Protein 1EU1 (pdb70)

Structure (mmCIF, N/CA/C/O backbone):
data_1EU1
#
_entry.id   1EU1
#
_cell.length_a   102.176
_cell.length_b   141.718
_cell.length_c   59.812
_cell.angle_alpha   90.00
_cell.angle_beta   90.00
_cell.angle_gamma   90.00
#
_symmetry.space_group_name_H-M   'P 21 21 2'
#
loop_
_entity.id
_entity.type
_entity.pdbx_description
1 polymer 'DIMETHYL SULFOXIDE REDUCTASE'
2 non-polymer alpha-D-glucopyranose
3 non-polymer 'SULFATE ION'
4 non-polymer 'CADMIUM ION'
5 non-polymer '2-AMINO-5,6-DIMERCAPTO-7-METHYL-3,7,8A,9-TETRAHYDRO-8-OXA-1,3,9,10-TETRAAZA-ANTHRACEN-4-ONE GUANOSINE DINUCLEOTIDE'
6 non-polymer 'MOLYBDENUM(VI) ION'
7 non-polymer 'OXYGEN ATOM'
8 non-polymer '4-(2-HYDROXYETHYL)-1-PIPERAZINE ETHANESULFONIC ACID'
9 water water
#
loop_
_atom_site.group_PDB
_atom_site.id
_atom_site.type_symbol
_atom_site.label_atom_id
_atom_site.label_alt_id
_atom_site.label_comp_id
_atom_site.label_asym_id
_atom_site.label_entity_id
_atom_site.label_seq_id
_atom_site.pdbx_PDB_ins_code
_atom_site.Cartn_x
_atom_site.Cartn_y
_atom_site.Cartn_z
_atom_site.occupancy
_atom_site.B_iso_or_equiv
_atom_site.auth_seq_id
_atom_site.auth_comp_id
_atom_site.auth_asym_id
_atom_site.auth_atom_id
_atom_site.pdbx_PDB_model_num
ATOM 1 N N . ALA A 1 4 ? 15.660 74.786 38.080 1.00 29.54 4 ALA A N 1
ATOM 2 C CA . ALA A 1 4 ? 15.546 74.666 39.526 1.00 27.64 4 ALA A CA 1
ATOM 3 C C . ALA A 1 4 ? 16.833 74.137 40.145 1.00 25.88 4 ALA A C 1
ATOM 4 O O . ALA A 1 4 ? 17.852 73.890 39.500 1.00 24.05 4 ALA A O 1
ATOM 6 N N . ASN A 1 5 ? 16.825 74.047 41.471 1.00 24.79 5 ASN A N 1
ATOM 7 C CA . ASN A 1 5 ? 17.912 73.595 42.314 1.00 23.34 5 ASN A CA 1
ATOM 8 C C . ASN A 1 5 ? 17.370 72.733 43.460 1.00 22.60 5 ASN A C 1
ATOM 9 O O . ASN A 1 5 ? 16.524 73.220 44.221 1.00 24.12 5 ASN A O 1
ATOM 14 N N . GLY A 1 6 ? 17.846 71.504 43.596 1.00 20.17 6 GLY A N 1
ATOM 15 C CA . GLY A 1 6 ? 17.376 70.625 44.670 1.00 19.03 6 GLY A CA 1
ATOM 16 C C . GLY A 1 6 ? 17.555 69.149 44.333 1.00 17.29 6 GLY A C 1
ATOM 17 O O . GLY A 1 6 ? 18.336 68.783 43.448 1.00 18.02 6 GLY A O 1
ATOM 18 N N . GLU A 1 7 ? 16.850 68.282 45.052 1.00 16.16 7 GLU A N 1
ATOM 19 C CA . GLU A 1 7 ? 16.889 66.834 44.867 1.00 16.06 7 GLU A CA 1
ATOM 20 C C . GLU A 1 7 ? 15.530 66.313 44.415 1.00 14.90 7 GLU A C 1
ATOM 21 O O . GLU A 1 7 ? 14.486 66.810 44.874 1.00 15.77 7 GLU A O 1
ATOM 32 N N . VAL A 1 8 ? 15.512 65.356 43.486 1.00 12.76 8 VAL A N 1
ATOM 33 C CA . VAL A 1 8 ? 14.288 64.752 42.966 1.00 12.57 8 VAL A CA 1
ATOM 34 C C . VAL A 1 8 ? 14.407 63.224 42.936 1.00 11.29 8 VAL A C 1
ATOM 35 O O . VAL A 1 8 ? 15.323 62.724 42.268 1.00 11.64 8 VAL A O 1
ATOM 39 N N . MET A 1 9 ? 13.509 62.474 43.579 1.00 10.45 9 MET A N 1
ATOM 40 C CA . MET A 1 9 ? 13.500 61.008 43.508 1.00 10.08 9 MET A CA 1
ATOM 41 C C . MET A 1 9 ? 12.648 60.508 42.328 1.00 9.49 9 MET A C 1
ATOM 42 O O . MET A 1 9 ? 11.529 60.998 42.078 1.00 9.75 9 MET A O 1
ATOM 47 N N . SER A 1 10 ? 13.179 59.550 41.579 1.00 8.57 10 SER A N 1
ATOM 48 C CA . SER A 1 10 ? 12.473 58.901 40.470 1.00 8.12 10 SER A CA 1
ATOM 49 C C . SER A 1 10 ? 13.021 57.480 40.298 1.00 8.04 10 SER A C 1
ATOM 50 O O . SER A 1 10 ? 13.647 56.928 41.221 1.00 8.83 10 SER A O 1
ATOM 53 N N . GLY A 1 11 ? 12.710 56.812 39.177 1.00 8.51 11 GLY A N 1
ATOM 54 C CA . GLY A 1 11 ? 13.160 55.451 38.939 1.00 8.56 11 GLY A CA 1
ATOM 55 C C . GLY A 1 11 ? 13.319 55.121 37.457 1.00 8.00 11 GLY A C 1
ATOM 56 O O . GLY A 1 11 ? 12.944 55.932 36.584 1.00 9.12 11 GLY A O 1
ATOM 57 N N . CYS A 1 12 ? 13.862 53.927 37.182 1.00 7.68 12 CYS A N 1
ATOM 58 C CA . CYS A 1 12 ? 14.202 53.477 35.831 1.00 7.27 12 CYS A CA 1
ATOM 59 C C . CYS A 1 12 ? 14.412 51.961 35.831 1.00 7.67 12 CYS A C 1
ATOM 60 O O . CYS A 1 12 ? 14.304 51.309 36.897 1.00 7.96 12 CYS A O 1
ATOM 63 N N . HIS A 1 13 ? 14.789 51.364 34.692 1.00 7.77 13 HIS A N 1
ATOM 64 C CA . HIS A 1 13 ? 15.041 49.928 34.623 1.00 7.31 13 HIS A CA 1
ATOM 65 C C . HIS A 1 13 ? 16.214 49.443 35.488 1.00 7.90 13 HIS A C 1
ATOM 66 O O . HIS A 1 13 ? 16.356 48.230 35.702 1.00 8.27 13 HIS A O 1
ATOM 73 N N . TRP A 1 14 ? 17.075 50.346 35.950 1.00 7.87 14 TRP A N 1
ATOM 74 C CA . TRP A 1 14 ? 18.242 50.076 36.773 1.00 7.80 14 TRP A CA 1
ATOM 75 C C . TRP A 1 14 ? 18.008 50.321 38.262 1.00 8.30 14 TRP A C 1
ATOM 76 O O . TRP A 1 14 ? 18.917 50.069 39.096 1.00 9.48 14 TRP A O 1
ATOM 87 N N . GLY A 1 15 ? 16.838 50.826 38.667 1.00 8.09 15 GLY A N 1
ATOM 88 C CA . GLY A 1 15 ? 16.446 51.031 40.058 1.00 8.33 15 GLY A CA 1
ATOM 89 C C . GLY A 1 15 ? 15.914 52.415 40.419 1.00 7.69 15 GLY A C 1
ATOM 90 O O . GLY A 1 15 ? 15.756 53.296 39.554 1.00 8.48 15 GLY A O 1
ATOM 91 N N . VAL A 1 16 ? 15.563 52.585 41.703 1.00 8.03 16 VAL A N 1
ATOM 92 C CA . VAL A 1 16 ? 15.151 53.875 42.259 1.00 8.47 16 VAL A CA 1
ATOM 93 C C . VAL A 1 16 ? 16.408 54.744 42.414 1.00 9.00 16 VAL A C 1
ATOM 94 O O . VAL A 1 16 ? 17.503 54.184 42.691 1.00 10.42 16 VAL A O 1
ATOM 98 N N . PHE A 1 17 ? 16.330 56.058 42.218 1.00 9.01 17 PHE A N 1
ATOM 99 C CA . PHE A 1 17 ? 17.491 56.942 42.391 1.00 9.04 17 PHE A CA 1
ATOM 100 C C . PHE A 1 17 ? 17.063 58.309 42.922 1.00 9.62 17 PHE A C 1
ATOM 101 O O . PHE A 1 17 ? 15.892 58.703 42.847 1.00 9.77 17 PHE A O 1
ATOM 109 N N . LYS A 1 18 ? 18.039 59.067 43.428 1.00 10.53 18 LYS A N 1
ATOM 110 C CA . LYS A 1 18 ? 17.832 60.436 43.908 1.00 11.96 18 LYS A CA 1
ATOM 111 C C . LYS A 1 18 ? 18.705 61.373 43.067 1.00 12.11 18 LYS A C 1
ATOM 112 O O . LYS A 1 18 ? 19.944 61.344 43.152 1.00 13.17 18 LYS A O 1
ATOM 118 N N . ALA A 1 19 ? 18.098 62.174 42.187 1.00 11.11 19 ALA A N 1
ATOM 119 C CA . ALA A 1 19 ? 18.849 63.084 41.331 1.00 11.20 19 ALA A CA 1
ATOM 120 C C . ALA A 1 19 ? 19.165 64.422 42.000 1.00 11.78 19 ALA A C 1
ATOM 121 O O . ALA A 1 19 ? 18.321 64.993 42.693 1.00 13.55 19 ALA A O 1
ATOM 123 N N . ARG A 1 20 ? 20.367 64.938 41.765 1.00 11.86 20 ARG A N 1
ATOM 124 C CA . ARG A 1 20 ? 20.769 66.266 42.215 1.00 12.81 20 ARG A CA 1
ATOM 125 C C . ARG A 1 20 ? 20.668 67.203 40.998 1.00 12.11 20 ARG A C 1
ATOM 126 O O . ARG A 1 20 ? 21.241 66.882 39.938 1.00 12.80 20 ARG A O 1
ATOM 141 N N . VAL A 1 21 ? 19.928 68.298 41.092 1.00 11.61 21 VAL A N 1
ATOM 142 C CA . VAL A 1 21 ? 19.709 69.260 40.013 1.00 12.04 21 VAL A CA 1
ATOM 143 C C . VAL A 1 21 ? 20.282 70.625 40.384 1.00 12.36 21 VAL A C 1
ATOM 144 O O . VAL A 1 21 ? 20.043 71.121 41.492 1.00 13.34 21 VAL A O 1
ATOM 148 N N . GLU A 1 22 ? 21.054 71.237 39.487 1.00 12.30 22 GLU A N 1
ATOM 149 C CA . GLU A 1 22 ? 21.681 72.540 39.678 1.00 13.44 22 GLU A CA 1
ATOM 150 C C . GLU A 1 22 ? 21.424 73.409 38.451 1.00 12.19 22 GLU A C 1
ATOM 151 O O . GLU A 1 22 ? 21.736 73.017 37.312 1.00 12.72 22 GLU A O 1
ATOM 157 N N . ASN A 1 23 ? 20.775 74.562 38.621 1.00 13.25 23 ASN A N 1
ATOM 158 C CA . ASN A 1 23 ? 20.460 75.463 37.519 1.00 13.41 23 ASN A CA 1
ATOM 159 C C . ASN A 1 23 ? 19.760 74.760 36.361 1.00 13.34 23 ASN A C 1
ATOM 160 O O . ASN A 1 23 ? 20.090 74.936 35.183 1.00 13.31 23 ASN A O 1
ATOM 165 N N . GLY A 1 24 ? 18.766 73.923 36.660 1.00 13.24 24 GLY A N 1
ATOM 166 C CA . GLY A 1 24 ? 17.971 73.223 35.673 1.00 12.77 24 GLY A CA 1
ATOM 167 C C . GLY A 1 24 ? 18.602 72.037 34.963 1.00 11.80 24 GLY A C 1
ATOM 168 O O . GLY A 1 24 ? 17.967 71.495 34.043 1.00 13.31 24 GLY A O 1
ATOM 169 N N . ARG A 1 25 ? 19.789 71.597 35.356 1.00 11.53 25 ARG A N 1
ATOM 170 C CA . ARG A 1 25 ? 20.494 70.469 34.762 1.00 11.39 25 ARG A CA 1
ATOM 171 C C . ARG A 1 25 ? 20.778 69.396 35.818 1.00 10.81 25 ARG A C 1
ATOM 172 O O . ARG A 1 25 ? 21.210 69.714 36.945 1.00 11.60 25 ARG A O 1
ATOM 180 N N . ALA A 1 26 ? 20.495 68.127 35.507 1.00 10.59 26 ALA A N 1
ATOM 181 C CA . ALA A 1 26 ? 20.803 67.022 36.427 1.00 10.45 26 ALA A CA 1
ATOM 182 C C . ALA A 1 26 ? 22.322 66.799 36.429 1.00 11.08 26 ALA A C 1
ATOM 183 O O . ALA A 1 26 ? 22.901 66.688 35.340 1.00 11.37 26 ALA A O 1
ATOM 185 N N . VAL A 1 27 ? 22.957 66.739 37.598 1.00 11.56 27 VAL A N 1
ATOM 186 C CA . VAL A 1 27 ? 24.403 66.599 37.726 1.00 12.69 27 VAL A CA 1
ATOM 187 C C . VAL A 1 27 ? 24.825 65.277 38.356 1.00 12.33 27 VAL A C 1
ATOM 188 O O . VAL A 1 27 ? 26.007 64.902 38.263 1.00 14.15 27 VAL A O 1
ATOM 192 N N . ALA A 1 28 ? 23.921 64.520 38.979 1.00 11.65 28 ALA A N 1
ATOM 193 C CA . ALA A 1 28 ? 24.202 63.200 39.532 1.00 11.44 28 ALA A CA 1
ATOM 194 C C . ALA A 1 28 ? 22.908 62.403 39.732 1.00 11.10 28 ALA A C 1
ATOM 195 O O . ALA A 1 28 ? 21.886 63.011 40.085 1.00 11.80 28 ALA A O 1
ATOM 197 N N . PHE A 1 29 ? 22.925 61.095 39.503 1.00 11.31 29 PHE A N 1
ATOM 198 C CA . PHE A 1 29 ? 21.830 60.163 39.794 1.00 11.35 29 PHE A CA 1
ATOM 199 C C . PHE A 1 29 ? 22.376 59.263 40.923 1.00 12.52 29 PHE A C 1
ATOM 200 O O . PHE A 1 29 ? 23.104 58.309 40.631 1.00 13.97 29 PHE A O 1
ATOM 208 N N . GLU A 1 30 ? 22.110 59.585 42.191 1.00 12.92 30 GLU A N 1
ATOM 209 C CA . GLU A 1 30 ? 22.653 58.831 43.321 1.00 13.69 30 GLU A CA 1
ATOM 210 C C . GLU A 1 30 ? 21.793 57.635 43.697 1.00 12.61 30 GLU A C 1
ATOM 211 O O . GLU A 1 30 ? 20.560 57.615 43.546 1.00 12.34 30 GLU A O 1
ATOM 217 N N . PRO A 1 31 ? 22.389 56.572 44.218 1.00 12.26 31 PRO A N 1
ATOM 218 C CA . PRO A 1 31 ? 21.647 55.393 44.627 1.00 12.86 31 PRO A CA 1
ATOM 219 C C . PRO A 1 31 ? 20.586 55.672 45.689 1.00 12.08 31 PRO A C 1
ATOM 220 O O . PRO A 1 31 ? 20.742 56.540 46.563 1.00 12.66 31 PRO A O 1
ATOM 224 N N . TRP A 1 32 ? 19.508 54.894 45.664 1.00 11.56 32 TRP A N 1
ATOM 225 C CA . TRP A 1 32 ? 18.463 54.930 46.696 1.00 11.99 32 TRP A CA 1
ATOM 226 C C . TRP A 1 32 ? 19.056 54.368 47.993 1.00 12.28 32 TRP A C 1
ATOM 227 O O . TRP A 1 32 ? 19.683 53.295 48.007 1.00 11.98 32 TRP A O 1
ATOM 238 N N . ASP A 1 33 ? 18.846 55.033 49.127 1.00 12.70 33 ASP A N 1
ATOM 239 C CA . ASP A 1 33 ? 19.347 54.607 50.433 1.00 13.81 33 ASP A CA 1
ATOM 240 C C . ASP A 1 33 ? 18.884 53.222 50.864 1.00 13.60 33 ASP A C 1
ATOM 241 O O . ASP A 1 33 ? 19.611 52.529 51.597 1.00 14.65 33 ASP A O 1
ATOM 246 N N . LYS A 1 34 ? 17.712 52.760 50.430 1.00 12.55 34 LYS A N 1
ATOM 247 C CA . LYS A 1 34 ? 17.184 51.456 50.792 1.00 13.94 34 LYS A CA 1
ATOM 248 C C . LYS A 1 34 ? 17.522 50.345 49.808 1.00 14.28 34 LYS A C 1
ATOM 249 O O . LYS A 1 34 ? 17.131 49.186 50.020 1.00 16.34 34 LYS A O 1
ATOM 255 N N . ASP A 1 35 ? 18.272 50.630 48.747 1.00 13.26 35 ASP A N 1
ATOM 256 C CA . ASP A 1 35 ? 18.597 49.592 47.750 1.00 13.21 35 ASP A CA 1
ATOM 257 C C . ASP A 1 35 ? 19.691 48.672 48.253 1.00 14.65 35 ASP A C 1
ATOM 258 O O . ASP A 1 35 ? 20.801 49.136 48.566 1.00 15.43 35 ASP A O 1
ATOM 263 N N . PRO A 1 36 ? 19.477 47.363 48.274 1.00 15.97 36 PRO A N 1
ATOM 264 C CA . PRO A 1 36 ? 20.483 46.413 48.717 1.00 16.86 36 PRO A CA 1
ATOM 265 C C . PRO A 1 36 ? 21.679 46.248 47.798 1.00 16.18 36 PRO A C 1
ATOM 266 O O . PRO A 1 36 ? 22.721 45.729 48.215 1.00 17.74 36 PRO A O 1
ATOM 270 N N . ALA A 1 37 ? 21.609 46.673 46.546 1.00 14.24 37 ALA A N 1
ATOM 271 C CA . ALA A 1 37 ? 22.699 46.543 45.581 1.00 13.35 37 ALA A CA 1
ATOM 272 C C . ALA A 1 37 ? 22.478 47.490 44.413 1.00 12.46 37 ALA A C 1
ATOM 273 O O . ALA A 1 37 ? 22.000 47.104 43.323 1.00 13.30 37 ALA A O 1
ATOM 275 N N . PRO A 1 38 ? 22.816 48.762 44.581 1.00 11.73 38 PRO A N 1
ATOM 276 C CA . PRO A 1 38 ? 22.617 49.759 43.529 1.00 12.45 38 PRO A CA 1
ATOM 277 C C . PRO A 1 38 ? 23.423 49.465 42.274 1.00 12.61 38 PRO A C 1
ATOM 278 O O . PRO A 1 38 ? 24.496 48.849 42.292 1.00 13.99 38 PRO A O 1
ATOM 282 N N . SER A 1 39 ? 22.890 49.912 41.139 1.00 12.11 39 SER A N 1
ATOM 283 C CA . SER A 1 39 ? 23.525 49.701 39.843 1.00 11.46 39 SER A CA 1
ATOM 284 C C . SER A 1 39 ? 24.667 50.656 39.536 1.00 11.60 39 SER A C 1
ATOM 285 O O . SER A 1 39 ? 24.497 51.881 39.578 1.00 12.88 39 SER A O 1
ATOM 288 N N . HIS A 1 40 ? 25.793 50.104 39.065 1.00 11.13 40 HIS A N 1
ATOM 289 C CA . HIS A 1 40 ? 26.943 50.870 38.614 1.00 11.60 40 HIS A CA 1
ATOM 290 C C . HIS A 1 40 ? 26.669 51.644 37.326 1.00 10.63 40 HIS A C 1
ATOM 291 O O . HIS A 1 40 ? 27.494 52.465 36.904 1.00 11.78 40 HIS A O 1
ATOM 298 N N . GLN A 1 41 ? 25.550 51.390 36.633 1.00 9.88 41 GLN A N 1
ATOM 299 C CA . GLN A 1 41 ? 25.199 52.048 35.381 1.00 8.85 41 GLN A CA 1
ATOM 300 C C . GLN A 1 41 ? 24.481 53.386 35.525 1.00 8.82 41 GLN A C 1
ATOM 301 O O . GLN A 1 41 ? 24.324 54.093 34.514 1.00 9.14 41 GLN A O 1
ATOM 307 N N . LEU A 1 42 ? 24.103 53.811 36.741 1.00 8.92 42 LEU A N 1
ATOM 308 C CA . LEU A 1 42 ? 23.406 55.084 36.953 1.00 9.05 42 LEU A CA 1
ATOM 309 C C . LEU A 1 42 ? 24.076 56.279 36.314 1.00 9.49 42 LEU A C 1
ATOM 310 O O . LEU A 1 42 ? 23.363 57.118 35.712 1.00 9.77 42 LEU A O 1
ATOM 315 N N . PRO A 1 43 ? 25.388 56.475 36.363 1.00 10.15 43 PRO A N 1
ATOM 316 C CA . PRO A 1 43 ? 26.026 57.613 35.694 1.00 10.69 43 PRO A CA 1
ATOM 317 C C . PRO A 1 43 ? 25.765 57.627 34.192 1.00 10.33 43 PRO A C 1
ATOM 318 O O . PRO A 1 43 ? 25.680 58.710 33.570 1.00 10.78 43 PRO A O 1
ATOM 322 N N . GLY A 1 44 ? 25.665 56.465 33.548 1.00 9.70 44 GLY A N 1
ATOM 323 C CA . GLY A 1 44 ? 25.354 56.372 32.118 1.00 9.51 44 GLY A CA 1
ATOM 324 C C . GLY A 1 44 ? 23.900 56.733 31.818 1.00 8.93 44 GLY A C 1
ATOM 325 O O . GLY A 1 44 ? 23.602 57.361 30.788 1.00 9.23 44 GLY A O 1
ATOM 326 N N . VAL A 1 45 ? 22.971 56.341 32.713 1.00 8.89 45 VAL A N 1
ATOM 327 C CA . VAL A 1 45 ? 21.552 56.718 32.550 1.00 8.63 45 VAL A CA 1
ATOM 328 C C . VAL A 1 45 ? 21.453 58.242 32.502 1.00 8.70 45 VAL A C 1
ATOM 329 O O . VAL A 1 45 ? 20.804 58.841 31.626 1.00 8.70 45 VAL A O 1
ATOM 333 N N . LEU A 1 46 ? 22.091 58.923 33.461 1.00 8.80 46 LEU A N 1
ATOM 334 C CA . LEU A 1 46 ? 22.139 60.388 33.477 1.00 9.29 46 LEU A CA 1
ATOM 335 C C . LEU A 1 46 ? 22.725 60.952 32.182 1.00 9.40 46 LEU A C 1
ATOM 336 O O . LEU A 1 46 ? 22.142 61.837 31.526 1.00 9.07 46 LEU A O 1
ATOM 341 N N . ASP A 1 47 ? 23.874 60.431 31.730 1.00 8.81 47 ASP A N 1
ATOM 342 C CA . ASP A 1 47 ? 24.534 60.939 30.528 1.00 9.14 47 ASP A CA 1
ATOM 343 C C . ASP A 1 47 ? 23.696 60.756 29.275 1.00 8.29 47 ASP A C 1
ATOM 344 O O . ASP A 1 47 ? 23.836 61.548 28.324 1.00 9.41 47 ASP A O 1
ATOM 349 N N . SER A 1 48 ? 22.807 59.757 29.208 1.00 8.19 48 SER A N 1
ATOM 350 C CA . SER A 1 48 ? 21.953 59.530 28.035 1.00 8.20 48 SER A CA 1
ATOM 351 C C . SER A 1 48 ? 20.980 60.675 27.770 1.00 8.64 48 SER A C 1
ATOM 352 O O . SER A 1 48 ? 20.462 60.832 26.649 1.00 9.22 48 SER A O 1
ATOM 355 N N . ILE A 1 49 ? 20.703 61.523 28.768 1.00 8.61 49 ILE A N 1
ATOM 356 C CA . ILE A 1 49 ? 19.862 62.702 28.556 1.00 8.19 49 ILE A CA 1
ATOM 357 C C . ILE A 1 49 ? 20.584 63.739 27.681 1.00 8.90 49 ILE A C 1
ATOM 358 O O . ILE A 1 49 ? 19.925 64.492 26.926 1.00 8.68 49 ILE A O 1
ATOM 363 N N . TYR A 1 50 ? 21.913 63.854 27.822 1.00 9.08 50 TYR A N 1
ATOM 364 C CA . TYR A 1 50 ? 22.740 64.916 27.283 1.00 8.88 50 TYR A CA 1
ATOM 365 C C . TYR A 1 50 ? 23.830 64.578 26.276 1.00 9.33 50 TYR A C 1
ATOM 366 O O . TYR A 1 50 ? 24.433 65.504 25.696 1.00 10.04 50 TYR A O 1
ATOM 375 N N . SER A 1 51 ? 24.123 63.303 26.000 1.00 9.24 51 SER A N 1
ATOM 376 C CA . SER A 1 51 ? 25.267 62.901 25.161 1.00 9.06 51 SER A CA 1
ATOM 377 C C . SER A 1 51 ? 25.193 63.352 23.724 1.00 8.71 51 SER A C 1
ATOM 378 O O . SER A 1 51 ? 24.120 63.769 23.237 1.00 9.04 51 SER A O 1
ATOM 381 N N . PRO A 1 52 ? 26.283 63.237 22.957 1.00 8.62 52 PRO A N 1
ATOM 382 C CA . PRO A 1 52 ? 26.297 63.683 21.562 1.00 9.07 52 PRO A CA 1
ATOM 383 C C . PRO A 1 52 ? 25.241 63.027 20.685 1.00 9.08 52 PRO A C 1
ATOM 384 O O . PRO A 1 52 ? 24.781 63.622 19.674 1.00 9.80 52 PRO A O 1
ATOM 388 N N . THR A 1 53 ? 24.799 61.808 21.030 1.00 8.21 53 THR A N 1
ATOM 389 C CA . THR A 1 53 ? 23.783 61.067 20.293 1.00 8.35 53 THR A CA 1
ATOM 390 C C . THR A 1 53 ? 22.355 61.319 20.770 1.00 8.39 53 THR A C 1
ATOM 391 O O . THR A 1 53 ? 21.414 60.642 20.303 1.00 8.45 53 THR A O 1
ATOM 395 N N . ARG A 1 54 ? 22.104 62.281 21.668 1.00 8.44 54 ARG A N 1
ATOM 396 C CA . ARG A 1 54 ? 20.729 62.680 22.013 1.00 8.04 54 ARG A CA 1
ATOM 397 C C . ARG A 1 54 ? 20.077 63.294 20.763 1.00 8.57 54 ARG A C 1
ATOM 398 O O . ARG A 1 54 ? 20.693 64.143 20.079 1.00 9.39 54 ARG A O 1
ATOM 406 N N . ILE A 1 55 ? 18.851 62.892 20.408 1.00 8.29 55 ILE A N 1
ATOM 407 C CA . ILE A 1 55 ? 18.163 63.403 19.209 1.00 8.13 55 ILE A CA 1
ATOM 408 C C . ILE A 1 55 ? 17.527 64.777 19.463 1.00 8.52 55 ILE A C 1
ATOM 409 O O . ILE A 1 55 ? 16.601 64.895 20.279 1.00 9.29 55 ILE A O 1
ATOM 414 N N . LYS A 1 56 ? 17.997 65.825 18.753 1.00 9.08 56 LYS A N 1
ATOM 415 C CA . LYS A 1 56 ? 17.508 67.174 19.006 1.00 9.18 56 LYS A CA 1
ATOM 416 C C . LYS A 1 56 ? 16.205 67.564 18.310 1.00 9.56 56 LYS A C 1
ATOM 417 O O . LYS A 1 56 ? 15.370 68.279 18.894 1.00 10.39 56 LYS A O 1
ATOM 423 N N . TYR A 1 57 ? 16.079 67.174 17.037 1.00 9.85 57 TYR A N 1
ATOM 424 C CA . TYR A 1 57 ? 15.001 67.634 16.158 1.00 10.63 57 TYR A CA 1
ATOM 425 C C . TYR A 1 57 ? 14.359 66.564 15.294 1.00 10.47 57 TYR A C 1
ATOM 426 O O . TYR A 1 57 ? 14.984 65.545 14.990 1.00 11.05 57 TYR A O 1
ATOM 435 N N . PRO A 1 58 ? 13.142 66.789 14.802 1.00 10.09 58 PRO A N 1
ATOM 436 C CA . PRO A 1 58 ? 12.531 65.909 13.799 1.00 10.67 58 PRO A CA 1
ATOM 437 C C . PRO A 1 58 ? 13.339 65.962 12.503 1.00 11.23 58 PRO A C 1
ATOM 438 O O . PRO A 1 58 ? 13.809 67.043 12.088 1.00 11.73 58 PRO A O 1
ATOM 442 N N . MET A 1 59 ? 13.604 64.818 11.842 1.00 10.88 59 MET A N 1
ATOM 443 C CA . MET A 1 59 ? 14.355 64.764 10.589 1.00 11.04 59 MET A CA 1
ATOM 444 C C . MET A 1 59 ? 13.699 63.816 9.570 1.00 11.29 59 MET A C 1
ATOM 445 O O . MET A 1 59 ? 12.986 62.869 9.954 1.00 10.73 59 MET A O 1
ATOM 454 N N . VAL A 1 60 ? 13.861 64.077 8.269 1.00 10.83 60 VAL A N 1
ATOM 455 C CA . VAL A 1 60 ? 13.384 63.192 7.202 1.00 11.56 60 VAL A CA 1
ATOM 456 C C . VAL A 1 60 ? 14.576 62.895 6.280 1.00 11.89 60 VAL A C 1
ATOM 457 O O . VAL A 1 60 ? 15.301 63.846 5.925 1.00 12.77 60 VAL A O 1
ATOM 461 N N . ARG A 1 61 ? 14.844 61.631 5.936 1.00 11.98 61 ARG A N 1
ATOM 462 C CA . ARG A 1 61 ? 15.994 61.367 5.041 1.00 12.55 61 ARG A CA 1
ATOM 463 C C . ARG A 1 61 ? 15.699 62.037 3.700 1.00 13.37 61 ARG A C 1
ATOM 464 O O . ARG A 1 61 ? 14.566 61.991 3.204 1.00 12.96 61 ARG A O 1
ATOM 472 N N . ARG A 1 62 ? 16.689 62.655 3.054 1.00 14.42 62 ARG A N 1
ATOM 473 C CA . ARG A 1 62 ? 16.505 63.413 1.820 1.00 15.76 62 ARG A CA 1
ATOM 474 C C . ARG A 1 62 ? 15.741 62.710 0.714 1.00 15.38 62 ARG A C 1
ATOM 475 O O . ARG A 1 62 ? 14.793 63.262 0.125 1.00 15.25 62 ARG A O 1
ATOM 483 N N . GLU A 1 63 ? 16.094 61.473 0.399 1.00 15.28 63 GLU A N 1
ATOM 484 C CA . GLU A 1 63 ? 15.430 60.701 -0.659 1.00 15.97 63 GLU A CA 1
ATOM 485 C C . GLU A 1 63 ? 13.947 60.497 -0.382 1.00 15.28 63 GLU A C 1
ATOM 486 O O . GLU A 1 63 ? 13.135 60.555 -1.316 1.00 14.86 63 GLU A O 1
ATOM 492 N N . PHE A 1 64 ? 13.555 60.259 0.875 1.00 13.71 64 PHE A N 1
ATOM 493 C CA . PHE A 1 64 ? 12.136 60.091 1.224 1.00 13.22 64 PHE A CA 1
ATOM 494 C C . PHE A 1 64 ? 11.404 61.431 1.191 1.00 13.44 64 PHE A C 1
ATOM 495 O O . PHE A 1 64 ? 10.259 61.515 0.709 1.00 13.08 64 PHE A O 1
ATOM 503 N N . LEU A 1 65 ? 12.035 62.515 1.638 1.00 13.19 65 LEU A N 1
ATOM 504 C CA . LEU A 1 65 ? 11.422 63.846 1.598 1.00 14.90 65 LEU A CA 1
ATOM 505 C C . LEU A 1 65 ? 11.105 64.237 0.155 1.00 15.62 65 LEU A C 1
ATOM 506 O O . LEU A 1 65 ? 10.054 64.833 -0.127 1.00 17.21 65 LEU A O 1
ATOM 511 N N . GLU A 1 66 ? 11.993 63.905 -0.786 1.00 15.51 66 GLU A N 1
ATOM 512 C CA . GLU A 1 66 ? 11.779 64.238 -2.193 1.00 17.08 66 GLU A CA 1
ATOM 513 C C . GLU A 1 66 ? 10.912 63.278 -2.985 1.00 15.96 66 GLU A C 1
ATOM 514 O O . GLU A 1 66 ? 10.191 63.727 -3.901 1.00 17.65 66 GLU A O 1
ATOM 520 N N . LYS A 1 67 ? 10.993 61.968 -2.726 1.00 14.94 67 LYS A N 1
ATOM 521 C CA . LYS A 1 67 ? 10.298 60.968 -3.541 1.00 14.94 67 LYS A CA 1
ATOM 522 C C . LYS A 1 67 ? 9.302 60.055 -2.838 1.00 14.42 67 LYS A C 1
ATOM 523 O O . LYS A 1 67 ? 8.602 59.273 -3.506 1.00 14.89 67 LYS A O 1
ATOM 534 N N . GLY A 1 68 ? 9.271 60.036 -1.501 1.00 13.56 68 GLY A N 1
ATOM 535 C CA . GLY A 1 68 ? 8.343 59.186 -0.765 1.00 14.09 68 GLY A CA 1
ATOM 536 C C . GLY A 1 68 ? 8.435 57.715 -1.105 1.00 13.86 68 GLY A C 1
ATOM 537 O O . GLY A 1 68 ? 9.516 57.107 -1.074 1.00 13.12 68 GLY A O 1
ATOM 538 N N . VAL A 1 69 ? 7.317 57.091 -1.470 1.00 15.04 69 VAL A N 1
ATOM 539 C CA . VAL A 1 69 ? 7.249 55.679 -1.826 1.00 15.42 69 VAL A CA 1
ATOM 540 C C . VAL A 1 69 ? 8.129 55.325 -3.015 1.00 14.63 69 VAL A C 1
ATOM 541 O O . VAL A 1 69 ? 8.527 54.165 -3.173 1.00 14.49 69 VAL A O 1
ATOM 545 N N . ASN A 1 70 ? 8.467 56.295 -3.865 1.00 14.19 70 ASN A N 1
ATOM 546 C CA . ASN A 1 70 ? 9.293 56.096 -5.048 1.00 13.90 70 ASN A CA 1
ATOM 547 C C . ASN A 1 70 ? 10.786 56.267 -4.820 1.00 13.57 70 ASN A C 1
ATOM 548 O O . ASN A 1 70 ? 11.600 56.181 -5.759 1.00 14.60 70 ASN A O 1
ATOM 553 N N . ALA A 1 71 ? 11.229 56.434 -3.568 1.00 13.38 71 ALA A N 1
ATOM 554 C CA . ALA A 1 71 ? 12.639 56.552 -3.236 1.00 13.74 71 ALA A CA 1
ATOM 555 C C . ALA A 1 71 ? 13.452 55.284 -3.528 1.00 13.73 71 ALA A C 1
ATOM 556 O O . ALA A 1 71 ? 12.929 54.165 -3.501 1.00 13.76 71 ALA A O 1
ATOM 558 N N . ASP A 1 72 ? 14.742 55.455 -3.825 1.00 14.09 72 ASP A N 1
ATOM 559 C CA . ASP A 1 72 ? 15.677 54.321 -3.915 1.00 14.08 72 ASP A CA 1
ATOM 560 C C . ASP A 1 72 ? 15.789 53.808 -2.465 1.00 14.41 72 ASP A C 1
ATOM 561 O O . ASP A 1 72 ? 16.368 54.481 -1.601 1.00 14.90 72 ASP A O 1
ATOM 566 N N . ARG A 1 73 ? 15.247 52.643 -2.154 1.00 14.26 73 ARG A N 1
ATOM 567 C CA . ARG A 1 73 ? 15.211 52.077 -0.807 1.00 15.00 73 ARG A CA 1
ATOM 568 C C . ARG A 1 73 ? 16.565 51.618 -0.282 1.00 14.57 73 ARG A C 1
ATOM 569 O O . ARG A 1 73 ? 16.784 51.501 0.939 1.00 14.64 73 ARG A O 1
ATOM 577 N N . SER A 1 74 ? 17.526 51.372 -1.183 1.00 14.89 74 SER A N 1
ATOM 578 C CA . SER A 1 74 ? 18.848 50.902 -0.789 1.00 14.92 74 SER A CA 1
ATOM 579 C C . SER A 1 74 ? 19.694 51.942 -0.070 1.00 14.99 74 SER A C 1
ATOM 580 O O . SER A 1 74 ? 20.681 51.563 0.579 1.00 16.42 74 SER A O 1
ATOM 583 N N . THR A 1 75 ? 19.361 53.227 -0.122 1.00 14.49 75 THR A N 1
ATOM 584 C CA . THR A 1 75 ? 20.135 54.275 0.528 1.00 14.42 75 THR A CA 1
ATOM 585 C C . THR A 1 75 ? 19.727 54.562 1.971 1.00 13.92 75 THR A C 1
ATOM 586 O O . THR A 1 75 ? 20.340 55.436 2.610 1.00 14.46 75 THR A O 1
ATOM 590 N N . ARG A 1 76 ? 18.777 53.829 2.554 1.00 13.26 76 ARG A N 1
ATOM 591 C CA . ARG A 1 76 ? 18.496 54.007 3.988 1.00 12.93 76 ARG A CA 1
ATOM 592 C C . ARG A 1 76 ? 19.799 53.721 4.756 1.00 13.12 76 ARG A C 1
ATOM 593 O O . ARG A 1 76 ? 20.539 52.779 4.431 1.00 14.29 76 ARG A O 1
ATOM 601 N N . GLY A 1 77 ? 20.113 54.549 5.755 1.00 13.01 77 GLY A N 1
ATOM 602 C CA . GLY A 1 77 ? 21.331 54.400 6.541 1.00 13.03 77 GLY A CA 1
ATOM 603 C C . GLY A 1 77 ? 22.569 55.091 5.999 1.00 15.15 77 GLY A C 1
ATOM 604 O O . GLY A 1 77 ? 23.652 54.944 6.593 1.00 16.77 77 GLY A O 1
ATOM 605 N N . ASN A 1 78 ? 22.474 55.879 4.931 1.00 15.46 78 ASN A N 1
ATOM 606 C CA . ASN A 1 78 ? 23.663 56.542 4.383 1.00 16.82 78 ASN A CA 1
ATOM 607 C C . ASN A 1 78 ? 24.002 57.893 4.983 1.00 17.72 78 ASN A C 1
ATOM 608 O O . ASN A 1 78 ? 24.928 58.564 4.508 1.00 19.53 78 ASN A O 1
ATOM 613 N N . GLY A 1 79 ? 23.270 58.374 5.982 1.00 17.36 79 GLY A N 1
ATOM 614 C CA . GLY A 1 79 ? 23.533 59.617 6.654 1.00 18.05 79 GLY A CA 1
ATOM 615 C C . GLY A 1 79 ? 22.965 60.893 6.082 1.00 18.07 79 GLY A C 1
ATOM 616 O O . GLY A 1 79 ? 23.182 61.969 6.669 1.00 19.80 79 GLY A O 1
ATOM 617 N N . ASP A 1 80 ? 22.215 60.846 4.988 1.00 17.67 80 ASP A N 1
ATOM 618 C CA . ASP A 1 80 ? 21.700 62.085 4.385 1.00 18.46 80 ASP A CA 1
ATOM 619 C C . ASP A 1 80 ? 20.342 62.498 4.932 1.00 17.13 80 ASP A C 1
ATOM 620 O O . ASP A 1 80 ? 19.322 62.244 4.289 1.00 17.91 80 ASP A O 1
ATOM 625 N N . PHE A 1 81 ? 20.309 63.178 6.074 1.00 15.78 81 PHE A N 1
ATOM 626 C CA . PHE A 1 81 ? 19.096 63.631 6.733 1.00 14.71 81 PHE A CA 1
ATOM 627 C C . PHE A 1 81 ? 18.875 65.140 6.593 1.00 15.89 81 PHE A C 1
ATOM 628 O O . PHE A 1 81 ? 19.822 65.926 6.547 1.00 17.21 81 PHE A O 1
ATOM 636 N N . VAL A 1 82 ? 17.618 65.552 6.549 1.00 15.11 82 VAL A N 1
ATOM 637 C CA . VAL A 1 82 ? 17.188 66.943 6.456 1.00 15.34 82 VAL A CA 1
ATOM 638 C C . VAL A 1 82 ? 16.352 67.308 7.687 1.00 14.67 82 VAL A C 1
ATOM 639 O O . VAL A 1 82 ? 15.387 66.606 8.021 1.00 14.94 82 VAL A O 1
ATOM 643 N N . ARG A 1 83 ? 16.732 68.368 8.398 1.00 13.87 83 ARG A N 1
ATOM 644 C CA . ARG A 1 83 ? 15.952 68.837 9.550 1.00 13.44 83 ARG A CA 1
ATOM 645 C C . ARG A 1 83 ? 14.637 69.445 9.061 1.00 13.60 83 ARG A C 1
ATOM 646 O O . ARG A 1 83 ? 14.617 70.214 8.074 1.00 15.18 83 ARG A O 1
ATOM 654 N N . VAL A 1 84 ? 13.512 69.120 9.699 1.00 13.79 84 VAL A N 1
ATOM 655 C CA . VAL A 1 84 ? 12.204 69.674 9.350 1.00 13.75 84 VAL A CA 1
ATOM 656 C C . VAL A 1 84 ? 11.512 70.181 10.625 1.00 13.97 84 VAL A C 1
ATOM 657 O O . VAL A 1 84 ? 11.943 69.900 11.759 1.00 14.34 84 VAL A O 1
ATOM 661 N N . THR A 1 85 ? 10.431 70.947 10.487 1.00 13.97 85 THR A N 1
ATOM 662 C CA . THR A 1 85 ? 9.665 71.396 11.649 1.00 14.16 85 THR A CA 1
ATOM 663 C C . THR A 1 85 ? 8.795 70.236 12.163 1.00 12.31 85 THR A C 1
ATOM 664 O O . THR A 1 85 ? 8.476 69.289 11.420 1.00 11.71 85 THR A O 1
ATOM 668 N N . TRP A 1 86 ? 8.304 70.329 13.411 1.00 11.96 86 TRP A N 1
ATOM 669 C CA . TRP A 1 86 ? 7.376 69.331 13.920 1.00 11.76 86 TRP A CA 1
ATOM 670 C C . TRP A 1 86 ? 6.120 69.244 13.052 1.00 10.89 86 TRP A C 1
ATOM 671 O O . TRP A 1 86 ? 5.560 68.163 12.801 1.00 11.27 86 TRP A O 1
ATOM 682 N N . ASP A 1 87 ? 5.593 70.410 12.631 1.00 11.18 87 ASP A N 1
ATOM 683 C CA . ASP A 1 87 ? 4.397 70.383 11.792 1.00 11.38 87 ASP A CA 1
ATOM 684 C C . ASP A 1 87 ? 4.610 69.598 10.498 1.00 11.05 87 ASP A C 1
ATOM 685 O O . ASP A 1 87 ? 3.763 68.769 10.119 1.00 11.46 87 ASP A O 1
ATOM 690 N N . GLU A 1 88 ? 5.724 69.819 9.801 1.00 11.53 88 GLU A N 1
ATOM 691 C CA . GLU A 1 88 ? 6.009 69.075 8.571 1.00 11.97 88 GLU A CA 1
ATOM 692 C C . GLU A 1 88 ? 6.116 67.572 8.849 1.00 11.39 88 GLU A C 1
ATOM 693 O O . GLU A 1 88 ? 5.539 66.745 8.118 1.00 11.59 88 GLU A O 1
ATOM 704 N N . ALA A 1 89 ? 6.813 67.185 9.931 1.00 10.58 89 ALA A N 1
ATOM 705 C CA . ALA A 1 89 ? 6.982 65.762 10.254 1.00 10.56 89 ALA A CA 1
ATOM 706 C C . ALA A 1 89 ? 5.678 65.069 10.643 1.00 10.57 89 ALA A C 1
ATOM 707 O O . ALA A 1 89 ? 5.378 63.973 10.149 1.00 11.31 89 ALA A O 1
ATOM 709 N N . LEU A 1 90 ? 4.888 65.697 11.525 1.00 10.38 90 LEU A N 1
ATOM 710 C CA . LEU A 1 90 ? 3.601 65.123 11.932 1.00 10.79 90 LEU A CA 1
ATOM 711 C C . LEU A 1 90 ? 2.618 65.022 10.771 1.00 10.35 90 LEU A C 1
ATOM 712 O O . LEU A 1 90 ? 1.880 64.028 10.654 1.00 10.88 90 LEU A O 1
ATOM 717 N N . ASP A 1 91 ? 2.565 66.019 9.884 1.00 10.56 91 ASP A N 1
ATOM 718 C CA . ASP A 1 91 ? 1.687 65.937 8.720 1.00 11.22 91 ASP A CA 1
ATOM 719 C C . ASP A 1 91 ? 2.079 64.786 7.801 1.00 11.31 91 ASP A C 1
ATOM 720 O O . ASP A 1 91 ? 1.200 64.093 7.261 1.00 11.89 91 ASP A O 1
ATOM 725 N N . LEU A 1 92 ? 3.376 64.571 7.588 1.00 10.90 92 LEU A N 1
ATOM 726 C CA . LEU A 1 92 ? 3.845 63.494 6.720 1.00 11.47 92 LEU A CA 1
ATOM 727 C C . LEU A 1 92 ? 3.491 62.134 7.316 1.00 10.94 92 LEU A C 1
ATOM 728 O O . LEU A 1 92 ? 3.025 61.236 6.605 1.00 11.90 92 LEU A O 1
ATOM 733 N N . VAL A 1 93 ? 3.731 61.968 8.625 1.00 10.78 93 VAL A N 1
ATOM 734 C CA . VAL A 1 93 ? 3.388 60.701 9.290 1.00 10.82 93 VAL A CA 1
ATOM 735 C C . VAL A 1 93 ? 1.885 60.427 9.209 1.00 11.23 93 VAL A C 1
ATOM 736 O O . VAL A 1 93 ? 1.483 59.306 8.853 1.00 11.94 93 VAL A O 1
ATOM 740 N N . ALA A 1 94 ? 1.036 61.430 9.499 1.00 11.36 94 ALA A N 1
ATOM 741 C CA . ALA A 1 94 ? -0.412 61.232 9.421 1.00 11.91 94 ALA A CA 1
ATOM 742 C C . ALA A 1 94 ? -0.863 60.894 7.998 1.00 12.62 94 ALA A C 1
ATOM 743 O O . ALA A 1 94 ? -1.711 60.002 7.806 1.00 12.96 94 ALA A O 1
ATOM 745 N N . ARG A 1 95 ? -0.301 61.580 6.999 1.00 13.08 95 ARG A N 1
ATOM 746 C CA . ARG A 1 95 ? -0.646 61.302 5.596 1.00 14.53 95 ARG A CA 1
ATOM 747 C C . ARG A 1 95 ? -0.295 59.864 5.226 1.00 13.80 95 ARG A C 1
ATOM 748 O O . ARG A 1 95 ? -1.084 59.168 4.546 1.00 13.96 95 ARG A O 1
ATOM 763 N N . GLU A 1 96 ? 0.858 59.355 5.659 1.00 13.09 96 GLU A N 1
ATOM 764 C CA . GLU A 1 96 ? 1.302 57.992 5.366 1.00 12.64 96 GLU A CA 1
ATOM 765 C C . GLU A 1 96 ? 0.474 56.935 6.084 1.00 12.62 96 GLU A C 1
ATOM 766 O O . GLU A 1 96 ? 0.086 55.921 5.477 1.00 13.61 96 GLU A O 1
ATOM 772 N N . LEU A 1 97 ? 0.119 57.178 7.355 1.00 12.56 97 LEU A N 1
ATOM 773 C CA . LEU A 1 97 ? -0.731 56.241 8.088 1.00 12.93 97 LEU A CA 1
ATOM 774 C C . LEU A 1 97 ? -2.090 56.096 7.397 1.00 13.86 97 LEU A C 1
ATOM 775 O O . LEU A 1 97 ? -2.620 54.986 7.242 1.00 14.53 97 LEU A O 1
ATOM 780 N N . LYS A 1 98 ? -2.684 57.219 6.986 1.00 14.14 98 LYS A N 1
ATOM 781 C CA . LYS A 1 98 ? -3.968 57.232 6.291 1.00 15.01 98 LYS A CA 1
ATOM 782 C C . LYS A 1 98 ? -3.898 56.582 4.911 1.00 14.14 98 LYS A C 1
ATOM 783 O O . LYS A 1 98 ? -4.812 55.810 4.550 1.00 14.57 98 LYS A O 1
ATOM 789 N N . ARG A 1 99 ? -2.837 56.840 4.150 1.00 13.70 99 ARG A N 1
ATOM 790 C CA . ARG A 1 99 ? -2.669 56.257 2.818 1.00 14.34 99 ARG A CA 1
ATOM 791 C C . ARG A 1 99 ? -2.631 54.733 2.873 1.00 14.20 99 ARG A C 1
ATOM 792 O O . ARG A 1 99 ? -3.321 54.042 2.110 1.00 14.99 99 ARG A O 1
ATOM 800 N N . VAL A 1 100 ? -1.802 54.190 3.771 1.00 13.85 100 VAL A N 1
ATOM 801 C CA . VAL A 1 100 ? -1.668 52.738 3.902 1.00 14.18 100 VAL A CA 1
ATOM 802 C C . VAL A 1 100 ? -2.961 52.091 4.365 1.00 14.12 100 VAL A C 1
ATOM 803 O O . VAL A 1 100 ? -3.337 51.022 3.844 1.00 14.55 100 VAL A O 1
ATOM 807 N N . GLN A 1 101 ? -3.718 52.712 5.281 1.00 14.74 101 GLN A N 1
ATOM 808 C CA . GLN A 1 101 ? -4.997 52.156 5.716 1.00 15.44 101 GLN A CA 1
ATOM 809 C C . GLN A 1 101 ? -6.001 52.116 4.557 1.00 15.94 101 GLN A C 1
ATOM 810 O O . GLN A 1 101 ? -6.679 51.102 4.342 1.00 15.89 101 GLN A O 1
ATOM 816 N N . GLU A 1 102 ? -6.115 53.204 3.797 1.00 15.63 102 GLU A N 1
ATOM 817 C CA . GLU A 1 102 ? -7.040 53.262 2.668 1.00 17.89 102 GLU A CA 1
ATOM 818 C C . GLU A 1 102 ? -6.677 52.298 1.547 1.00 17.99 102 GLU A C 1
ATOM 819 O O . GLU A 1 102 ? -7.557 51.650 0.961 1.00 18.87 102 GLU A O 1
ATOM 825 N N . SER A 1 103 ? -5.393 52.179 1.213 1.00 17.08 103 SER A N 1
ATOM 826 C CA . SER A 1 103 ? -4.975 51.289 0.137 1.00 17.59 103 SER A CA 1
ATOM 827 C C . SER A 1 103 ? -4.920 49.809 0.478 1.00 17.54 103 SER A C 1
ATOM 828 O O . SER A 1 103 ? -5.167 48.966 -0.401 1.00 19.22 103 SER A O 1
ATOM 831 N N . TYR A 1 104 ? -4.498 49.460 1.688 1.00 17.00 104 TYR A N 1
ATOM 832 C CA . TYR A 1 104 ? -4.283 48.072 2.072 1.00 17.41 104 TYR A CA 1
ATOM 833 C C . TYR A 1 104 ? -5.062 47.530 3.253 1.00 16.98 104 TYR A C 1
ATOM 834 O O . TYR A 1 104 ? -5.059 46.298 3.464 1.00 17.80 104 TYR A O 1
ATOM 843 N N . GLY A 1 105 ? -5.720 48.351 4.073 1.00 16.65 105 GLY A N 1
ATOM 844 C CA . GLY A 1 105 ? -6.412 47.819 5.265 1.00 17.05 105 GLY A CA 1
ATOM 845 C C . GLY A 1 105 ? -5.389 47.637 6.388 1.00 16.82 105 GLY A C 1
ATOM 846 O O . GLY A 1 105 ? -4.207 47.964 6.239 1.00 16.73 105 GLY A O 1
ATOM 847 N N . PRO A 1 106 ? -5.803 47.049 7.502 1.00 17.41 106 PRO A N 1
ATOM 848 C CA . PRO A 1 106 ? -4.968 46.828 8.669 1.00 17.55 106 PRO A CA 1
ATOM 849 C C . PRO A 1 106 ? -3.735 45.984 8.433 1.00 16.82 106 PRO A C 1
ATOM 850 O O . PRO A 1 106 ? -2.700 46.191 9.108 1.00 17.97 106 PRO A O 1
ATOM 854 N N . THR A 1 107 ? -3.737 45.053 7.470 1.00 15.82 107 THR A N 1
ATOM 855 C CA . THR A 1 107 ? -2.563 44.226 7.216 1.00 15.73 107 THR A CA 1
ATOM 856 C C . THR A 1 107 ? -1.401 45.008 6.613 1.00 14.84 107 THR A C 1
ATOM 857 O O . THR A 1 107 ? -0.279 44.474 6.547 1.00 15.44 107 THR A O 1
ATOM 861 N N . GLY A 1 108 ? -1.602 46.246 6.168 1.00 13.45 108 GLY A N 1
ATOM 862 C CA . GLY A 1 108 ? -0.545 47.043 5.601 1.00 13.45 108 GLY A CA 1
ATOM 863 C C . GLY A 1 108 ? 0.412 47.667 6.611 1.00 12.55 108 GLY A C 1
ATOM 864 O O . GLY A 1 108 ? 1.503 48.115 6.200 1.00 12.64 108 GLY A O 1
ATOM 865 N N . THR A 1 109 ? 0.079 47.759 7.887 1.00 12.20 109 THR A N 1
ATOM 866 C CA . THR A 1 109 ? 0.889 48.373 8.935 1.00 11.84 109 THR A CA 1
ATOM 867 C C . THR A 1 109 ? 1.374 47.371 9.977 1.00 11.73 109 THR A C 1
ATOM 868 O O . THR A 1 109 ? 0.553 46.634 10.532 1.00 12.10 109 THR A O 1
ATOM 872 N N . PHE A 1 110 ? 2.681 47.340 10.263 1.00 11.27 110 PHE A N 1
ATOM 873 C CA . PHE A 1 110 ? 3.268 46.487 11.297 1.00 10.96 110 PHE A CA 1
ATOM 874 C C . PHE A 1 110 ? 3.511 47.345 12.546 1.00 10.96 110 PHE A C 1
ATOM 875 O O . PHE A 1 110 ? 4.271 48.328 12.502 1.00 11.13 110 PHE A O 1
ATOM 883 N N . GLY A 1 111 ? 2.856 47.001 13.644 1.00 10.68 111 GLY A N 1
ATOM 884 C CA . GLY A 1 111 ? 2.916 47.677 14.929 1.00 11.26 111 GLY A CA 1
ATOM 885 C C . GLY A 1 111 ? 3.421 46.854 16.098 1.00 10.17 111 GLY A C 1
ATOM 886 O O . GLY A 1 111 ? 3.188 47.201 17.273 1.00 10.93 111 GLY A O 1
ATOM 887 N N . GLY A 1 112 ? 4.150 45.766 15.844 1.00 10.09 112 GLY A N 1
ATOM 888 C CA . GLY A 1 112 ? 4.720 44.942 16.919 1.00 9.98 112 GLY A CA 1
ATOM 889 C C . GLY A 1 112 ? 5.691 45.737 17.782 1.00 9.72 112 GLY A C 1
ATOM 890 O O . GLY A 1 112 ? 5.729 45.595 19.012 1.00 10.44 112 GLY A O 1
ATOM 891 N N . SER A 1 113 ? 6.565 46.518 17.148 1.00 9.58 113 SER A N 1
ATOM 892 C CA . SER A 1 113 ? 7.500 47.420 17.818 1.00 9.31 113 SER A CA 1
ATOM 893 C C . SER A 1 113 ? 8.176 46.847 19.054 1.00 9.26 113 SER A C 1
ATOM 894 O O . SER A 1 113 ? 8.299 47.550 20.086 1.00 9.76 113 SER A O 1
ATOM 897 N N . TYR A 1 114 ? 8.766 45.631 18.970 1.00 9.62 114 TYR A N 1
ATOM 898 C CA . TYR A 1 114 ? 9.394 45.037 20.147 1.00 9.29 114 TYR A CA 1
ATOM 899 C C . TYR A 1 114 ? 10.516 45.903 20.733 1.00 8.88 114 TYR A C 1
ATOM 900 O O . TYR A 1 114 ? 11.355 46.424 19.979 1.00 8.75 114 TYR A O 1
ATOM 917 N N . GLY A 1 115 ? 10.576 45.987 22.069 1.00 8.40 115 GLY A N 1
ATOM 918 C CA . GLY A 1 115 ? 11.705 46.641 22.723 1.00 8.47 115 GLY A CA 1
ATOM 919 C C . GLY A 1 115 ? 11.482 46.993 24.181 1.00 7.97 115 GLY A C 1
ATOM 920 O O . GLY A 1 115 ? 10.356 47.130 24.668 1.00 9.29 115 GLY A O 1
ATOM 921 N N . TRP A 1 116 ? 12.597 47.199 24.917 1.00 7.87 116 TRP A N 1
ATOM 922 C CA . TRP A 1 116 ? 12.573 47.473 26.353 1.00 8.02 116 TRP A CA 1
ATOM 923 C C . TRP A 1 116 ? 12.097 48.838 26.791 1.00 8.33 116 TRP A C 1
ATOM 924 O O . TRP A 1 116 ? 11.713 48.983 27.989 1.00 8.24 116 TRP A O 1
ATOM 935 N N . LYS A 1 117 ? 12.045 49.857 25.926 1.00 8.18 117 LYS A N 1
ATOM 936 C CA . LYS A 1 117 ? 11.500 51.181 26.306 1.00 7.88 117 LYS A CA 1
ATOM 937 C C . LYS A 1 117 ? 11.976 51.592 27.695 1.00 7.95 117 LYS A C 1
ATOM 938 O O . LYS A 1 117 ? 13.191 51.497 28.022 1.00 8.24 117 LYS A O 1
ATOM 944 N N . SER A 1 118 ? 11.108 52.180 28.523 1.00 7.69 118 SER A N 1
ATOM 945 C CA . SER A 1 118 ? 11.311 52.597 29.910 1.00 7.20 118 SER A CA 1
ATOM 946 C C . SER A 1 118 ? 10.081 52.174 30.730 1.00 7.49 118 SER A C 1
ATOM 947 O O . SER A 1 118 ? 9.002 52.012 30.123 1.00 8.53 118 SER A O 1
ATOM 950 N N . PRO A 1 119 ? 10.179 51.971 32.038 1.00 7.88 119 PRO A N 1
ATOM 951 C CA . PRO A 1 119 ? 9.018 51.676 32.884 1.00 8.43 119 PRO A CA 1
ATOM 952 C C . PRO A 1 119 ? 8.088 52.887 32.966 1.00 8.59 119 PRO A C 1
ATOM 953 O O . PRO A 1 119 ? 8.450 53.996 32.536 1.00 9.36 119 PRO A O 1
ATOM 957 N N . GLY A 1 120 ? 6.902 52.710 33.551 1.00 8.14 120 GLY A N 1
ATOM 958 C CA . GLY A 1 120 ? 5.894 53.756 33.695 1.00 8.71 120 GLY A CA 1
ATOM 959 C C . GLY A 1 120 ? 4.509 53.279 33.225 1.00 8.51 120 GLY A C 1
ATOM 960 O O . GLY A 1 120 ? 4.396 52.719 32.117 1.00 9.32 120 GLY A O 1
ATOM 961 N N . ARG A 1 121 ? 3.466 53.552 34.019 1.00 8.46 121 ARG A N 1
ATOM 962 C CA . ARG A 1 121 ? 2.094 53.169 33.674 1.00 8.75 121 ARG A CA 1
ATOM 963 C C . ARG A 1 121 ? 1.420 54.097 32.658 1.00 8.88 121 ARG A C 1
ATOM 964 O O . ARG A 1 121 ? 0.552 53.632 31.892 1.00 9.39 121 ARG A O 1
ATOM 972 N N . LEU A 1 122 ? 1.774 55.384 32.626 1.00 8.51 122 LEU A N 1
ATOM 973 C CA . LEU A 1 122 ? 1.227 56.329 31.656 1.00 8.61 122 LEU A CA 1
ATOM 974 C C . LEU A 1 122 ? 2.065 56.409 30.370 1.00 8.91 122 LEU A C 1
ATOM 975 O O . LEU A 1 122 ? 1.555 56.217 29.249 1.00 8.89 122 LEU A O 1
ATOM 980 N N . HIS A 1 123 ? 3.364 56.686 30.526 1.00 8.36 123 HIS A N 1
ATOM 981 C CA . HIS A 1 123 ? 4.263 56.925 29.401 1.00 7.55 123 HIS A CA 1
ATOM 982 C C . HIS A 1 123 ? 4.887 55.640 28.873 1.00 7.61 123 HIS A C 1
ATOM 983 O O . HIS A 1 123 ? 6.102 55.444 28.852 1.00 8.59 123 HIS A O 1
ATOM 990 N N . ASN A 1 124 ? 4.002 54.752 28.396 1.00 8.05 124 ASN A N 1
ATOM 991 C CA . ASN A 1 124 ? 4.335 53.460 27.801 1.00 8.36 124 ASN A CA 1
ATOM 992 C C . ASN A 1 124 ? 4.274 53.683 26.288 1.00 8.38 124 ASN A C 1
ATOM 993 O O . ASN A 1 124 ? 3.190 53.708 25.671 1.00 8.60 124 ASN A O 1
ATOM 998 N N . CYS A 1 125 ? 5.433 53.884 25.633 1.00 8.12 125 CYS A N 1
ATOM 999 C CA . CYS A 1 125 ? 5.432 54.295 24.231 1.00 8.54 125 CYS A CA 1
ATOM 1000 C C . CYS A 1 125 ? 4.793 53.308 23.268 1.00 8.39 125 CYS A C 1
ATOM 1001 O O . CYS A 1 125 ? 4.239 53.759 22.239 1.00 9.24 125 CYS A O 1
ATOM 1004 N N . GLN A 1 126 ? 4.889 52.012 23.551 1.00 8.59 126 GLN A N 1
ATOM 1005 C CA . GLN A 1 126 ? 4.305 50.972 22.677 1.00 8.91 126 GLN A CA 1
ATOM 1006 C C . GLN A 1 126 ? 2.791 50.887 22.810 1.00 8.99 126 GLN A C 1
ATOM 1007 O O . GLN A 1 126 ? 2.078 50.801 21.789 1.00 9.38 126 GLN A O 1
ATOM 1013 N N . VAL A 1 127 ? 2.267 50.933 24.038 1.00 9.07 127 VAL A N 1
ATOM 1014 C CA . VAL A 1 127 ? 0.814 50.950 24.241 1.00 9.65 127 VAL A CA 1
ATOM 1015 C C . VAL A 1 127 ? 0.231 52.230 23.639 1.00 8.71 127 VAL A C 1
ATOM 1016 O O . VAL A 1 127 ? -0.826 52.184 22.976 1.00 9.42 127 VAL A O 1
ATOM 1020 N N . LEU A 1 128 ? 0.896 53.376 23.818 1.00 8.41 128 LEU A N 1
ATOM 1021 C CA . LEU A 1 128 ? 0.432 54.652 23.242 1.00 8.63 128 LEU A CA 1
ATOM 1022 C C . LEU A 1 128 ? 0.437 54.613 21.711 1.00 8.63 128 LEU A C 1
ATOM 1023 O O . LEU A 1 128 ? -0.498 55.122 21.063 1.00 9.83 128 LEU A O 1
ATOM 1028 N N . MET A 1 129 ? 1.456 54.006 21.086 1.00 9.08 129 MET A N 1
ATOM 1029 C CA . MET A 1 129 ? 1.517 53.847 19.633 1.00 9.44 129 MET A CA 1
ATOM 1030 C C . MET A 1 129 ? 0.328 53.004 19.165 1.00 9.91 129 MET A C 1
ATOM 1031 O O . MET A 1 129 ? -0.382 53.383 18.208 1.00 10.59 129 MET A O 1
ATOM 1036 N N . ARG A 1 130 ? 0.112 51.848 19.812 1.00 9.96 130 ARG A N 1
ATOM 1037 C CA . ARG A 1 130 ? -1.015 50.978 19.409 1.00 10.53 130 ARG A CA 1
ATOM 1038 C C . ARG A 1 130 ? -2.363 51.655 19.625 1.00 10.48 130 ARG A C 1
ATOM 1039 O O . ARG A 1 130 ? -3.303 51.420 18.824 1.00 11.39 130 ARG A O 1
ATOM 1054 N N . ARG A 1 131 ? -2.495 52.514 20.638 1.00 10.48 131 ARG A N 1
ATOM 1055 C CA . ARG A 1 131 ? -3.737 53.267 20.879 1.00 10.37 131 ARG A CA 1
ATOM 1056 C C . ARG A 1 131 ? -4.038 54.148 19.669 1.00 11.00 131 ARG A C 1
ATOM 1057 O O . ARG A 1 131 ? -5.177 54.182 19.145 1.00 12.45 131 ARG A O 1
ATOM 1065 N N . ALA A 1 132 ? -3.033 54.839 19.131 1.00 10.93 132 ALA A N 1
ATOM 1066 C CA . ALA A 1 132 ? -3.186 55.672 17.944 1.00 11.74 132 ALA A CA 1
ATOM 1067 C C . ALA A 1 132 ? -3.417 54.855 16.672 1.00 11.94 132 ALA A C 1
ATOM 1068 O O . ALA A 1 132 ? -4.279 55.217 15.839 1.00 12.91 132 ALA A O 1
ATOM 1070 N N . LEU A 1 133 ? -2.674 53.756 16.478 1.00 12.07 133 LEU A N 1
ATOM 1071 C CA . LEU A 1 133 ? -2.844 52.917 15.285 1.00 11.98 133 LEU A CA 1
ATOM 1072 C C . LEU A 1 133 ? -4.223 52.271 15.238 1.00 12.03 133 LEU A C 1
ATOM 1073 O O . LEU A 1 133 ? -4.796 52.123 14.136 1.00 13.39 133 LEU A O 1
ATOM 1078 N N . ASN A 1 134 ? -4.799 51.903 16.386 1.00 12.94 134 ASN A N 1
ATOM 1079 C CA . ASN A 1 134 ? -6.158 51.346 16.416 1.00 13.65 134 ASN A CA 1
ATOM 1080 C C . ASN A 1 134 ? -7.153 52.413 15.974 1.00 13.98 134 ASN A C 1
ATOM 1081 O O . ASN A 1 134 ? -8.111 52.108 15.235 1.00 15.06 134 ASN A O 1
ATOM 1086 N N . LEU A 1 135 ? -6.956 53.678 16.349 1.00 14.71 135 LEU A N 1
ATOM 1087 C CA . LEU A 1 135 ? -7.836 54.769 15.919 1.00 15.27 135 LEU A CA 1
ATOM 1088 C C . LEU A 1 135 ? -7.693 55.017 14.418 1.00 15.82 135 LEU A C 1
ATOM 1089 O O . LEU A 1 135 ? -8.651 55.469 13.772 1.00 17.31 135 LEU A O 1
ATOM 1094 N N . ALA A 1 136 ? -6.560 54.711 13.791 1.00 15.67 136 ALA A N 1
ATOM 1095 C CA . ALA A 1 136 ? -6.335 54.858 12.365 1.00 16.18 136 ALA A CA 1
ATOM 1096 C C . ALA A 1 136 ? -6.951 53.704 11.572 1.00 16.47 136 ALA A C 1
ATOM 1097 O O . ALA A 1 136 ? -7.120 53.851 10.348 1.00 18.04 136 ALA A O 1
ATOM 1099 N N . GLY A 1 137 ? -7.281 52.581 12.202 1.00 14.77 137 GLY A N 1
ATOM 1100 C CA . GLY A 1 137 ? -7.880 51.446 11.522 1.00 15.19 137 GLY A CA 1
ATOM 1101 C C . GLY A 1 137 ? -7.319 50.078 11.868 1.00 15.19 137 GLY A C 1
ATOM 1102 O O . GLY A 1 137 ? -7.871 49.061 11.388 1.00 17.19 137 GLY A O 1
ATOM 1103 N N . GLY A 1 138 ? -6.241 49.970 12.647 1.00 14.52 138 GLY A N 1
ATOM 1104 C CA . GLY A 1 138 ? -5.679 48.675 13.009 1.00 14.23 138 GLY A CA 1
ATOM 1105 C C . GLY A 1 138 ? -4.311 48.374 12.422 1.00 13.96 138 GLY A C 1
ATOM 1106 O O . GLY A 1 138 ? -3.761 49.134 11.627 1.00 14.68 138 GLY A O 1
ATOM 1107 N N . PHE A 1 139 ? -3.734 47.244 12.838 1.00 13.05 139 PHE A N 1
ATOM 1108 C CA . PHE A 1 139 ? -2.376 46.850 12.464 1.00 12.64 139 PHE A CA 1
ATOM 1109 C C . PHE A 1 139 ? -2.077 45.382 12.753 1.00 12.37 139 PHE A C 1
ATOM 1110 O O . PHE A 1 139 ? -2.831 44.693 13.449 1.00 12.69 139 PHE A O 1
ATOM 1118 N N . VAL A 1 140 ? -0.946 44.896 12.237 1.00 11.61 140 VAL A N 1
ATOM 1119 C CA . VAL A 1 140 ? -0.400 43.566 12.482 1.00 11.57 140 VAL A CA 1
ATOM 1120 C C . VAL A 1 140 ? 0.466 43.628 13.753 1.00 11.39 140 VAL A C 1
ATOM 1121 O O . VAL A 1 140 ? 1.365 44.488 13.841 1.00 11.75 140 VAL A O 1
ATOM 1125 N N . ASN A 1 141 ? 0.203 42.792 14.752 1.00 11.44 141 ASN A N 1
ATOM 1126 C CA . ASN A 1 141 ? 0.990 42.763 15.991 1.00 11.44 141 ASN A CA 1
ATOM 1127 C C . ASN A 1 141 ? 2.004 41.609 15.969 1.00 11.32 141 ASN A C 1
ATOM 1128 O O . ASN A 1 141 ? 2.120 40.860 14.988 1.00 11.48 141 ASN A O 1
ATOM 1133 N N . SER A 1 142 ? 2.771 41.471 17.057 1.00 10.82 142 SER A N 1
ATOM 1134 C CA . SER A 1 142 ? 3.703 40.362 17.238 1.00 10.94 142 SER A CA 1
ATOM 1135 C C . SER A 1 142 ? 3.362 39.609 18.533 1.00 11.29 142 SER A C 1
ATOM 1136 O O . SER A 1 142 ? 2.785 40.190 19.470 1.00 12.98 142 SER A O 1
ATOM 1139 N N . SER A 1 143 ? 3.728 38.333 18.593 1.00 10.66 143 SER A N 1
ATOM 1140 C CA . SER A 1 143 ? 3.539 37.479 19.765 1.00 10.39 143 SER A CA 1
ATOM 1141 C C . SER A 1 143 ? 4.882 37.048 20.374 1.00 10.28 143 SER A C 1
ATOM 1142 O O . SER A 1 143 ? 5.913 36.956 19.689 1.00 10.42 143 SER A O 1
ATOM 1145 N N . GLY A 1 144 ? 4.884 36.731 21.665 1.00 10.34 144 GLY A N 1
ATOM 1146 C CA . GLY A 1 144 ? 6.103 36.316 22.352 1.00 9.88 144 GLY A CA 1
ATOM 1147 C C . GLY A 1 144 ? 7.110 37.451 22.512 1.00 9.82 144 GLY A C 1
ATOM 1148 O O . GLY A 1 144 ? 6.762 38.635 22.597 1.00 10.50 144 GLY A O 1
ATOM 1149 N N . ASP A 1 145 ? 8.383 37.065 22.616 1.00 9.58 145 ASP A N 1
ATOM 1150 C CA . ASP A 1 145 ? 9.479 38.021 22.839 1.00 8.70 145 ASP A CA 1
ATOM 1151 C C . ASP A 1 145 ? 10.802 37.382 22.396 1.00 9.27 145 ASP A C 1
ATOM 1152 O O . ASP A 1 145 ? 10.778 36.279 21.814 1.00 9.99 145 ASP A O 1
ATOM 1157 N N . TYR A 1 146 ? 11.930 38.068 22.591 1.00 8.77 146 TYR A N 1
ATOM 1158 C CA . TYR A 1 146 ? 13.249 37.532 22.241 1.00 8.75 146 TYR A CA 1
ATOM 1159 C C . TYR A 1 146 ? 13.907 36.779 23.403 1.00 9.17 146 TYR A C 1
ATOM 1160 O O . TYR A 1 146 ? 14.963 36.113 23.236 1.00 9.33 146 TYR A O 1
ATOM 1169 N N . SER A 1 147 ? 13.317 36.822 24.601 1.00 9.37 147 SER A N 1
ATOM 1170 C CA . SER A 1 147 ? 13.870 36.266 25.833 1.00 9.45 147 SER A CA 1
ATOM 1171 C C . SER A 1 147 ? 13.599 34.794 26.111 1.00 8.98 147 SER A C 1
ATOM 1172 O O . SER A 1 147 ? 14.539 34.061 26.503 1.00 9.21 147 SER A O 1
ATOM 1177 N N . THR A 1 148 ? 12.346 34.365 25.949 1.00 8.84 148 THR A N 1
ATOM 1178 C CA . THR A 1 148 ? 11.910 33.007 26.250 1.00 9.20 148 THR A CA 1
ATOM 1179 C C . THR A 1 148 ? 10.929 32.506 25.186 1.00 9.08 148 THR A C 1
ATOM 1180 O O . THR A 1 148 ? 10.004 31.719 25.473 1.00 9.73 148 THR A O 1
ATOM 1184 N N . ALA A 1 149 ? 11.141 32.873 23.918 1.00 9.34 149 ALA A N 1
ATOM 1185 C CA . ALA A 1 149 ? 10.195 32.468 22.865 1.00 9.51 149 ALA A CA 1
ATOM 1186 C C . ALA A 1 149 ? 9.921 30.975 22.819 1.00 9.73 149 ALA A C 1
ATOM 1187 O O . ALA A 1 149 ? 8.768 30.585 22.553 1.00 10.55 149 ALA A O 1
ATOM 1189 N N . ALA A 1 150 ? 10.953 30.144 22.983 1.00 9.24 150 ALA A N 1
ATOM 1190 C CA . ALA A 1 150 ? 10.805 28.692 22.978 1.00 9.75 150 ALA A CA 1
ATOM 1191 C C . ALA A 1 150 ? 10.280 28.161 24.308 1.00 10.07 150 ALA A C 1
ATOM 1192 O O . ALA A 1 150 ? 9.273 27.434 24.330 1.00 10.70 150 ALA A O 1
ATOM 1194 N N . ALA A 1 151 ? 10.921 28.506 25.434 1.00 9.96 151 ALA A N 1
ATOM 1195 C CA . ALA A 1 151 ? 10.458 28.019 26.743 1.00 9.87 151 ALA A CA 1
ATOM 1196 C C . ALA A 1 151 ? 9.009 28.385 27.060 1.00 10.12 151 ALA A C 1
ATOM 1197 O O . ALA A 1 151 ? 8.276 27.551 27.643 1.00 10.19 151 ALA A O 1
ATOM 1199 N N . GLN A 1 152 ? 8.527 29.582 26.694 1.00 9.44 152 GLN A N 1
ATOM 1200 C CA . GLN A 1 152 ? 7.158 30.008 27.007 1.00 9.75 152 GLN A CA 1
ATOM 1201 C C . GLN A 1 152 ? 6.094 29.278 26.182 1.00 10.07 152 GLN A C 1
ATOM 1202 O O . GLN A 1 152 ? 4.911 29.351 26.567 1.00 10.94 152 GLN A O 1
ATOM 1208 N N . ILE A 1 153 ? 6.473 28.593 25.112 1.00 9.79 153 ILE A N 1
ATOM 1209 C CA . ILE A 1 153 ? 5.560 27.806 24.269 1.00 10.40 153 ILE A CA 1
ATOM 1210 C C . ILE A 1 153 ? 5.616 26.330 24.676 1.00 10.73 153 ILE A C 1
ATOM 1211 O O . ILE A 1 153 ? 4.559 25.656 24.730 1.00 11.19 153 ILE A O 1
ATOM 1216 N N . ILE A 1 154 ? 6.785 25.741 24.983 1.00 10.47 154 ILE A N 1
ATOM 1217 C CA . ILE A 1 154 ? 6.858 24.342 25.412 1.00 11.01 154 ILE A CA 1
ATOM 1218 C C . ILE A 1 154 ? 6.358 24.159 26.849 1.00 10.38 154 ILE A C 1
ATOM 1219 O O . ILE A 1 154 ? 5.683 23.151 27.135 1.00 11.34 154 ILE A O 1
ATOM 1224 N N . MET A 1 155 ? 6.600 25.106 27.768 1.00 10.38 155 MET A N 1
ATOM 1225 C CA . MET A 1 155 ? 6.143 24.955 29.161 1.00 10.09 155 MET A CA 1
ATOM 1226 C C . MET A 1 155 ? 4.651 24.744 29.311 1.00 10.52 155 MET A C 1
ATOM 1227 O O . MET A 1 155 ? 4.236 23.849 30.081 1.00 11.34 155 MET A O 1
ATOM 1232 N N . PRO A 1 156 ? 3.768 25.457 28.629 1.00 11.09 156 PRO A N 1
ATOM 1233 C CA . PRO A 1 156 ? 2.327 25.191 28.727 1.00 11.56 156 PRO A CA 1
ATOM 1234 C C . PRO A 1 156 ? 1.950 23.763 28.349 1.00 11.83 156 PRO A C 1
ATOM 1235 O O . PRO A 1 156 ? 1.019 23.174 28.935 1.00 12.71 156 PRO A O 1
ATOM 1239 N N . HIS A 1 157 ? 2.639 23.113 27.403 1.00 11.81 157 HIS A N 1
ATOM 1240 C CA . HIS A 1 157 ? 2.381 21.730 27.028 1.00 12.04 157 HIS A CA 1
ATOM 1241 C C . HIS A 1 157 ? 2.917 20.723 28.058 1.00 11.96 157 HIS A C 1
ATOM 1242 O O . HIS A 1 157 ? 2.442 19.577 28.096 1.00 13.94 157 HIS A O 1
ATOM 1249 N N . VAL A 1 158 ? 3.902 21.110 28.864 1.00 11.62 158 VAL A N 1
ATOM 1250 C CA . VAL A 1 158 ? 4.590 20.237 29.802 1.00 11.56 158 VAL A CA 1
ATOM 1251 C C . VAL A 1 158 ? 4.164 20.392 31.255 1.00 11.45 158 VAL A C 1
ATOM 1252 O O . VAL A 1 158 ? 3.814 19.410 31.932 1.00 11.66 158 VAL A O 1
ATOM 1256 N N . MET A 1 159 ? 4.253 21.622 31.769 1.00 12.03 159 MET A N 1
ATOM 1257 C CA . MET A 1 159 ? 3.871 21.981 33.130 1.00 12.32 159 MET A CA 1
ATOM 1258 C C . MET A 1 159 ? 2.459 22.561 33.230 1.00 12.47 159 MET A C 1
ATOM 1259 O O . MET A 1 159 ? 1.910 22.731 34.337 1.00 13.54 159 MET A O 1
ATOM 1264 N N . GLY A 1 160 ? 1.865 22.947 32.101 1.00 13.16 160 GLY A N 1
ATOM 1265 C CA . GLY A 1 160 ? 0.529 23.516 32.084 1.00 13.48 160 GLY A CA 1
ATOM 1266 C C . GLY A 1 160 ? 0.429 25.008 32.305 1.00 14.46 160 GLY A C 1
ATOM 1267 O O . GLY A 1 160 ? -0.666 25.569 32.377 1.00 17.27 160 GLY A O 1
ATOM 1268 N N . THR A 1 161 ? 1.564 25.694 32.341 1.00 14.38 161 THR A N 1
ATOM 1269 C CA . THR A 1 161 ? 1.682 27.133 32.565 1.00 15.00 161 THR A CA 1
ATOM 1270 C C . THR A 1 161 ? 2.888 27.721 31.858 1.00 13.50 161 THR A C 1
ATOM 1271 O O . THR A 1 161 ? 3.781 26.919 31.536 1.00 12.15 161 THR A O 1
ATOM 1275 N N . LEU A 1 162 ? 3.044 29.029 31.646 1.00 13.81 162 LEU A N 1
ATOM 1276 C CA . LEU A 1 162 ? 4.208 29.590 30.960 1.00 14.24 162 LEU A CA 1
ATOM 1277 C C . LEU A 1 162 ? 5.500 29.390 31.757 1.00 12.02 162 LEU A C 1
ATOM 1278 O O . LEU A 1 162 ? 6.570 29.340 31.120 1.00 11.74 162 LEU A O 1
ATOM 1283 N N . GLU A 1 163 ? 5.476 29.331 33.080 1.00 11.05 163 GLU A N 1
ATOM 1284 C CA . GLU A 1 163 ? 6.545 29.025 34.005 1.00 10.17 163 GLU A CA 1
ATOM 1285 C C . GLU A 1 163 ? 7.682 30.026 34.167 1.00 10.00 163 GLU A C 1
ATOM 1286 O O . GLU A 1 163 ? 8.154 30.317 35.299 1.00 10.57 163 GLU A O 1
ATOM 1292 N N . VAL A 1 164 ? 8.146 30.633 33.073 1.00 9.58 164 VAL A N 1
ATOM 1293 C CA . VAL A 1 164 ? 9.271 31.551 33.061 1.00 9.74 164 VAL A CA 1
ATOM 1294 C C . VAL A 1 164 ? 9.067 32.879 33.758 1.00 9.72 164 VAL A C 1
ATOM 1295 O O . VAL A 1 164 ? 10.050 33.454 34.284 1.00 10.40 164 VAL A O 1
ATOM 1299 N N . TYR A 1 165 ? 7.852 33.427 33.776 1.00 9.85 165 TYR A N 1
ATOM 1300 C CA . TYR A 1 165 ? 7.546 34.724 34.373 1.00 10.07 165 TYR A CA 1
ATOM 1301 C C . TYR A 1 165 ? 6.677 34.600 35.624 1.00 10.66 165 TYR A C 1
ATOM 1302 O O . TYR A 1 165 ? 5.843 35.463 35.922 1.00 13.33 165 TYR A O 1
ATOM 1311 N N . GLU A 1 166 ? 6.860 33.525 36.394 1.00 11.14 166 GLU A N 1
ATOM 1312 C CA . GLU A 1 166 ? 6.090 33.240 37.605 1.00 11.50 166 GLU A CA 1
ATOM 1313 C C . GLU A 1 166 ? 6.962 33.247 38.853 1.00 11.53 166 GLU A C 1
ATOM 1314 O O . GLU A 1 166 ? 8.172 32.974 38.779 1.00 12.28 166 GLU A O 1
ATOM 1320 N N . GLN A 1 167 ? 6.386 33.562 40.017 1.00 11.31 167 GLN A N 1
ATOM 1321 C CA . GLN A 1 167 ? 7.156 33.645 41.261 1.00 11.17 167 GLN A CA 1
ATOM 1322 C C . GLN A 1 167 ? 7.832 32.320 41.606 1.00 11.20 167 GLN A C 1
ATOM 1323 O O . GLN A 1 167 ? 7.274 31.231 41.433 1.00 11.82 167 GLN A O 1
ATOM 1329 N N . GLN A 1 168 ? 9.057 32.422 42.117 1.00 10.19 168 GLN A N 1
ATOM 1330 C CA . GLN A 1 168 ? 9.894 31.289 42.493 1.00 10.04 168 GLN A CA 1
ATOM 1331 C C . GLN A 1 168 ? 9.785 30.943 43.978 1.00 10.66 168 GLN A C 1
ATOM 1332 O O . GLN A 1 168 ? 9.322 31.783 44.772 1.00 11.54 168 GLN A O 1
ATOM 1338 N N . THR A 1 169 ? 10.198 29.736 44.387 1.00 10.71 169 THR A N 1
ATOM 1339 C CA . THR A 1 169 ? 10.289 29.419 45.826 1.00 10.26 169 THR A CA 1
ATOM 1340 C C . THR A 1 169 ? 11.088 30.547 46.490 1.00 10.72 169 THR A C 1
ATOM 1341 O O . THR A 1 169 ? 12.141 30.973 45.990 1.00 10.86 169 THR A O 1
ATOM 1345 N N . ALA A 1 170 ? 10.586 31.088 47.601 1.00 10.10 170 ALA A N 1
ATOM 1346 C CA . ALA A 1 170 ? 11.201 32.254 48.234 1.00 10.29 170 ALA A CA 1
ATOM 1347 C C . ALA A 1 170 ? 12.658 32.087 48.623 1.00 10.04 170 ALA A C 1
ATOM 1348 O O . ALA A 1 170 ? 13.063 31.041 49.151 1.00 10.94 170 ALA A O 1
ATOM 1350 N N . TRP A 1 171 ? 13.450 33.159 48.435 1.00 10.04 171 TRP A N 1
ATOM 1351 C CA . TRP A 1 171 ? 14.868 33.146 48.828 1.00 10.66 171 TRP A CA 1
ATOM 1352 C C . TRP A 1 171 ? 15.115 32.668 50.245 1.00 11.60 171 TRP A C 1
ATOM 1353 O O . TRP A 1 171 ? 15.991 31.789 50.446 1.00 12.09 171 TRP A O 1
ATOM 1364 N N . PRO A 1 172 ? 14.388 33.071 51.279 1.00 12.01 172 PRO A N 1
ATOM 1365 C CA . PRO A 1 172 ? 14.628 32.564 52.636 1.00 12.53 172 PRO A CA 1
ATOM 1366 C C . PRO A 1 172 ? 14.424 31.058 52.746 1.00 12.31 172 PRO A C 1
ATOM 1367 O O . PRO A 1 172 ? 15.132 30.378 53.510 1.00 13.22 172 PRO A O 1
ATOM 1371 N N . VAL A 1 173 ? 13.485 30.476 52.000 1.00 11.98 173 VAL A N 1
ATOM 1372 C CA . VAL A 1 173 ? 13.238 29.022 52.009 1.00 11.67 173 VAL A CA 1
ATOM 1373 C C . VAL A 1 173 ? 14.399 28.281 51.350 1.00 11.78 173 VAL A C 1
ATOM 1374 O O . VAL A 1 173 ? 14.858 27.226 51.828 1.00 11.93 173 VAL A O 1
ATOM 1378 N N . VAL A 1 174 ? 14.949 28.818 50.249 1.00 11.41 174 VAL A N 1
ATOM 1379 C CA . VAL A 1 174 ? 16.128 28.227 49.593 1.00 11.38 174 VAL A CA 1
ATOM 1380 C C . VAL A 1 174 ? 17.315 28.231 50.556 1.00 11.69 174 VAL A C 1
ATOM 1381 O O . VAL A 1 174 ? 17.993 27.211 50.779 1.00 11.81 174 VAL A O 1
ATOM 1385 N N . VAL A 1 175 ? 17.599 29.387 51.186 1.00 11.73 175 VAL A N 1
ATOM 1386 C CA . VAL A 1 175 ? 18.739 29.472 52.113 1.00 12.68 175 VAL A CA 1
ATOM 1387 C C . VAL A 1 175 ? 18.629 28.479 53.260 1.00 12.94 175 VAL A C 1
ATOM 1388 O O . VAL A 1 175 ? 19.613 27.806 53.619 1.00 13.59 175 VAL A O 1
ATOM 1392 N N . GLU A 1 176 ? 17.446 28.322 53.848 1.00 13.23 176 GLU A N 1
ATOM 1393 C CA . GLU A 1 176 ? 17.260 27.400 54.960 1.00 14.76 176 GLU A CA 1
ATOM 1394 C C . GLU A 1 176 ? 17.314 25.927 54.598 1.00 14.58 176 GLU A C 1
ATOM 1395 O O . GLU A 1 176 ? 17.769 25.112 55.426 1.00 16.36 176 GLU A O 1
ATOM 1401 N N . ASN A 1 177 ? 16.870 25.544 53.402 1.00 13.41 177 ASN A N 1
ATOM 1402 C CA . ASN A 1 177 ? 16.748 24.138 53.045 1.00 13.54 177 ASN A CA 1
ATOM 1403 C C . ASN A 1 177 ? 17.588 23.547 51.939 1.00 13.09 177 ASN A C 1
ATOM 1404 O O . ASN A 1 177 ? 17.793 22.314 51.912 1.00 14.23 177 ASN A O 1
ATOM 1409 N N . THR A 1 178 ? 18.055 24.320 50.966 1.00 12.52 178 THR A N 1
ATOM 1410 C CA . THR A 1 178 ? 18.856 23.783 49.860 1.00 12.08 178 THR A CA 1
ATOM 1411 C C . THR A 1 178 ? 20.258 23.361 50.286 1.00 12.39 178 THR A C 1
ATOM 1412 O O . THR A 1 178 ? 20.945 24.096 51.015 1.00 13.01 178 THR A O 1
ATOM 1416 N N . ASP A 1 179 ? 20.702 22.171 49.865 1.00 12.30 179 ASP A N 1
ATOM 1417 C CA . ASP A 1 179 ? 22.043 21.656 50.120 1.00 12.77 179 ASP A CA 1
ATOM 1418 C C . ASP A 1 179 ? 22.982 21.878 48.926 1.00 13.06 179 ASP A C 1
ATOM 1419 O O . ASP A 1 179 ? 24.210 21.927 49.107 1.00 13.86 179 ASP A O 1
ATOM 1424 N N . LEU A 1 180 ? 22.438 21.988 47.713 1.00 12.15 180 LEU A N 1
ATOM 1425 C CA . LEU A 1 180 ? 23.239 22.170 46.499 1.00 12.17 180 LEU A CA 1
ATOM 1426 C C . LEU A 1 180 ? 22.493 23.085 45.529 1.00 11.74 180 LEU A C 1
ATOM 1427 O O . LEU A 1 180 ? 21.382 22.729 45.101 1.00 12.08 180 LEU A O 1
ATOM 1432 N N . MET A 1 181 ? 23.066 24.248 45.223 1.00 11.41 181 MET A N 1
ATOM 1433 C CA . MET A 1 181 ? 22.463 25.199 44.280 1.00 11.38 181 MET A CA 1
ATOM 1434 C C . MET A 1 181 ? 23.182 25.099 42.935 1.00 11.55 181 MET A C 1
ATOM 1435 O O . MET A 1 181 ? 24.405 25.308 42.872 1.00 13.11 181 MET A O 1
ATOM 1444 N N . VAL A 1 182 ? 22.462 24.747 41.868 1.00 10.55 182 VAL A N 1
ATOM 1445 C CA . VAL A 1 182 ? 23.055 24.619 40.539 1.00 10.53 182 VAL A CA 1
ATOM 1446 C C . VAL A 1 182 ? 22.547 25.740 39.629 1.00 10.26 182 VAL A C 1
ATOM 1447 O O . VAL A 1 182 ? 21.350 25.804 39.328 1.00 11.39 182 VAL A O 1
ATOM 1451 N N . PHE A 1 183 ? 23.434 26.657 39.218 1.00 9.72 183 PHE A N 1
ATOM 1452 C CA . PHE A 1 183 ? 23.081 27.714 38.250 1.00 9.87 183 PHE A CA 1
ATOM 1453 C C . PHE A 1 183 ? 23.444 27.149 36.865 1.00 10.06 183 PHE A C 1
ATOM 1454 O O . PHE A 1 183 ? 24.627 26.927 36.554 1.00 10.58 183 PHE A O 1
ATOM 1462 N N . TRP A 1 184 ? 22.420 26.838 36.064 1.00 10.04 184 TRP A N 1
ATOM 1463 C CA . TRP A 1 184 ? 22.579 26.195 34.757 1.00 9.48 184 TRP A CA 1
ATOM 1464 C C . TRP A 1 184 ? 22.364 27.230 33.663 1.00 9.51 184 TRP A C 1
ATOM 1465 O O . TRP A 1 184 ? 21.217 27.671 33.470 1.00 9.57 184 TRP A O 1
ATOM 1476 N N . ALA A 1 185 ? 23.422 27.656 32.958 1.00 9.11 185 ALA A N 1
ATOM 1477 C CA . ALA A 1 185 ? 23.288 28.685 31.914 1.00 9.60 185 ALA A CA 1
ATOM 1478 C C . ALA A 1 185 ? 22.650 29.954 32.485 1.00 10.23 185 ALA A C 1
ATOM 1479 O O . ALA A 1 185 ? 21.761 30.563 31.869 1.00 10.08 185 ALA A O 1
ATOM 1481 N N . ALA A 1 186 ? 23.164 30.439 33.623 1.00 10.04 186 ALA A N 1
ATOM 1482 C CA . ALA A 1 186 ? 22.639 31.613 34.304 1.00 10.71 186 ALA A CA 1
ATOM 1483 C C . ALA A 1 186 ? 23.732 32.401 35.017 1.00 11.52 186 ALA A C 1
ATOM 1484 O O . ALA A 1 186 ? 24.617 31.784 35.641 1.00 15.53 186 ALA A O 1
ATOM 1486 N N . ASP A 1 187 ? 23.665 33.716 35.034 1.00 10.04 187 ASP A N 1
ATOM 1487 C CA . ASP A 1 187 ? 24.635 34.584 35.730 1.00 9.42 187 ASP A CA 1
ATOM 1488 C C . ASP A 1 187 ? 23.840 35.587 36.555 1.00 9.41 187 ASP A C 1
ATOM 1489 O O . ASP A 1 187 ? 23.755 36.784 36.228 1.00 9.59 187 ASP A O 1
ATOM 1494 N N . PRO A 1 188 ? 23.256 35.151 37.675 1.00 9.17 188 PRO A N 1
ATOM 1495 C CA . PRO A 1 188 ? 22.393 35.990 38.509 1.00 9.34 188 PRO A CA 1
ATOM 1496 C C . PRO A 1 188 ? 23.043 37.234 39.079 1.00 9.09 188 PRO A C 1
ATOM 1497 O O . PRO A 1 188 ? 22.366 38.266 39.284 1.00 9.64 188 PRO A O 1
ATOM 1501 N N . MET A 1 189 ? 24.354 37.205 39.383 1.00 9.75 189 MET A N 1
ATOM 1502 C CA . MET A 1 189 ? 25.041 38.410 39.868 1.00 10.14 189 MET A CA 1
ATOM 1503 C C . MET A 1 189 ? 25.054 39.502 38.798 1.00 10.28 189 MET A C 1
ATOM 1504 O O . MET A 1 189 ? 24.987 40.703 39.109 1.00 11.45 189 MET A O 1
ATOM 1509 N N . LYS A 1 190 ? 25.108 39.140 37.513 1.00 9.96 190 LYS A N 1
ATOM 1510 C CA . LYS A 1 190 ? 25.048 40.084 36.406 1.00 10.11 190 LYS A CA 1
ATOM 1511 C C . LYS A 1 190 ? 23.619 40.522 36.041 1.00 10.54 190 LYS A C 1
ATOM 1512 O O . LYS A 1 190 ? 23.308 41.719 36.001 1.00 12.51 190 LYS A O 1
ATOM 1518 N N . THR A 1 191 ? 22.705 39.562 35.839 1.00 9.60 191 THR A N 1
ATOM 1519 C CA . THR A 1 191 ? 21.397 39.879 35.255 1.00 9.43 191 THR A CA 1
ATOM 1520 C C . THR A 1 191 ? 20.326 40.370 36.191 1.00 8.99 191 THR A C 1
ATOM 1521 O O . THR A 1 191 ? 19.351 40.972 35.689 1.00 9.31 191 THR A O 1
ATOM 1525 N N . ASN A 1 192 ? 20.448 40.249 37.516 1.00 9.09 192 ASN A N 1
ATOM 1526 C CA . ASN A 1 192 ? 19.432 40.788 38.436 1.00 8.74 192 ASN A CA 1
ATOM 1527 C C . ASN A 1 192 ? 19.523 42.292 38.657 1.00 8.90 192 ASN A C 1
ATOM 1528 O O . ASN A 1 192 ? 18.700 42.890 39.376 1.00 9.24 192 ASN A O 1
ATOM 1533 N N . GLU A 1 193 ? 20.468 42.991 37.997 1.00 9.09 193 GLU A N 1
ATOM 1534 C CA . GLU A 1 193 ? 20.603 44.449 38.082 1.00 9.33 193 GLU A CA 1
ATOM 1535 C C . GLU A 1 193 ? 19.417 45.194 37.464 1.00 8.47 193 GLU A C 1
ATOM 1536 O O . GLU A 1 193 ? 19.111 46.342 37.837 1.00 9.19 193 GLU A O 1
ATOM 1542 N N . ILE A 1 194 ? 18.764 44.552 36.494 1.00 7.96 194 ILE A N 1
ATOM 1543 C CA . ILE A 1 194 ? 17.652 45.098 35.718 1.00 8.23 194 ILE A CA 1
ATOM 1544 C C . ILE A 1 194 ? 16.277 44.569 36.112 1.00 7.88 194 ILE A C 1
ATOM 1545 O O . ILE A 1 194 ? 16.132 43.401 36.521 1.00 9.05 194 ILE A O 1
ATOM 1550 N N . GLY A 1 195 ? 15.243 45.423 35.995 1.00 8.07 195 GLY A N 1
ATOM 1551 C CA . GLY A 1 195 ? 13.849 45.008 36.140 1.00 8.82 195 GLY A CA 1
ATOM 1552 C C . GLY A 1 195 ? 13.019 45.587 34.976 1.00 8.20 195 GLY A C 1
ATOM 1553 O O . GLY A 1 195 ? 13.398 46.636 34.418 1.00 8.44 195 GLY A O 1
ATOM 1554 N N . TRP A 1 196 ? 11.914 44.935 34.616 1.00 8.48 196 TRP A N 1
ATOM 1555 C CA . TRP A 1 196 ? 10.941 45.417 33.615 1.00 8.23 196 TRP A CA 1
ATOM 1556 C C . TRP A 1 196 ? 10.170 46.614 34.188 1.00 7.95 196 TRP A C 1
ATOM 1557 O O . TRP A 1 196 ? 9.987 47.638 33.499 1.00 9.10 196 TRP A O 1
ATOM 1568 N N . VAL A 1 197 ? 9.677 46.494 35.425 1.00 8.59 197 VAL A N 1
ATOM 1569 C CA . VAL A 1 197 ? 9.186 47.646 36.200 1.00 8.73 197 VAL A CA 1
ATOM 1570 C C . VAL A 1 197 ? 10.444 48.178 36.926 1.00 9.70 197 VAL A C 1
ATOM 1571 O O . VAL A 1 197 ? 11.562 47.911 36.440 1.00 11.62 197 VAL A O 1
ATOM 1575 N N . ILE A 1 198 ? 10.378 48.948 38.005 1.00 8.74 198 ILE A N 1
ATOM 1576 C CA . ILE A 1 198 ? 11.619 49.414 38.682 1.00 8.23 198 ILE A CA 1
ATOM 1577 C C . ILE A 1 198 ? 12.136 48.262 39.529 1.00 8.53 198 ILE A C 1
ATOM 1578 O O . ILE A 1 198 ? 11.377 47.747 40.387 1.00 9.21 198 ILE A O 1
ATOM 1583 N N . PRO A 1 199 ? 13.358 47.755 39.359 1.00 8.30 199 PRO A N 1
ATOM 1584 C CA . PRO A 1 199 ? 13.827 46.606 40.128 1.00 8.61 199 PRO A CA 1
ATOM 1585 C C . PRO A 1 199 ? 14.034 46.870 41.608 1.00 9.32 199 PRO A C 1
ATOM 1586 O O . PRO A 1 199 ? 14.465 47.966 41.981 1.00 9.72 199 PRO A O 1
ATOM 1590 N N . ASP A 1 200 ? 13.789 45.858 42.460 1.00 10.07 200 ASP A N 1
ATOM 1591 C CA . ASP A 1 200 ? 14.044 45.978 43.895 1.00 10.10 200 ASP A CA 1
ATOM 1592 C C . ASP A 1 200 ? 15.417 45.431 44.297 1.00 9.72 200 ASP A C 1
ATOM 1593 O O . ASP A 1 200 ? 15.875 45.635 45.431 1.00 10.91 200 ASP A O 1
ATOM 1598 N N . HIS A 1 201 ? 16.101 44.721 43.400 1.00 9.87 201 HIS A N 1
ATOM 1599 C CA . HIS A 1 201 ? 17.395 44.101 43.683 1.00 9.10 201 HIS A CA 1
ATOM 1600 C C . HIS A 1 201 ? 17.343 43.096 44.830 1.00 9.15 201 HIS A C 1
ATOM 1601 O O . HIS A 1 201 ? 18.360 42.772 45.479 1.00 9.85 201 HIS A O 1
ATOM 1608 N N . GLY A 1 202 ? 16.185 42.461 45.072 1.00 10.01 202 GLY A N 1
ATOM 1609 C CA . GLY A 1 202 ? 15.999 41.491 46.148 1.00 10.14 202 GLY A CA 1
ATOM 1610 C C . GLY A 1 202 ? 16.813 40.215 46.012 1.00 11.31 202 GLY A C 1
ATOM 1611 O O . GLY A 1 202 ? 17.131 39.563 47.030 1.00 11.48 202 GLY A O 1
ATOM 1612 N N . ALA A 1 203 ? 17.195 39.839 44.783 1.00 10.89 203 ALA A N 1
ATOM 1613 C CA . ALA A 1 203 ? 18.032 38.654 44.597 1.00 10.69 203 ALA A CA 1
ATOM 1614 C C . ALA A 1 203 ? 19.369 38.794 45.333 1.00 10.75 203 ALA A C 1
ATOM 1615 O O . ALA A 1 203 ? 19.933 37.781 45.786 1.00 11.48 203 ALA A O 1
ATOM 1617 N N . TYR A 1 204 ? 19.902 40.018 45.406 1.00 11.10 204 TYR A N 1
ATOM 1618 C CA . TYR A 1 204 ? 21.188 40.256 46.053 1.00 11.53 204 TYR A CA 1
ATOM 1619 C C . TYR A 1 204 ? 21.135 39.992 47.551 1.00 12.11 204 TYR A C 1
ATOM 1620 O O . TYR A 1 204 ? 22.132 39.544 48.135 1.00 12.93 204 TYR A O 1
ATOM 1629 N N . ALA A 1 205 ? 19.997 40.236 48.202 1.00 12.50 205 ALA A N 1
ATOM 1630 C CA . ALA A 1 205 ? 19.829 39.917 49.624 1.00 12.82 205 ALA A CA 1
ATOM 1631 C C . ALA A 1 205 ? 19.834 38.396 49.806 1.00 12.59 205 ALA A C 1
ATOM 1632 O O . ALA A 1 205 ? 20.489 37.839 50.708 1.00 13.23 205 ALA A O 1
ATOM 1634 N N . GLY A 1 206 ? 19.143 37.666 48.929 1.00 12.60 206 GLY A N 1
ATOM 1635 C CA . GLY A 1 206 ? 19.129 36.207 48.983 1.00 12.18 206 GLY A CA 1
ATOM 1636 C C . GLY A 1 206 ? 20.491 35.579 48.693 1.00 11.66 206 GLY A C 1
ATOM 1637 O O . GLY A 1 206 ? 20.921 34.672 49.426 1.00 12.15 206 GLY A O 1
ATOM 1638 N N . MET A 1 207 ? 21.217 36.061 47.680 1.00 11.32 207 MET A N 1
ATOM 1639 C CA . MET A 1 207 ? 22.547 35.547 47.346 1.00 11.22 207 MET A CA 1
ATOM 1640 C C . MET A 1 207 ? 23.546 35.850 48.463 1.00 11.67 207 MET A C 1
ATOM 1641 O O . MET A 1 207 ? 24.414 34.993 48.750 1.00 11.91 207 MET A O 1
ATOM 1646 N N . LYS A 1 208 ? 23.431 36.996 49.146 1.00 11.95 208 LYS A N 1
ATOM 1647 C CA . LYS A 1 208 ? 24.327 37.300 50.279 1.00 12.99 208 LYS A CA 1
ATOM 1648 C C . LYS A 1 208 ? 24.088 36.302 51.411 1.00 12.67 208 LYS A C 1
ATOM 1649 O O . LYS A 1 208 ? 25.035 35.789 52.026 1.00 13.46 208 LYS A O 1
ATOM 1655 N N . ALA A 1 209 ? 22.832 35.971 51.724 1.00 13.04 209 ALA A N 1
ATOM 1656 C CA . ALA A 1 209 ? 22.508 35.003 52.774 1.00 13.13 209 ALA A CA 1
ATOM 1657 C C . ALA A 1 209 ? 23.003 33.610 52.395 1.00 12.81 209 ALA A C 1
ATOM 1658 O O . ALA A 1 209 ? 23.526 32.865 53.240 1.00 13.93 209 ALA A O 1
ATOM 1660 N N . LEU A 1 210 ? 22.883 33.219 51.120 1.00 12.47 210 LEU A N 1
ATOM 1661 C CA . LEU A 1 210 ? 23.367 31.922 50.633 1.00 12.62 210 LEU A CA 1
ATOM 1662 C C . LEU A 1 210 ? 24.881 31.820 50.765 1.00 12.93 210 LEU A C 1
ATOM 1663 O O . LEU A 1 210 ? 25.430 30.778 51.189 1.00 13.57 210 LEU A O 1
ATOM 1668 N N . LYS A 1 211 ? 25.599 32.894 50.410 1.00 13.18 211 LYS A N 1
ATOM 1669 C CA . LYS A 1 211 ? 27.054 32.941 50.546 1.00 14.50 211 LYS A CA 1
ATOM 1670 C C . LYS A 1 211 ? 27.474 32.798 52.007 1.00 15.38 211 LYS A C 1
ATOM 1671 O O . LYS A 1 211 ? 28.373 32.014 52.357 1.00 15.81 211 LYS A O 1
ATOM 1677 N N . GLU A 1 212 ? 26.826 33.531 52.914 1.00 15.47 212 GLU A N 1
ATOM 1678 C CA . GLU A 1 212 ? 27.168 33.474 54.348 1.00 17.24 212 GLU A CA 1
ATOM 1679 C C . GLU A 1 212 ? 26.956 32.101 54.949 1.00 17.13 212 GLU A C 1
ATOM 1680 O O . GLU A 1 212 ? 27.739 31.647 55.807 1.00 18.80 212 GLU A O 1
ATOM 1686 N N . LYS A 1 213 ? 25.940 31.360 54.495 1.00 16.35 213 LYS A N 1
ATOM 1687 C CA . LYS A 1 213 ? 25.687 30.014 54.991 1.00 17.38 213 LYS A CA 1
ATOM 1688 C C . LYS A 1 213 ? 26.734 29.016 54.516 1.00 17.37 213 LYS A C 1
ATOM 1689 O O . LYS A 1 213 ? 27.007 28.002 55.179 1.00 19.04 213 LYS A O 1
ATOM 1695 N N . GLY A 1 214 ? 27.375 29.273 53.375 1.00 16.61 214 GLY A N 1
ATOM 1696 C CA . GLY A 1 214 ? 28.398 28.388 52.855 1.00 16.52 214 GLY A CA 1
ATOM 1697 C C . GLY A 1 214 ? 27.938 27.255 51.967 1.00 16.08 214 GLY A C 1
ATOM 1698 O O . GLY A 1 214 ? 28.743 26.397 51.586 1.00 16.79 214 GLY A O 1
ATOM 1699 N N . THR A 1 215 ? 26.666 27.239 51.580 1.00 14.47 215 THR A N 1
ATOM 1700 C CA . THR A 1 215 ? 26.116 26.185 50.724 1.00 14.48 215 THR A CA 1
ATOM 1701 C C . THR A 1 215 ? 26.871 26.010 49.417 1.00 14.27 215 THR A C 1
ATOM 1702 O O . THR A 1 215 ? 27.255 26.990 48.757 1.00 14.78 215 THR A O 1
ATOM 1706 N N . ARG A 1 216 ? 27.113 24.768 49.007 1.00 14.14 216 ARG A N 1
ATOM 1707 C CA . ARG A 1 216 ? 27.805 24.482 47.755 1.00 14.48 216 ARG A CA 1
ATOM 1708 C C . ARG A 1 216 ? 27.020 24.988 46.542 1.00 13.38 216 ARG A C 1
ATOM 1709 O O . ARG A 1 216 ? 25.811 24.774 46.411 1.00 12.59 216 ARG A O 1
ATOM 1717 N N . VAL A 1 217 ? 27.729 25.646 45.624 1.00 12.81 217 VAL A N 1
ATOM 1718 C CA . VAL A 1 217 ? 27.206 26.165 44.367 1.00 12.52 217 VAL A CA 1
ATOM 1719 C C . VAL A 1 217 ? 28.009 25.600 43.189 1.00 13.04 217 VAL A C 1
ATOM 1720 O O . VAL A 1 217 ? 29.248 25.543 43.232 1.00 13.79 217 VAL A O 1
ATOM 1724 N N . ILE A 1 218 ? 27.332 25.195 42.121 1.00 11.94 218 ILE A N 1
ATOM 1725 C CA . ILE A 1 218 ? 27.941 24.732 40.873 1.00 12.44 218 ILE A CA 1
ATOM 1726 C C . ILE A 1 218 ? 27.434 25.587 39.699 1.00 12.36 218 ILE A C 1
ATOM 1727 O O . ILE A 1 218 ? 26.189 25.819 39.676 1.00 12.66 218 ILE A O 1
ATOM 1740 N N . ILE A 1 220 ? 27.180 25.641 35.596 1.00 10.66 220 ILE A N 1
ATOM 1741 C CA . ILE A 1 220 ? 27.315 24.915 34.316 1.00 10.27 220 ILE A CA 1
ATOM 1742 C C . ILE A 1 220 ? 27.232 25.987 33.232 1.00 9.93 220 ILE A C 1
ATOM 1743 O O . ILE A 1 220 ? 26.155 26.533 32.929 1.00 9.87 220 ILE A O 1
ATOM 1748 N N . ASN A 1 221 ? 28.394 26.380 32.696 1.00 10.17 221 ASN A N 1
ATOM 1749 C CA . ASN A 1 221 ? 28.532 27.551 31.821 1.00 9.86 221 ASN A CA 1
ATOM 1750 C C . ASN A 1 221 ? 29.868 27.543 31.101 1.00 10.06 221 ASN A C 1
ATOM 1751 O O . ASN A 1 221 ? 30.874 27.161 31.737 1.00 10.67 221 ASN A O 1
ATOM 1756 N N . PRO A 1 222 ? 29.975 28.032 29.874 1.00 10.46 222 PRO A N 1
ATOM 1757 C CA . PRO A 1 222 ? 31.250 28.133 29.165 1.00 10.26 222 PRO A CA 1
ATOM 1758 C C . PRO A 1 222 ? 32.175 29.223 29.708 1.00 10.13 222 PRO A C 1
ATOM 1759 O O . PRO A 1 222 ? 33.358 29.274 29.345 1.00 11.60 222 PRO A O 1
ATOM 1763 N N . VAL A 1 223 ? 31.656 30.147 30.529 1.00 9.63 223 VAL A N 1
ATOM 1764 C CA . VAL A 1 223 ? 32.405 31.243 31.121 1.00 10.13 223 VAL A CA 1
ATOM 1765 C C . VAL A 1 223 ? 32.395 31.212 32.652 1.00 10.65 223 VAL A C 1
ATOM 1766 O O . VAL A 1 223 ? 31.350 30.922 33.259 1.00 10.70 223 VAL A O 1
ATOM 1770 N N . ARG A 1 224 ? 33.549 31.484 33.281 1.00 11.44 224 ARG A N 1
ATOM 1771 C CA . ARG A 1 224 ? 33.679 31.673 34.728 1.00 11.79 224 ARG A CA 1
ATOM 1772 C C . ARG A 1 224 ? 33.253 33.128 34.994 1.00 11.14 224 ARG A C 1
ATOM 1773 O O . ARG A 1 224 ? 33.984 34.074 34.660 1.00 12.08 224 ARG A O 1
ATOM 1781 N N . THR A 1 225 ? 32.056 33.322 35.529 1.00 10.71 225 THR A N 1
ATOM 1782 C CA . THR A 1 225 ? 31.450 34.639 35.701 1.00 11.22 225 THR A CA 1
ATOM 1783 C C . THR A 1 225 ? 31.625 35.290 37.068 1.00 11.13 225 THR A C 1
ATOM 1784 O O . THR A 1 225 ? 32.232 34.705 37.974 1.00 11.52 225 THR A O 1
ATOM 1788 N N . GLU A 1 226 ? 31.006 36.472 37.251 1.00 11.82 226 GLU A N 1
ATOM 1789 C CA . GLU A 1 226 ? 30.995 37.135 38.563 1.00 13.62 226 GLU A CA 1
ATOM 1790 C C . GLU A 1 226 ? 30.224 36.289 39.569 1.00 12.87 226 GLU A C 1
ATOM 1791 O O . GLU A 1 226 ? 30.517 36.332 40.778 1.00 14.02 226 GLU A O 1
ATOM 1802 N N . THR A 1 227 ? 29.231 35.504 39.133 1.00 11.32 227 THR A N 1
ATOM 1803 C CA . THR A 1 227 ? 28.507 34.598 40.037 1.00 11.18 227 THR A CA 1
ATOM 1804 C C . THR A 1 227 ? 29.470 33.545 40.585 1.00 11.13 227 THR A C 1
ATOM 1805 O O . THR A 1 227 ? 29.539 33.297 41.809 1.00 12.30 227 THR A O 1
ATOM 1809 N N . ALA A 1 228 ? 30.288 32.900 39.733 1.00 11.28 228 ALA A N 1
ATOM 1810 C CA . ALA A 1 228 ? 31.255 31.904 40.202 1.00 11.97 228 ALA A CA 1
ATOM 1811 C C . ALA A 1 228 ? 32.270 32.520 41.161 1.00 12.92 228 ALA A C 1
ATOM 1812 O O . ALA A 1 228 ? 32.605 31.920 42.192 1.00 13.64 228 ALA A O 1
ATOM 1814 N N . ASP A 1 229 ? 32.772 33.717 40.834 1.00 13.09 229 ASP A N 1
ATOM 1815 C CA . ASP A 1 229 ? 33.752 34.366 41.708 1.00 15.28 229 ASP A CA 1
ATOM 1816 C C . ASP A 1 229 ? 33.164 34.711 43.073 1.00 15.26 229 ASP A C 1
ATOM 1817 O O . ASP A 1 229 ? 33.842 34.578 44.102 1.00 17.32 229 ASP A O 1
ATOM 1822 N N . TYR A 1 230 ? 31.926 35.186 43.134 1.00 14.27 230 TYR A N 1
ATOM 1823 C CA . TYR A 1 230 ? 31.282 35.563 44.393 1.00 13.48 230 TYR A CA 1
ATOM 1824 C C . TYR A 1 230 ? 31.113 34.379 45.331 1.00 13.87 230 TYR A C 1
ATOM 1825 O O . TYR A 1 230 ? 31.346 34.494 46.547 1.00 15.26 230 TYR A O 1
ATOM 1834 N N . PHE A 1 231 ? 30.672 33.238 44.795 1.00 13.40 231 PHE A N 1
ATOM 1835 C CA . PHE A 1 231 ? 30.399 32.054 45.583 1.00 14.00 231 PHE A CA 1
ATOM 1836 C C . PHE A 1 231 ? 31.541 31.050 45.723 1.00 14.79 231 PHE A C 1
ATOM 1837 O O . PHE A 1 231 ? 31.424 30.069 46.476 1.00 16.37 231 PHE A O 1
ATOM 1845 N N . GLY A 1 232 ? 32.632 31.223 44.978 1.00 14.97 232 GLY A N 1
ATOM 1846 C CA . GLY A 1 232 ? 33.706 30.224 44.959 1.00 15.62 232 GLY A CA 1
ATOM 1847 C C . GLY A 1 232 ? 33.139 28.935 44.349 1.00 15.82 232 GLY A C 1
ATOM 1848 O O . GLY A 1 232 ? 33.431 27.815 44.780 1.00 17.49 232 GLY A O 1
ATOM 1849 N N . ALA A 1 233 ? 32.322 29.069 43.294 1.00 14.80 233 ALA A N 1
ATOM 1850 C CA . ALA A 1 233 ? 31.681 27.908 42.696 1.00 14.79 233 ALA A CA 1
ATOM 1851 C C . ALA A 1 233 ? 32.565 27.003 41.851 1.00 15.32 233 ALA A C 1
ATOM 1852 O O . ALA A 1 233 ? 33.541 27.456 41.258 1.00 16.56 233 ALA A O 1
ATOM 1854 N N . ASP A 1 234 ? 32.170 25.733 41.737 1.00 16.19 234 ASP A N 1
ATOM 1855 C CA . ASP A 1 234 ? 32.814 24.815 40.799 1.00 17.51 234 ASP A CA 1
ATOM 1856 C C . ASP A 1 234 ? 32.262 25.201 39.415 1.00 16.41 234 ASP A C 1
ATOM 1857 O O . ASP A 1 234 ? 31.043 25.393 39.302 1.00 18.21 234 ASP A O 1
ATOM 1862 N N . VAL A 1 235 ? 33.077 25.371 38.398 1.00 14.85 235 VAL A N 1
ATOM 1863 C CA . VAL A 1 235 ? 32.644 25.719 37.045 1.00 14.06 235 VAL A CA 1
ATOM 1864 C C . VAL A 1 235 ? 32.818 24.509 36.130 1.00 13.62 235 VAL A C 1
ATOM 1865 O O . VAL A 1 235 ? 33.927 23.970 36.003 1.00 14.88 235 VAL A O 1
ATOM 1869 N N . VAL A 1 236 ? 31.726 24.054 35.530 1.00 12.41 236 VAL A N 1
ATOM 1870 C CA . VAL A 1 236 ? 31.682 22.912 34.609 1.00 12.05 236 VAL A CA 1
ATOM 1871 C C . VAL A 1 236 ? 31.333 23.472 33.233 1.00 11.40 236 VAL A C 1
ATOM 1872 O O . VAL A 1 236 ? 30.263 24.089 33.079 1.00 11.25 236 VAL A O 1
ATOM 1876 N N . SER A 1 237 ? 32.194 23.293 32.232 1.00 11.72 237 SER A N 1
ATOM 1877 C CA . SER A 1 237 ? 31.997 23.902 30.921 1.00 11.78 237 SER A CA 1
ATOM 1878 C C . SER A 1 237 ? 31.813 22.967 29.742 1.00 12.55 237 SER A C 1
ATOM 1879 O O . SER A 1 237 ? 32.769 22.573 29.045 1.00 12.81 237 SER A O 1
ATOM 1882 N N . PRO A 1 238 ? 30.579 22.562 29.451 1.00 12.71 238 PRO A N 1
ATOM 1883 C CA . PRO A 1 238 ? 30.273 21.765 28.271 1.00 12.73 238 PRO A CA 1
ATOM 1884 C C . PRO A 1 238 ? 30.428 22.638 27.021 1.00 12.24 238 PRO A C 1
ATOM 1885 O O . PRO A 1 238 ? 30.343 23.875 27.107 1.00 12.20 238 PRO A O 1
ATOM 1889 N N . ARG A 1 239 ? 30.645 22.060 25.836 1.00 11.24 239 ARG A N 1
ATOM 1890 C CA . ARG A 1 239 ? 30.651 22.871 24.604 1.00 11.47 239 ARG A CA 1
ATOM 1891 C C . ARG A 1 239 ? 29.289 23.558 24.482 1.00 11.18 239 ARG A C 1
ATOM 1892 O O . ARG A 1 239 ? 28.237 22.923 24.729 1.00 10.88 239 ARG A O 1
ATOM 1900 N N . PRO A 1 240 ? 29.218 24.829 24.144 1.00 11.06 240 PRO A N 1
ATOM 1901 C CA . PRO A 1 240 ? 27.907 25.489 23.990 1.00 10.43 240 PRO A CA 1
ATOM 1902 C C . PRO A 1 240 ? 27.020 24.707 23.033 1.00 10.61 240 PRO A C 1
ATOM 1903 O O . PRO A 1 240 ? 27.471 24.171 22.001 1.00 10.90 240 PRO A O 1
ATOM 1907 N N . GLN A 1 241 ? 25.711 24.626 23.315 1.00 10.02 241 GLN A N 1
ATOM 1908 C CA . GLN A 1 241 ? 24.700 23.927 22.532 1.00 10.79 241 GLN A CA 1
ATOM 1909 C C . GLN A 1 241 ? 24.701 22.417 22.742 1.00 11.33 241 GLN A C 1
ATOM 1910 O O . GLN A 1 241 ? 24.059 21.678 21.964 1.00 13.36 241 GLN A O 1
ATOM 1916 N N . THR A 1 242 ? 25.349 21.887 23.785 1.00 10.69 242 THR A N 1
ATOM 1917 C CA . THR A 1 242 ? 25.377 20.446 24.054 1.00 10.90 242 THR A CA 1
ATOM 1918 C C . THR A 1 242 ? 24.756 20.080 25.405 1.00 10.54 242 THR A C 1
ATOM 1919 O O . THR A 1 242 ? 24.784 18.904 25.819 1.00 11.08 242 THR A O 1
ATOM 1923 N N . ASP A 1 243 ? 24.101 21.034 26.085 1.00 10.50 243 ASP A N 1
ATOM 1924 C CA . ASP A 1 243 ? 23.469 20.793 27.378 1.00 10.29 243 ASP A CA 1
ATOM 1925 C C . ASP A 1 243 ? 22.435 19.675 27.383 1.00 10.53 243 ASP A C 1
ATOM 1926 O O . ASP A 1 243 ? 22.354 18.948 28.395 1.00 11.05 243 ASP A O 1
ATOM 1931 N N . VAL A 1 244 ? 21.618 19.513 26.343 1.00 10.31 244 VAL A N 1
ATOM 1932 C CA . VAL A 1 244 ? 20.613 18.440 26.283 1.00 10.37 244 VAL A CA 1
ATOM 1933 C C . VAL A 1 244 ? 21.291 17.072 26.289 1.00 11.10 244 VAL A C 1
ATOM 1934 O O . VAL A 1 244 ? 20.825 16.136 26.963 1.00 12.01 244 VAL A O 1
ATOM 1938 N N . ALA A 1 245 ? 22.421 16.925 25.578 1.00 11.27 245 ALA A N 1
ATOM 1939 C CA . ALA A 1 245 ? 23.173 15.655 25.582 1.00 11.44 245 ALA A CA 1
ATOM 1940 C C . ALA A 1 245 ? 23.744 15.390 26.979 1.00 11.41 245 ALA A C 1
ATOM 1941 O O . ALA A 1 245 ? 23.684 14.254 27.480 1.00 12.35 245 ALA A O 1
ATOM 1943 N N . LEU A 1 246 ? 24.287 16.415 27.644 1.00 11.56 246 LEU A N 1
ATOM 1944 C CA . LEU A 1 246 ? 24.787 16.295 29.019 1.00 11.14 246 LEU A CA 1
ATOM 1945 C C . LEU A 1 246 ? 23.675 15.818 29.961 1.00 11.63 246 LEU A C 1
ATOM 1946 O O . LEU A 1 246 ? 23.854 14.886 30.766 1.00 12.07 246 LEU A O 1
ATOM 1951 N N . MET A 1 247 ? 22.491 16.456 29.895 1.00 11.51 247 MET A N 1
ATOM 1952 C CA . MET A 1 247 ? 21.341 16.061 30.722 1.00 11.36 247 MET A CA 1
ATOM 1953 C C . MET A 1 247 ? 20.922 14.606 30.492 1.00 11.64 247 MET A C 1
ATOM 1954 O O . MET A 1 247 ? 20.548 13.882 31.439 1.00 11.77 247 MET A O 1
ATOM 1959 N N . LEU A 1 248 ? 20.929 14.147 29.234 1.00 11.42 248 LEU A N 1
ATOM 1960 C CA . LEU A 1 248 ? 20.591 12.768 28.873 1.00 12.05 248 LEU A CA 1
ATOM 1961 C C . LEU A 1 248 ? 21.584 11.786 29.492 1.00 12.33 248 LEU A C 1
ATOM 1962 O O . LEU A 1 248 ? 21.181 10.736 30.022 1.00 12.66 248 LEU A O 1
ATOM 1967 N N . GLY A 1 249 ? 22.888 12.095 29.449 1.00 12.19 249 GLY A N 1
ATOM 1968 C CA . GLY A 1 249 ? 23.909 11.233 30.061 1.00 12.25 249 GLY A CA 1
ATOM 1969 C C . GLY A 1 249 ? 23.699 11.141 31.576 1.00 12.66 249 GLY A C 1
ATOM 1970 O O . GLY A 1 249 ? 23.848 10.070 32.183 1.00 13.65 249 GLY A O 1
ATOM 1971 N N . MET A 1 250 ? 23.321 12.266 32.203 1.00 12.46 250 MET A N 1
ATOM 1972 C CA . MET A 1 250 ? 23.033 12.292 33.636 1.00 11.99 250 MET A CA 1
ATOM 1973 C C . MET A 1 250 ? 21.793 11.435 33.947 1.00 12.43 250 MET A C 1
ATOM 1974 O O . MET A 1 250 ? 21.796 10.624 34.905 1.00 13.27 250 MET A O 1
ATOM 1983 N N . ALA A 1 251 ? 20.734 11.570 33.149 1.00 12.48 251 ALA A N 1
ATOM 1984 C CA . ALA A 1 251 ? 19.503 10.796 33.318 1.00 12.32 251 ALA A CA 1
ATOM 1985 C C . ALA A 1 251 ? 19.744 9.300 33.151 1.00 12.79 251 ALA A C 1
ATOM 1986 O O . ALA A 1 251 ? 19.203 8.458 33.897 1.00 13.00 251 ALA A O 1
ATOM 1988 N N . HIS A 1 252 ? 20.564 8.916 32.168 1.00 13.37 252 HIS A N 1
ATOM 1989 C CA . HIS A 1 252 ? 20.911 7.515 31.937 1.00 13.84 252 HIS A CA 1
ATOM 1990 C C . HIS A 1 252 ? 21.631 6.938 33.156 1.00 13.58 252 HIS A C 1
ATOM 1991 O O . HIS A 1 252 ? 21.386 5.774 33.549 1.00 14.31 252 HIS A O 1
ATOM 1998 N N . THR A 1 253 ? 22.543 7.704 33.754 1.00 13.69 253 THR A N 1
ATOM 1999 C CA . THR A 1 253 ? 23.258 7.279 34.958 1.00 14.54 253 THR A CA 1
ATOM 2000 C C . THR A 1 253 ? 22.294 7.022 36.113 1.00 14.37 253 THR A C 1
ATOM 2001 O O . THR A 1 253 ? 22.346 5.983 36.788 1.00 15.30 253 THR A O 1
ATOM 2005 N N . LEU A 1 254 ? 21.363 7.956 36.356 1.00 13.86 254 LEU A N 1
ATOM 2006 C CA . LEU A 1 254 ? 20.379 7.778 37.426 1.00 13.93 254 LEU A CA 1
ATOM 2007 C C . LEU A 1 254 ? 19.528 6.524 37.194 1.00 14.00 254 LEU A C 1
ATOM 2008 O O . LEU A 1 254 ? 19.326 5.716 38.119 1.00 14.80 254 LEU A O 1
ATOM 2013 N N . TYR A 1 255 ? 19.031 6.327 35.972 1.00 14.58 255 TYR A N 1
ATOM 2014 C CA . TYR A 1 255 ? 18.199 5.166 35.644 1.00 15.71 255 TYR A CA 1
ATOM 2015 C C . TYR A 1 255 ? 18.939 3.837 35.755 1.00 15.98 255 TYR A C 1
ATOM 2016 O O . TYR A 1 255 ? 18.464 2.883 36.407 1.00 16.11 255 TYR A O 1
ATOM 2025 N N . SER A 1 256 ? 20.132 3.759 35.169 1.00 16.19 256 SER A N 1
ATOM 2026 C CA . SER A 1 256 ? 20.921 2.519 35.195 1.00 16.70 256 SER A CA 1
ATOM 2027 C C . SER A 1 256 ? 21.404 2.141 36.586 1.00 16.82 256 SER A C 1
ATOM 2028 O O . SER A 1 256 ? 21.600 0.934 36.852 1.00 18.51 256 SER A O 1
ATOM 2033 N N . GLU A 1 257 ? 21.574 3.091 37.495 1.00 16.87 257 GLU A N 1
ATOM 2034 C CA . GLU A 1 257 ? 22.019 2.847 38.856 1.00 17.09 257 GLU A CA 1
ATOM 2035 C C . GLU A 1 257 ? 20.870 2.784 39.854 1.00 17.86 257 GLU A C 1
ATOM 2036 O O . GLU A 1 257 ? 21.079 2.735 41.069 1.00 17.82 257 GLU A O 1
ATOM 2042 N N . ASP A 1 258 ? 19.625 2.829 39.383 1.00 17.30 258 ASP A N 1
ATOM 2043 C CA . ASP A 1 258 ? 18.417 2.770 40.200 1.00 17.91 258 ASP A CA 1
ATOM 2044 C C . ASP A 1 258 ? 18.345 3.868 41.253 1.00 17.60 258 ASP A C 1
ATOM 2045 O O . ASP A 1 258 ? 17.945 3.650 42.400 1.00 18.64 258 ASP A O 1
ATOM 2050 N N . LEU A 1 259 ? 18.713 5.087 40.846 1.00 15.79 259 LEU A N 1
ATOM 2051 C CA . LEU A 1 259 ? 18.708 6.260 41.705 1.00 15.79 259 LEU A CA 1
ATOM 2052 C C . LEU A 1 259 ? 17.549 7.227 41.443 1.00 15.32 259 LEU A C 1
ATOM 2053 O O . LEU A 1 259 ? 17.374 8.212 42.178 1.00 16.04 259 LEU A O 1
ATOM 2058 N N . HIS A 1 260 ? 16.752 6.975 40.419 1.00 14.87 260 HIS A N 1
ATOM 2059 C CA . HIS A 1 260 ? 15.609 7.816 40.055 1.00 15.02 260 HIS A CA 1
ATOM 2060 C C . HIS A 1 260 ? 14.439 7.593 41.010 1.00 15.08 260 HIS A C 1
ATOM 2061 O O . HIS A 1 260 ? 14.316 6.526 41.628 1.00 16.58 260 HIS A O 1
ATOM 2068 N N . ASP A 1 261 ? 13.550 8.584 41.124 1.00 14.84 261 ASP A N 1
ATOM 2069 C CA . ASP A 1 261 ? 12.411 8.525 42.050 1.00 15.08 261 ASP A CA 1
ATOM 2070 C C . ASP A 1 261 ? 11.185 7.925 41.380 1.00 15.44 261 ASP A C 1
ATOM 2071 O O . ASP A 1 261 ? 10.382 8.618 40.742 1.00 14.80 261 ASP A O 1
ATOM 2076 N N . LYS A 1 262 ? 11.008 6.603 41.535 1.00 16.83 262 LYS A N 1
ATOM 2077 C CA . LYS A 1 262 ? 9.897 5.896 40.922 1.00 18.20 262 LYS A CA 1
ATOM 2078 C C . LYS A 1 262 ? 8.537 6.371 41.419 1.00 17.29 262 LYS A C 1
ATOM 2079 O O . LYS A 1 262 ? 7.587 6.426 40.625 1.00 17.34 262 LYS A O 1
ATOM 2085 N N . ASP A 1 263 ? 8.430 6.721 42.693 1.00 17.28 263 ASP A N 1
ATOM 2086 C CA . ASP A 1 263 ? 7.173 7.193 43.267 1.00 18.87 263 ASP A CA 1
ATOM 2087 C C . ASP A 1 263 ? 6.762 8.541 42.680 1.00 16.67 263 ASP A C 1
ATOM 2088 O O . ASP A 1 263 ? 5.610 8.688 42.255 1.00 16.45 263 ASP A O 1
ATOM 2093 N N . PHE A 1 264 ? 7.679 9.505 42.577 1.00 15.23 264 PHE A N 1
ATOM 2094 C CA . PHE A 1 264 ? 7.358 10.800 41.982 1.00 14.36 264 PHE A CA 1
ATOM 2095 C C . PHE A 1 264 ? 6.959 10.610 40.521 1.00 14.08 264 PHE A C 1
ATOM 2096 O O . PHE A 1 264 ? 5.976 11.203 40.057 1.00 14.16 264 PHE A O 1
ATOM 2104 N N . LEU A 1 265 ? 7.707 9.800 39.759 1.00 13.86 265 LEU A N 1
ATOM 2105 C CA . LEU A 1 265 ? 7.398 9.573 38.350 1.00 14.24 265 LEU A CA 1
ATOM 2106 C C . LEU A 1 265 ? 6.006 8.977 38.167 1.00 14.79 265 LEU A C 1
ATOM 2107 O O . LEU A 1 265 ? 5.248 9.392 37.280 1.00 14.21 265 LEU A O 1
ATOM 2112 N N . GLU A 1 266 ? 5.642 7.981 38.979 1.00 15.75 266 GLU A N 1
ATOM 2113 C CA . GLU A 1 266 ? 4.328 7.352 38.886 1.00 17.16 266 GLU A CA 1
ATOM 2114 C C . GLU A 1 266 ? 3.169 8.265 39.269 1.00 17.32 266 GLU A C 1
ATOM 2115 O O . GLU A 1 266 ? 2.131 8.285 38.582 1.00 17.96 266 GLU A O 1
ATOM 2121 N N . ASN A 1 267 ? 3.320 9.055 40.329 1.00 16.51 267 ASN A N 1
ATOM 2122 C CA . ASN A 1 267 ? 2.257 9.909 40.830 1.00 16.79 267 ASN A CA 1
ATOM 2123 C C . ASN A 1 267 ? 2.091 11.284 40.194 1.00 14.91 267 ASN A C 1
ATOM 2124 O O . ASN A 1 267 ? 0.989 11.863 40.224 1.00 15.52 267 ASN A O 1
ATOM 2129 N N . CYS A 1 268 ? 3.160 11.835 39.619 1.00 13.78 268 CYS A N 1
ATOM 2130 C CA . CYS A 1 268 ? 3.148 13.207 39.115 1.00 13.03 268 CYS A CA 1
ATOM 2131 C C . CYS A 1 268 ? 3.490 13.437 37.662 1.00 12.69 268 CYS A C 1
ATOM 2132 O O . CYS A 1 268 ? 3.547 14.610 37.231 1.00 12.74 268 CYS A O 1
ATOM 2135 N N . THR A 1 269 ? 3.768 12.401 36.863 1.00 12.85 269 THR A N 1
ATOM 2136 C CA . THR A 1 269 ? 4.149 12.520 35.465 1.00 12.62 269 THR A CA 1
ATOM 2137 C C . THR A 1 269 ? 3.433 11.528 34.538 1.00 13.39 269 THR A C 1
ATOM 2138 O O . THR A 1 269 ? 2.866 10.532 35.009 1.00 14.28 269 THR A O 1
ATOM 2142 N N . THR A 1 270 ? 3.454 11.794 33.228 1.00 13.54 270 THR A N 1
ATOM 2143 C CA . THR A 1 270 ? 2.939 10.897 32.199 1.00 14.43 270 THR A CA 1
ATOM 2144 C C . THR A 1 270 ? 3.988 10.749 31.083 1.00 14.47 270 THR A C 1
ATOM 2145 O O . THR A 1 270 ? 4.693 11.711 30.745 1.00 14.39 270 THR A O 1
ATOM 2149 N N . GLY A 1 271 ? 4.175 9.540 30.553 1.00 14.83 271 GLY A N 1
ATOM 2150 C CA . GLY A 1 271 ? 5.115 9.252 29.492 1.00 14.81 271 GLY A CA 1
ATOM 2151 C C . GLY A 1 271 ? 6.510 8.789 29.843 1.00 14.94 271 GLY A C 1
ATOM 2152 O O . GLY A 1 271 ? 7.347 8.623 28.922 1.00 15.49 271 GLY A O 1
ATOM 2153 N N . PHE A 1 272 ? 6.820 8.495 31.108 1.00 15.33 272 PHE A N 1
ATOM 2154 C CA . PHE A 1 272 ? 8.168 8.065 31.473 1.00 16.47 272 PHE A CA 1
ATOM 2155 C C . PHE A 1 272 ? 8.584 6.760 30.808 1.00 17.16 272 PHE A C 1
ATOM 2156 O O . PHE A 1 272 ? 9.747 6.626 30.390 1.00 17.25 272 PHE A O 1
ATOM 2164 N N . ASP A 1 273 ? 7.684 5.793 30.652 1.00 17.93 273 ASP A N 1
ATOM 2165 C CA . ASP A 1 273 ? 8.062 4.531 30.003 1.00 19.28 273 ASP A CA 1
ATOM 2166 C C . ASP A 1 273 ? 8.531 4.733 28.571 1.00 18.36 273 ASP A C 1
ATOM 2167 O O . ASP A 1 273 ? 9.512 4.107 28.129 1.00 18.75 273 ASP A O 1
ATOM 2172 N N . LEU A 1 274 ? 7.851 5.560 27.792 1.00 17.80 274 LEU A N 1
ATOM 2173 C CA . LEU A 1 274 ? 8.232 5.870 26.420 1.00 17.97 274 LEU A CA 1
ATOM 2174 C C . LEU A 1 274 ? 9.580 6.580 26.398 1.00 17.24 274 LEU A C 1
ATOM 2175 O O . LEU A 1 274 ? 10.452 6.291 25.570 1.00 17.83 274 LEU A O 1
ATOM 2180 N N . PHE A 1 275 ? 9.801 7.535 27.309 1.00 16.81 275 PHE A N 1
ATOM 2181 C CA . PHE A 1 275 ? 11.071 8.255 27.405 1.00 16.13 275 PHE A CA 1
ATOM 2182 C C . PHE A 1 275 ? 12.207 7.310 27.786 1.00 16.19 275 PHE A C 1
ATOM 2183 O O . PHE A 1 275 ? 13.306 7.399 27.206 1.00 16.84 275 PHE A O 1
ATOM 2191 N N . ALA A 1 276 ? 11.988 6.371 28.697 1.00 16.49 276 ALA A N 1
ATOM 2192 C CA . ALA A 1 276 ? 12.997 5.409 29.122 1.00 16.69 276 ALA A CA 1
ATOM 2193 C C . ALA A 1 276 ? 13.439 4.497 27.979 1.00 17.23 276 ALA A C 1
ATOM 2194 O O . ALA A 1 276 ? 14.624 4.128 27.899 1.00 17.26 276 ALA A O 1
ATOM 2196 N N . ALA A 1 277 ? 12.522 4.142 27.075 1.00 16.90 277 ALA A N 1
ATOM 2197 C CA . ALA A 1 277 ? 12.855 3.322 25.908 1.00 16.97 277 ALA A CA 1
ATOM 2198 C C . ALA A 1 277 ? 13.817 4.069 24.980 1.00 16.49 277 ALA A C 1
ATOM 2199 O O . ALA A 1 277 ? 14.670 3.447 24.329 1.00 17.01 277 ALA A O 1
ATOM 2201 N N . TYR A 1 278 ? 13.714 5.400 24.924 1.00 15.88 278 TYR A N 1
ATOM 2202 C CA . TYR A 1 278 ? 14.626 6.243 24.146 1.00 15.70 278 TYR A CA 1
ATOM 2203 C C . TYR A 1 278 ? 15.969 6.350 24.863 1.00 15.59 278 TYR A C 1
ATOM 2204 O O . TYR A 1 278 ? 17.053 6.242 24.272 1.00 15.71 278 TYR A O 1
ATOM 2213 N N . LEU A 1 279 ? 15.937 6.559 26.177 1.00 15.46 279 LEU A N 1
ATOM 2214 C CA . LEU A 1 279 ? 17.117 6.694 27.019 1.00 16.69 279 LEU A CA 1
ATOM 2215 C C . LEU A 1 279 ? 18.028 5.475 26.956 1.00 17.30 279 LEU A C 1
ATOM 2216 O O . LEU A 1 279 ? 19.257 5.615 26.903 1.00 18.15 279 LEU A O 1
ATOM 2221 N N . THR A 1 280 ? 17.463 4.272 26.954 1.00 18.04 280 THR A N 1
ATOM 2222 C CA . THR A 1 280 ? 18.216 3.024 26.899 1.00 18.81 280 THR A CA 1
ATOM 2223 C C . THR A 1 280 ? 18.595 2.594 25.488 1.00 18.79 280 THR A C 1
ATOM 2224 O O . THR A 1 280 ? 19.347 1.618 25.287 1.00 19.67 280 THR A O 1
ATOM 2228 N N . GLY A 1 281 ? 18.041 3.238 24.463 1.00 18.76 281 GLY A N 1
ATOM 2229 C CA . GLY A 1 281 ? 18.320 2.874 23.084 1.00 19.44 281 GLY A CA 1
ATOM 2230 C C . GLY A 1 281 ? 17.432 1.762 22.548 1.00 20.28 281 GLY A C 1
ATOM 2231 O O . GLY A 1 281 ? 17.660 1.306 21.420 1.00 20.66 281 GLY A O 1
ATOM 2232 N N . GLU A 1 282 ? 16.437 1.320 23.303 1.00 20.78 282 GLU A N 1
ATOM 2233 C CA . GLU A 1 282 ? 15.518 0.278 22.845 1.00 21.89 282 GLU A CA 1
ATOM 2234 C C . GLU A 1 282 ? 14.727 0.758 21.633 1.00 22.26 282 GLU A C 1
ATOM 2235 O O . GLU A 1 282 ? 14.456 -0.018 20.710 1.00 24.19 282 GLU A O 1
ATOM 2246 N N . SER A 1 283 ? 14.321 2.030 21.610 1.00 21.49 283 SER A N 1
ATOM 2247 C CA . SER A 1 283 ? 13.532 2.561 20.510 1.00 21.94 283 SER A CA 1
ATOM 2248 C C . SER A 1 283 ? 14.287 2.988 19.264 1.00 22.35 283 SER A C 1
ATOM 2249 O O . SER A 1 283 ? 13.660 3.010 18.190 1.00 24.35 283 SER A O 1
ATOM 2252 N N . ASP A 1 284 ? 15.559 3.361 19.348 1.00 21.43 284 ASP A N 1
ATOM 2253 C CA . ASP A 1 284 ? 16.301 3.856 18.199 1.00 20.92 284 ASP A CA 1
ATOM 2254 C C . ASP A 1 284 ? 17.667 3.232 17.947 1.00 20.68 284 ASP A C 1
ATOM 2255 O O . ASP A 1 284 ? 18.354 3.639 16.999 1.00 21.65 284 ASP A O 1
ATOM 2260 N N . GLY A 1 285 ? 18.093 2.311 18.794 1.00 19.69 285 GLY A N 1
ATOM 2261 C CA . GLY A 1 285 ? 19.361 1.622 18.647 1.00 19.75 285 GLY A CA 1
ATOM 2262 C C . GLY A 1 285 ? 20.574 2.313 19.237 1.00 19.84 285 GLY A C 1
ATOM 2263 O O . GLY A 1 285 ? 21.691 1.810 19.079 1.00 20.50 285 GLY A O 1
ATOM 2264 N N . THR A 1 286 ? 20.390 3.433 19.934 1.00 19.48 286 THR A N 1
ATOM 2265 C CA . THR A 1 286 ? 21.492 4.183 20.515 1.00 18.87 286 THR A CA 1
ATOM 2266 C C . THR A 1 286 ? 21.345 4.497 21.989 1.00 17.55 286 THR A C 1
ATOM 2267 O O . THR A 1 286 ? 20.667 5.460 22.392 1.00 17.34 286 THR A O 1
ATOM 2271 N N . PRO A 1 287 ? 21.960 3.711 22.855 1.00 16.36 287 PRO A N 1
ATOM 2272 C CA . PRO A 1 287 ? 21.915 3.959 24.304 1.00 16.31 287 PRO A CA 1
ATOM 2273 C C . PRO A 1 287 ? 22.508 5.324 24.636 1.00 15.39 287 PRO A C 1
ATOM 2274 O O . PRO A 1 287 ? 23.613 5.653 24.174 1.00 14.85 287 PRO A O 1
ATOM 2278 N N . LYS A 1 288 ? 21.846 6.174 25.421 1.00 14.42 288 LYS A N 1
ATOM 2279 C CA . LYS A 1 288 ? 22.313 7.527 25.755 1.00 13.69 288 LYS A CA 1
ATOM 2280 C C . LYS A 1 288 ? 23.175 7.563 27.012 1.00 13.77 288 LYS A C 1
ATOM 2281 O O . LYS A 1 288 ? 22.931 8.298 27.987 1.00 14.58 288 LYS A O 1
ATOM 2287 N N . THR A 1 289 ? 24.253 6.775 26.985 1.00 13.84 289 THR A N 1
ATOM 2288 C CA . THR A 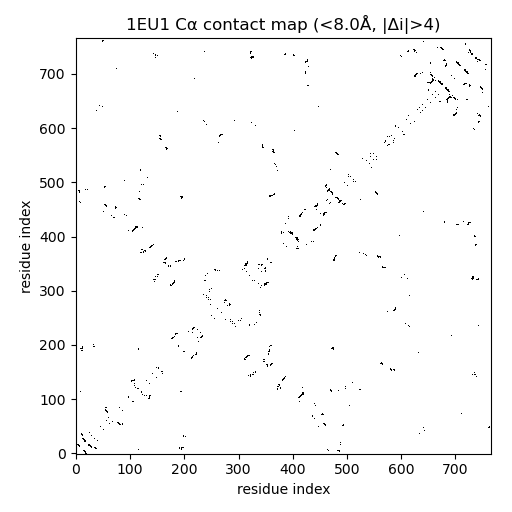1 289 ? 25.157 6.626 28.114 1.00 13.95 289 THR A CA 1
ATOM 2289 C C . THR A 1 289 ? 26.000 7.860 28.399 1.00 14.28 289 THR A C 1
ATOM 2290 O O . THR A 1 289 ? 26.154 8.771 27.573 1.00 13.67 289 THR A O 1
ATOM 2294 N N . ALA A 1 290 ? 26.666 7.865 29.565 1.00 13.93 290 ALA A N 1
ATOM 2295 C CA . ALA A 1 290 ? 27.580 8.956 29.903 1.00 14.13 290 ALA A CA 1
ATOM 2296 C C . ALA A 1 290 ? 28.696 9.052 28.860 1.00 14.24 290 ALA A C 1
ATOM 2297 O O . ALA A 1 290 ? 29.170 10.164 28.577 1.00 14.74 290 ALA A O 1
ATOM 2299 N N . GLU A 1 291 ? 29.176 7.927 28.316 1.00 14.45 291 GLU A N 1
ATOM 2300 C CA . GLU A 1 291 ? 30.194 7.942 27.267 1.00 14.80 291 GLU A CA 1
ATOM 2301 C C . GLU A 1 291 ? 29.672 8.540 25.968 1.00 14.59 291 GLU A C 1
ATOM 2302 O O . GLU A 1 291 ? 30.373 9.309 25.292 1.00 15.14 291 GLU A O 1
ATOM 2308 N N . TRP A 1 292 ? 28.444 8.194 25.574 1.00 13.84 292 TRP A N 1
ATOM 2309 C CA . TRP A 1 292 ? 27.805 8.790 24.393 1.00 14.05 292 TRP A CA 1
ATOM 2310 C C . TRP A 1 292 ? 27.749 10.311 24.562 1.00 13.89 292 TRP A C 1
ATOM 2311 O O . TRP A 1 292 ? 28.062 11.101 23.657 1.00 14.28 292 TRP A O 1
ATOM 2322 N N . ALA A 1 293 ? 27.332 10.768 25.746 1.00 13.50 293 ALA A N 1
ATOM 2323 C CA . ALA A 1 293 ? 27.224 12.186 26.072 1.00 13.18 293 ALA A CA 1
ATOM 2324 C C . ALA A 1 293 ? 28.588 12.881 26.110 1.00 14.05 293 ALA A C 1
ATOM 2325 O O . ALA A 1 293 ? 28.703 14.037 25.663 1.00 13.98 293 ALA A O 1
ATOM 2327 N N . ALA A 1 294 ? 29.620 12.236 26.646 1.00 14.13 294 ALA A N 1
ATOM 2328 C CA . ALA A 1 294 ? 30.970 12.774 26.737 1.00 14.64 294 ALA A CA 1
ATOM 2329 C C . ALA A 1 294 ? 31.541 13.127 25.369 1.00 15.38 294 ALA A C 1
ATOM 2330 O O . ALA A 1 294 ? 32.191 14.171 25.188 1.00 16.04 294 ALA A O 1
ATOM 2332 N N . GLU A 1 295 ? 31.297 12.269 24.368 1.00 16.13 295 GLU A N 1
ATOM 2333 C CA . GLU A 1 295 ? 31.775 12.499 23.006 1.00 17.36 295 GLU A CA 1
ATOM 2334 C C . GLU A 1 295 ? 31.171 13.764 22.408 1.00 16.36 295 GLU A C 1
ATOM 2335 O O . GLU A 1 295 ? 31.840 14.500 21.681 1.00 17.78 295 GLU A O 1
ATOM 2341 N N . ILE A 1 296 ? 29.906 14.066 22.718 1.00 14.83 296 ILE A N 1
ATOM 2342 C CA . ILE A 1 296 ? 29.235 15.262 22.223 1.00 14.23 296 ILE A CA 1
ATOM 2343 C C . ILE A 1 296 ? 29.604 16.522 22.996 1.00 13.81 296 ILE A C 1
ATOM 2344 O O . ILE A 1 296 ? 29.994 17.530 22.380 1.00 14.17 296 ILE A O 1
ATOM 2349 N N . CYS A 1 297 ? 29.538 16.483 24.334 1.00 13.57 297 CYS A N 1
ATOM 2350 C CA . CYS A 1 297 ? 29.741 17.694 25.139 1.00 13.55 297 CYS A CA 1
ATOM 2351 C C . CYS A 1 297 ? 31.167 18.036 25.530 1.00 13.41 297 CYS A C 1
ATOM 2352 O O . CYS A 1 297 ? 31.426 19.170 25.979 1.00 13.36 297 CYS A O 1
ATOM 2355 N N . GLY A 1 298 ? 32.100 17.091 25.428 1.00 13.95 298 GLY A N 1
ATOM 2356 C CA . GLY A 1 298 ? 33.496 17.348 25.743 1.00 15.38 298 GLY A CA 1
ATOM 2357 C C . GLY A 1 298 ? 33.943 17.170 27.168 1.00 15.78 298 GLY A C 1
ATOM 2358 O O . GLY A 1 298 ? 35.110 17.454 27.494 1.00 18.06 298 GLY A O 1
ATOM 2359 N N . LEU A 1 299 ? 33.071 16.750 28.078 1.00 15.35 299 LEU A N 1
ATOM 2360 C CA . LEU A 1 299 ? 33.452 16.523 29.477 1.00 15.27 299 LEU A CA 1
ATOM 2361 C C . LEU A 1 299 ? 33.744 15.039 29.694 1.00 15.55 299 LEU A C 1
ATOM 2362 O O . LEU A 1 299 ? 33.146 14.184 29.027 1.00 16.82 299 LEU A O 1
ATOM 2367 N N . PRO A 1 300 ? 34.625 14.682 30.609 1.00 15.39 300 PRO A N 1
ATOM 2368 C CA . PRO A 1 300 ? 34.926 13.282 30.905 1.00 15.20 300 PRO A CA 1
ATOM 2369 C C . PRO A 1 300 ? 33.675 12.541 31.368 1.00 14.70 300 PRO A C 1
ATOM 2370 O O . PRO A 1 300 ? 32.886 13.061 32.176 1.00 14.98 300 PRO A O 1
ATOM 2374 N N . ALA A 1 301 ? 33.493 11.287 30.948 1.00 14.82 301 ALA A N 1
ATOM 2375 C CA . ALA A 1 301 ? 32.330 10.487 31.325 1.00 15.00 301 ALA A CA 1
ATOM 2376 C C . ALA A 1 301 ? 32.145 10.338 32.827 1.00 14.72 301 ALA A C 1
ATOM 2377 O O . ALA A 1 301 ? 31.011 10.434 33.339 1.00 15.23 301 ALA A O 1
ATOM 2379 N N . GLU A 1 302 ? 33.215 10.126 33.599 1.00 15.15 302 GLU A N 1
ATOM 2380 C CA . GLU A 1 302 ? 33.097 9.992 35.050 1.00 15.76 302 GLU A CA 1
ATOM 2381 C C . GLU A 1 302 ? 32.631 11.282 35.716 1.00 14.84 302 GLU A C 1
ATOM 2382 O O . GLU A 1 302 ? 31.944 11.220 36.746 1.00 15.12 302 GLU A O 1
ATOM 2388 N N . GLN A 1 303 ? 32.973 12.445 35.162 1.00 14.49 303 GLN A N 1
ATOM 2389 C CA . GLN A 1 303 ? 32.507 13.720 35.716 1.00 14.43 303 GLN A CA 1
ATOM 2390 C C . GLN A 1 303 ? 30.990 13.816 35.558 1.00 13.88 303 GLN A C 1
ATOM 2391 O O . GLN A 1 303 ? 30.274 14.281 36.462 1.00 14.19 303 GLN A O 1
ATOM 2397 N N . ILE A 1 304 ? 30.471 13.396 34.408 1.00 13.68 304 ILE A N 1
ATOM 2398 C CA . ILE A 1 304 ? 29.038 13.375 34.116 1.00 13.30 304 ILE A CA 1
ATOM 2399 C C . ILE A 1 304 ? 28.313 12.475 35.120 1.00 13.35 304 ILE A C 1
ATOM 2400 O O . ILE A 1 304 ? 27.306 12.894 35.732 1.00 13.52 304 ILE A O 1
ATOM 2405 N N . ARG A 1 305 ? 28.846 11.274 35.379 1.00 13.45 305 ARG A N 1
ATOM 2406 C CA . ARG A 1 305 ? 28.245 10.356 36.349 1.00 13.65 305 ARG A CA 1
ATOM 2407 C C . ARG A 1 305 ? 28.276 10.919 37.769 1.00 14.00 305 ARG A C 1
ATOM 2408 O O . ARG A 1 305 ? 27.277 10.841 38.518 1.00 14.27 305 ARG A O 1
ATOM 2423 N N . GLU A 1 306 ? 29.396 11.511 38.190 1.00 14.12 306 GLU A N 1
ATOM 2424 C CA . GLU A 1 306 ? 29.528 12.082 39.527 1.00 15.77 306 GLU A CA 1
ATOM 2425 C C . GLU A 1 306 ? 28.568 13.242 39.756 1.00 14.59 306 GLU A C 1
ATOM 2426 O O . GLU A 1 306 ? 28.001 13.387 40.860 1.00 14.36 306 GLU A O 1
ATOM 2437 N N . LEU A 1 307 ? 28.363 14.110 38.756 1.00 13.55 307 LEU A N 1
ATOM 2438 C CA . LEU A 1 307 ? 27.407 15.212 38.879 1.00 13.50 307 LEU A CA 1
ATOM 2439 C C . LEU A 1 307 ? 26.003 14.665 39.116 1.00 13.37 307 LEU A C 1
ATOM 2440 O O . LEU A 1 307 ? 25.279 15.107 40.023 1.00 13.44 307 LEU A O 1
ATOM 2445 N N . ALA A 1 308 ? 25.571 13.686 38.316 1.00 13.09 308 ALA A N 1
ATOM 2446 C CA . ALA A 1 308 ? 24.254 13.072 38.465 1.00 13.04 308 ALA A CA 1
ATOM 2447 C C . ALA A 1 308 ? 24.049 12.498 39.860 1.00 13.44 308 ALA A C 1
ATOM 2448 O O . ALA A 1 308 ? 23.022 12.760 40.513 1.00 13.69 308 ALA A O 1
ATOM 2450 N N . ARG A 1 309 ? 25.032 11.744 40.368 1.00 13.44 309 ARG A N 1
ATOM 2451 C CA . ARG A 1 309 ? 24.946 11.175 41.712 1.00 14.17 309 ARG A CA 1
ATOM 2452 C C . ARG A 1 309 ? 24.852 12.256 42.778 1.00 13.86 309 ARG A C 1
ATOM 2453 O O . ARG A 1 309 ? 24.097 12.140 43.758 1.00 14.85 309 ARG A O 1
ATOM 2461 N N . SER A 1 310 ? 25.571 13.372 42.624 1.00 13.97 310 SER A N 1
ATOM 2462 C CA . SER A 1 310 ? 25.523 14.459 43.602 1.00 14.15 310 SER A CA 1
ATOM 2463 C C . SER A 1 310 ? 24.160 15.143 43.657 1.00 14.11 310 SER A C 1
ATOM 2464 O O . SER A 1 310 ? 23.771 15.588 44.749 1.00 14.90 310 SER A O 1
ATOM 2467 N N . PHE A 1 311 ? 23.405 15.191 42.564 1.00 13.55 311 PHE A N 1
ATOM 2468 C CA . PHE A 1 311 ? 22.087 15.820 42.541 1.00 13.08 311 PHE A CA 1
ATOM 2469 C C . PHE A 1 311 ? 21.044 15.081 43.381 1.00 13.33 311 PHE A C 1
ATOM 2470 O O . PHE A 1 311 ? 20.095 15.724 43.860 1.00 14.01 311 PHE A O 1
ATOM 2478 N N . VAL A 1 312 ? 21.197 13.774 43.608 1.00 13.78 312 VAL A N 1
ATOM 2479 C CA . VAL A 1 312 ? 20.248 13.010 44.416 1.00 14.40 312 VAL A CA 1
ATOM 2480 C C . VAL A 1 312 ? 20.759 12.756 45.828 1.00 15.24 312 VAL A C 1
ATOM 2481 O O . VAL A 1 312 ? 20.052 12.142 46.659 1.00 17.49 312 VAL A O 1
ATOM 2485 N N . ALA A 1 313 ? 21.947 13.245 46.177 1.00 15.50 313 ALA A N 1
ATOM 2486 C CA . ALA A 1 313 ? 22.518 13.025 47.504 1.00 16.01 313 ALA A CA 1
ATOM 2487 C C . ALA A 1 313 ? 21.943 13.899 48.603 1.00 15.85 313 ALA A C 1
ATOM 2488 O O . ALA A 1 313 ? 22.041 13.560 49.791 1.00 18.15 313 ALA A O 1
ATOM 2490 N N . GLY A 1 314 ? 21.371 15.042 48.258 1.00 14.60 314 GLY A N 1
ATOM 2491 C CA . GLY A 1 314 ? 20.763 15.982 49.199 1.00 13.83 314 GLY A CA 1
ATOM 2492 C C . GLY A 1 314 ? 19.704 16.818 48.463 1.00 12.88 314 GLY A C 1
ATOM 2493 O O . GLY A 1 314 ? 19.296 16.458 47.357 1.00 13.79 314 GLY A O 1
ATOM 2494 N N . ARG A 1 315 ? 19.257 17.905 49.075 1.00 12.49 315 ARG A N 1
ATOM 2495 C CA . ARG A 1 315 ? 18.227 18.788 48.515 1.00 11.95 315 ARG A CA 1
ATOM 2496 C C . ARG A 1 315 ? 18.862 19.701 47.474 1.00 11.64 315 ARG A C 1
ATOM 2497 O O . ARG A 1 315 ? 19.697 20.560 47.797 1.00 12.38 315 ARG A O 1
ATOM 2505 N N . THR A 1 316 ? 18.433 19.535 46.226 1.00 11.63 316 THR A N 1
ATOM 2506 C CA . THR A 1 316 ? 19.025 20.242 45.098 1.00 11.67 316 THR A CA 1
ATOM 2507 C C . THR A 1 316 ? 18.064 21.154 44.348 1.00 10.95 316 THR A C 1
ATOM 2508 O O . THR A 1 316 ? 16.928 20.739 44.062 1.00 11.49 316 THR A O 1
ATOM 2512 N N . MET A 1 317 ? 18.500 22.374 44.027 1.00 10.38 317 MET A N 1
ATOM 2513 C CA . MET A 1 317 ? 17.733 23.323 43.220 1.00 10.28 317 MET A CA 1
ATOM 2514 C C . MET A 1 317 ? 18.426 23.516 41.860 1.00 10.73 317 MET A C 1
ATOM 2515 O O . MET A 1 317 ? 19.617 23.869 41.833 1.00 10.83 317 MET A O 1
ATOM 2520 N N . LEU A 1 318 ? 17.708 23.279 40.754 1.00 10.54 318 LEU A N 1
ATOM 2521 C CA . LEU A 1 318 ? 18.227 23.514 39.407 1.00 10.34 318 LEU A CA 1
ATOM 2522 C C . LEU A 1 318 ? 17.682 24.873 38.931 1.00 10.08 318 LEU A C 1
ATOM 2523 O O . LEU A 1 318 ? 16.535 24.985 38.474 1.00 10.68 318 LEU A O 1
ATOM 2528 N N . ALA A 1 319 ? 18.493 25.925 39.059 1.00 9.60 319 ALA A N 1
ATOM 2529 C CA . ALA A 1 319 ? 18.140 27.306 38.686 1.00 9.56 319 ALA A CA 1
ATOM 2530 C C . ALA A 1 319 ? 18.694 27.602 37.293 1.00 9.41 319 ALA A C 1
ATOM 2531 O O . ALA A 1 319 ? 19.889 27.912 37.139 1.00 10.11 319 ALA A O 1
ATOM 2533 N N . ALA A 1 320 ? 17.848 27.498 36.260 1.00 9.13 320 ALA A N 1
ATOM 2534 C CA . ALA A 1 320 ? 18.283 27.648 34.875 1.00 8.91 320 ALA A CA 1
ATOM 2535 C C . ALA A 1 320 ? 17.919 28.981 34.236 1.00 8.86 320 ALA A C 1
ATOM 2536 O O . ALA A 1 320 ? 16.809 29.497 34.414 1.00 9.66 320 ALA A O 1
ATOM 2538 N N . GLY A 1 321 ? 18.868 29.500 33.457 1.00 8.83 321 GLY A N 1
ATOM 2539 C CA . GLY A 1 321 ? 18.750 30.703 32.650 1.00 9.23 321 GLY A CA 1
ATOM 2540 C C . GLY A 1 321 ? 18.208 30.396 31.247 1.00 8.84 321 GLY A C 1
ATOM 2541 O O . GLY A 1 321 ? 17.799 29.270 30.918 1.00 9.73 321 GLY A O 1
ATOM 2542 N N . TRP A 1 322 ? 18.247 31.410 30.363 1.00 8.63 322 TRP A N 1
ATOM 2543 C CA . TRP A 1 322 ? 17.544 31.372 29.083 1.00 8.32 322 TRP A CA 1
ATOM 2544 C C . TRP A 1 322 ? 18.355 31.367 27.809 1.00 8.33 322 TRP A C 1
ATOM 2545 O O . TRP A 1 322 ? 17.819 31.175 26.699 1.00 8.71 322 TRP A O 1
ATOM 2556 N N . SER A 1 323 ? 19.683 31.530 27.894 1.00 8.80 323 SER A N 1
ATOM 2557 C CA . SER A 1 323 ? 20.534 31.490 26.703 1.00 8.39 323 SER A CA 1
ATOM 2558 C C . SER A 1 323 ? 20.382 30.182 25.931 1.00 8.82 323 SER A C 1
ATOM 2559 O O . SER A 1 323 ? 20.344 30.169 24.689 1.00 9.47 323 SER A O 1
ATOM 2562 N N . ILE A 1 324 ? 20.269 29.053 26.639 1.00 8.97 324 ILE A N 1
ATOM 2563 C CA . ILE A 1 324 ? 20.191 27.724 26.031 1.00 9.11 324 ILE A CA 1
ATOM 2564 C C . ILE A 1 324 ? 18.908 27.450 25.261 1.00 9.32 324 ILE A C 1
ATOM 2565 O O . ILE A 1 324 ? 18.850 26.457 24.517 1.00 10.25 324 ILE A O 1
ATOM 2570 N N . GLN A 1 325 ? 17.860 28.268 25.439 1.00 9.17 325 GLN A N 1
ATOM 2571 C CA . GLN A 1 325 ? 16.648 28.140 24.625 1.00 9.23 325 GLN A CA 1
ATOM 2572 C C . GLN A 1 325 ? 16.601 29.204 23.520 1.00 9.11 325 GLN A C 1
ATOM 2573 O O . GLN A 1 325 ? 15.666 29.181 22.683 1.00 9.87 325 GLN A O 1
ATOM 2579 N N . ARG A 1 326 ? 17.580 30.117 23.461 1.00 9.31 326 ARG A N 1
ATOM 2580 C CA . ARG A 1 326 ? 17.679 31.189 22.439 1.00 9.41 326 ARG A CA 1
ATOM 2581 C C . ARG A 1 326 ? 18.622 30.687 21.336 1.00 8.87 326 ARG A C 1
ATOM 2582 O O . ARG A 1 326 ? 19.623 31.305 20.917 1.00 9.83 326 ARG A O 1
ATOM 2590 N N . MET A 1 327 ? 18.366 29.461 20.863 1.00 9.15 327 MET A N 1
ATOM 2591 C CA . MET A 1 327 ? 19.197 28.624 20.014 1.00 9.27 327 MET A CA 1
ATOM 2592 C C . MET A 1 327 ? 18.380 27.608 19.210 1.00 9.62 327 MET A C 1
ATOM 2593 O O . MET A 1 327 ? 17.233 27.310 19.588 1.00 10.13 327 MET A O 1
ATOM 2598 N N . HIS A 1 328 ? 18.949 27.034 18.147 1.00 9.90 328 HIS A N 1
ATOM 2599 C CA . HIS A 1 328 ? 18.262 26.018 17.332 1.00 9.96 328 HIS A CA 1
ATOM 2600 C C . HIS A 1 328 ? 17.788 24.879 18.229 1.00 10.78 328 HIS A C 1
ATOM 2601 O O . HIS A 1 328 ? 18.507 24.370 19.103 1.00 10.57 328 HIS A O 1
ATOM 2608 N N . HIS A 1 329 ? 16.537 24.434 18.063 1.00 10.65 329 HIS A N 1
ATOM 2609 C CA . HIS A 1 329 ? 15.887 23.405 18.870 1.00 11.13 329 HIS A CA 1
ATOM 2610 C C . HIS A 1 329 ? 15.825 23.805 20.345 1.00 10.89 329 HIS A C 1
ATOM 2611 O O . HIS A 1 329 ? 15.812 22.960 21.265 1.00 11.27 329 HIS A O 1
ATOM 2618 N N . GLY A 1 330 ? 15.621 25.103 20.617 1.00 10.40 330 GLY A N 1
ATOM 2619 C CA . GLY A 1 330 ? 15.591 25.637 21.969 1.00 10.43 330 GLY A CA 1
ATOM 2620 C C . GLY A 1 330 ? 14.543 25.063 22.895 1.00 10.18 330 GLY A C 1
ATOM 2621 O O . GLY A 1 330 ? 14.738 25.053 24.114 1.00 10.82 330 GLY A O 1
ATOM 2622 N N . GLU A 1 331 ? 13.417 24.583 22.362 1.00 10.12 331 GLU A N 1
ATOM 2623 C CA . GLU A 1 331 ? 12.358 23.967 23.152 1.00 10.47 331 GLU A CA 1
ATOM 2624 C C . GLU A 1 331 ? 12.847 22.757 23.954 1.00 10.04 331 GLU A C 1
ATOM 2625 O O . GLU A 1 331 ? 12.287 22.408 25.021 1.00 10.87 331 GLU A O 1
ATOM 2631 N N . GLN A 1 332 ? 13.851 22.030 23.429 1.00 10.16 332 GLN A N 1
ATOM 2632 C CA . GLN A 1 332 ? 14.339 20.832 24.095 1.00 10.59 332 GLN A CA 1
ATOM 2633 C C . GLN A 1 332 ? 15.078 21.111 25.398 1.00 10.59 332 GLN A C 1
ATOM 2634 O O . GLN A 1 332 ? 15.069 20.237 26.277 1.00 11.26 332 GLN A O 1
ATOM 2640 N N . ALA A 1 333 ? 15.687 22.289 25.562 1.00 9.82 333 ALA A N 1
ATOM 2641 C CA . ALA A 1 333 ? 16.492 22.578 26.754 1.00 10.09 333 ALA A CA 1
ATOM 2642 C C . ALA A 1 333 ? 15.742 22.515 28.075 1.00 9.83 333 ALA A C 1
ATOM 2643 O O . ALA A 1 333 ? 16.163 21.781 28.992 1.00 10.54 333 ALA A O 1
ATOM 2645 N N . HIS A 1 334 ? 14.661 23.285 28.210 1.00 9.58 334 HIS A N 1
ATOM 2646 C CA . HIS A 1 334 ? 13.916 23.298 29.477 1.00 9.58 334 HIS A CA 1
ATOM 2647 C C . HIS A 1 334 ? 12.982 22.106 29.584 1.00 9.90 334 HIS A C 1
ATOM 2648 O O . HIS A 1 334 ? 12.653 21.706 30.722 1.00 10.11 334 HIS A O 1
ATOM 2655 N N . TRP A 1 335 ? 12.549 21.504 28.468 1.00 10.07 335 TRP A N 1
ATOM 2656 C CA . TRP A 1 335 ? 11.749 20.263 28.526 1.00 10.08 335 TRP A CA 1
ATOM 2657 C C . TRP A 1 335 ? 12.622 19.156 29.143 1.00 10.64 335 TRP A C 1
ATOM 2658 O O . TRP A 1 335 ? 12.182 18.411 30.037 1.00 11.13 335 TRP A O 1
ATOM 2669 N N . MET A 1 336 ? 13.885 19.033 28.699 1.00 10.56 336 MET A N 1
ATOM 2670 C CA . MET A 1 336 ? 14.792 18.033 29.267 1.00 10.39 336 MET A CA 1
ATOM 2671 C C . MET A 1 336 ? 15.159 18.388 30.705 1.00 9.95 336 MET A C 1
ATOM 2672 O O . MET A 1 336 ? 15.283 17.475 31.545 1.00 11.02 336 MET A O 1
ATOM 2677 N N . LEU A 1 337 ? 15.296 19.681 31.045 1.00 9.89 337 LEU A N 1
ATOM 2678 C CA . LEU A 1 337 ? 15.597 20.048 32.425 1.00 10.15 337 LEU A CA 1
ATOM 2679 C C . LEU A 1 337 ? 14.479 19.589 33.361 1.00 10.80 337 LEU A C 1
ATOM 2680 O O . LEU A 1 337 ? 14.749 19.054 34.450 1.00 10.82 337 LEU A O 1
ATOM 2685 N N . VAL A 1 338 ? 13.207 19.802 32.992 1.00 10.67 338 VAL A N 1
ATOM 2686 C CA . VAL A 1 338 ? 12.071 19.371 33.819 1.00 11.32 338 VAL A CA 1
ATOM 2687 C C . VAL A 1 338 ? 12.031 17.850 33.937 1.00 10.74 338 VAL A C 1
ATOM 2688 O O . VAL A 1 338 ? 11.668 17.315 34.994 1.00 11.02 338 VAL A O 1
ATOM 2692 N N . THR A 1 339 ? 12.381 17.129 32.865 1.00 10.77 339 THR A N 1
ATOM 2693 C CA . THR A 1 339 ? 12.422 15.657 32.889 1.00 11.10 339 THR A CA 1
ATOM 2694 C C . THR A 1 339 ? 13.496 15.173 33.864 1.00 11.07 339 THR A C 1
ATOM 2695 O O . THR A 1 339 ? 13.248 14.271 34.688 1.00 11.84 339 THR A O 1
ATOM 2699 N N . LEU A 1 340 ? 14.687 15.788 33.843 1.00 11.12 340 LEU A N 1
ATOM 2700 C CA . LEU A 1 340 ? 15.758 15.466 34.792 1.00 11.17 340 LEU A CA 1
ATOM 2701 C C . LEU A 1 340 ? 15.316 15.779 36.225 1.00 10.90 340 LEU A C 1
ATOM 2702 O O . LEU A 1 340 ? 15.516 14.965 37.148 1.00 11.48 340 LEU A O 1
ATOM 2707 N N . ALA A 1 341 ? 14.682 16.945 36.443 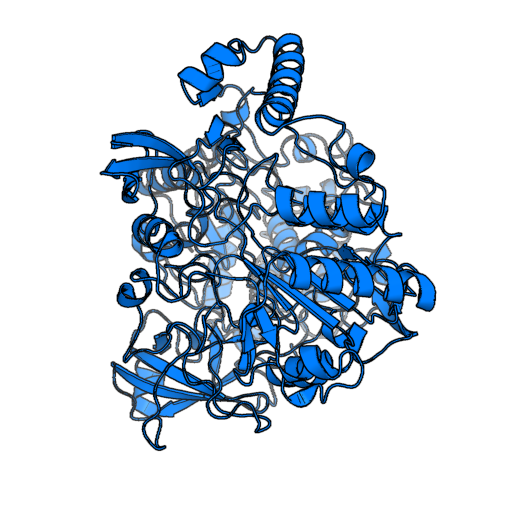1.00 10.95 341 ALA A N 1
ATOM 2708 C CA . ALA A 1 341 ? 14.169 17.307 37.770 1.00 10.99 341 ALA A CA 1
ATOM 2709 C C . ALA A 1 341 ? 13.114 16.305 38.253 1.00 11.32 341 ALA A C 1
ATOM 2710 O O . ALA A 1 341 ? 13.039 16.002 39.458 1.00 11.82 341 ALA A O 1
ATOM 2712 N N . SER A 1 342 ? 12.279 15.780 37.359 1.00 10.79 342 SER A N 1
ATOM 2713 C CA . SER A 1 342 ? 11.273 14.771 37.718 1.00 11.15 342 SER A CA 1
ATOM 2714 C C . SER A 1 342 ? 11.926 13.464 38.173 1.00 11.66 342 SER A C 1
ATOM 2715 O O . SER A 1 342 ? 11.465 12.833 39.140 1.00 12.40 342 SER A O 1
ATOM 2718 N N . MET A 1 343 ? 13.007 13.030 37.509 1.00 12.02 343 MET A N 1
ATOM 2719 C CA . MET A 1 343 ? 13.745 11.824 37.890 1.00 12.15 343 MET A CA 1
ATOM 2720 C C . MET A 1 343 ? 14.439 12.022 39.238 1.00 12.21 343 MET A C 1
ATOM 2721 O O . MET A 1 343 ? 14.544 11.077 40.037 1.00 13.29 343 MET A O 1
ATOM 2726 N N . ILE A 1 344 ? 14.948 13.231 39.518 1.00 12.35 344 ILE A N 1
ATOM 2727 C CA . ILE A 1 344 ? 15.539 13.555 40.822 1.00 12.37 344 ILE A CA 1
ATOM 2728 C C . ILE A 1 344 ? 14.436 13.438 41.886 1.00 12.34 344 ILE A C 1
ATOM 2729 O O . ILE A 1 344 ? 14.665 12.911 42.991 1.00 13.31 344 ILE A O 1
ATOM 2734 N N . GLY A 1 345 ? 13.218 13.908 41.604 1.00 12.19 345 GLY A N 1
ATOM 2735 C CA . GLY A 1 345 ? 12.045 13.744 42.431 1.00 12.82 345 GLY A CA 1
ATOM 2736 C C . GLY A 1 345 ? 11.723 14.741 43.519 1.00 12.16 345 GLY A C 1
ATOM 2737 O O . GLY A 1 345 ? 10.866 14.427 44.374 1.00 12.99 345 GLY A O 1
ATOM 2738 N N . GLN A 1 346 ? 12.348 15.918 43.498 1.00 11.84 346 GLN A N 1
ATOM 2739 C CA . GLN A 1 346 ? 12.178 16.915 44.554 1.00 11.86 346 GLN A CA 1
ATOM 2740 C C . GLN A 1 346 ? 11.309 18.122 44.230 1.00 11.83 346 GLN A C 1
ATOM 2741 O O . GLN A 1 346 ? 11.234 19.076 45.029 1.00 11.78 346 GLN A O 1
ATOM 2747 N N . ILE A 1 347 ? 10.610 18.121 43.092 1.00 11.15 347 ILE A N 1
ATOM 2748 C CA . ILE A 1 347 ? 9.680 19.185 42.704 1.00 10.68 347 ILE A CA 1
ATOM 2749 C C . ILE A 1 347 ? 8.603 19.314 43.784 1.00 11.04 347 ILE A C 1
ATOM 2750 O O . ILE A 1 347 ? 7.937 18.331 44.171 1.00 11.59 347 ILE A O 1
ATOM 2755 N N . GLY A 1 348 ? 8.426 20.539 44.311 1.00 10.82 348 GLY A N 1
ATOM 2756 C CA . GLY A 1 348 ? 7.451 20.807 45.353 1.00 11.49 348 GLY A CA 1
ATOM 2757 C C . GLY A 1 348 ? 7.978 20.740 46.781 1.00 11.78 348 GLY A C 1
ATOM 2758 O O . GLY A 1 348 ? 7.217 21.026 47.717 1.00 12.61 348 GLY A O 1
ATOM 2759 N N . LEU A 1 349 ? 9.212 20.282 47.005 1.00 12.22 349 LEU A N 1
ATOM 2760 C CA . LEU A 1 349 ? 9.807 20.272 48.349 1.00 12.18 349 LEU A CA 1
ATOM 2761 C C . LEU A 1 349 ? 10.480 21.617 48.617 1.00 12.61 349 LEU A C 1
ATOM 2762 O O . LEU A 1 349 ? 10.973 22.264 47.680 1.00 12.65 349 LEU A O 1
ATOM 2767 N N . PRO A 1 350 ? 10.542 22.069 49.858 1.00 12.58 350 PRO A N 1
ATOM 2768 C CA . PRO A 1 350 ? 11.212 23.319 50.220 1.00 12.77 350 PRO A CA 1
ATOM 2769 C C . PRO A 1 350 ? 12.660 23.324 49.736 1.00 12.60 350 PRO A C 1
ATOM 2770 O O . PRO A 1 350 ? 13.468 22.475 50.156 1.00 13.09 350 PRO A O 1
ATOM 2774 N N . GLY A 1 351 ? 13.054 24.252 48.863 1.00 12.06 351 GLY A N 1
ATOM 2775 C CA . GLY A 1 351 ? 14.401 24.335 48.337 1.00 12.06 351 GLY A CA 1
ATOM 2776 C C . GLY A 1 351 ? 14.790 23.317 47.281 1.00 11.62 351 GLY A C 1
ATOM 2777 O O . GLY A 1 351 ? 15.974 23.275 46.877 1.00 11.87 351 GLY A O 1
ATOM 2778 N N . GLY A 1 352 ? 13.857 22.488 46.815 1.00 11.62 352 GLY A N 1
ATOM 2779 C CA . GLY A 1 352 ? 14.136 21.489 45.792 1.00 11.34 352 GLY A CA 1
ATOM 2780 C C . GLY A 1 352 ? 13.419 21.775 44.472 1.00 10.82 352 GLY A C 1
ATOM 2781 O O . GLY A 1 352 ? 12.573 22.674 44.354 1.00 11.90 352 GLY A O 1
ATOM 2782 N N . GLY A 1 353 ? 13.772 20.990 43.459 1.00 10.62 353 GLY A N 1
ATOM 2783 C CA . GLY A 1 353 ? 13.133 21.092 42.146 1.00 10.44 353 GLY A CA 1
ATOM 2784 C C . GLY A 1 353 ? 13.904 21.937 41.143 1.00 10.40 353 GLY A C 1
ATOM 2785 O O . GLY A 1 353 ? 15.118 21.752 40.936 1.00 11.16 353 GLY A O 1
ATOM 2786 N N . PHE A 1 354 ? 13.195 22.848 40.482 1.00 10.10 354 PHE A N 1
ATOM 2787 C CA . PHE A 1 354 ? 13.784 23.741 39.484 1.00 10.51 354 PHE A CA 1
ATOM 2788 C C . PHE A 1 354 ? 13.160 25.133 39.579 1.00 9.80 354 PHE A C 1
ATOM 2789 O O . PHE A 1 354 ? 12.085 25.339 40.180 1.00 11.22 354 PHE A O 1
ATOM 2797 N N . GLY A 1 355 ? 13.845 26.118 38.987 1.00 9.98 355 GLY A N 1
ATOM 2798 C CA . GLY A 1 355 ? 13.355 27.499 38.948 1.00 9.80 355 GLY A CA 1
ATOM 2799 C C . GLY A 1 355 ? 13.861 28.184 37.672 1.00 9.07 355 GLY A C 1
ATOM 2800 O O . GLY A 1 355 ? 15.072 28.138 37.416 1.00 10.03 355 GLY A O 1
ATOM 2801 N N . LEU A 1 356 ? 12.954 28.811 36.910 1.00 8.88 356 LEU A N 1
ATOM 2802 C CA . LEU A 1 356 ? 13.330 29.469 35.661 1.00 8.12 356 LEU A CA 1
ATOM 2803 C C . LEU A 1 356 ? 13.379 30.996 35.726 1.00 8.49 356 LEU A C 1
ATOM 2804 O O . LEU A 1 356 ? 13.479 31.649 34.661 1.00 8.95 356 LEU A O 1
ATOM 2809 N N . SER A 1 357 ? 13.379 31.598 36.931 1.00 8.55 357 SER A N 1
ATOM 2810 C CA . SER A 1 357 ? 13.461 33.057 37.035 1.00 8.66 357 SER A CA 1
ATOM 2811 C C . SER A 1 357 ? 14.299 33.564 38.218 1.00 8.91 357 SER A C 1
ATOM 2812 O O . SER A 1 357 ? 14.125 34.733 38.639 1.00 9.86 357 SER A O 1
ATOM 2815 N N . TYR A 1 358 ? 15.279 32.788 38.740 1.00 8.44 358 TYR A N 1
ATOM 2816 C CA . TYR A 1 358 ? 16.163 33.289 39.797 1.00 8.72 358 TYR A CA 1
ATOM 2817 C C . TYR A 1 358 ? 17.188 34.302 39.258 1.00 8.88 358 TYR A C 1
ATOM 2818 O O . TYR A 1 358 ? 17.801 35.036 40.047 1.00 9.66 358 TYR A O 1
ATOM 2827 N N . HIS A 1 359 ? 17.398 34.353 37.940 1.00 9.04 359 HIS A N 1
ATOM 2828 C CA . HIS A 1 359 ? 18.332 35.243 37.272 1.00 8.56 359 HIS A CA 1
ATOM 2829 C C . HIS A 1 359 ? 17.670 36.459 36.612 1.00 8.88 359 HIS A C 1
ATOM 2830 O O . HIS A 1 359 ? 18.393 37.338 36.110 1.00 9.40 359 HIS A O 1
ATOM 2837 N N . TYR A 1 360 ? 16.332 36.519 36.582 1.00 8.46 360 TYR A N 1
ATOM 2838 C CA . TYR A 1 360 ? 15.594 37.574 35.902 1.00 8.34 360 TYR A CA 1
ATOM 2839 C C . TYR A 1 360 ? 14.658 38.323 36.847 1.00 8.29 360 TYR A C 1
ATOM 2840 O O . TYR A 1 360 ? 13.836 37.722 37.553 1.00 8.78 360 TYR A O 1
ATOM 2849 N N . SER A 1 361 ? 14.851 39.646 36.894 1.00 8.63 361 SER A N 1
ATOM 2850 C CA . SER A 1 361 ? 14.031 40.581 37.647 1.00 8.75 361 SER A CA 1
ATOM 2851 C C . SER A 1 361 ? 13.768 40.193 39.092 1.00 8.57 361 SER A C 1
ATOM 2852 O O . SER A 1 361 ? 12.708 40.446 39.687 1.00 9.86 361 SER A O 1
ATOM 2855 N N . ASN A 1 362 ? 14.785 39.633 39.755 1.00 8.71 362 ASN A N 1
ATOM 2856 C CA . ASN A 1 362 ? 14.735 39.323 41.179 1.00 9.14 362 ASN A CA 1
ATOM 2857 C C . ASN A 1 362 ? 13.623 38.370 41.577 1.00 9.63 362 ASN A C 1
ATOM 2858 O O . ASN A 1 362 ? 12.942 38.532 42.606 1.00 10.64 362 ASN A O 1
ATOM 2863 N N . GLY A 1 363 ? 13.450 37.299 40.790 1.00 9.82 363 GLY A N 1
ATOM 2864 C CA . GLY A 1 363 ? 12.512 36.227 41.144 1.00 10.02 363 GLY A CA 1
ATOM 2865 C C . GLY A 1 363 ? 12.943 35.599 42.473 1.00 10.86 363 GLY A C 1
ATOM 2866 O O . GLY A 1 363 ? 14.136 35.390 42.739 1.00 12.19 363 GLY A O 1
ATOM 2867 N N . GLY A 1 364 ? 11.987 35.272 43.346 1.00 10.71 364 GLY A N 1
ATOM 2868 C CA . GLY A 1 364 ? 12.303 34.726 44.661 1.00 11.01 364 GLY A CA 1
ATOM 2869 C C . GLY A 1 364 ? 12.287 35.801 45.749 1.00 10.75 364 GLY A C 1
ATOM 2870 O O . GLY A 1 364 ? 12.384 35.451 46.941 1.00 11.62 364 GLY A O 1
ATOM 2871 N N . SER A 1 365 ? 12.298 37.085 45.397 1.00 10.80 365 SER A N 1
ATOM 2872 C CA . SER A 1 365 ? 12.167 38.160 46.413 1.00 10.49 365 SER A CA 1
ATOM 2873 C C . SER A 1 365 ? 10.713 38.079 46.886 1.00 10.62 365 SER A C 1
ATOM 2874 O O . SER A 1 365 ? 9.796 38.233 46.052 1.00 10.75 365 SER A O 1
ATOM 2877 N N . PRO A 1 366 ? 10.435 37.816 48.157 1.00 10.74 366 PRO A N 1
ATOM 2878 C CA . PRO A 1 366 ? 9.084 37.578 48.655 1.00 11.37 366 PRO A CA 1
ATOM 2879 C C . PRO A 1 366 ? 8.004 38.568 48.262 1.00 10.83 366 PRO A C 1
ATOM 2880 O O . PRO A 1 366 ? 8.193 39.784 48.361 1.00 10.88 366 PRO A O 1
ATOM 2884 N N . THR A 1 367 ? 6.839 38.070 47.812 1.00 10.78 367 THR A N 1
ATOM 2885 C CA . THR A 1 367 ? 5.715 38.918 47.401 1.00 10.92 367 THR A CA 1
ATOM 2886 C C . THR A 1 367 ? 4.999 39.580 48.573 1.00 11.07 367 THR A C 1
ATOM 2887 O O . THR A 1 367 ? 4.634 38.923 49.565 1.00 11.34 367 THR A O 1
ATOM 2891 N N . SER A 1 368 ? 4.806 40.893 48.476 1.00 10.76 368 SER A N 1
ATOM 2892 C CA . SER A 1 368 ? 4.108 41.674 49.490 1.00 10.96 368 SER A CA 1
ATOM 2893 C C . SER A 1 368 ? 2.592 41.451 49.442 1.00 11.07 368 SER A C 1
ATOM 2894 O O . SER A 1 368 ? 2.047 40.800 48.548 1.00 12.22 368 SER A O 1
ATOM 2897 N N . ASP A 1 369 ? 1.886 42.085 50.387 1.00 11.90 369 ASP A N 1
ATOM 2898 C CA . ASP A 1 369 ? 0.431 42.061 50.466 1.00 12.90 369 ASP A CA 1
ATOM 2899 C C . ASP A 1 369 ? -0.189 43.269 49.763 1.00 13.62 369 ASP A C 1
ATOM 2900 O O . ASP A 1 369 ? -1.396 43.519 49.889 1.00 15.89 369 ASP A O 1
ATOM 2905 N N . GLY A 1 370 ? 0.549 44.065 48.984 1.00 12.22 370 GLY A N 1
ATOM 2906 C CA . GLY A 1 370 ? 0.018 45.252 48.318 1.00 12.42 370 GLY A CA 1
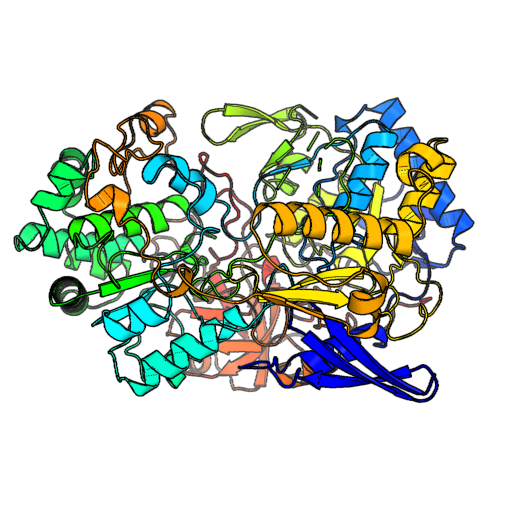ATOM 2907 C C . GLY A 1 370 ? -0.856 44.996 47.108 1.00 12.09 370 GLY A C 1
ATOM 2908 O O . GLY A 1 370 ? -0.939 43.886 46.596 1.00 12.93 370 GLY A O 1
ATOM 2909 N N . PRO A 1 371 ? -1.521 46.039 46.620 1.00 11.49 371 PRO A N 1
ATOM 2910 C CA . PRO A 1 371 ? -2.398 45.982 45.464 1.00 11.31 371 PRO A CA 1
ATOM 2911 C C . PRO A 1 371 ? -1.632 46.070 44.151 1.00 11.80 371 PRO A C 1
ATOM 2912 O O . PRO A 1 371 ? -0.478 46.528 44.114 1.00 12.40 371 PRO A O 1
ATOM 2916 N N . ALA A 1 372 ? -2.294 45.707 43.057 1.00 13.46 372 ALA A N 1
ATOM 2917 C CA . ALA A 1 372 ? -1.746 45.820 41.712 1.00 14.19 372 ALA A CA 1
ATOM 2918 C C . ALA A 1 372 ? -2.054 47.227 41.199 1.00 14.98 372 ALA A C 1
ATOM 2919 O O . ALA A 1 372 ? -3.021 47.910 41.572 1.00 16.69 372 ALA A O 1
ATOM 2921 N N . LEU A 1 373 ? -1.147 47.701 40.353 1.00 15.80 373 LEU A N 1
ATOM 2922 C CA . LEU A 1 373 ? -1.246 49.003 39.730 1.00 16.17 373 LEU A CA 1
ATOM 2923 C C . LEU A 1 373 ? -1.434 48.820 38.220 1.00 17.74 373 LEU A C 1
ATOM 2924 O O . LEU A 1 373 ? -0.606 48.173 37.564 1.00 21.29 373 LEU A O 1
ATOM 2929 N N . GLY A 1 374 ? -2.489 49.380 37.682 1.00 16.90 374 GLY A N 1
ATOM 2930 C CA . GLY A 1 374 ? -2.799 49.378 36.255 1.00 15.73 374 GLY A CA 1
ATOM 2931 C C . GLY A 1 374 ? -2.321 50.664 35.561 1.00 14.59 374 GLY A C 1
ATOM 2932 O O . GLY A 1 374 ? -1.788 51.582 36.185 1.00 13.08 374 GLY A O 1
ATOM 2933 N N . GLY A 1 375 ? -2.511 50.727 34.243 1.00 14.99 375 GLY A N 1
ATOM 2934 C CA . GLY A 1 375 ? -2.090 51.811 33.398 1.00 12.97 375 GLY A CA 1
ATOM 2935 C C . GLY A 1 375 ? -2.959 52.035 32.171 1.00 12.69 375 GLY A C 1
ATOM 2936 O O . GLY A 1 375 ? -4.081 51.527 32.030 1.00 12.71 375 GLY A O 1
ATOM 2937 N N . ILE A 1 376 ? -2.446 52.868 31.249 1.00 12.75 376 ILE A N 1
ATOM 2938 C CA . ILE A 1 376 ? -3.248 53.198 30.046 1.00 13.80 376 ILE A CA 1
ATOM 2939 C C . ILE A 1 376 ? -3.332 51.976 29.141 1.00 14.38 376 ILE A C 1
ATOM 2940 O O . ILE A 1 376 ? -2.477 51.095 29.117 1.00 14.58 376 ILE A O 1
ATOM 2945 N N . SER A 1 377 ? -4.428 51.872 28.387 1.00 14.56 377 SER A N 1
ATOM 2946 C CA . SER A 1 377 ? -4.656 50.726 27.494 1.00 15.37 377 SER A CA 1
ATOM 2947 C C . SER A 1 377 ? -4.545 51.132 26.029 1.00 13.82 377 SER A C 1
ATOM 2948 O O . SER A 1 377 ? -4.522 52.315 25.673 1.00 12.33 377 SER A O 1
ATOM 2951 N N . ASP A 1 378 ? -4.451 50.132 25.149 1.00 15.26 378 ASP A N 1
ATOM 2952 C CA . ASP A 1 378 ? -4.294 50.405 23.721 1.00 18.31 378 ASP A CA 1
ATOM 2953 C C . ASP A 1 378 ? -5.595 50.539 22.956 1.00 21.17 378 ASP A C 1
ATOM 2954 O O . ASP A 1 378 ? -5.561 50.699 21.717 1.00 23.37 378 ASP A O 1
ATOM 2959 N N . GLY A 1 379 ? -6.742 50.417 23.603 1.00 22.98 379 GLY A N 1
ATOM 2960 C CA . GLY A 1 379 ? -8.033 50.497 22.916 1.00 27.26 379 GLY A CA 1
ATOM 2961 C C . GLY A 1 379 ? -8.204 49.367 21.904 1.00 29.65 379 GLY A C 1
ATOM 2962 O O . GLY A 1 379 ? -8.891 49.529 20.882 1.00 30.86 379 GLY A O 1
ATOM 2963 N N . GLY A 1 380 ? -7.597 48.210 22.140 1.00 30.86 380 GLY A N 1
ATOM 2964 C CA . GLY A 1 380 ? -7.704 47.081 21.216 1.00 32.93 380 GLY A CA 1
ATOM 2965 C C . GLY A 1 380 ? -9.137 46.549 21.260 1.00 34.34 380 GLY A C 1
ATOM 2966 O O . GLY A 1 380 ? -9.722 46.653 22.359 1.00 35.32 380 GLY A O 1
ATOM 2967 N N . GLU A 1 384 ? 5.268 46.527 27.463 1.00 29.86 384 GLU A N 1
ATOM 2968 C CA . GLU A 1 384 ? 4.221 47.231 28.257 1.00 27.29 384 GLU A CA 1
ATOM 2969 C C . GLU A 1 384 ? 4.330 46.947 29.756 1.00 25.98 384 GLU A C 1
ATOM 2970 O O . GLU A 1 384 ? 4.879 47.706 30.576 1.00 22.60 384 GLU A O 1
ATOM 2972 N N . GLY A 1 385 ? 3.982 45.725 30.095 1.00 26.88 385 GLY A N 1
ATOM 2973 C CA . GLY A 1 385 ? 3.965 45.057 31.325 1.00 27.34 385 GLY A CA 1
ATOM 2974 C C . GLY A 1 385 ? 3.279 45.544 32.551 1.00 27.10 385 GLY A C 1
ATOM 2975 O O . GLY A 1 385 ? 2.060 45.855 32.479 1.00 28.48 385 GLY A O 1
ATOM 2976 N N . GLY A 1 393 ? -4.222 37.265 5.367 1.00 27.95 393 GLY A N 1
ATOM 2977 C CA . GLY A 1 393 ? -2.946 37.101 6.123 1.00 27.15 393 GLY A CA 1
ATOM 2978 C C . GLY A 1 393 ? -3.190 37.205 7.625 1.00 26.37 393 GLY A C 1
ATOM 2979 O O . GLY A 1 393 ? -4.154 37.835 8.076 1.00 27.01 393 GLY A O 1
ATOM 2980 N N . ALA A 1 394 ? -2.315 36.583 8.400 1.00 25.27 394 ALA A N 1
ATOM 2981 C CA . ALA A 1 394 ? -2.391 36.585 9.853 1.00 24.27 394 ALA A CA 1
ATOM 2982 C C . ALA A 1 394 ? -2.347 37.999 10.423 1.00 23.49 394 ALA A C 1
ATOM 2983 O O . ALA A 1 394 ? -1.699 38.900 9.892 1.00 23.68 394 ALA A O 1
ATOM 2985 N N . THR A 1 395 ? -3.031 38.187 11.551 1.00 22.62 395 THR A N 1
ATOM 2986 C CA . THR A 1 395 ? -3.070 39.483 12.223 1.00 22.11 395 THR A CA 1
ATOM 2987 C C . THR A 1 395 ? -1.975 39.626 13.276 1.00 18.96 395 THR A C 1
ATOM 2988 O O . THR A 1 395 ? -1.824 40.672 13.921 1.00 16.79 395 THR A O 1
ATOM 2992 N N . SER A 1 396 ? -1.149 38.597 13.451 1.00 17.06 396 SER A N 1
ATOM 2993 C CA . SER A 1 396 ? -0.008 38.562 14.355 1.00 15.34 396 SER A CA 1
ATOM 2994 C C . SER A 1 396 ? 1.024 37.537 13.884 1.00 13.46 396 SER A C 1
ATOM 2995 O O . SER A 1 396 ? 0.658 36.528 13.267 1.00 14.48 396 SER A O 1
ATOM 2998 N N . ILE A 1 397 ? 2.311 37.791 14.120 1.00 11.23 397 ILE A N 1
ATOM 2999 C CA . ILE A 1 397 ? 3.393 36.852 13.824 1.00 10.41 397 ILE A CA 1
ATOM 3000 C C . ILE A 1 397 ? 4.295 36.690 15.055 1.00 10.45 397 ILE A C 1
ATOM 3001 O O . ILE A 1 397 ? 4.449 37.635 15.850 1.00 10.20 397 ILE A O 1
ATOM 3006 N N . PRO A 1 398 ? 4.928 35.535 15.239 1.00 10.57 398 PRO A N 1
ATOM 3007 C CA . PRO A 1 398 ? 5.958 35.377 16.287 1.00 10.40 398 PRO A CA 1
ATOM 3008 C C . PRO A 1 398 ? 6.980 36.487 16.008 1.00 9.87 398 PRO A C 1
ATOM 3009 O O . PRO A 1 398 ? 7.421 36.650 14.842 1.00 10.35 398 PRO A O 1
ATOM 3013 N N . CYS A 1 399 ? 7.423 37.266 17.008 1.00 9.90 399 CYS A N 1
ATOM 3014 C CA . CYS A 1 399 ? 8.263 38.434 16.772 1.00 9.27 399 CYS A CA 1
ATOM 3015 C C . CYS A 1 399 ? 9.493 38.284 15.899 1.00 8.94 399 CYS A C 1
ATOM 3016 O O . CYS A 1 399 ? 9.772 39.143 15.034 1.00 9.16 399 CYS A O 1
ATOM 3019 N N . ALA A 1 400 ? 10.266 37.205 16.073 1.00 9.34 400 ALA A N 1
ATOM 3020 C CA . ALA A 1 400 ? 11.496 37.004 15.301 1.00 9.11 400 ALA A CA 1
ATOM 3021 C C . ALA A 1 400 ? 11.285 36.550 13.867 1.00 9.50 400 ALA A C 1
ATOM 3022 O O . ALA A 1 400 ? 12.280 36.372 13.131 1.00 9.97 400 ALA A O 1
ATOM 3024 N N . ARG A 1 401 ? 10.048 36.386 13.401 1.00 9.82 401 ARG A N 1
ATOM 3025 C CA . ARG A 1 401 ? 9.728 36.075 12.009 1.00 9.44 401 ARG A CA 1
ATOM 3026 C C . ARG A 1 401 ? 9.549 37.359 11.181 1.00 9.46 401 ARG A C 1
ATOM 3027 O O . ARG A 1 401 ? 9.161 37.269 9.998 1.00 10.05 401 ARG A O 1
ATOM 3035 N N . VAL A 1 402 ? 9.902 38.542 11.701 1.00 9.23 402 VAL A N 1
ATOM 3036 C CA . VAL A 1 402 ? 9.712 39.812 10.982 1.00 9.51 402 VAL A CA 1
ATOM 3037 C C . VAL A 1 402 ? 10.379 39.858 9.610 1.00 9.67 402 VAL A C 1
ATOM 3038 O O . VAL A 1 402 ? 9.746 40.324 8.620 1.00 10.27 402 VAL A O 1
ATOM 3042 N N . VAL A 1 403 ? 11.626 39.393 9.451 1.00 9.48 403 VAL A N 1
ATOM 3043 C CA . VAL A 1 403 ? 12.297 39.394 8.138 1.00 10.24 403 VAL A CA 1
ATOM 3044 C C . VAL A 1 403 ? 11.715 38.333 7.217 1.00 10.42 403 VAL A C 1
ATOM 3045 O O . VAL A 1 403 ? 11.486 38.596 6.013 1.00 11.43 403 VAL A O 1
ATOM 3049 N N . ASP A 1 404 ? 11.453 37.114 7.716 1.00 10.59 404 ASP A N 1
ATOM 3050 C CA . ASP A 1 404 ? 10.792 36.075 6.911 1.00 10.82 404 ASP A CA 1
ATOM 3051 C C . ASP A 1 404 ? 9.468 36.610 6.348 1.00 11.23 404 ASP A C 1
ATOM 3052 O O . ASP A 1 404 ? 9.137 36.361 5.168 1.00 12.28 404 ASP A O 1
ATOM 3057 N N . MET A 1 405 ? 8.687 37.346 7.136 1.00 11.27 405 MET A N 1
ATOM 3058 C CA . MET A 1 405 ? 7.430 37.946 6.698 1.00 10.91 405 MET A CA 1
ATOM 3059 C C . MET A 1 405 ? 7.633 38.905 5.526 1.00 11.34 405 MET A C 1
ATOM 3060 O O . MET A 1 405 ? 6.934 38.825 4.489 1.00 12.59 405 MET A O 1
ATOM 3065 N N . LEU A 1 406 ? 8.608 39.810 5.631 1.00 11.16 406 LEU A N 1
ATOM 3066 C CA . LEU A 1 406 ? 8.882 40.778 4.568 1.00 11.90 406 LEU A CA 1
ATOM 3067 C C . LEU A 1 406 ? 9.309 40.099 3.274 1.00 12.39 406 LEU A C 1
ATOM 3068 O O . LEU A 1 406 ? 8.961 40.591 2.192 1.00 13.50 406 LEU A O 1
ATOM 3073 N N . LEU A 1 407 ? 10.068 39.005 3.347 1.00 11.95 407 LEU A N 1
ATOM 3074 C CA . LEU A 1 407 ? 10.556 38.297 2.175 1.00 12.91 407 LEU A CA 1
ATOM 3075 C C . LEU A 1 407 ? 9.539 37.340 1.581 1.00 13.76 407 LEU A C 1
ATOM 3076 O O . LEU A 1 407 ? 9.717 36.875 0.435 1.00 15.87 407 LEU A O 1
ATOM 3081 N N . ASN A 1 408 ? 8.459 36.995 2.285 1.00 13.21 408 ASN A N 1
ATOM 3082 C CA . ASN A 1 408 ? 7.462 36.032 1.822 1.00 14.04 408 ASN A CA 1
ATOM 3083 C C . ASN A 1 408 ? 6.014 36.422 2.050 1.00 13.43 408 ASN A C 1
ATOM 3084 O O . ASN A 1 408 ? 5.231 35.707 2.697 1.00 14.07 408 ASN A O 1
ATOM 3089 N N . PRO A 1 409 ? 5.570 37.546 1.507 1.00 13.76 409 PRO A N 1
ATOM 3090 C CA . PRO A 1 409 ? 4.190 38.009 1.621 1.00 14.56 409 PRO A CA 1
ATOM 3091 C C . PRO A 1 409 ? 3.233 36.956 1.073 1.00 15.17 409 PRO A C 1
ATOM 3092 O O . PRO A 1 409 ? 3.408 36.467 -0.056 1.00 16.43 409 PRO A O 1
ATOM 3096 N N . GLY A 1 410 ? 2.233 36.529 1.843 1.00 15.69 410 GLY A N 1
ATOM 3097 C CA . GLY A 1 410 ? 1.288 35.510 1.398 1.00 16.93 410 GLY A CA 1
ATOM 3098 C C . GLY A 1 410 ? 1.765 34.079 1.552 1.00 17.25 410 GLY A C 1
ATOM 3099 O O . GLY A 1 410 ? 1.007 33.128 1.276 1.00 19.30 410 GLY A O 1
ATOM 3100 N N . GLY A 1 411 ? 3.005 33.853 1.982 1.00 16.64 411 GLY A N 1
ATOM 3101 C CA . GLY A 1 411 ? 3.562 32.530 2.170 1.00 16.33 411 GLY A CA 1
ATOM 3102 C C . GLY A 1 411 ? 3.080 31.883 3.462 1.00 16.56 411 GLY A C 1
ATOM 3103 O O . GLY A 1 411 ? 2.760 32.562 4.445 1.00 16.34 411 GLY A O 1
ATOM 3104 N N . GLU A 1 412 ? 3.023 30.547 3.489 1.00 16.88 412 GLU A N 1
ATOM 3105 C CA . GLU A 1 412 ? 2.578 29.822 4.666 1.00 17.71 412 GLU A CA 1
ATOM 3106 C C . GLU A 1 412 ? 3.697 29.605 5.689 1.00 16.81 412 GLU A C 1
ATOM 3107 O O . GLU A 1 412 ? 4.875 29.521 5.344 1.00 16.62 412 GLU A O 1
ATOM 3113 N N . PHE A 1 413 ? 3.312 29.523 6.955 1.00 14.91 413 PHE A N 1
ATOM 3114 C CA . PHE A 1 413 ? 4.215 29.227 8.057 1.00 14.53 413 PHE A CA 1
ATOM 3115 C C . PHE A 1 413 ? 3.460 28.416 9.121 1.00 14.76 413 PHE A C 1
ATOM 3116 O O . PHE A 1 413 ? 2.239 28.570 9.265 1.00 15.05 413 PHE A O 1
ATOM 3124 N N . GLN A 1 414 ? 4.175 27.533 9.815 1.00 14.91 414 GLN A N 1
ATOM 3125 C CA . GLN A 1 414 ? 3.589 26.749 10.901 1.00 15.47 414 GLN A CA 1
ATOM 3126 C C . GLN A 1 414 ? 3.964 27.343 12.254 1.00 14.36 414 GLN A C 1
ATOM 3127 O O . GLN A 1 414 ? 5.080 27.866 12.419 1.00 15.57 414 GLN A O 1
ATOM 3138 N N . PHE A 1 415 ? 3.055 27.279 13.232 1.00 13.34 415 PHE A N 1
ATOM 3139 C CA . PHE A 1 415 ? 3.311 27.803 14.571 1.00 13.16 415 PHE A CA 1
ATOM 3140 C C . PHE A 1 415 ? 2.437 27.119 15.618 1.00 13.31 415 PHE A C 1
ATOM 3141 O O . PHE A 1 415 ? 1.214 27.288 15.626 1.00 14.09 415 PHE A O 1
ATOM 3149 N N . ASN A 1 416 ? 3.051 26.305 16.472 1.00 13.33 416 ASN A N 1
ATOM 3150 C CA . ASN A 1 416 ? 2.398 25.640 17.594 1.00 13.33 416 ASN A CA 1
ATOM 3151 C C . ASN A 1 416 ? 1.121 24.907 17.221 1.00 14.52 416 ASN A C 1
ATOM 3152 O O . ASN A 1 416 ? 0.129 24.926 17.967 1.00 15.11 416 ASN A O 1
ATOM 3157 N N . GLY A 1 417 ? 1.127 24.191 16.095 1.00 14.45 417 GLY A N 1
ATOM 3158 C CA . GLY A 1 417 ? 0.012 23.407 15.609 1.00 16.04 417 GLY A CA 1
ATOM 3159 C C . GLY A 1 417 ? -0.869 24.048 14.558 1.00 17.04 417 GLY A C 1
ATOM 3160 O O . GLY A 1 417 ? -1.691 23.346 13.941 1.00 19.12 417 GLY A O 1
ATOM 3161 N N . ALA A 1 418 ? -0.739 25.344 14.321 1.00 16.59 418 ALA A N 1
ATOM 3162 C CA . ALA A 1 418 ? -1.558 26.062 13.354 1.00 17.45 418 ALA A CA 1
ATOM 3163 C C . ALA A 1 418 ? -0.817 26.445 12.082 1.00 16.92 418 ALA A C 1
ATOM 3164 O O . ALA A 1 418 ? 0.395 26.694 12.098 1.00 16.68 418 ALA A O 1
ATOM 3166 N N . THR A 1 419 ? -1.552 26.566 10.987 1.00 17.66 419 THR A N 1
ATOM 3167 C CA . THR A 1 419 ? -1.017 26.983 9.697 1.00 18.35 419 THR A CA 1
ATOM 3168 C C . THR A 1 419 ? -1.619 28.357 9.378 1.00 18.67 419 THR A C 1
ATOM 3169 O O . THR A 1 419 ? -2.825 28.554 9.594 1.00 19.97 419 THR A O 1
ATOM 3173 N N . ALA A 1 420 ? -0.815 29.306 8.928 1.00 18.00 420 ALA A N 1
ATOM 3174 C CA . ALA A 1 420 ? -1.305 30.634 8.579 1.00 18.24 420 ALA A CA 1
ATOM 3175 C C . ALA A 1 420 ? -0.451 31.230 7.465 1.00 17.77 420 ALA A C 1
ATOM 3176 O O . ALA A 1 420 ? 0.532 30.589 7.072 1.00 17.18 420 ALA A O 1
ATOM 3178 N N . THR A 1 421 ? -0.846 32.386 6.930 1.00 18.03 421 THR A N 1
ATOM 3179 C CA . THR A 1 421 ? -0.064 33.031 5.878 1.00 17.55 421 THR A CA 1
ATOM 3180 C C . THR A 1 421 ? 0.439 34.398 6.353 1.00 16.16 421 THR A C 1
ATOM 3181 O O . THR A 1 421 ? -0.208 35.119 7.123 1.00 17.08 421 THR A O 1
ATOM 3185 N N . TYR A 1 422 ? 1.622 34.791 5.880 1.00 14.63 422 TYR A N 1
ATOM 3186 C CA . TYR A 1 422 ? 2.213 36.085 6.252 1.00 13.86 422 TYR A CA 1
ATOM 3187 C C . TYR A 1 422 ? 1.456 37.245 5.624 1.00 14.60 422 TYR A C 1
ATOM 3188 O O . TYR A 1 422 ? 1.142 37.236 4.420 1.00 15.33 422 TYR A O 1
ATOM 3197 N N . PRO A 1 423 ? 1.137 38.279 6.397 1.00 14.69 423 PRO A N 1
ATOM 3198 C CA . PRO A 1 423 ? 0.465 39.469 5.892 1.00 15.22 423 PRO A CA 1
ATOM 3199 C C . PRO A 1 423 ? 1.425 40.265 5.016 1.00 14.89 423 PRO A C 1
ATOM 3200 O O . PRO A 1 423 ? 2.656 40.182 5.179 1.00 16.48 423 PRO A O 1
ATOM 3204 N N . ASP A 1 424 ? 0.908 41.046 4.084 1.00 15.60 424 ASP A N 1
ATOM 3205 C CA . ASP A 1 424 ? 1.669 41.873 3.153 1.00 14.84 424 ASP A CA 1
ATOM 3206 C C . ASP A 1 424 ? 1.871 43.281 3.706 1.00 14.74 424 ASP A C 1
ATOM 3207 O O . ASP A 1 424 ? 1.183 44.246 3.354 1.00 15.06 424 ASP A O 1
ATOM 3212 N N . VAL A 1 425 ? 2.839 43.459 4.597 1.00 14.81 425 VAL A N 1
ATOM 3213 C CA . VAL A 1 425 ? 3.149 44.719 5.274 1.00 14.59 425 VAL A CA 1
ATOM 3214 C C . VAL A 1 425 ? 3.902 45.736 4.437 1.00 13.78 425 VAL A C 1
ATOM 3215 O O . VAL A 1 425 ? 4.868 45.426 3.731 1.00 14.67 425 VAL A O 1
ATOM 3219 N N . LYS A 1 426 ? 3.475 47.005 4.512 1.00 12.77 426 LYS A N 1
ATOM 3220 C CA . LYS A 1 426 ? 4.035 48.115 3.759 1.00 12.94 426 LYS A CA 1
ATOM 3221 C C . LYS A 1 426 ? 4.667 49.229 4.584 1.00 12.10 426 LYS A C 1
ATOM 3222 O O . LYS A 1 426 ? 5.553 49.946 4.098 1.00 11.97 426 LYS A O 1
ATOM 3228 N N . LEU A 1 427 ? 4.227 49.438 5.815 1.00 11.39 427 LEU A N 1
ATOM 3229 C CA . LEU A 1 427 ? 4.730 50.481 6.709 1.00 10.48 427 LEU A CA 1
ATOM 3230 C C . LEU A 1 427 ? 5.023 49.884 8.086 1.00 10.60 427 LEU A C 1
ATOM 3231 O O . LEU A 1 427 ? 4.236 49.079 8.585 1.00 11.32 427 LEU A O 1
ATOM 3236 N N . ALA A 1 428 ? 6.159 50.236 8.688 1.00 9.71 428 ALA A N 1
ATOM 3237 C CA . ALA A 1 428 ? 6.517 49.817 10.044 1.00 10.02 428 ALA A CA 1
ATOM 3238 C C . ALA A 1 428 ? 6.821 51.056 10.904 1.00 9.80 428 ALA A C 1
ATOM 3239 O O . ALA A 1 428 ? 7.515 51.979 10.445 1.00 10.09 428 ALA A O 1
ATOM 3241 N N . TYR A 1 429 ? 6.252 51.084 12.113 1.00 9.22 429 TYR A N 1
ATOM 3242 C CA . TYR A 1 429 ? 6.441 52.171 13.089 1.00 9.26 429 TYR A CA 1
ATOM 3243 C C . TYR A 1 429 ? 7.114 51.558 14.323 1.00 9.12 429 TYR A C 1
ATOM 3244 O O . TYR A 1 429 ? 6.556 50.609 14.894 1.00 10.17 429 TYR A O 1
ATOM 3253 N N . TRP A 1 430 ? 8.299 52.057 14.712 1.00 8.42 430 TRP A N 1
ATOM 3254 C CA . TRP A 1 430 ? 9.020 51.512 15.869 1.00 8.46 430 TRP A CA 1
ATOM 3255 C C . TRP A 1 430 ? 9.210 52.610 16.929 1.00 8.97 430 TRP A C 1
ATOM 3256 O O . TRP A 1 430 ? 9.709 53.708 16.620 1.00 10.76 430 TRP A O 1
ATOM 3267 N N . ALA A 1 431 ? 8.785 52.328 18.164 1.00 8.18 431 ALA A N 1
ATOM 3268 C CA . ALA A 1 431 ? 8.960 53.213 19.310 1.00 8.49 431 ALA A CA 1
ATOM 3269 C C . ALA A 1 431 ? 9.523 52.396 20.483 1.00 8.48 431 ALA A C 1
ATOM 3270 O O . ALA A 1 431 ? 8.985 51.335 20.824 1.00 9.04 431 ALA A O 1
ATOM 3272 N N . GLY A 1 432 ? 10.611 52.865 21.117 1.00 8.20 432 GLY A N 1
ATOM 3273 C CA . GLY A 1 432 ? 11.157 52.164 22.269 1.00 8.66 432 GLY A CA 1
ATOM 3274 C C . GLY A 1 432 ? 11.780 50.809 21.997 1.00 8.41 432 GLY A C 1
ATOM 3275 O O . GLY A 1 432 ? 11.840 49.942 22.891 1.00 8.40 432 GLY A O 1
ATOM 3276 N N . GLY A 1 433 ? 12.384 50.621 20.819 1.00 7.72 433 GLY A N 1
ATOM 3277 C CA . GLY A 1 433 ? 13.073 49.379 20.454 1.00 7.57 433 GLY A CA 1
ATOM 3278 C C . GLY A 1 433 ? 14.193 49.647 19.442 1.00 7.50 433 GLY A C 1
ATOM 3279 O O . GLY A 1 433 ? 14.200 50.659 18.725 1.00 8.23 433 GLY A O 1
ATOM 3280 N N . ASN A 1 434 ? 15.128 48.689 19.350 1.00 7.46 434 ASN A N 1
ATOM 3281 C CA . ASN A 1 434 ? 16.276 48.796 18.450 1.00 7.25 434 ASN A CA 1
ATOM 3282 C C . ASN A 1 434 ? 16.510 47.517 17.652 1.00 7.14 434 ASN A C 1
ATOM 3283 O O . ASN A 1 434 ? 17.497 46.787 17.874 1.00 7.92 434 ASN A O 1
ATOM 3288 N N . PRO A 1 435 ? 15.688 47.225 16.631 1.00 7.98 435 PRO A N 1
ATOM 3289 C CA . PRO A 1 435 ? 15.823 46.023 15.806 1.00 8.37 435 PRO A CA 1
ATOM 3290 C C . PRO A 1 435 ? 17.125 45.929 15.021 1.00 8.13 435 PRO A C 1
ATOM 3291 O O . PRO A 1 435 ? 17.625 44.812 14.734 1.00 8.39 435 PRO A O 1
ATOM 3295 N N . PHE A 1 436 ? 17.739 47.081 14.690 1.00 7.80 436 PHE A N 1
ATOM 3296 C CA . PHE A 1 436 ? 19.049 47.160 14.035 1.00 7.86 436 PHE A CA 1
ATOM 3297 C C . PHE A 1 436 ? 20.215 46.907 15.024 1.00 8.12 436 PHE A C 1
ATOM 3298 O O . PHE A 1 436 ? 21.384 47.049 14.630 1.00 8.53 436 PHE A O 1
ATOM 3306 N N . ALA A 1 437 ? 19.906 46.478 16.253 1.00 7.69 437 ALA A N 1
ATOM 3307 C CA . ALA A 1 437 ? 20.801 45.853 17.197 1.00 7.45 437 ALA A CA 1
ATOM 3308 C C . ALA A 1 437 ? 20.260 44.446 17.587 1.00 8.17 437 ALA A C 1
ATOM 3309 O O . ALA A 1 437 ? 21.036 43.459 17.622 1.00 8.88 437 ALA A O 1
ATOM 3311 N N . HIS A 1 438 ? 18.952 44.297 17.852 1.00 8.07 438 HIS A N 1
ATOM 3312 C CA . HIS A 1 438 ? 18.413 43.066 18.420 1.00 7.75 438 HIS A CA 1
ATOM 3313 C C . HIS A 1 438 ? 18.103 41.900 17.485 1.00 8.17 438 HIS A C 1
ATOM 3314 O O . HIS A 1 438 ? 18.109 40.743 17.962 1.00 8.40 438 HIS A O 1
ATOM 3321 N N . HIS A 1 439 ? 17.819 42.171 16.203 1.00 8.04 439 HIS A N 1
ATOM 3322 C CA . HIS A 1 439 ? 17.437 41.116 15.258 1.00 7.95 439 HIS A CA 1
ATOM 3323 C C . HIS A 1 439 ? 18.658 40.471 14.597 1.00 8.34 439 HIS A C 1
ATOM 3324 O O . HIS A 1 439 ? 19.713 41.117 14.429 1.00 9.27 439 HIS A O 1
ATOM 3331 N N . GLN A 1 440 ? 18.541 39.195 14.218 1.00 8.78 440 GLN A N 1
ATOM 3332 C CA . GLN A 1 440 ? 19.630 38.392 13.682 1.00 8.69 440 GLN A CA 1
ATOM 3333 C C . GLN A 1 440 ? 19.918 38.571 12.198 1.00 8.70 440 GLN A C 1
ATOM 3334 O O . GLN A 1 440 ? 19.033 38.898 11.393 1.00 9.76 440 GLN A O 1
ATOM 3340 N N . ASP A 1 441 ? 21.171 38.309 11.813 1.00 8.72 441 ASP A N 1
ATOM 3341 C CA . ASP A 1 441 ? 21.666 38.396 10.429 1.00 8.68 441 ASP A CA 1
ATOM 3342 C C . ASP A 1 441 ? 21.454 39.787 9.829 1.00 8.70 441 ASP A C 1
ATOM 3343 O O . ASP A 1 441 ? 20.633 40.014 8.915 1.00 9.05 441 ASP A O 1
ATOM 3348 N N . ARG A 1 442 ? 22.230 40.775 10.311 1.00 8.84 442 ARG A N 1
ATOM 3349 C CA . ARG A 1 442 ? 22.129 42.170 9.879 1.00 8.83 442 ARG A CA 1
ATOM 3350 C C . ARG A 1 442 ? 22.149 42.346 8.365 1.00 8.78 442 ARG A C 1
ATOM 3351 O O . ARG A 1 442 ? 21.346 43.150 7.829 1.00 9.74 442 ARG A O 1
ATOM 3359 N N . ASN A 1 443 ? 23.063 41.698 7.641 1.00 8.74 443 ASN A N 1
ATOM 3360 C CA . ASN A 1 443 ? 23.136 41.860 6.176 1.00 9.28 443 ASN A CA 1
ATOM 3361 C C . ASN A 1 443 ? 21.885 41.361 5.468 1.00 9.48 443 ASN A C 1
ATOM 3362 O O . ASN A 1 443 ? 21.387 42.009 4.521 1.00 10.19 443 ASN A O 1
ATOM 3367 N N . ARG A 1 444 ? 21.307 40.226 5.890 1.00 9.48 444 ARG A N 1
ATOM 3368 C CA . ARG A 1 444 ? 20.055 39.724 5.307 1.00 9.87 444 ARG A CA 1
ATOM 3369 C C . ARG A 1 444 ? 18.935 40.732 5.585 1.00 9.73 444 ARG A C 1
ATOM 3370 O O . ARG A 1 444 ? 18.128 41.069 4.703 1.00 10.37 444 ARG A O 1
ATOM 3378 N N . MET A 1 445 ? 18.865 41.240 6.823 1.00 9.34 445 MET A N 1
ATOM 3379 C CA . MET A 1 445 ? 17.846 42.206 7.250 1.00 9.31 445 MET A CA 1
ATOM 3380 C C . MET A 1 445 ? 17.895 43.503 6.454 1.00 10.29 445 MET A C 1
ATOM 3381 O O . MET A 1 445 ? 16.839 44.055 6.057 1.00 10.35 445 MET A O 1
ATOM 3390 N N . LEU A 1 446 ? 19.097 44.007 6.150 1.00 10.68 446 LEU A N 1
ATOM 3391 C CA . LEU A 1 446 ? 19.234 45.253 5.386 1.00 12.00 446 LEU A CA 1
ATOM 3392 C C . LEU A 1 446 ? 18.587 45.143 4.008 1.00 12.02 446 LEU A C 1
ATOM 3393 O O . LEU A 1 446 ? 17.912 46.078 3.524 1.00 12.68 446 LEU A O 1
ATOM 3398 N N . LYS A 1 447 ? 18.781 44.001 3.343 1.00 12.54 447 LYS A N 1
ATOM 3399 C CA . LYS A 1 447 ? 18.171 43.776 2.025 1.00 13.78 447 LYS A CA 1
ATOM 3400 C C . LYS A 1 447 ? 16.664 43.608 2.129 1.00 12.79 447 LYS A C 1
ATOM 3401 O O . LYS A 1 447 ? 15.879 44.189 1.350 1.00 13.20 447 LYS A O 1
ATOM 3412 N N . ALA A 1 448 ? 16.170 42.866 3.120 1.00 11.66 448 ALA A N 1
ATOM 3413 C CA . ALA A 1 448 ? 14.739 42.656 3.309 1.00 11.50 448 ALA A CA 1
ATOM 3414 C C . ALA A 1 448 ? 13.971 43.930 3.622 1.00 11.22 448 ALA A C 1
ATOM 3415 O O . ALA A 1 448 ? 12.800 44.074 3.218 1.00 11.68 448 ALA A O 1
ATOM 3417 N N . TRP A 1 449 ? 14.585 44.887 4.326 1.00 10.43 449 TRP A N 1
ATOM 3418 C CA . TRP A 1 449 ? 13.945 46.146 4.719 1.00 10.57 449 TRP A CA 1
ATOM 3419 C C . TRP A 1 449 ? 13.534 46.956 3.504 1.00 11.03 449 TRP A C 1
ATOM 3420 O O . TRP A 1 449 ? 12.601 47.779 3.585 1.00 11.87 449 TRP A O 1
ATOM 3431 N N . GLU A 1 450 ? 14.134 46.733 2.332 1.00 11.53 450 GLU A N 1
ATOM 3432 C CA . GLU A 1 450 ? 13.750 47.415 1.095 1.00 12.31 450 GLU A CA 1
ATOM 3433 C C . GLU A 1 450 ? 12.308 47.117 0.699 1.00 12.30 450 GLU A C 1
ATOM 3434 O O . GLU A 1 450 ? 11.725 47.880 -0.094 1.00 13.70 450 GLU A O 1
ATOM 3440 N N . LYS A 1 451 ? 11.676 46.062 1.204 1.00 12.56 451 LYS A N 1
ATOM 3441 C CA . LYS A 1 451 ? 10.278 45.742 0.919 1.00 13.50 451 LYS A CA 1
ATOM 3442 C C . LYS A 1 451 ? 9.334 46.742 1.586 1.00 13.15 451 LYS A C 1
ATOM 3443 O O . LYS A 1 451 ? 8.187 46.900 1.113 1.00 14.73 451 LYS A O 1
ATOM 3454 N N . LEU A 1 452 ? 9.739 47.446 2.649 1.00 12.38 452 LEU A N 1
ATOM 3455 C CA . LEU A 1 452 ? 8.892 48.446 3.287 1.00 11.73 452 LEU A CA 1
ATOM 3456 C C . LEU A 1 452 ? 8.881 49.753 2.493 1.00 11.79 452 LEU A C 1
ATOM 3457 O O . LEU A 1 452 ? 9.933 50.275 2.098 1.00 11.56 452 LEU A O 1
ATOM 3462 N N . GLU A 1 453 ? 7.678 50.295 2.277 1.00 11.04 453 GLU A N 1
ATOM 3463 C CA . GLU A 1 453 ? 7.506 51.590 1.643 1.00 11.52 453 GLU A CA 1
ATOM 3464 C C . GLU A 1 453 ? 7.941 52.722 2.582 1.00 11.25 453 GLU A C 1
ATOM 3465 O O . GLU A 1 453 ? 8.594 53.697 2.166 1.00 11.35 453 GLU A O 1
ATOM 3471 N N . THR A 1 454 ? 7.602 52.622 3.875 1.00 10.69 454 THR A N 1
ATOM 3472 C CA . THR A 1 454 ? 7.797 53.684 4.860 1.00 10.06 454 THR A CA 1
ATOM 3473 C C . THR A 1 454 ? 8.228 53.118 6.210 1.00 9.81 454 THR A C 1
ATOM 3474 O O . THR A 1 454 ? 7.601 52.171 6.712 1.00 10.99 454 THR A O 1
ATOM 3478 N N . PHE A 1 455 ? 9.274 53.709 6.804 1.00 9.35 455 PHE A N 1
ATOM 3479 C CA . PHE A 1 455 ? 9.817 53.252 8.093 1.00 9.11 455 PHE A CA 1
ATOM 3480 C C . PHE A 1 455 ? 10.006 54.452 9.022 1.00 8.98 455 PHE A C 1
ATOM 3481 O O . PHE A 1 455 ? 10.832 55.343 8.744 1.00 9.80 455 PHE A O 1
ATOM 3489 N N . ILE A 1 456 ? 9.242 54.508 10.113 1.00 8.78 456 ILE A N 1
ATOM 3490 C CA . ILE A 1 456 ? 9.216 55.605 11.079 1.00 8.99 456 ILE A CA 1
ATOM 3491 C C . ILE A 1 456 ? 9.801 55.150 12.417 1.00 8.91 456 ILE A C 1
ATOM 3492 O O . ILE A 1 456 ? 9.417 54.073 12.916 1.00 9.17 456 ILE A O 1
ATOM 3497 N N . VAL A 1 457 ? 10.763 55.912 12.968 1.00 8.94 457 VAL A N 1
ATOM 3498 C CA . VAL A 1 457 ? 11.437 55.571 14.236 1.00 8.51 457 VAL A CA 1
ATOM 3499 C C . VAL A 1 457 ? 11.324 56.719 15.241 1.00 8.34 457 VAL A C 1
ATOM 3500 O O . VAL A 1 457 ? 11.580 57.890 14.911 1.00 9.24 457 VAL A O 1
ATOM 3504 N N . GLN A 1 458 ? 10.981 56.372 16.484 1.00 7.52 458 GLN A N 1
ATOM 3505 C CA . GLN A 1 458 ? 10.777 57.327 17.596 1.00 7.90 458 GLN A CA 1
ATOM 3506 C C . GLN A 1 458 ? 11.636 56.889 18.783 1.00 7.70 458 GLN A C 1
ATOM 3507 O O . GLN A 1 458 ? 11.428 55.780 19.327 1.00 8.19 458 GLN A O 1
ATOM 3513 N N . ASP A 1 459 ? 12.626 57.693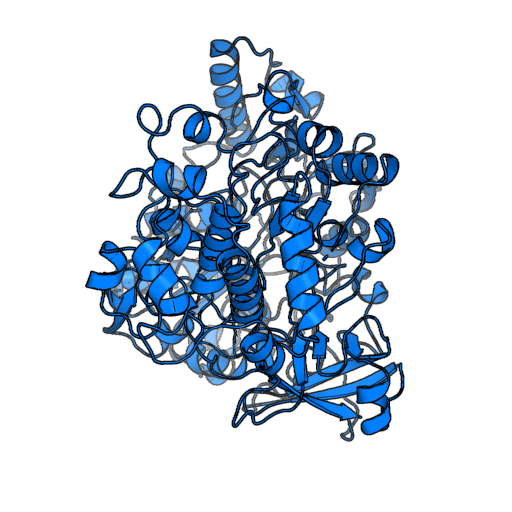 19.168 1.00 7.65 459 ASP A N 1
ATOM 3514 C CA . ASP A 1 459 ? 13.588 57.388 20.240 1.00 7.32 459 ASP A CA 1
ATOM 3515 C C . ASP A 1 459 ? 14.206 58.709 20.723 1.00 7.83 459 ASP A C 1
ATOM 3516 O O . ASP A 1 459 ? 13.900 59.775 20.141 1.00 8.48 459 ASP A O 1
ATOM 3521 N N . PHE A 1 460 ? 15.029 58.657 21.768 1.00 7.63 460 PHE A N 1
ATOM 3522 C CA . PHE A 1 460 ? 15.797 59.814 22.219 1.00 7.81 460 PHE A CA 1
ATOM 3523 C C . PHE A 1 460 ? 17.304 59.645 21.936 1.00 7.85 460 PHE A C 1
ATOM 3524 O O . PHE A 1 460 ? 18.089 60.594 22.163 1.00 8.25 460 PHE A O 1
ATOM 3532 N N . GLN A 1 461 ? 17.761 58.487 21.442 1.00 8.11 461 GLN A N 1
ATOM 3533 C CA . GLN A 1 461 ? 19.174 58.257 21.097 1.00 8.03 461 GLN A CA 1
ATOM 3534 C C . GLN A 1 461 ? 19.325 57.814 19.637 1.00 7.93 461 GLN A C 1
ATOM 3535 O O . GLN A 1 461 ? 18.483 57.046 19.128 1.00 8.04 461 GLN A O 1
ATOM 3541 N N . TRP A 1 462 ? 20.370 58.283 18.947 1.00 8.05 462 TRP A N 1
ATOM 3542 C CA . TRP A 1 462 ? 20.706 57.981 17.554 1.00 7.92 462 TRP A CA 1
ATOM 3543 C C . TRP A 1 462 ? 21.294 56.585 17.339 1.00 7.78 462 TRP A C 1
ATOM 3544 O O . TRP A 1 462 ? 22.439 56.354 16.899 1.00 8.43 462 TRP A O 1
ATOM 3555 N N . THR A 1 463 ? 20.481 55.568 17.638 1.00 7.96 463 THR A N 1
ATOM 3556 C CA . THR A 1 463 ? 20.812 54.164 17.453 1.00 7.87 463 THR A CA 1
ATOM 3557 C C . THR A 1 463 ? 20.945 53.824 15.961 1.00 7.90 463 THR A C 1
ATOM 3558 O O . THR A 1 463 ? 20.557 54.609 15.072 1.00 8.38 463 THR A O 1
ATOM 3562 N N . ALA A 1 464 ? 21.428 52.611 15.640 1.00 8.07 464 ALA A N 1
ATOM 3563 C CA . ALA A 1 464 ? 21.447 52.130 14.251 1.00 8.36 464 ALA A CA 1
ATOM 3564 C C . ALA A 1 464 ? 20.032 52.091 13.672 1.00 8.50 464 ALA A C 1
ATOM 3565 O O . ALA A 1 464 ? 19.851 52.272 12.446 1.00 9.12 464 ALA A O 1
ATOM 3567 N N . THR A 1 465 ? 18.989 51.827 14.481 1.00 8.10 465 THR A N 1
ATOM 3568 C CA . THR A 1 465 ? 17.605 51.842 13.978 1.00 8.07 465 THR A CA 1
ATOM 3569 C C . THR A 1 465 ? 17.193 53.249 13.545 1.00 8.13 465 THR A C 1
ATOM 3570 O O . THR A 1 465 ? 16.693 53.460 12.424 1.00 8.56 465 THR A O 1
ATOM 3574 N N . ALA A 1 466 ? 17.411 54.270 14.399 1.00 8.50 466 ALA A N 1
ATOM 3575 C CA . ALA A 1 466 ? 17.106 55.662 14.013 1.00 8.54 466 ALA A CA 1
ATOM 3576 C C . ALA A 1 466 ? 17.888 56.068 12.765 1.00 8.62 466 ALA A C 1
ATOM 3577 O O . ALA A 1 466 ? 17.371 56.731 11.850 1.00 9.20 466 ALA A O 1
ATOM 3579 N N . ARG A 1 467 ? 19.171 55.663 12.662 1.00 8.98 467 ARG A N 1
ATOM 3580 C CA . ARG A 1 467 ? 20.009 55.991 11.511 1.00 9.13 467 ARG A CA 1
ATOM 3581 C C . ARG A 1 467 ? 19.503 55.375 10.213 1.00 9.54 467 ARG A C 1
ATOM 3582 O O . ARG A 1 467 ? 19.868 55.860 9.119 1.00 10.65 467 ARG A O 1
ATOM 3590 N N . HIS A 1 468 ? 18.720 54.299 10.258 1.00 9.12 468 HIS A N 1
ATOM 3591 C CA . HIS A 1 468 ? 18.151 53.626 9.088 1.00 9.67 468 HIS A CA 1
ATOM 3592 C C . HIS A 1 468 ? 16.706 54.021 8.773 1.00 9.93 468 HIS A C 1
ATOM 3593 O O . HIS A 1 468 ? 16.055 53.416 7.892 1.00 10.81 468 HIS A O 1
ATOM 3600 N N . ALA A 1 469 ? 16.136 55.012 9.467 1.00 9.40 469 ALA A N 1
ATOM 3601 C CA . ALA A 1 469 ? 14.761 55.426 9.248 1.00 9.69 469 ALA A CA 1
ATOM 3602 C C . ALA A 1 469 ? 14.539 56.368 8.067 1.00 9.59 469 ALA A C 1
ATOM 3603 O O . ALA A 1 469 ? 15.441 57.060 7.602 1.00 10.18 469 ALA A O 1
ATOM 3605 N N . ASP A 1 470 ? 13.284 56.417 7.582 1.00 9.89 470 ASP A N 1
ATOM 3606 C CA . ASP A 1 470 ? 12.849 57.429 6.621 1.00 10.04 470 ASP A CA 1
ATOM 3607 C C . ASP A 1 470 ? 12.511 58.723 7.385 1.00 9.75 470 ASP A C 1
ATOM 3608 O O . ASP A 1 470 ? 12.784 59.835 6.917 1.00 10.71 470 ASP A O 1
ATOM 3613 N N . ILE A 1 471 ? 11.869 58.588 8.548 1.00 9.57 471 ILE A N 1
ATOM 3614 C CA . ILE A 1 471 ? 11.396 59.697 9.390 1.00 9.53 471 ILE A CA 1
ATOM 3615 C C . ILE A 1 471 ? 11.806 59.433 10.847 1.00 9.20 471 ILE A C 1
ATOM 3616 O O . ILE A 1 471 ? 11.563 58.324 11.343 1.00 9.50 471 ILE A O 1
ATOM 3621 N N . VAL A 1 472 ? 12.463 60.386 11.503 1.00 9.26 472 VAL A N 1
ATOM 3622 C CA . VAL A 1 472 ? 12.945 60.293 12.887 1.00 9.33 472 VAL A CA 1
ATOM 3623 C C . VAL A 1 472 ? 12.234 61.345 13.752 1.00 9.27 472 VAL A C 1
ATOM 3624 O O . VAL A 1 472 ? 12.280 62.549 13.425 1.00 9.90 472 VAL A O 1
ATOM 3628 N N . LEU A 1 473 ? 11.588 60.912 14.843 1.00 9.06 473 LEU A N 1
ATOM 3629 C CA . LEU A 1 473 ? 10.867 61.827 15.746 1.00 8.65 473 LEU A CA 1
ATOM 3630 C C . LEU A 1 473 ? 11.499 61.774 17.133 1.00 8.87 473 LEU A C 1
ATOM 3631 O O . LEU A 1 473 ? 11.551 60.691 17.759 1.00 9.22 473 LEU A O 1
ATOM 3636 N N . PRO A 1 474 ? 11.965 62.894 17.687 1.00 8.47 474 PRO A N 1
ATOM 3637 C CA . PRO A 1 474 ? 12.641 62.905 18.986 1.00 8.30 474 PRO A CA 1
ATOM 3638 C C . PRO A 1 474 ? 11.708 62.855 20.184 1.00 8.10 474 PRO A C 1
ATOM 3639 O O . PRO A 1 474 ? 10.950 63.803 20.479 1.00 8.79 474 PRO A O 1
ATOM 3643 N N . ALA A 1 475 ? 11.773 61.729 20.917 1.00 8.69 475 ALA A N 1
ATOM 3644 C CA . ALA A 1 475 ? 11.011 61.547 22.156 1.00 8.40 475 ALA A CA 1
ATOM 3645 C C . ALA A 1 475 ? 11.779 62.110 23.359 1.00 8.45 475 ALA A C 1
ATOM 3646 O O . ALA A 1 475 ? 12.980 62.388 23.278 1.00 8.70 475 ALA A O 1
ATOM 3648 N N . THR A 1 476 ? 11.088 62.320 24.478 1.00 8.28 476 THR A N 1
ATOM 3649 C CA . THR A 1 476 ? 11.744 62.663 25.741 1.00 7.95 476 THR A CA 1
ATOM 3650 C C . THR A 1 476 ? 12.083 61.364 26.515 1.00 7.97 476 THR A C 1
ATOM 3651 O O . THR A 1 476 ? 11.554 60.269 26.227 1.00 8.28 476 THR A O 1
ATOM 3655 N N . THR A 1 477 ? 12.966 61.481 27.503 1.00 7.74 477 THR A N 1
ATOM 3656 C CA . THR A 1 477 ? 13.243 60.428 28.475 1.00 8.07 477 THR A CA 1
ATOM 3657 C C . THR A 1 477 ? 12.186 60.483 29.596 1.00 7.68 477 THR A C 1
ATOM 3658 O O . THR A 1 477 ? 11.423 61.459 29.730 1.00 8.43 477 THR A O 1
ATOM 3662 N N . SER A 1 478 ? 12.186 59.473 30.484 1.00 7.75 478 SER A N 1
ATOM 3663 C CA . SER A 1 478 ? 11.315 59.459 31.657 1.00 8.03 478 SER A CA 1
ATOM 3664 C C . SER A 1 478 ? 11.630 60.628 32.595 1.00 8.53 478 SER A C 1
ATOM 3665 O O . SER A 1 478 ? 10.781 61.044 33.418 1.00 8.52 478 SER A O 1
ATOM 3668 N N . TYR A 1 479 ? 12.847 61.191 32.531 1.00 8.19 479 TYR A N 1
ATOM 3669 C CA . TYR A 1 479 ? 13.337 62.233 33.431 1.00 8.19 479 TYR A CA 1
ATOM 3670 C C . TYR A 1 479 ? 12.809 63.612 33.077 1.00 8.51 479 TYR A C 1
ATOM 3671 O O . TYR A 1 479 ? 13.013 64.559 33.868 1.00 9.03 479 TYR A O 1
ATOM 3680 N N . GLU A 1 480 ? 12.073 63.738 31.965 1.00 8.08 480 GLU A N 1
ATOM 3681 C CA . GLU A 1 480 ? 11.479 64.973 31.458 1.00 8.42 480 GLU A CA 1
ATOM 3682 C C . GLU A 1 480 ? 9.948 64.991 31.541 1.00 8.24 480 GLU A C 1
ATOM 3683 O O . GLU A 1 480 ? 9.290 65.829 30.883 1.00 8.68 480 GLU A O 1
ATOM 3689 N N . ARG A 1 481 ? 9.351 64.172 32.398 1.00 8.03 481 ARG A N 1
ATOM 3690 C CA . ARG A 1 481 ? 7.909 64.038 32.589 1.00 7.98 481 ARG A CA 1
ATOM 3691 C C . ARG A 1 481 ? 7.582 63.375 33.930 1.00 7.92 481 ARG A C 1
ATOM 3692 O O . ARG A 1 481 ? 8.508 62.961 34.652 1.00 8.33 481 ARG A O 1
ATOM 3700 N N . ASN A 1 482 ? 6.299 63.270 34.300 1.00 7.84 482 ASN A N 1
ATOM 3701 C CA . ASN A 1 482 ? 5.838 62.624 35.530 1.00 7.97 482 ASN A CA 1
ATOM 3702 C C . ASN A 1 482 ? 5.175 61.277 35.221 1.00 7.90 482 ASN A C 1
ATOM 3703 O O . ASN A 1 482 ? 4.510 61.128 34.174 1.00 8.61 482 ASN A O 1
ATOM 3708 N N . ASP A 1 483 ? 5.250 60.308 36.146 1.00 8.07 483 ASP A N 1
ATOM 3709 C CA . ASP A 1 483 ? 4.656 58.975 35.953 1.00 8.44 483 ASP A CA 1
ATOM 3710 C C . ASP A 1 483 ? 4.512 58.265 37.311 1.00 8.18 483 ASP A C 1
ATOM 3711 O O . ASP A 1 483 ? 4.833 58.833 38.377 1.00 8.50 483 ASP A O 1
ATOM 3716 N N . ILE A 1 484 ? 4.028 57.021 37.275 1.00 8.57 484 ILE A N 1
ATOM 3717 C CA . ILE A 1 484 ? 3.793 56.174 38.444 1.00 8.59 484 ILE A CA 1
ATOM 3718 C C . ILE A 1 484 ? 4.141 54.720 38.085 1.00 8.28 484 ILE A C 1
ATOM 3719 O O . ILE A 1 484 ? 3.836 54.288 36.952 1.00 8.87 484 ILE A O 1
ATOM 3724 N N . GLU A 1 485 ? 4.787 53.956 38.982 1.00 8.07 485 GLU A N 1
ATOM 3725 C CA . GLU A 1 485 ? 5.191 52.581 38.669 1.00 8.02 485 GLU A CA 1
ATOM 3726 C C . GLU A 1 485 ? 5.458 51.764 39.938 1.00 8.64 485 GLU A C 1
ATOM 3727 O O . GLU A 1 485 ? 5.755 52.334 41.004 1.00 9.04 485 GLU A O 1
ATOM 3733 N N . SER A 1 486 ? 5.353 50.438 39.830 1.00 8.94 486 SER A N 1
ATOM 3734 C CA . SER A 1 486 ? 5.673 49.546 40.953 1.00 9.09 486 SER A CA 1
ATOM 3735 C C . SER A 1 486 ? 7.173 49.269 41.043 1.00 9.06 486 SER A C 1
ATOM 3736 O O . SER A 1 486 ? 7.915 49.349 40.042 1.00 9.29 486 SER A O 1
ATOM 3741 N N . VAL A 1 487 ? 7.634 49.022 42.269 1.00 9.09 487 VAL A N 1
ATOM 3742 C CA . VAL A 1 487 ? 9.008 48.664 42.611 1.00 9.16 487 VAL A CA 1
ATOM 3743 C C . VAL A 1 487 ? 9.042 47.179 43.016 1.00 9.34 487 VAL A C 1
ATOM 3744 O O . VAL A 1 487 ? 8.374 46.769 43.981 1.00 10.08 487 VAL A O 1
ATOM 3748 N N . GLY A 1 488 ? 9.799 46.365 42.280 1.00 9.42 488 GLY A N 1
ATOM 3749 C CA . GLY A 1 488 ? 9.925 44.922 42.500 1.00 9.63 488 GLY A CA 1
ATOM 3750 C C . GLY A 1 488 ? 9.010 44.127 41.572 1.00 9.70 488 GLY A C 1
ATOM 3751 O O . GLY A 1 488 ? 7.807 43.971 41.846 1.00 10.48 488 GLY A O 1
ATOM 3752 N N . ASP A 1 489 ? 9.560 43.563 40.496 1.00 9.73 489 ASP A N 1
ATOM 3753 C CA . ASP A 1 489 ? 8.794 42.788 39.528 1.00 9.38 489 ASP A CA 1
ATOM 3754 C C . ASP A 1 489 ? 7.987 41.657 40.168 1.00 10.57 489 ASP A C 1
ATOM 3755 O O . ASP A 1 489 ? 6.852 41.401 39.744 1.00 11.71 489 ASP A O 1
ATOM 3760 N N . TYR A 1 490 ? 8.584 40.959 41.134 1.00 9.87 490 TYR A N 1
ATOM 3761 C CA . TYR A 1 490 ? 7.904 39.878 41.844 1.00 10.02 490 TYR A CA 1
ATOM 3762 C C . TYR A 1 490 ? 7.506 40.272 43.265 1.00 10.40 490 TYR A C 1
ATOM 3763 O O . TYR A 1 490 ? 6.450 39.837 43.758 1.00 12.30 490 TYR A O 1
ATOM 3772 N N . SER A 1 491 ? 8.273 41.121 43.952 1.00 10.21 491 SER A N 1
ATOM 3773 C CA . SER A 1 491 ? 7.921 41.498 45.317 1.00 10.50 491 SER A CA 1
ATOM 3774 C C . SER A 1 491 ? 6.781 42.495 45.427 1.00 9.91 491 SER A C 1
ATOM 3775 O O . SER A 1 491 ? 6.062 42.497 46.440 1.00 10.90 491 SER A O 1
ATOM 3778 N N . ASN A 1 492 ? 6.638 43.417 44.465 1.00 9.80 492 ASN A N 1
ATOM 3779 C CA . ASN A 1 492 ? 5.654 44.496 44.583 1.00 11.21 492 ASN A CA 1
ATOM 3780 C C . ASN A 1 492 ? 5.817 45.174 45.950 1.00 10.65 492 ASN A C 1
ATOM 3781 O O . ASN A 1 492 ? 4.836 45.418 46.685 1.00 10.70 492 ASN A O 1
ATOM 3786 N N . ARG A 1 493 ? 7.049 45.554 46.325 1.00 10.67 493 ARG A N 1
ATOM 3787 C CA . ARG A 1 493 ? 7.318 46.155 47.625 1.00 11.67 493 ARG A CA 1
ATOM 3788 C C . ARG A 1 493 ? 6.817 47.584 47.764 1.00 11.10 493 ARG A C 1
ATOM 3789 O O . ARG A 1 493 ? 6.618 48.035 48.901 1.00 12.12 493 ARG A O 1
ATOM 3797 N N . ALA A 1 494 ? 6.600 48.309 46.665 1.00 9.88 494 ALA A N 1
ATOM 3798 C CA . ALA A 1 494 ? 6.150 49.691 46.756 1.00 9.91 494 ALA A CA 1
ATOM 3799 C C . ALA A 1 494 ? 5.561 50.210 45.448 1.00 8.98 494 ALA A C 1
ATOM 3800 O O . ALA A 1 494 ? 5.726 49.574 44.402 1.00 9.53 494 ALA A O 1
ATOM 3802 N N . ILE A 1 495 ? 4.905 51.362 45.526 1.00 9.41 495 ILE A N 1
ATOM 3803 C CA . ILE A 1 495 ? 4.472 52.159 44.375 1.00 9.48 495 ILE A CA 1
ATOM 3804 C C . ILE A 1 495 ? 5.290 53.469 44.496 1.00 9.01 495 ILE A C 1
ATOM 3805 O O . ILE A 1 495 ? 5.310 54.096 45.580 1.00 9.35 495 ILE A O 1
ATOM 3810 N N . LEU A 1 496 ? 5.947 53.888 43.410 1.00 8.36 496 LEU A N 1
ATOM 3811 C CA . LEU A 1 496 ? 6.773 55.076 43.360 1.00 8.47 496 LEU A CA 1
ATOM 3812 C C . LEU A 1 496 ? 6.221 56.164 42.430 1.00 8.32 496 LEU A C 1
ATOM 3813 O O . LEU A 1 496 ? 5.685 55.875 41.356 1.00 8.84 496 LEU A O 1
ATOM 3818 N N . ALA A 1 497 ? 6.353 57.427 42.858 1.00 8.44 497 ALA A N 1
ATOM 3819 C CA . ALA A 1 497 ? 6.110 58.590 42.016 1.00 8.69 497 ALA A CA 1
ATOM 3820 C C . ALA A 1 497 ? 7.389 58.838 41.183 1.00 8.96 497 ALA A C 1
ATOM 3821 O O . ALA A 1 497 ? 8.445 59.167 41.763 1.00 9.02 497 ALA A O 1
ATOM 3823 N N . MET A 1 498 ? 7.321 58.652 39.864 1.00 8.59 498 MET A N 1
ATOM 3824 C CA . MET A 1 498 ? 8.465 58.917 38.963 1.00 8.49 498 MET A CA 1
ATOM 3825 C C . MET A 1 498 ? 8.406 60.408 38.600 1.00 8.42 498 MET A C 1
ATOM 3826 O O . MET A 1 498 ? 7.882 60.801 37.539 1.00 8.91 498 MET A O 1
ATOM 3831 N N . LYS A 1 499 ? 8.914 61.281 39.494 1.00 8.36 499 LYS A N 1
ATOM 3832 C CA . LYS A 1 499 ? 8.782 62.724 39.317 1.00 9.05 499 LYS A CA 1
ATOM 3833 C C . LYS A 1 499 ? 9.671 63.356 38.250 1.00 8.84 499 LYS A C 1
ATOM 3834 O O . LYS A 1 499 ? 10.819 62.904 38.076 1.00 9.11 499 LYS A O 1
ATOM 3840 N N . LYS A 1 500 ? 9.158 64.399 37.583 1.00 8.89 500 LYS A N 1
ATOM 3841 C CA . LYS A 1 500 ? 9.976 65.104 36.584 1.00 9.01 500 LYS A CA 1
ATOM 3842 C C . LYS A 1 500 ? 11.261 65.652 37.206 1.00 8.99 500 LYS A C 1
ATOM 3843 O O . LYS A 1 500 ? 11.220 66.324 38.247 1.00 10.16 500 LYS A O 1
ATOM 3854 N N . VAL A 1 501 ? 12.410 65.400 36.567 1.00 8.65 501 VAL A N 1
ATOM 3855 C CA . VAL A 1 501 ? 13.709 65.879 37.032 1.00 8.77 501 VAL A CA 1
ATOM 3856 C C . VAL A 1 501 ? 14.110 67.196 36.363 1.00 8.74 501 VAL A C 1
ATOM 3857 O O . VAL A 1 501 ? 14.588 68.126 37.041 1.00 10.44 501 VAL A O 1
ATOM 3861 N N . VAL A 1 502 ? 14.000 67.279 35.034 1.00 8.56 502 VAL A N 1
ATOM 3862 C CA . VAL A 1 502 ? 14.340 68.438 34.219 1.00 9.46 502 VAL A CA 1
ATOM 3863 C C . VAL A 1 502 ? 13.283 68.695 33.146 1.00 9.62 502 VAL A C 1
ATOM 3864 O O . VAL A 1 502 ? 12.490 67.790 32.808 1.00 9.95 502 VAL A O 1
ATOM 3868 N N . ASP A 1 503 ? 13.231 69.903 32.566 1.00 9.97 503 ASP A N 1
ATOM 3869 C CA . ASP A 1 503 ? 12.272 70.179 31.480 1.00 11.03 503 ASP A CA 1
ATOM 3870 C C . ASP A 1 503 ? 12.719 69.507 30.183 1.00 10.50 503 ASP A C 1
ATOM 3871 O O . ASP A 1 503 ? 13.909 69.200 29.987 1.00 10.70 503 ASP A O 1
ATOM 3876 N N . PRO A 1 504 ? 11.794 69.213 29.272 1.00 10.09 504 PRO A N 1
ATOM 3877 C CA . PRO A 1 504 ? 12.132 68.617 27.971 1.00 10.11 504 PRO A CA 1
ATOM 3878 C C . PRO A 1 504 ? 13.291 69.327 27.281 1.00 10.18 504 PRO A C 1
ATOM 3879 O O . PRO A 1 504 ? 13.313 70.567 27.158 1.00 11.84 504 PRO A O 1
ATOM 3883 N N . LEU A 1 505 ? 14.280 68.562 26.805 1.00 10.02 505 LEU A N 1
ATOM 3884 C CA . LEU A 1 505 ? 15.452 69.098 26.112 1.00 10.09 505 LEU A CA 1
ATOM 3885 C C . LEU A 1 505 ? 15.220 69.337 24.616 1.00 9.77 505 LEU A C 1
ATOM 3886 O O . LEU A 1 505 ? 14.487 68.575 23.967 1.00 10.00 505 LEU A O 1
ATOM 3895 N N . TYR A 1 506 ? 15.917 70.325 24.042 1.00 9.84 506 TYR A N 1
ATOM 3896 C CA . TYR A 1 506 ? 15.872 70.584 22.596 1.00 10.15 506 TYR A CA 1
ATOM 3897 C C . TYR A 1 506 ? 14.439 70.675 22.094 1.00 10.03 506 TYR A C 1
ATOM 3898 O O . TYR A 1 506 ? 13.631 71.374 22.736 1.00 11.17 506 TYR A O 1
ATOM 3907 N N . GLU A 1 507 ? 14.066 70.026 20.992 1.00 10.06 507 GLU A N 1
ATOM 3908 C CA . GLU A 1 507 ? 12.697 69.998 20.483 1.00 9.94 507 GLU A CA 1
ATOM 3909 C C . GLU A 1 507 ? 12.004 68.675 20.837 1.00 10.04 507 GLU A C 1
ATOM 3910 O O . GLU A 1 507 ? 10.963 68.309 20.263 1.00 10.94 507 GLU A O 1
ATOM 3916 N N . ALA A 1 508 ? 12.527 67.888 21.788 1.00 8.94 508 ALA A N 1
ATOM 3917 C CA . ALA A 1 508 ? 11.926 66.605 22.147 1.00 8.79 508 ALA A CA 1
ATOM 3918 C C . ALA A 1 508 ? 10.532 66.754 22.753 1.00 8.74 508 ALA A C 1
ATOM 3919 O O . ALA A 1 508 ? 10.232 67.712 23.489 1.00 9.51 508 ALA A O 1
ATOM 3921 N N . ARG A 1 509 ? 9.664 65.771 22.476 1.00 8.79 509 ARG A N 1
ATOM 3922 C CA . ARG A 1 509 ? 8.292 65.720 22.986 1.00 8.68 509 ARG A CA 1
ATOM 3923 C C . ARG A 1 509 ? 7.999 64.320 23.558 1.00 8.75 509 ARG A C 1
ATOM 3924 O O . ARG A 1 509 ? 8.530 63.309 23.056 1.00 9.01 509 ARG A O 1
ATOM 3932 N N . SER A 1 510 ? 7.150 64.211 24.582 1.00 8.38 510 SER A N 1
ATOM 3933 C CA . SER A 1 510 ? 6.784 62.878 25.085 1.00 8.57 510 SER A CA 1
ATOM 3934 C C . SER A 1 510 ? 6.106 62.042 23.984 1.00 7.89 510 SER A C 1
ATOM 3935 O O . SER A 1 510 ? 5.446 62.581 23.074 1.00 8.45 510 SER A O 1
ATOM 3938 N N . ASP A 1 511 ? 6.242 60.704 24.069 1.00 7.87 511 ASP A N 1
ATOM 3939 C CA . ASP A 1 511 ? 5.520 59.832 23.129 1.00 8.31 511 ASP A CA 1
ATOM 3940 C C . ASP A 1 511 ? 4.009 60.103 23.221 1.00 8.14 511 ASP A C 1
ATOM 3941 O O . ASP A 1 511 ? 3.312 60.111 22.186 1.00 8.37 511 ASP A O 1
ATOM 3946 N N . TYR A 1 512 ? 3.463 60.314 24.424 1.00 8.44 512 TYR A N 1
ATOM 3947 C CA . TYR A 1 512 ? 2.053 60.669 24.605 1.00 8.28 512 TYR A CA 1
ATOM 3948 C C . TYR A 1 512 ? 1.678 61.889 23.756 1.00 8.41 512 TYR A C 1
ATOM 3949 O O . TYR A 1 512 ? 0.672 61.876 23.015 1.00 9.00 512 TYR A O 1
ATOM 3958 N N . ASP A 1 513 ? 2.463 62.971 23.856 1.00 8.37 513 ASP A N 1
ATOM 3959 C CA . ASP A 1 513 ? 2.165 64.200 23.111 1.00 8.99 513 ASP A CA 1
ATOM 3960 C C . ASP A 1 513 ? 2.237 63.985 21.598 1.00 8.32 513 ASP A C 1
ATOM 3961 O O . ASP A 1 513 ? 1.435 64.566 20.837 1.00 9.72 513 ASP A O 1
ATOM 3966 N N . ILE A 1 514 ? 3.189 63.181 21.114 1.00 8.46 514 ILE A N 1
ATOM 3967 C CA . ILE A 1 514 ? 3.327 62.884 19.690 1.00 8.29 514 ILE A CA 1
ATOM 3968 C C . ILE A 1 514 ? 2.090 62.128 19.190 1.00 8.63 514 ILE A C 1
ATOM 3969 O O . ILE A 1 514 ? 1.446 62.526 18.196 1.00 9.34 514 ILE A O 1
ATOM 3974 N N . PHE A 1 515 ? 1.726 61.032 19.871 1.00 8.79 515 PHE A N 1
ATOM 3975 C CA . PHE A 1 515 ? 0.571 60.218 19.467 1.00 8.85 515 PHE A CA 1
ATOM 3976 C C . PHE A 1 515 ? -0.750 60.962 19.616 1.00 9.32 515 PHE A C 1
ATOM 3977 O O . PHE A 1 515 ? -1.657 60.768 18.771 1.00 10.42 515 PHE A O 1
ATOM 3985 N N . ALA A 1 516 ? -0.901 61.833 20.617 1.00 9.76 516 ALA A N 1
ATOM 3986 C CA . ALA A 1 516 ? -2.129 62.631 20.752 1.00 9.84 516 ALA A CA 1
ATOM 3987 C C . ALA A 1 516 ? -2.272 63.586 19.574 1.00 10.07 516 ALA A C 1
ATOM 3988 O O . ALA A 1 516 ? -3.388 63.829 19.061 1.00 10.55 516 ALA A O 1
ATOM 3990 N N . ALA A 1 517 ? -1.168 64.183 19.099 1.00 10.05 517 ALA A N 1
ATOM 3991 C CA . ALA A 1 517 ? -1.194 65.104 17.954 1.00 10.34 517 ALA A CA 1
ATOM 3992 C C . ALA A 1 517 ? -1.518 64.370 16.651 1.00 10.31 517 ALA A C 1
ATOM 3993 O O . ALA A 1 517 ? -2.154 64.949 15.743 1.00 11.04 517 ALA A O 1
ATOM 3995 N N . LEU A 1 518 ? -1.066 63.118 16.496 1.00 10.67 518 LEU A N 1
ATOM 3996 C CA . LEU A 1 518 ? -1.413 62.297 15.328 1.00 10.82 518 LEU A CA 1
ATOM 3997 C C . LEU A 1 518 ? -2.891 61.919 15.399 1.00 10.93 518 LEU A C 1
ATOM 3998 O O . LEU A 1 518 ? -3.613 62.044 14.382 1.00 12.15 518 LEU A O 1
ATOM 4003 N N . ALA A 1 519 ? -3.404 61.554 16.580 1.00 11.40 519 ALA A N 1
ATOM 4004 C CA . ALA A 1 519 ? -4.829 61.246 16.737 1.00 12.43 519 ALA A CA 1
ATOM 4005 C C . ALA A 1 519 ? -5.692 62.468 16.423 1.00 12.15 519 ALA A C 1
ATOM 4006 O O . ALA A 1 519 ? -6.727 62.338 15.741 1.00 13.25 519 ALA A O 1
ATOM 4008 N N . GLU A 1 520 ? -5.269 63.668 16.829 1.00 12.82 520 GLU A N 1
ATOM 4009 C CA . GLU A 1 520 ? -6.008 64.890 16.511 1.00 13.89 520 GLU A CA 1
ATOM 4010 C C . GLU A 1 520 ? -6.092 65.099 14.999 1.00 14.06 520 GLU A C 1
ATOM 4011 O O . GLU A 1 520 ? -7.160 65.465 14.469 1.00 15.85 520 GLU A O 1
ATOM 4022 N N . ARG A 1 521 ? -4.996 64.865 14.274 1.00 13.77 521 ARG A N 1
ATOM 4023 C CA . ARG A 1 521 ? -4.959 65.019 12.820 1.00 14.92 521 ARG A CA 1
ATOM 4024 C C . ARG A 1 521 ? -5.890 64.028 12.134 1.00 16.69 521 ARG A C 1
ATOM 4025 O O . ARG A 1 521 ? -6.404 64.359 11.044 1.00 19.33 521 ARG A O 1
ATOM 4033 N N . LEU A 1 522 ? -6.169 62.881 12.742 1.00 16.93 522 LEU A N 1
ATOM 4034 C CA . LEU A 1 522 ? -7.096 61.897 12.199 1.00 19.63 522 LEU A CA 1
ATOM 4035 C C . LEU A 1 522 ? -8.540 62.127 12.640 1.00 19.41 522 LEU A C 1
ATOM 4036 O O . LEU A 1 522 ? -9.436 61.363 12.251 1.00 21.00 522 LEU A O 1
ATOM 4041 N N . GLY A 1 523 ? -8.819 63.140 13.439 1.00 18.47 523 GLY A N 1
ATOM 4042 C CA . GLY A 1 523 ? -10.146 63.467 13.927 1.00 18.37 523 GLY A CA 1
ATOM 4043 C C . GLY A 1 523 ? -10.609 62.611 15.088 1.00 18.39 523 GLY A C 1
ATOM 4044 O O . GLY A 1 523 ? -11.812 62.490 15.342 1.00 19.92 523 GLY A O 1
ATOM 4045 N N . LYS A 1 524 ? -9.679 62.041 15.858 1.00 16.85 524 LYS A N 1
ATOM 4046 C CA . LYS A 1 524 ? -9.962 61.157 16.978 1.00 16.71 524 LYS A CA 1
ATOM 4047 C C . LYS A 1 524 ? -9.227 61.566 18.253 1.00 15.30 524 LYS A C 1
ATOM 4048 O O . LYS A 1 524 ? -8.882 60.767 19.140 1.00 14.35 524 LYS A O 1
ATOM 4054 N N . GLY A 1 525 ? -9.003 62.866 18.437 1.00 14.49 525 GLY A N 1
ATOM 4055 C CA . GLY A 1 525 ? -8.315 63.410 19.598 1.00 14.52 525 GLY A CA 1
ATOM 4056 C C . GLY A 1 525 ? -8.941 63.060 20.936 1.00 14.75 525 GLY A C 1
ATOM 4057 O O . GLY A 1 525 ? -8.262 62.575 21.865 1.00 15.00 525 GLY A O 1
ATOM 4058 N N . ALA A 1 526 ? -10.235 63.331 21.107 1.00 14.93 526 ALA A N 1
ATOM 4059 C CA . ALA A 1 526 ? -10.938 63.059 22.363 1.00 15.62 526 ALA A CA 1
ATOM 4060 C C . ALA A 1 526 ? -10.954 61.579 22.717 1.00 15.02 526 ALA A C 1
ATOM 4061 O O . ALA A 1 526 ? -10.933 61.207 23.899 1.00 14.87 526 ALA A O 1
ATOM 4063 N N . GLU A 1 527 ? -11.025 60.692 21.717 1.00 14.54 527 GLU A N 1
ATOM 4064 C CA . GLU A 1 527 ? -10.991 59.253 21.943 1.00 14.99 527 GLU A CA 1
ATOM 4065 C C . GLU A 1 527 ? -9.616 58.855 22.491 1.00 13.82 527 GLU A C 1
ATOM 4066 O O . GLU A 1 527 ? -9.527 57.980 23.360 1.00 15.34 527 GLU A O 1
ATOM 4072 N N . PHE A 1 528 ? -8.551 59.498 22.014 1.00 12.06 528 PHE A N 1
ATOM 4073 C CA . PHE A 1 528 ? -7.204 59.199 22.497 1.00 11.45 528 PHE A CA 1
ATOM 4074 C C . PHE A 1 528 ? -6.977 59.684 23.927 1.00 11.04 528 PHE A C 1
ATOM 4075 O O . PHE A 1 528 ? -6.512 58.931 24.803 1.00 11.17 528 PHE A O 1
ATOM 4083 N N . THR A 1 529 ? -7.284 60.951 24.222 1.00 11.39 529 THR A N 1
ATOM 4084 C CA . THR A 1 529 ? -7.013 61.527 25.528 1.00 11.40 529 THR A CA 1
ATOM 4085 C C . THR A 1 529 ? -8.055 61.289 26.608 1.00 11.82 529 THR A C 1
ATOM 4086 O O . THR A 1 529 ? -7.748 61.452 27.803 1.00 12.02 529 THR A O 1
ATOM 4090 N N . GLU A 1 530 ? -9.302 61.020 26.223 1.00 13.25 530 GLU A N 1
ATOM 4091 C CA . GLU A 1 530 ? -10.428 60.903 27.146 1.00 14.57 530 GLU A CA 1
ATOM 4092 C C . GLU A 1 530 ? -10.644 62.201 27.915 1.00 14.63 530 GLU A C 1
ATOM 4093 O O . GLU A 1 530 ? -11.282 62.217 28.979 1.00 15.90 530 GLU A O 1
ATOM 4099 N N . GLY A 1 531 ? -10.131 63.337 27.437 1.00 13.98 531 GLY A N 1
ATOM 4100 C CA . GLY A 1 531 ? -10.216 64.621 28.086 1.00 14.69 531 GLY A CA 1
ATOM 4101 C C . GLY A 1 531 ? -9.370 64.773 29.338 1.00 14.91 531 GLY A C 1
ATOM 4102 O O . GLY A 1 531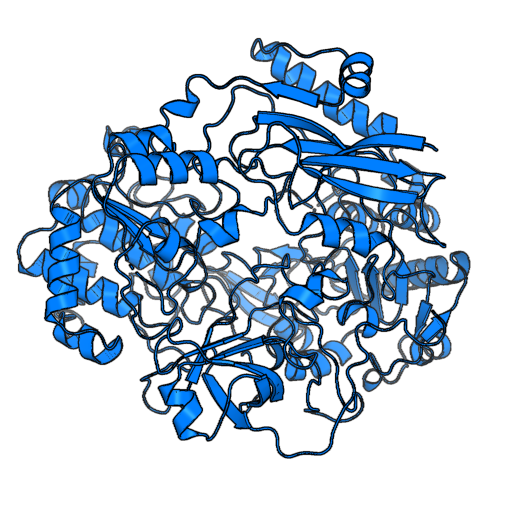 ? -9.524 65.775 30.056 1.00 16.61 531 GLY A O 1
ATOM 4103 N N . ARG A 1 532 ? -8.470 63.829 29.613 1.00 13.93 532 ARG A N 1
ATOM 4104 C CA . ARG A 1 532 ? -7.626 63.854 30.806 1.00 13.83 532 ARG A CA 1
ATOM 4105 C C . ARG A 1 532 ? -6.296 64.553 30.528 1.00 13.91 532 ARG A C 1
ATOM 4106 O O . ARG A 1 532 ? -5.922 64.707 29.363 1.00 17.45 532 ARG A O 1
ATOM 4121 N N . ASP A 1 533 ? -5.611 65.004 31.565 1.00 12.25 533 ASP A N 1
ATOM 4122 C CA . ASP A 1 533 ? -4.264 65.560 31.467 1.00 12.30 533 ASP A CA 1
ATOM 4123 C C . ASP A 1 533 ? -3.294 64.573 32.149 1.00 11.07 533 ASP A C 1
ATOM 4124 O O . ASP A 1 533 ? -3.714 63.510 32.648 1.00 10.75 533 ASP A O 1
ATOM 4129 N N . GLU A 1 534 ? -1.988 64.873 32.182 1.00 10.91 534 GLU A N 1
ATOM 4130 C CA . GLU A 1 534 ? -0.985 63.975 32.747 1.00 10.38 534 GLU A CA 1
ATOM 4131 C C . GLU A 1 534 ? -1.298 63.552 34.181 1.00 10.16 534 GLU A C 1
ATOM 4132 O O . GLU A 1 534 ? -1.330 62.354 34.508 1.00 10.16 534 GLU A O 1
ATOM 4138 N N . MET A 1 535 ? -1.522 64.532 35.078 1.00 10.51 535 MET A N 1
ATOM 4139 C CA . MET A 1 535 ? -1.796 64.183 36.484 1.00 10.96 535 MET A CA 1
ATOM 4140 C C . MET A 1 535 ? -3.157 63.526 36.662 1.00 11.09 535 MET A C 1
ATOM 4141 O O . MET A 1 535 ? -3.359 62.747 37.610 1.00 11.72 535 MET A O 1
ATOM 4146 N N . GLY A 1 536 ? -4.115 63.810 35.771 1.00 11.03 536 GLY A N 1
ATOM 4147 C CA . GLY A 1 536 ? -5.424 63.158 35.809 1.00 11.22 536 GLY A CA 1
ATOM 4148 C C . GLY A 1 536 ? -5.295 61.662 35.521 1.00 11.06 536 GLY A C 1
ATOM 4149 O O . GLY A 1 536 ? -5.920 60.814 36.182 1.00 11.49 536 GLY A O 1
ATOM 4150 N N . TRP A 1 537 ? -4.525 61.284 34.497 1.00 10.41 537 TRP A N 1
ATOM 4151 C CA . TRP A 1 537 ? -4.278 59.870 34.208 1.00 9.93 537 TRP A CA 1
ATOM 4152 C C . TRP A 1 537 ? -3.565 59.197 35.390 1.00 9.79 537 TRP A C 1
ATOM 4153 O O . TRP A 1 537 ? -4.005 58.139 35.882 1.00 10.46 537 TRP A O 1
ATOM 4164 N N . ILE A 1 538 ? -2.494 59.801 35.911 1.00 9.10 538 ILE A N 1
ATOM 4165 C CA . ILE A 1 538 ? -1.713 59.228 37.016 1.00 9.66 538 ILE A CA 1
ATOM 4166 C C . ILE A 1 538 ? -2.571 59.017 38.260 1.00 10.22 538 ILE A C 1
ATOM 4167 O O . ILE A 1 538 ? -2.548 57.917 38.866 1.00 10.66 538 ILE A O 1
ATOM 4172 N N . SER A 1 539 ? -3.361 60.025 38.645 1.00 10.74 539 SER A N 1
ATOM 4173 C CA . SER A 1 539 ? -4.238 59.886 39.819 1.00 11.16 539 SER A CA 1
ATOM 4174 C C . SER A 1 539 ? -5.317 58.826 39.610 1.00 10.70 539 SER A C 1
ATOM 4175 O O . SER A 1 539 ? -5.665 58.116 40.571 1.00 11.80 539 SER A O 1
ATOM 4180 N N . SER A 1 540 ? -5.818 58.641 38.385 1.00 11.59 540 SER A N 1
ATOM 4181 C CA . SER A 1 540 ? -6.804 57.580 38.135 1.00 12.26 540 SER A CA 1
ATOM 4182 C C . SER A 1 540 ? -6.202 56.204 38.415 1.00 11.55 540 SER A C 1
ATOM 4183 O O . SER A 1 540 ? -6.851 55.324 39.014 1.00 12.65 540 SER A O 1
ATOM 4186 N N . PHE A 1 541 ? -4.946 55.975 38.008 1.00 10.80 541 PHE A N 1
ATOM 4187 C CA . PHE A 1 541 ? -4.285 54.686 38.247 1.00 10.71 541 PHE A CA 1
ATOM 4188 C C . PHE A 1 541 ? -4.061 54.469 39.746 1.00 11.33 541 PHE A C 1
ATOM 4189 O O . PHE A 1 541 ? -4.283 53.377 40.291 1.00 12.71 541 PHE A O 1
ATOM 4197 N N . TYR A 1 542 ? -3.626 55.500 40.475 1.00 10.71 542 TYR A N 1
ATOM 4198 C CA . TYR A 1 542 ? -3.416 55.421 41.923 1.00 10.75 542 TYR A CA 1
ATOM 4199 C C . TYR A 1 542 ? -4.717 55.106 42.669 1.00 11.88 542 TYR A C 1
ATOM 4200 O O . TYR A 1 542 ? -4.775 54.208 43.538 1.00 12.09 542 TYR A O 1
ATOM 4209 N N . GLU A 1 543 ? -5.799 55.827 42.336 1.00 12.89 543 GLU A N 1
ATOM 4210 C CA . GLU A 1 543 ? -7.088 55.634 43.016 1.00 14.27 543 GLU A CA 1
ATOM 4211 C C . GLU A 1 543 ? -7.653 54.236 42.816 1.00 14.17 543 GLU A C 1
ATOM 4212 O O . GLU A 1 543 ? -8.303 53.695 43.732 1.00 13.98 543 GLU A O 1
ATOM 4218 N N . ALA A 1 544 ? -7.434 53.612 41.658 1.00 14.13 544 ALA A N 1
ATOM 4219 C CA . ALA A 1 544 ? -7.904 52.236 41.449 1.00 14.25 544 ALA A CA 1
ATOM 4220 C C . ALA A 1 544 ? -7.126 51.285 42.355 1.00 13.97 544 ALA A C 1
ATOM 4221 O O . ALA A 1 544 ? -7.693 50.328 42.909 1.00 14.50 544 ALA A O 1
ATOM 4223 N N . ALA A 1 545 ? -5.826 51.533 42.573 1.00 13.21 545 ALA A N 1
ATOM 4224 C CA . ALA A 1 545 ? -5.032 50.711 43.488 1.00 12.50 545 ALA A CA 1
ATOM 4225 C C . ALA A 1 545 ? -5.511 50.881 44.940 1.00 11.50 545 ALA A C 1
ATOM 4226 O O . ALA A 1 545 ? -5.612 49.908 45.712 1.00 11.43 545 ALA A O 1
ATOM 4228 N N . VAL A 1 546 ? -5.858 52.103 45.343 1.00 11.41 546 VAL A N 1
ATOM 4229 C CA . VAL A 1 546 ? -6.390 52.385 46.679 1.00 11.82 546 VAL A CA 1
ATOM 4230 C C . VAL A 1 546 ? -7.682 51.593 46.907 1.00 11.88 546 VAL A C 1
ATOM 4231 O O . VAL A 1 546 ? -7.872 51.004 47.986 1.00 12.05 546 VAL A O 1
ATOM 4235 N N . LYS A 1 547 ? -8.598 51.576 45.922 1.00 13.04 547 LYS A N 1
ATOM 4236 C CA . LYS A 1 547 ? -9.848 50.826 46.097 1.00 14.53 547 LYS A CA 1
ATOM 4237 C C . LYS A 1 547 ? -9.583 49.337 46.289 1.00 13.38 547 LYS A C 1
ATOM 4238 O O . LYS A 1 547 ? -10.193 48.698 47.167 1.00 13.62 547 LYS A O 1
ATOM 4249 N N . GLN A 1 548 ? -8.686 48.748 45.503 1.00 12.78 548 GLN A N 1
ATOM 4250 C CA . GLN A 1 548 ? -8.351 47.329 45.633 1.00 13.84 548 GLN A CA 1
ATOM 4251 C C . GLN A 1 548 ? -7.764 47.043 47.010 1.00 13.73 548 GLN A C 1
ATOM 4252 O O . GLN A 1 548 ? -8.094 46.046 47.656 1.00 14.39 548 GLN A O 1
ATOM 4258 N N . ALA A 1 549 ? -6.874 47.929 47.476 1.00 12.69 549 ALA A N 1
ATOM 4259 C CA . ALA A 1 549 ? -6.251 47.781 48.791 1.00 13.88 549 ALA A CA 1
ATOM 4260 C C . ALA A 1 549 ? -7.266 47.882 49.922 1.00 13.56 549 ALA A C 1
ATOM 4261 O O . ALA A 1 549 ? -7.180 47.110 50.891 1.00 14.89 549 ALA A O 1
ATOM 4263 N N . GLU A 1 550 ? -8.247 48.781 49.825 1.00 13.72 550 GLU A N 1
ATOM 4264 C CA . GLU A 1 550 ? -9.291 48.930 50.835 1.00 15.67 550 GLU A CA 1
ATOM 4265 C C . GLU A 1 550 ? -10.050 47.617 51.023 1.00 16.79 550 GLU A C 1
ATOM 4266 O O . GLU A 1 550 ? -10.325 47.208 52.158 1.00 18.27 550 GLU A O 1
ATOM 4272 N N . PHE A 1 551 ? -10.367 46.885 49.946 1.00 17.37 551 PHE A N 1
ATOM 4273 C CA . PHE A 1 551 ? -11.052 45.604 50.042 1.00 19.57 551 PHE A CA 1
ATOM 4274 C C . PHE A 1 551 ? -10.179 44.540 50.699 1.00 22.38 551 PHE A C 1
ATOM 4275 O O . PHE A 1 551 ? -10.727 43.521 51.183 1.00 24.82 551 PHE A O 1
ATOM 4283 N N . LYS A 1 552 ? -8.851 44.680 50.720 1.00 23.34 552 LYS A N 1
ATOM 4284 C CA . LYS A 1 552 ? -8.001 43.677 51.362 1.00 25.03 552 LYS A CA 1
ATOM 4285 C C . LYS A 1 552 ? -7.353 44.185 52.648 1.00 25.11 552 LYS A C 1
ATOM 4286 O O . LYS A 1 552 ? -6.397 43.618 53.172 1.00 24.85 552 LYS A O 1
ATOM 4292 N N . ASN A 1 553 ? -7.903 45.255 53.203 1.00 25.72 553 ASN A N 1
ATOM 4293 C CA . ASN A 1 553 ? -7.465 45.854 54.455 1.00 26.74 553 ASN A CA 1
ATOM 4294 C C . ASN A 1 553 ? -6.025 46.319 54.495 1.00 25.40 553 ASN A C 1
ATOM 4295 O O . ASN A 1 553 ? -5.331 46.210 55.516 1.00 25.90 553 ASN A O 1
ATOM 4300 N N . VAL A 1 554 ? -5.553 46.910 53.404 1.00 23.52 554 VAL A N 1
ATOM 4301 C CA . VAL A 1 554 ? -4.212 47.461 53.262 1.00 22.68 554 VAL A CA 1
ATOM 4302 C C . VAL A 1 554 ? -4.356 48.982 53.175 1.00 22.66 554 VAL A C 1
ATOM 4303 O O . VAL A 1 554 ? -5.073 49.519 52.326 1.00 22.16 554 VAL A O 1
ATOM 4307 N N . ALA A 1 555 ? -3.677 49.663 54.091 1.00 23.33 555 ALA A N 1
ATOM 4308 C CA . ALA A 1 555 ? -3.712 51.106 54.227 1.00 23.49 555 ALA A CA 1
ATOM 4309 C C . ALA A 1 555 ? -2.946 51.895 53.203 1.00 22.11 555 ALA A C 1
ATOM 4310 O O . ALA A 1 555 ? -1.831 51.512 52.831 1.00 23.91 555 ALA A O 1
ATOM 4312 N N . MET A 1 556 ? -3.551 52.955 52.640 1.00 19.88 556 MET A N 1
ATOM 4313 C CA . MET A 1 556 ? -2.874 53.816 51.676 1.00 17.67 556 MET A CA 1
ATOM 4314 C C . MET A 1 556 ? -3.275 55.273 51.873 1.00 16.02 556 MET A C 1
ATOM 4315 O O . MET A 1 556 ? -4.416 55.624 52.210 1.00 16.24 556 MET A O 1
ATOM 4320 N N . PRO A 1 557 ? -2.338 56.198 51.686 1.00 15.13 557 PRO A N 1
ATOM 4321 C CA . PRO A 1 557 ? -2.579 57.620 51.813 1.00 15.06 557 PRO A CA 1
ATOM 4322 C C . PRO A 1 557 ? -3.417 58.209 50.681 1.00 13.49 557 PRO A C 1
ATOM 4323 O O . PRO A 1 557 ? -3.656 57.558 49.647 1.00 13.00 557 PRO A O 1
ATOM 4327 N N . SER A 1 558 ? -3.895 59.440 50.864 1.00 13.56 558 SER A N 1
ATOM 4328 C CA . SER A 1 558 ? -4.592 60.154 49.785 1.00 13.34 558 SER A CA 1
ATOM 4329 C C . SER A 1 558 ? -3.624 60.356 48.607 1.00 13.33 558 SER A C 1
ATOM 4330 O O . SER A 1 558 ? -2.400 60.272 48.792 1.00 12.58 558 SER A O 1
ATOM 4333 N N . PHE A 1 559 ? -4.119 60.660 47.408 1.00 12.64 559 PHE A N 1
ATOM 4334 C CA . PHE A 1 559 ? -3.210 60.905 46.280 1.00 11.90 559 PHE A CA 1
ATOM 4335 C C . PHE A 1 559 ? -2.263 62.066 46.568 1.00 12.63 559 PHE A C 1
ATOM 4336 O O . PHE A 1 559 ? -1.053 61.996 46.289 1.00 12.21 559 PHE A O 1
ATOM 4344 N N . GLU A 1 560 ? -2.763 63.170 47.116 1.00 13.89 560 GLU A N 1
ATOM 4345 C CA . GLU A 1 560 ? -1.937 64.341 47.434 1.00 15.06 560 GLU A CA 1
ATOM 4346 C C . GLU A 1 560 ? -0.810 63.984 48.392 1.00 14.01 560 GLU A C 1
ATOM 4347 O O . GLU A 1 560 ? 0.344 64.428 48.205 1.00 13.80 560 GLU A O 1
ATOM 4358 N N . ASP A 1 561 ? -1.088 63.218 49.448 1.00 13.63 561 ASP A N 1
ATOM 4359 C CA . ASP A 1 561 ? -0.060 62.820 50.416 1.00 13.76 561 ASP A CA 1
ATOM 4360 C C . ASP A 1 561 ? 0.933 61.828 49.815 1.00 12.56 561 ASP A C 1
ATOM 4361 O O . ASP A 1 561 ? 2.148 61.936 50.079 1.00 12.92 561 ASP A O 1
ATOM 4366 N N . PHE A 1 562 ? 0.477 60.874 48.998 1.00 11.55 562 PHE A N 1
ATOM 4367 C CA . PHE A 1 562 ? 1.353 59.950 48.280 1.00 10.68 562 PHE A CA 1
ATOM 4368 C C . PHE A 1 562 ? 2.329 60.727 47.392 1.00 10.45 562 PHE A C 1
ATOM 4369 O O . PHE A 1 562 ? 3.554 60.517 47.427 1.00 10.90 562 PHE A O 1
ATOM 4377 N N . TRP A 1 563 ? 1.798 61.660 46.583 1.00 10.30 563 TRP A N 1
ATOM 4378 C CA . TRP A 1 563 ? 2.660 62.410 45.658 1.00 10.34 563 TRP A CA 1
ATOM 4379 C C . TRP A 1 563 ? 3.707 63.221 46.415 1.00 11.43 563 TRP A C 1
ATOM 4380 O O . TRP A 1 563 ? 4.891 63.242 46.038 1.00 12.01 563 TRP A O 1
ATOM 4391 N N . SER A 1 564 ? 3.316 63.909 47.490 1.00 11.37 564 SER A N 1
ATOM 4392 C CA . SER A 1 564 ? 4.266 64.688 48.287 1.00 12.38 564 SER A CA 1
ATOM 4393 C C . SER A 1 564 ? 5.385 63.812 48.865 1.00 12.51 564 SER A C 1
ATOM 4394 O O . SER A 1 564 ? 6.564 64.182 48.808 1.00 13.97 564 SER A O 1
ATOM 4399 N N . GLU A 1 565 ? 5.031 62.655 49.423 1.00 11.50 565 GLU A N 1
ATOM 4400 C CA . GLU A 1 565 ? 6.023 61.757 50.031 1.00 12.21 565 GLU A CA 1
ATOM 4401 C C . GLU A 1 565 ? 6.862 61.017 49.001 1.00 11.50 565 GLU A C 1
ATOM 4402 O O . GLU A 1 565 ? 7.994 60.585 49.299 1.00 13.47 565 GLU A O 1
ATOM 4413 N N . GLY A 1 566 ? 6.310 60.768 47.804 1.00 10.74 566 GLY A N 1
ATOM 4414 C CA . GLY A 1 566 ? 6.970 60.126 46.694 1.00 10.43 566 GLY A CA 1
ATOM 4415 C C . GLY A 1 566 ? 6.931 58.620 46.571 1.00 9.27 566 GLY A C 1
ATOM 4416 O O . GLY A 1 566 ? 7.418 58.056 45.561 1.00 9.72 566 GLY A O 1
ATOM 4417 N N . ILE A 1 567 ? 6.389 57.922 47.574 1.00 9.54 567 ILE A N 1
ATOM 4418 C CA . ILE A 1 567 ? 6.367 56.468 47.634 1.00 9.64 567 ILE A CA 1
ATOM 4419 C C . ILE A 1 567 ? 5.338 55.983 48.657 1.00 9.55 567 ILE A C 1
ATOM 4420 O O . ILE A 1 567 ? 5.000 56.739 49.588 1.00 11.23 567 ILE A O 1
ATOM 4425 N N . VAL A 1 568 ? 4.878 54.745 48.496 1.00 9.50 568 VAL A N 1
ATOM 4426 C CA . VAL A 1 568 ? 4.075 54.033 49.496 1.00 9.70 568 VAL A CA 1
ATOM 4427 C C . VAL A 1 568 ? 4.632 52.593 49.527 1.00 10.27 568 VAL A C 1
ATOM 4428 O O . VAL A 1 568 ? 4.716 51.961 48.467 1.00 10.48 568 VAL A O 1
ATOM 4432 N N . GLU A 1 569 ? 5.060 52.117 50.696 1.00 10.05 569 GLU A N 1
ATOM 4433 C CA . GLU A 1 569 ? 5.613 50.783 50.886 1.00 12.01 569 GLU A CA 1
ATOM 4434 C C . GLU A 1 569 ? 4.578 49.796 51.435 1.00 12.13 569 GLU A C 1
ATOM 4435 O O . GLU A 1 569 ? 3.719 50.160 52.248 1.00 13.42 569 GLU A O 1
ATOM 4441 N N . PHE A 1 570 ? 4.663 48.542 50.990 1.00 12.48 570 PHE A N 1
ATOM 4442 C CA . PHE A 1 570 ? 3.771 47.458 51.386 1.00 14.06 570 PHE A CA 1
ATOM 4443 C C . PHE A 1 570 ? 4.575 46.377 52.122 1.00 17.28 570 PHE A C 1
ATOM 4444 O O . PHE A 1 570 ? 5.688 46.013 51.737 1.00 19.32 570 PHE A O 1
ATOM 4452 N N . PRO A 1 571 ? 3.992 45.817 53.146 1.00 19.58 571 PRO A N 1
ATOM 4453 C CA . PRO A 1 571 ? 4.625 44.808 53.978 1.00 19.73 571 PRO A CA 1
ATOM 4454 C C . PRO A 1 571 ? 4.523 43.398 53.420 1.00 17.77 571 PRO A C 1
ATOM 4455 O O . PRO A 1 571 ? 3.655 43.112 52.600 1.00 15.90 571 PRO A O 1
ATOM 4459 N N . ILE A 1 572 ? 5.442 42.566 53.890 1.00 17.07 572 ILE A N 1
ATOM 4460 C CA . ILE A 1 572 ? 5.537 41.163 53.511 1.00 16.56 572 ILE A CA 1
ATOM 4461 C C . ILE A 1 572 ? 5.178 40.291 54.720 1.00 15.21 572 ILE A C 1
ATOM 4462 O O . ILE A 1 572 ? 5.644 40.502 55.852 1.00 16.62 572 ILE A O 1
ATOM 4467 N N . THR A 1 573 ? 4.302 39.321 54.491 1.00 14.15 573 THR A N 1
ATOM 4468 C CA . THR A 1 573 ? 3.900 38.361 55.525 1.00 14.37 573 THR A CA 1
ATOM 4469 C C . THR A 1 573 ? 4.036 36.944 54.961 1.00 14.45 573 THR A C 1
ATOM 4470 O O . THR A 1 573 ? 5.158 36.405 54.909 1.00 14.45 573 THR A O 1
ATOM 4474 N N . GLU A 1 574 ? 2.969 36.350 54.449 1.00 15.17 574 GLU A N 1
ATOM 4475 C CA . GLU A 1 574 ? 2.958 34.998 53.922 1.00 17.19 574 GLU A CA 1
ATOM 4476 C C . GLU A 1 574 ? 3.860 34.753 52.728 1.00 15.65 574 GLU A C 1
ATOM 4477 O O . GLU A 1 574 ? 4.349 33.636 52.515 1.00 15.34 574 GLU A O 1
ATOM 4483 N N . GLY A 1 575 ? 4.180 35.776 51.933 1.00 13.84 575 GLY A N 1
ATOM 4484 C CA . GLY A 1 575 ? 5.053 35.636 50.776 1.00 12.98 575 GLY A CA 1
ATOM 4485 C C . GLY A 1 575 ? 6.434 35.092 51.106 1.00 13.18 575 GLY A C 1
ATOM 4486 O O . GLY A 1 575 ? 7.071 34.454 50.253 1.00 13.18 575 GLY A O 1
ATOM 4487 N N . ALA A 1 576 ? 6.935 35.282 52.327 1.00 12.99 576 ALA A N 1
ATOM 4488 C CA . ALA A 1 576 ? 8.226 34.780 52.760 1.00 13.80 576 ALA A CA 1
ATOM 4489 C C . ALA A 1 576 ? 8.305 33.258 52.850 1.00 13.66 576 ALA A C 1
ATOM 4490 O O . ALA A 1 576 ? 9.421 32.713 52.889 1.00 14.89 576 ALA A O 1
ATOM 4492 N N . ASN A 1 577 ? 7.181 32.553 52.843 1.00 14.13 577 ASN A N 1
ATOM 4493 C CA . ASN A 1 577 ? 7.099 31.110 52.987 1.00 15.20 577 ASN A CA 1
ATOM 4494 C C . ASN A 1 577 ? 6.702 30.341 51.733 1.00 14.24 577 ASN A C 1
ATOM 4495 O O . ASN A 1 577 ? 6.553 29.111 51.784 1.00 14.80 577 ASN A O 1
ATOM 4500 N N . PHE A 1 578 ? 6.598 30.998 50.580 1.00 12.20 578 PHE A N 1
ATOM 4501 C CA . PHE A 1 578 ? 6.159 30.366 49.340 1.00 12.06 578 PHE A CA 1
ATOM 4502 C C . PHE A 1 578 ? 7.076 29.271 48.800 1.00 11.72 578 PHE A C 1
ATOM 4503 O O . PHE A 1 578 ? 8.278 29.504 48.604 1.00 11.92 578 PHE A O 1
ATOM 4511 N N . VAL A 1 579 ? 6.503 28.110 48.492 1.00 12.43 579 VAL A N 1
ATOM 4512 C CA . VAL A 1 579 ? 7.187 26.950 47.920 1.00 12.54 579 VAL A CA 1
ATOM 4513 C C . VAL A 1 579 ? 6.470 26.561 46.617 1.00 12.49 579 VAL A C 1
ATOM 4514 O O . VAL A 1 579 ? 5.310 26.122 46.638 1.00 13.62 579 VAL A O 1
ATOM 4518 N N . ARG A 1 580 ? 7.124 26.737 45.467 1.00 12.05 580 ARG A N 1
ATOM 4519 C CA . ARG A 1 580 ? 6.525 26.418 44.169 1.00 12.09 580 ARG A CA 1
ATOM 4520 C C . ARG A 1 580 ? 6.221 24.936 44.024 1.00 11.13 580 ARG A C 1
ATOM 4521 O O . ARG A 1 580 ? 7.048 24.085 44.384 1.00 11.54 580 ARG A O 1
ATOM 4529 N N . TYR A 1 581 ? 5.028 24.569 43.566 1.00 10.88 581 TYR A N 1
ATOM 4530 C CA . TYR A 1 581 ? 4.548 23.215 43.353 1.00 11.12 581 TYR A CA 1
ATOM 4531 C C . TYR A 1 581 ? 4.278 22.409 44.624 1.00 11.37 581 TYR A C 1
ATOM 4532 O O . TYR A 1 581 ? 3.984 21.198 44.566 1.00 11.51 581 TYR A O 1
ATOM 4541 N N . ALA A 1 582 ? 4.242 23.040 45.803 1.00 11.57 582 ALA A N 1
ATOM 4542 C CA . ALA A 1 582 ? 3.938 22.331 47.043 1.00 11.82 582 ALA A CA 1
ATOM 4543 C C . ALA A 1 582 ? 2.530 21.730 47.030 1.00 12.11 582 ALA A C 1
ATOM 4544 O O . ALA A 1 582 ? 2.350 20.589 47.478 1.00 13.01 582 ALA A O 1
ATOM 4546 N N . ASP A 1 583 ? 1.513 22.451 46.538 1.00 12.41 583 ASP A N 1
ATOM 4547 C CA . ASP A 1 583 ? 0.140 21.930 46.506 1.00 13.34 583 ASP A CA 1
ATOM 4548 C C . ASP A 1 583 ? 0.002 20.743 45.557 1.00 12.45 583 ASP A C 1
ATOM 4549 O O . ASP A 1 583 ? -0.646 19.737 45.889 1.00 12.39 583 ASP A O 1
ATOM 4554 N N . PHE A 1 584 ? 0.599 20.831 44.361 1.00 12.05 584 PHE A N 1
ATOM 4555 C CA . PHE A 1 584 ? 0.597 19.746 43.381 1.00 11.93 584 PHE A CA 1
ATOM 4556 C C . PHE A 1 584 ? 1.249 18.494 43.956 1.00 12.03 584 PHE A C 1
ATOM 4557 O O . PHE A 1 584 ? 0.709 17.381 43.884 1.00 12.69 584 PHE A O 1
ATOM 4565 N N . ARG A 1 585 ? 2.404 18.623 44.617 1.00 11.93 585 ARG A N 1
ATOM 4566 C CA . ARG A 1 585 ? 3.087 17.482 45.231 1.00 13.14 585 ARG A CA 1
ATOM 4567 C C . ARG A 1 585 ? 2.243 16.869 46.347 1.00 13.88 585 ARG A C 1
ATOM 4568 O O . ARG A 1 585 ? 2.154 15.634 46.474 1.00 14.64 585 ARG A O 1
ATOM 4576 N N . GLU A 1 586 ? 1.621 17.696 47.195 1.00 13.94 586 GLU A N 1
ATOM 4577 C CA . GLU A 1 586 ? 0.794 17.205 48.304 1.00 15.46 586 GLU A CA 1
ATOM 4578 C C . GLU A 1 586 ? -0.348 16.318 47.814 1.00 14.75 586 GLU A C 1
ATOM 4579 O O . GLU A 1 586 ? -0.648 15.268 48.407 1.00 16.01 586 GLU A O 1
ATOM 4585 N N . ASP A 1 587 ? -1.052 16.763 46.775 1.00 13.76 587 ASP A N 1
ATOM 4586 C CA . ASP A 1 587 ? -2.186 16.011 46.228 1.00 13.54 587 ASP A CA 1
ATOM 4587 C C . ASP A 1 587 ? -2.378 16.374 44.764 1.00 13.31 587 ASP A C 1
ATOM 4588 O O . ASP A 1 587 ? -3.082 17.333 44.418 1.00 13.47 587 ASP A O 1
ATOM 4593 N N . PRO A 1 588 ? -1.788 15.613 43.847 1.00 13.46 588 PRO A N 1
ATOM 4594 C CA . PRO A 1 588 ? -1.876 15.867 42.415 1.00 13.94 588 PRO A CA 1
ATOM 4595 C C . PRO A 1 588 ? -3.267 15.657 41.839 1.00 14.60 588 PRO A C 1
ATOM 4596 O O . PRO A 1 588 ? -3.615 16.189 40.774 1.00 15.81 588 PRO A O 1
ATOM 4600 N N . LEU A 1 589 ? -4.127 14.898 42.520 1.00 14.52 589 LEU A N 1
ATOM 4601 C CA . LEU A 1 589 ? -5.501 14.674 42.062 1.00 15.54 589 LEU A CA 1
ATOM 4602 C C . LEU A 1 589 ? -6.410 15.850 42.420 1.00 14.70 589 LEU A C 1
ATOM 4603 O O . LEU A 1 589 ? -7.271 16.239 41.615 1.00 15.19 589 LEU A O 1
ATOM 4608 N N . PHE A 1 590 ? -6.208 16.474 43.580 1.00 13.38 590 PHE A N 1
ATOM 4609 C CA . PHE A 1 590 ? -6.986 17.635 44.014 1.00 13.05 590 PHE A CA 1
ATOM 4610 C C . PHE A 1 590 ? -6.503 18.919 43.367 1.00 12.40 590 PHE A C 1
ATOM 4611 O O . PHE A 1 590 ? -7.307 19.821 43.064 1.00 12.63 590 PHE A O 1
ATOM 4619 N N . ASN A 1 591 ? -5.202 19.019 43.061 1.00 12.14 591 ASN A N 1
ATOM 4620 C CA . ASN A 1 591 ? -4.573 20.170 42.429 1.00 12.30 591 ASN A CA 1
ATOM 4621 C C . ASN A 1 591 ? -3.875 19.820 41.118 1.00 11.96 591 ASN A C 1
ATOM 4622 O O . ASN A 1 591 ? -2.642 19.961 40.961 1.00 12.40 591 ASN A O 1
ATOM 4627 N N . PRO A 1 592 ? -4.602 19.371 40.097 1.00 12.08 592 PRO A N 1
ATOM 4628 C CA . PRO A 1 592 ? -4.023 18.982 38.820 1.00 12.48 592 PRO A CA 1
ATOM 4629 C C . PRO A 1 592 ? -3.404 20.142 38.051 1.00 13.07 592 PRO A C 1
ATOM 4630 O O . PRO A 1 592 ? -3.823 21.294 38.196 1.00 14.33 592 PRO A O 1
ATOM 4634 N N . LEU A 1 593 ? -2.427 19.822 37.204 1.00 12.56 593 LEU A N 1
ATOM 4635 C CA . LEU A 1 593 ? -1.815 20.803 36.301 1.00 13.45 593 LEU A CA 1
ATOM 4636 C C . LEU A 1 593 ? -2.755 21.050 35.118 1.00 14.23 593 LEU A C 1
ATOM 4637 O O . LEU A 1 593 ? -3.656 20.253 34.829 1.00 15.17 593 LEU A O 1
ATOM 4642 N N . GLY A 1 594 ? -2.544 22.104 34.335 1.00 15.04 594 GLY A N 1
ATOM 4643 C CA . GLY A 1 594 ? -3.312 22.484 33.170 1.00 16.62 594 GLY A CA 1
ATOM 4644 C C . GLY A 1 594 ? -2.893 21.809 31.873 1.00 17.72 594 GLY A C 1
ATOM 4645 O O . GLY A 1 594 ? -2.816 22.410 30.790 1.00 21.23 594 GLY A O 1
ATOM 4646 N N . THR A 1 595 ? -2.490 20.559 31.951 1.00 15.57 595 THR A N 1
ATOM 4647 C CA . THR A 1 595 ? -2.099 19.726 30.813 1.00 14.45 595 THR A CA 1
ATOM 4648 C C . THR A 1 595 ? -3.250 18.759 30.565 1.00 15.19 595 THR A C 1
ATOM 4649 O O . THR A 1 595 ? -4.111 18.539 31.434 1.00 15.37 595 THR A O 1
ATOM 4653 N N . PRO A 1 596 ? -3.270 18.082 29.437 1.00 15.76 596 PRO A N 1
ATOM 4654 C CA . PRO A 1 596 ? -4.327 17.124 29.117 1.00 16.27 596 PRO A CA 1
ATOM 4655 C C . PRO A 1 596 ? -4.499 16.043 30.168 1.00 16.24 596 PRO A C 1
ATOM 4656 O O . PRO A 1 596 ? -5.627 15.640 30.503 1.00 17.74 596 PRO A O 1
ATOM 4660 N N . SER A 1 597 ? -3.412 15.536 30.745 1.00 14.91 597 SER A N 1
ATOM 4661 C CA . SER A 1 597 ? -3.440 14.495 31.758 1.00 14.82 597 SER A CA 1
ATOM 4662 C C . SER A 1 597 ? -3.593 14.987 33.192 1.00 14.55 597 SER A C 1
ATOM 4663 O O . SER A 1 597 ? -3.873 14.202 34.112 1.00 15.29 597 SER A O 1
ATOM 4666 N N . GLY A 1 598 ? -3.303 16.267 33.413 1.00 13.60 598 GLY A N 1
ATOM 4667 C CA . GLY A 1 598 ? -3.260 16.862 34.742 1.00 13.18 598 GLY A CA 1
ATOM 4668 C C . GLY A 1 598 ? -1.906 16.614 35.422 1.00 12.53 598 GLY A C 1
ATOM 4669 O O . GLY A 1 598 ? -1.731 16.952 36.604 1.00 12.97 598 GLY A O 1
ATOM 4670 N N . LEU A 1 599 ? -0.949 16.014 34.717 1.00 12.23 599 LEU A N 1
ATOM 4671 C CA . LEU A 1 599 ? 0.379 15.672 35.217 1.00 12.30 599 LEU A CA 1
ATOM 4672 C C . LEU A 1 599 ? 1.488 16.277 34.352 1.00 11.87 599 LEU A C 1
ATOM 4673 O O . LEU A 1 599 ? 1.219 16.885 33.296 1.00 12.25 599 LEU A O 1
ATOM 4678 N N . ILE A 1 600 ? 2.755 16.157 34.771 1.00 11.73 600 ILE A N 1
ATOM 4679 C CA . ILE A 1 600 ? 3.889 16.667 33.984 1.00 11.51 600 ILE A CA 1
ATOM 4680 C C . ILE A 1 600 ? 4.042 15.800 32.730 1.00 11.73 600 ILE A C 1
ATOM 4681 O O . ILE A 1 600 ? 4.203 14.571 32.844 1.00 13.10 600 ILE A O 1
ATOM 4686 N N . GLU A 1 601 ? 3.983 16.407 31.535 1.00 11.57 601 GLU A N 1
ATOM 4687 C CA . GLU A 1 601 ? 4.036 15.645 30.287 1.00 12.53 601 GLU A CA 1
ATOM 4688 C C . GLU A 1 601 ? 5.440 15.444 29.721 1.00 12.33 601 GLU A C 1
ATOM 4689 O O . GLU A 1 601 ? 5.984 16.269 28.964 1.00 12.51 601 GLU A O 1
ATOM 4695 N N . ILE A 1 602 ? 6.102 14.362 30.136 1.00 12.71 602 ILE A N 1
ATOM 4696 C CA . ILE A 1 602 ? 7.419 13.937 29.637 1.00 12.85 602 ILE A CA 1
ATOM 4697 C C . ILE A 1 602 ? 7.227 13.502 28.177 1.00 13.42 602 ILE A C 1
ATOM 4698 O O . ILE A 1 602 ? 8.080 13.765 27.325 1.00 14.25 602 ILE A O 1
ATOM 4703 N N . TYR A 1 603 ? 6.115 12.824 27.872 1.00 13.60 603 TYR A N 1
ATOM 4704 C CA . TYR A 1 603 ? 5.672 12.489 26.529 1.00 14.08 603 TYR A CA 1
ATOM 4705 C C . TYR A 1 603 ? 4.381 13.306 26.286 1.00 13.74 603 TYR A C 1
ATOM 4706 O O . TYR A 1 603 ? 3.482 13.311 27.147 1.00 14.45 603 TYR A O 1
ATOM 4715 N N . SER A 1 604 ? 4.285 14.017 25.172 1.00 13.83 604 SER A N 1
ATOM 4716 C CA . SER A 1 604 ? 3.131 14.810 24.787 1.00 13.80 604 SER A CA 1
ATOM 4717 C C . SER A 1 604 ? 2.412 14.297 23.535 1.00 14.64 604 SER A C 1
ATOM 4718 O O . SER A 1 604 ? 2.841 14.491 22.387 1.00 15.04 604 SER A O 1
ATOM 4721 N N . LYS A 1 605 ? 1.235 13.685 23.718 1.00 15.81 605 LYS A N 1
ATOM 4722 C CA . LYS A 1 605 ? 0.433 13.222 22.584 1.00 16.75 605 LYS A CA 1
ATOM 4723 C C . LYS A 1 605 ? -0.012 14.383 21.706 1.00 16.48 605 LYS A C 1
ATOM 4724 O O . LYS A 1 605 ? -0.100 14.241 20.481 1.00 16.35 605 LYS A O 1
ATOM 4730 N N . ASN A 1 606 ? -0.291 15.553 22.289 1.00 16.02 606 ASN A N 1
ATOM 4731 C CA . ASN A 1 606 ? -0.682 16.726 21.503 1.00 16.90 606 ASN A CA 1
ATOM 4732 C C . ASN A 1 606 ? 0.435 17.116 20.537 1.00 15.99 606 ASN A C 1
ATOM 4733 O O . ASN A 1 606 ? 0.187 17.425 19.361 1.00 16.12 606 ASN A O 1
ATOM 4738 N N . ILE A 1 607 ? 1.693 17.137 20.997 1.00 15.08 607 ILE A N 1
ATOM 4739 C CA . ILE A 1 607 ? 2.822 17.461 20.112 1.00 14.52 607 ILE A CA 1
ATOM 4740 C C . ILE A 1 607 ? 3.043 16.351 19.085 1.00 15.46 607 ILE A C 1
ATOM 4741 O O . ILE A 1 607 ? 3.312 16.647 17.903 1.00 14.98 607 ILE A O 1
ATOM 4746 N N . GLU A 1 608 ? 2.832 15.081 19.436 1.00 16.39 608 GLU A N 1
ATOM 4747 C CA . GLU A 1 608 ? 2.958 13.979 18.476 1.00 17.59 608 GLU A CA 1
ATOM 4748 C C . GLU A 1 608 ? 2.060 14.192 17.262 1.00 17.86 608 GLU A C 1
ATOM 4749 O O . GLU A 1 608 ? 2.488 14.025 16.108 1.00 17.95 608 GLU A O 1
ATOM 4755 N N . LYS A 1 609 ? 0.821 14.624 17.491 1.00 17.30 609 LYS A N 1
ATOM 4756 C CA . LYS A 1 609 ? -0.156 14.852 16.429 1.00 18.69 609 LYS A CA 1
ATOM 4757 C C . LYS A 1 609 ? 0.222 15.967 15.469 1.00 17.76 609 LYS A C 1
ATOM 4758 O O . LYS A 1 609 ? -0.263 15.964 14.323 1.00 18.72 609 LYS A O 1
ATOM 4764 N N . MET A 1 610 ? 1.082 16.907 15.869 1.00 17.05 610 MET A N 1
ATOM 4765 C CA . MET A 1 610 ? 1.515 17.983 14.990 1.00 16.28 610 MET A CA 1
ATOM 4766 C C . MET A 1 610 ? 2.434 17.498 13.876 1.00 16.96 610 MET A C 1
ATOM 4767 O O . MET A 1 610 ? 2.527 18.133 12.818 1.00 17.52 610 MET A O 1
ATOM 4772 N N . GLY A 1 611 ? 3.202 16.438 14.117 1.00 16.92 611 GLY A N 1
ATOM 4773 C CA . GLY A 1 611 ? 4.104 15.879 13.124 1.00 17.73 611 GLY A CA 1
ATOM 4774 C C . GLY A 1 611 ? 5.262 16.763 12.709 1.00 17.95 611 GLY A C 1
ATOM 4775 O O . GLY A 1 611 ? 5.650 16.788 11.529 1.00 19.42 611 GLY A O 1
ATOM 4776 N N . TYR A 1 612 ? 5.865 17.465 13.660 1.00 16.96 612 TYR A N 1
ATOM 4777 C CA . TYR A 1 612 ? 6.995 18.349 13.395 1.00 16.45 612 TYR A CA 1
ATOM 4778 C C . TYR A 1 612 ? 8.312 17.605 13.562 1.00 17.36 612 TYR A C 1
ATOM 4779 O O . TYR A 1 612 ? 8.685 17.233 14.676 1.00 17.29 612 TYR A O 1
ATOM 4788 N N . ASP A 1 613 ? 9.081 17.448 12.487 1.00 18.83 613 ASP A N 1
ATOM 4789 C CA . ASP A 1 613 ? 10.376 16.801 12.493 1.00 20.84 613 ASP A CA 1
ATOM 4790 C C . ASP A 1 613 ? 11.383 17.455 13.441 1.00 19.19 613 ASP A C 1
ATOM 4791 O O . ASP A 1 613 ? 12.219 16.791 14.052 1.00 19.68 613 ASP A O 1
ATOM 4796 N N . ASP A 1 614 ? 11.295 18.775 13.592 1.00 16.25 614 ASP A N 1
ATOM 4797 C CA . ASP A 1 614 ? 12.188 19.569 14.416 1.00 15.58 614 ASP A CA 1
ATOM 4798 C C . ASP A 1 614 ? 11.708 19.784 15.845 1.00 14.22 614 ASP A C 1
ATOM 4799 O O . ASP A 1 614 ? 12.388 20.479 16.614 1.00 13.68 614 ASP A O 1
ATOM 4804 N N . CYS A 1 615 ? 10.596 19.181 16.259 1.00 14.16 615 CYS A N 1
ATOM 4805 C CA . CYS A 1 615 ? 10.115 19.202 17.635 1.00 13.66 615 CYS A CA 1
ATOM 4806 C C . CYS A 1 615 ? 9.303 17.932 17.930 1.00 13.98 615 CYS A C 1
ATOM 4807 O O . CYS A 1 615 ? 8.067 17.910 17.861 1.00 14.77 615 CYS A O 1
ATOM 4810 N N . PRO A 1 616 ? 9.980 16.838 18.253 1.00 13.69 616 PRO A N 1
ATOM 4811 C CA . PRO A 1 616 ? 9.377 15.550 18.581 1.00 13.86 616 PRO A CA 1
ATOM 4812 C C . PRO A 1 616 ? 8.511 15.572 19.836 1.00 13.53 616 PRO A C 1
ATOM 4813 O O . PRO A 1 616 ? 8.479 16.577 20.568 1.00 14.21 616 PRO A O 1
ATOM 4817 N N . ALA A 1 617 ? 7.846 14.466 20.153 1.00 14.02 617 ALA A N 1
ATOM 4818 C CA . ALA A 1 617 ? 6.924 14.299 21.257 1.00 13.89 617 ALA A CA 1
ATOM 4819 C C . ALA A 1 617 ? 7.495 14.040 22.640 1.00 13.19 617 ALA A C 1
ATOM 4820 O O . ALA A 1 617 ? 6.721 13.976 23.616 1.00 13.65 617 ALA A O 1
ATOM 4822 N N . HIS A 1 618 ? 8.808 13.955 22.792 1.00 13.45 618 HIS A N 1
ATOM 4823 C CA . HIS A 1 618 ? 9.504 13.838 24.076 1.00 12.99 618 HIS A CA 1
ATOM 4824 C C . HIS A 1 618 ? 10.860 14.527 23.910 1.00 13.02 618 HIS A C 1
ATOM 4825 O O . HIS A 1 618 ? 11.289 14.677 22.759 1.00 12.55 618 HIS A O 1
ATOM 4832 N N . PRO A 1 619 ? 11.540 14.920 24.970 1.00 12.22 619 PRO A N 1
ATOM 4833 C CA . PRO A 1 619 ? 12.852 15.566 24.851 1.00 12.51 619 PRO A CA 1
ATOM 4834 C C . PRO A 1 619 ? 13.793 14.684 24.031 1.00 12.84 619 PRO A C 1
ATOM 4835 O O . PRO A 1 619 ? 13.890 13.469 24.280 1.00 13.85 619 PRO A O 1
ATOM 4839 N N . THR A 1 620 ? 14.469 15.289 23.044 1.00 12.60 620 THR A N 1
ATOM 4840 C CA . THR A 1 620 ? 15.340 14.563 22.121 1.00 12.98 620 THR A CA 1
ATOM 4841 C C . THR A 1 620 ? 16.583 15.357 21.719 1.00 13.09 620 THR A C 1
ATOM 4842 O O . THR A 1 620 ? 16.486 16.568 21.495 1.00 13.66 620 THR A O 1
ATOM 4846 N N . TRP A 1 621 ? 17.733 14.684 21.612 1.00 12.85 621 TRP A N 1
ATOM 4847 C CA . TRP A 1 621 ? 18.961 15.286 21.108 1.00 12.90 621 TRP A CA 1
ATOM 4848 C C . TRP A 1 621 ? 18.907 15.282 19.567 1.00 13.52 621 TRP A C 1
ATOM 4849 O O . TRP A 1 621 ? 18.749 14.233 18.920 1.00 14.49 621 TRP A O 1
ATOM 4860 N N . MET A 1 622 ? 19.089 16.441 18.948 1.00 13.60 622 MET A N 1
ATOM 4861 C CA . MET A 1 622 ? 19.138 16.662 17.510 1.00 13.23 622 MET A CA 1
ATOM 4862 C C . MET A 1 622 ? 20.340 17.571 17.205 1.00 13.50 622 MET A C 1
ATOM 4863 O O . MET A 1 622 ? 20.607 18.512 17.976 1.00 14.31 622 MET A O 1
ATOM 4868 N N . GLU A 1 623 ? 21.101 17.351 16.134 1.00 13.57 623 GLU A N 1
ATOM 4869 C CA . GLU A 1 623 ? 22.229 18.242 15.842 1.00 13.04 623 GLU A CA 1
ATOM 4870 C C . GLU A 1 623 ? 21.719 19.612 15.408 1.00 12.86 623 GLU A C 1
ATOM 4871 O O . GLU A 1 623 ? 20.846 19.720 14.532 1.00 14.17 623 GLU A O 1
ATOM 4877 N N . PRO A 1 624 ? 22.287 20.692 15.923 1.00 13.15 624 PRO A N 1
ATOM 4878 C CA . PRO A 1 624 ? 21.913 22.045 15.516 1.00 13.58 624 PRO A CA 1
ATOM 4879 C C . PRO A 1 624 ? 22.505 22.363 14.148 1.00 13.04 624 PRO A C 1
ATOM 4880 O O . PRO A 1 624 ? 23.409 21.671 13.645 1.00 13.45 624 PRO A O 1
ATOM 4884 N N . ALA A 1 625 ? 22.055 23.443 13.506 1.00 12.89 625 ALA A N 1
ATOM 4885 C CA . ALA A 1 625 ? 22.553 23.864 12.198 1.00 12.79 625 ALA A CA 1
ATOM 4886 C C . ALA A 1 625 ? 24.072 24.002 12.165 1.00 12.50 625 ALA A C 1
ATOM 4887 O O . ALA A 1 625 ? 24.713 23.652 11.159 1.00 13.77 625 ALA A O 1
ATOM 4889 N N . GLU A 1 626 ? 24.664 24.542 13.224 1.00 12.08 626 GLU A N 1
ATOM 4890 C CA . GLU A 1 626 ? 26.105 24.699 13.374 1.00 11.62 626 GLU A CA 1
ATOM 4891 C C . GLU A 1 626 ? 26.466 24.658 14.869 1.00 11.49 626 GLU A C 1
ATOM 4892 O O . GLU A 1 626 ? 25.763 25.308 15.667 1.00 12.09 626 GLU A O 1
ATOM 4898 N N . ARG A 1 627 ? 27.501 23.902 15.264 1.00 11.72 627 ARG A N 1
ATOM 4899 C CA . ARG A 1 627 ? 27.939 23.869 16.657 1.00 11.70 627 ARG A CA 1
ATOM 4900 C C . ARG A 1 627 ? 29.417 23.462 16.788 1.00 11.85 627 ARG A C 1
ATOM 4901 O O . ARG A 1 627 ? 29.971 22.758 15.924 1.00 11.97 627 ARG A O 1
ATOM 4909 N N . LEU A 1 628 ? 30.044 23.866 17.897 1.00 11.51 628 LEU A N 1
ATOM 4910 C CA . LEU A 1 628 ? 31.408 23.458 18.258 1.00 11.95 628 LEU A CA 1
ATOM 4911 C C . LEU A 1 628 ? 31.398 21.939 18.451 1.00 13.08 628 LEU A C 1
ATOM 4912 O O . LEU A 1 628 ? 30.581 21.406 19.217 1.00 12.81 628 LEU A O 1
ATOM 4917 N N . GLY A 1 629 ? 32.247 21.210 17.732 1.00 13.82 629 GLY A N 1
ATOM 4918 C CA . GLY A 1 629 ? 32.329 19.757 17.758 1.00 14.83 629 GLY A CA 1
ATOM 4919 C C . GLY A 1 629 ? 31.389 19.062 16.785 1.00 15.53 629 GLY A C 1
ATOM 4920 O O . GLY A 1 629 ? 31.387 17.817 16.690 1.00 16.79 629 GLY A O 1
ATOM 4921 N N . GLY A 1 630 ? 30.590 19.825 16.027 1.00 15.11 630 GLY A N 1
ATOM 4922 C CA . GLY A 1 630 ? 29.650 19.227 15.090 1.00 15.45 630 GLY A CA 1
ATOM 4923 C C . GLY A 1 630 ? 30.282 18.783 13.778 1.00 16.23 630 GLY A C 1
ATOM 4924 O O . GLY A 1 630 ? 31.196 19.419 13.249 1.00 16.70 630 GLY A O 1
ATOM 4925 N N . ALA A 1 631 ? 29.763 17.679 13.233 1.00 17.00 631 ALA A N 1
ATOM 4926 C CA . ALA A 1 631 ? 30.275 17.168 11.958 1.00 18.75 631 ALA A CA 1
ATOM 4927 C C . ALA A 1 631 ? 29.993 18.182 10.856 1.00 20.19 631 ALA A C 1
ATOM 4928 O O . ALA A 1 631 ? 28.869 18.678 10.719 1.00 21.19 631 ALA A O 1
ATOM 4930 N N . GLY A 1 632 ? 31.005 18.527 10.058 1.00 20.73 632 GLY A N 1
ATOM 4931 C CA . GLY A 1 632 ? 30.820 19.496 8.988 1.00 21.25 632 GLY A CA 1
ATOM 4932 C C . GLY A 1 632 ? 30.843 20.963 9.396 1.00 20.76 632 GLY A C 1
ATOM 4933 O O . GLY A 1 632 ? 30.621 21.831 8.531 1.00 21.70 632 GLY A O 1
ATOM 4934 N N . ALA A 1 633 ? 31.061 21.302 10.664 1.00 18.54 633 ALA A N 1
ATOM 4935 C CA . ALA A 1 633 ? 31.134 22.700 11.094 1.00 17.20 633 ALA A CA 1
ATOM 4936 C C . ALA A 1 633 ? 32.152 23.434 10.225 1.00 16.26 633 ALA A C 1
ATOM 4937 O O . ALA A 1 633 ? 33.262 22.900 10.055 1.00 17.16 633 ALA A O 1
ATOM 4939 N N . LYS A 1 634 ? 31.807 24.599 9.694 1.00 15.58 634 LYS A N 1
ATOM 4940 C CA . LYS A 1 634 ? 32.733 25.315 8.806 1.00 15.37 634 LYS A CA 1
ATOM 4941 C C . LYS A 1 634 ? 33.675 26.270 9.517 1.00 14.84 634 LYS A C 1
ATOM 4942 O O . LYS A 1 634 ? 34.757 26.562 8.988 1.00 16.30 634 LYS A O 1
ATOM 4953 N N . TYR A 1 635 ? 33.309 26.814 10.668 1.00 12.80 635 TYR A N 1
ATOM 4954 C CA . TYR A 1 635 ? 34.142 27.791 11.398 1.00 12.38 635 TYR A CA 1
ATOM 4955 C C . TYR A 1 635 ? 34.508 27.229 12.757 1.00 11.91 635 TYR A C 1
ATOM 4956 O O . TYR A 1 635 ? 33.761 26.424 13.336 1.00 12.31 635 TYR A O 1
ATOM 4965 N N . PRO A 1 636 ? 35.628 27.642 13.342 1.00 11.59 636 PRO A N 1
ATOM 4966 C CA . PRO A 1 636 ? 36.170 27.031 14.537 1.00 12.06 636 PRO A CA 1
ATOM 4967 C C . PRO A 1 636 ? 35.684 27.406 15.919 1.00 11.61 636 PRO A C 1
ATOM 4968 O O . PRO A 1 636 ? 35.773 26.566 16.835 1.00 12.74 636 PRO A O 1
ATOM 4972 N N . LEU A 1 637 ? 35.186 28.614 16.151 1.00 11.25 637 LEU A N 1
ATOM 4973 C CA . LEU A 1 637 ? 34.846 29.061 17.493 1.00 11.44 637 LEU A CA 1
ATOM 4974 C C . LEU A 1 637 ? 33.388 29.399 17.720 1.00 10.61 637 LEU A C 1
ATOM 4975 O O . LEU A 1 637 ? 32.755 30.043 16.864 1.00 11.30 637 LEU A O 1
ATOM 4980 N N . HIS A 1 638 ? 32.839 28.986 18.872 1.00 10.15 638 HIS A N 1
ATOM 4981 C CA . HIS A 1 638 ? 31.468 29.378 19.234 1.00 10.03 638 HIS A CA 1
ATOM 4982 C C . HIS A 1 638 ? 31.479 30.822 19.754 1.00 9.73 638 HIS A C 1
ATOM 4983 O O . HIS A 1 638 ? 32.300 31.144 20.623 1.00 10.66 638 HIS A O 1
ATOM 4990 N N . VAL A 1 639 ? 30.586 31.682 19.256 1.00 9.25 639 VAL A N 1
ATOM 4991 C CA . VAL A 1 639 ? 30.469 33.058 19.756 1.00 9.21 639 VAL A CA 1
ATOM 4992 C C . VAL A 1 639 ? 29.360 33.164 20.807 1.00 9.39 639 VAL A C 1
ATOM 4993 O O . VAL A 1 639 ? 28.166 33.000 20.483 1.00 10.41 639 VAL A O 1
ATOM 4997 N N . VAL A 1 640 ? 29.725 33.343 22.079 1.00 9.23 640 VAL A N 1
ATOM 4998 C CA . VAL A 1 640 ? 28.792 33.503 23.199 1.00 8.67 640 VAL A CA 1
ATOM 4999 C C . VAL A 1 640 ? 28.265 34.939 23.154 1.00 8.89 640 VAL A C 1
ATOM 5000 O O . VAL A 1 640 ? 28.901 35.879 23.661 1.00 9.98 640 VAL A O 1
ATOM 5004 N N . ALA A 1 641 ? 27.131 35.128 22.478 1.00 9.04 641 ALA A N 1
ATOM 5005 C CA . ALA A 1 641 ? 26.497 36.431 22.244 1.00 8.48 641 ALA A CA 1
ATOM 5006 C C . ALA A 1 641 ? 25.480 36.720 23.350 1.00 9.03 641 ALA A C 1
ATOM 5007 O O . ALA A 1 641 ? 24.268 36.833 23.113 1.00 9.43 641 ALA A O 1
ATOM 5009 N N . SER A 1 642 ? 25.995 36.872 24.574 1.00 8.47 642 SER A N 1
ATOM 5010 C CA . SER A 1 642 ? 25.190 37.007 25.796 1.00 8.30 642 SER A CA 1
ATOM 5011 C C . SER A 1 642 ? 24.901 38.447 26.202 1.00 8.44 642 SER A C 1
ATOM 5012 O O . SER A 1 642 ? 25.294 39.392 25.500 1.00 8.58 642 SER A O 1
ATOM 5015 N N . HIS A 1 643 ? 24.194 38.645 27.324 1.00 8.44 643 HIS A N 1
ATOM 5016 C CA . HIS A 1 643 ? 23.774 40.006 27.727 1.00 8.28 643 HIS A CA 1
ATOM 5017 C C . HIS A 1 643 ? 24.884 40.798 28.384 1.00 8.77 643 HIS A C 1
ATOM 5018 O O . HIS A 1 643 ? 25.660 40.269 29.210 1.00 9.35 643 HIS A O 1
ATOM 5025 N N . PRO A 1 644 ? 25.030 42.086 28.059 1.00 8.52 644 PRO A N 1
ATOM 5026 C CA . PRO A 1 644 ? 26.125 42.910 28.545 1.00 8.85 644 PRO A CA 1
ATOM 5027 C C . PRO A 1 644 ? 26.127 43.276 30.017 1.00 9.04 644 PRO A C 1
ATOM 5028 O O . PRO A 1 644 ? 25.063 43.499 30.618 1.00 9.76 644 PRO A O 1
ATOM 5032 N N . LYS A 1 645 ? 27.319 43.366 30.638 1.00 9.40 645 LYS A N 1
ATOM 5033 C CA . LYS A 1 645 ? 27.430 43.796 32.033 1.00 9.78 645 LYS A CA 1
ATOM 5034 C C . LYS A 1 645 ? 27.129 45.284 32.229 1.00 9.99 645 LYS A C 1
ATOM 5035 O O . LYS A 1 645 ? 26.415 45.674 33.170 1.00 10.85 645 LYS A O 1
ATOM 5046 N N . SER A 1 646 ? 27.625 46.148 31.329 1.00 9.16 646 SER A N 1
ATOM 5047 C CA . SER A 1 646 ? 27.557 47.591 31.493 1.00 8.99 646 SER A CA 1
ATOM 5048 C C . SER A 1 646 ? 26.704 48.353 30.491 1.00 8.43 646 SER A C 1
ATOM 5049 O O . SER A 1 646 ? 26.959 49.515 30.119 1.00 9.28 646 SER A O 1
ATOM 5052 N N . ARG A 1 647 ? 25.639 47.689 30.050 1.00 8.36 647 ARG A N 1
ATOM 5053 C CA . ARG A 1 647 ? 24.555 48.229 29.248 1.00 7.74 647 ARG A CA 1
ATOM 5054 C C . ARG A 1 647 ? 23.268 47.429 29.616 1.00 8.09 647 ARG A C 1
ATOM 5055 O O . ARG A 1 647 ? 23.354 46.397 30.294 1.00 8.83 647 ARG A O 1
ATOM 5063 N N . LEU A 1 648 ? 22.119 47.957 29.181 1.00 8.03 648 LEU A N 1
ATOM 5064 C CA . LEU A 1 648 ? 20.862 47.202 29.110 1.00 7.48 648 LEU A CA 1
ATOM 5065 C C . LEU A 1 648 ? 20.699 47.002 27.572 1.00 7.50 648 LEU A C 1
ATOM 5066 O O . LEU A 1 648 ? 20.281 47.952 26.890 1.00 8.03 648 LEU A O 1
ATOM 5071 N N . HIS A 1 649 ? 21.113 45.844 27.024 1.00 7.67 649 HIS A N 1
ATOM 5072 C CA . HIS A 1 649 ? 21.071 45.631 25.568 1.00 7.77 649 HIS A CA 1
ATOM 5073 C C . HIS A 1 649 ? 21.932 46.689 24.860 1.00 7.59 649 HIS A C 1
ATOM 5074 O O . HIS A 1 649 ? 23.144 46.778 25.153 1.00 8.38 649 HIS A O 1
ATOM 5081 N N . SER A 1 650 ? 21.366 47.512 23.976 1.00 7.41 650 SER A N 1
ATOM 5082 C CA . SER A 1 650 ? 22.070 48.601 23.308 1.00 7.55 650 SER A CA 1
ATOM 5083 C C . SER A 1 650 ? 22.050 49.899 24.139 1.00 7.49 650 SER A C 1
ATOM 5084 O O . SER A 1 650 ? 22.791 50.864 23.842 1.00 7.63 650 SER A O 1
ATOM 5087 N N . GLN A 1 651 ? 21.185 49.955 25.159 1.00 7.39 651 GLN A N 1
ATOM 5088 C CA . GLN A 1 651 ? 21.040 51.178 25.951 1.00 7.49 651 GLN A CA 1
ATOM 5089 C C . GLN A 1 651 ? 22.333 51.533 26.667 1.00 7.78 651 GLN A C 1
ATOM 5090 O O . GLN A 1 651 ? 22.968 50.697 27.324 1.00 8.45 651 GLN A O 1
ATOM 5096 N N . LEU A 1 652 ? 22.710 52.814 26.563 1.00 7.54 652 LEU A N 1
ATOM 5097 C CA . LEU A 1 652 ? 23.888 53.426 27.178 1.00 7.18 652 LEU A CA 1
ATOM 5098 C C . LEU A 1 652 ? 25.175 53.198 26.389 1.00 7.44 652 LEU A C 1
ATOM 5099 O O . LEU A 1 652 ? 26.269 53.636 26.822 1.00 8.40 652 LEU A O 1
ATOM 5104 N N . ASN A 1 653 ? 25.155 52.590 25.195 1.00 8.37 653 ASN A N 1
ATOM 5105 C CA . ASN A 1 653 ? 26.389 52.438 24.396 1.00 8.00 653 ASN A CA 1
ATOM 5106 C C . ASN A 1 653 ? 26.925 53.817 24.005 1.00 8.55 653 ASN A C 1
ATOM 5107 O O . ASN A 1 653 ? 28.153 54.034 24.011 1.00 8.84 653 ASN A O 1
ATOM 5112 N N . GLY A 1 654 ? 26.032 54.752 23.668 1.00 8.19 654 GLY A N 1
ATOM 5113 C CA . GLY A 1 654 ? 26.394 56.111 23.271 1.00 8.83 654 GLY A CA 1
ATOM 5114 C C . GLY A 1 654 ? 26.446 57.087 24.446 1.00 8.75 654 GLY A C 1
ATOM 5115 O O . GLY A 1 654 ? 25.843 58.180 24.426 1.00 10.07 654 GLY A O 1
ATOM 5116 N N . THR A 1 655 ? 27.171 56.698 25.507 1.00 8.91 655 THR A N 1
ATOM 5117 C CA . THR A 1 655 ? 27.379 57.497 26.706 1.00 9.23 655 THR A CA 1
ATOM 5118 C C . THR A 1 655 ? 28.824 57.296 27.191 1.00 9.65 655 THR A C 1
ATOM 5119 O O . THR A 1 655 ? 29.540 56.371 26.758 1.00 10.43 655 THR A O 1
ATOM 5123 N N . SER A 1 656 ? 29.242 58.083 28.191 1.00 11.41 656 SER A N 1
ATOM 5124 C CA . SER A 1 656 ? 30.573 57.969 28.785 1.00 12.52 656 SER A CA 1
ATOM 5125 C C . SER A 1 656 ? 30.801 56.652 29.501 1.00 11.68 656 SER A C 1
ATOM 5126 O O . SER A 1 656 ? 31.948 56.242 29.786 1.00 12.31 656 SER A O 1
ATOM 5129 N N . LEU A 1 657 ? 29.745 55.881 29.809 1.00 10.56 657 LEU A N 1
ATOM 5130 C CA . LEU A 1 657 ? 29.856 54.567 30.438 1.00 10.62 657 LEU A CA 1
ATOM 5131 C C . LEU A 1 657 ? 30.612 53.588 29.537 1.00 10.59 657 LEU A C 1
ATOM 5132 O O . LEU A 1 657 ? 31.246 52.633 30.013 1.00 11.24 657 LEU A O 1
ATOM 5137 N N . ARG A 1 658 ? 30.605 53.797 28.204 1.00 10.21 658 ARG A N 1
ATOM 5138 C CA . ARG A 1 658 ? 31.325 52.969 27.242 1.00 10.67 658 ARG A CA 1
ATOM 5139 C C . ARG A 1 658 ? 32.811 52.879 27.552 1.00 10.74 658 ARG A C 1
ATOM 5140 O O . ARG A 1 658 ? 33.480 51.852 27.301 1.00 11.30 658 ARG A O 1
ATOM 5148 N N . ASP A 1 659 ? 33.398 53.909 28.169 1.00 12.08 659 ASP A N 1
ATOM 5149 C CA . ASP A 1 659 ? 34.812 53.931 28.531 1.00 14.15 659 ASP A CA 1
ATOM 5150 C C . ASP A 1 659 ? 35.200 52.834 29.516 1.00 13.42 659 ASP A C 1
ATOM 5151 O O . ASP A 1 659 ? 36.387 52.470 29.605 1.00 14.92 659 ASP A O 1
ATOM 5156 N N . LEU A 1 660 ? 34.265 52.266 30.283 1.00 12.75 660 LEU A N 1
ATOM 5157 C CA . LEU A 1 660 ? 34.579 51.190 31.212 1.00 13.57 660 LEU A CA 1
ATOM 5158 C C . LEU A 1 660 ? 35.038 49.906 30.514 1.00 13.06 660 LEU A C 1
ATOM 5159 O O . LEU A 1 660 ? 35.820 49.149 31.108 1.00 13.97 660 LEU A O 1
ATOM 5164 N N . TYR A 1 661 ? 34.578 49.636 29.292 1.00 11.25 661 TYR A N 1
ATOM 5165 C CA . TYR A 1 661 ? 34.857 48.389 28.600 1.00 10.49 661 TYR A CA 1
ATOM 5166 C C . TYR A 1 661 ? 35.352 48.464 27.169 1.00 10.28 661 TYR A C 1
ATOM 5167 O O . TYR A 1 661 ? 35.865 47.432 26.687 1.00 11.11 661 TYR A O 1
ATOM 5176 N N . ALA A 1 662 ? 35.227 49.575 26.440 1.00 10.50 662 ALA A N 1
ATOM 5177 C CA . ALA A 1 662 ? 35.693 49.584 25.040 1.00 10.76 662 ALA A CA 1
ATOM 5178 C C . ALA A 1 662 ? 37.184 49.294 24.965 1.00 10.46 662 ALA A C 1
ATOM 5179 O O . ALA A 1 662 ? 37.955 49.743 25.832 1.00 11.81 662 ALA A O 1
ATOM 5181 N N . VAL A 1 663 ? 37.623 48.559 23.946 1.00 10.20 663 VAL A N 1
ATOM 5182 C CA . VAL A 1 663 ? 39.032 48.191 23.719 1.00 10.48 663 VAL A CA 1
ATOM 5183 C C . VAL A 1 663 ? 39.464 48.784 22.380 1.00 10.82 663 VAL A C 1
ATOM 5184 O O . VAL A 1 663 ? 38.938 48.426 21.319 1.00 10.88 663 VAL A O 1
ATOM 5188 N N . ALA A 1 664 ? 40.353 49.776 22.397 1.00 11.29 664 ALA A N 1
ATOM 5189 C CA . ALA A 1 664 ? 40.792 50.516 21.218 1.00 11.79 664 ALA A CA 1
ATOM 5190 C C . ALA A 1 664 ? 39.579 51.136 20.504 1.00 11.74 664 ALA A C 1
ATOM 5191 O O . ALA A 1 664 ? 39.561 51.311 19.278 1.00 12.67 664 ALA A O 1
ATOM 5193 N N . GLY A 1 665 ? 38.526 51.495 21.247 1.00 11.56 665 GLY A N 1
ATOM 5194 C CA . GLY A 1 665 ? 37.329 52.091 20.680 1.00 11.65 665 GLY A CA 1
ATOM 5195 C C . GLY A 1 665 ? 36.291 51.145 20.112 1.00 10.93 665 GLY A C 1
ATOM 5196 O O . GLY A 1 665 ? 35.326 51.618 19.488 1.00 12.98 665 GLY A O 1
ATOM 5197 N N . HIS A 1 666 ? 36.458 49.831 20.241 1.00 10.23 666 HIS A N 1
ATOM 5198 C CA . HIS A 1 666 ? 35.551 48.818 19.731 1.00 9.26 666 HIS A CA 1
ATOM 5199 C C . HIS A 1 666 ? 34.955 47.968 20.860 1.00 9.42 666 HIS A C 1
ATOM 5200 O O . HIS A 1 66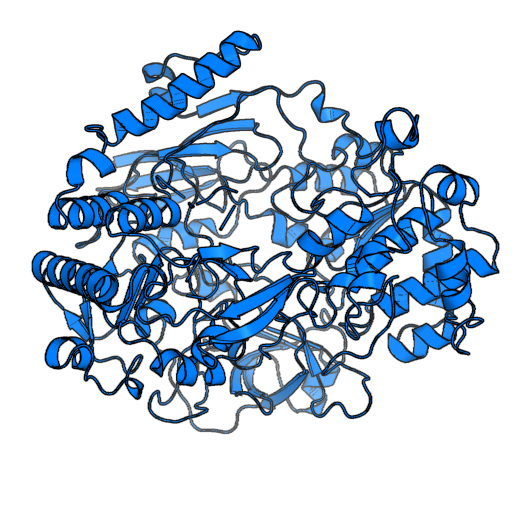6 ? 35.449 47.947 22.005 1.00 9.95 666 HIS A O 1
ATOM 5207 N N . GLU A 1 667 ? 33.906 47.214 20.547 1.00 8.83 667 GLU A N 1
ATOM 5208 C CA . GLU A 1 667 ? 33.313 46.291 21.533 1.00 8.60 667 GLU A CA 1
ATOM 5209 C C . GLU A 1 667 ? 34.357 45.252 21.922 1.00 8.87 667 GLU A C 1
ATOM 5210 O O . GLU A 1 667 ? 35.096 44.714 21.059 1.00 9.28 667 GLU A O 1
ATOM 5216 N N . PRO A 1 668 ? 34.436 44.865 23.197 1.00 8.81 668 PRO A N 1
ATOM 5217 C CA . PRO A 1 668 ? 35.420 43.863 23.623 1.00 9.22 668 PRO A CA 1
ATOM 5218 C C . PRO A 1 668 ? 35.081 42.448 23.175 1.00 9.49 668 PRO A C 1
ATOM 5219 O O . PRO A 1 668 ? 33.907 42.046 23.044 1.00 9.50 668 PRO A O 1
ATOM 5223 N N . CYS A 1 669 ? 36.125 41.632 22.953 1.00 9.88 669 CYS A N 1
ATOM 5224 C CA . CYS A 1 669 ? 36.018 40.214 22.607 1.00 9.51 669 CYS A CA 1
ATOM 5225 C C . CYS A 1 669 ? 36.850 39.377 23.597 1.00 9.97 669 CYS A C 1
ATOM 5226 O O . CYS A 1 669 ? 38.095 39.427 23.546 1.00 10.65 669 CYS A O 1
ATOM 5229 N N . LEU A 1 670 ? 36.199 38.654 24.502 1.00 9.74 670 LEU A N 1
ATOM 5230 C CA . LEU A 1 670 ? 36.876 37.795 25.495 1.00 9.98 670 LEU A CA 1
ATOM 5231 C C . LEU A 1 670 ? 37.371 36.538 24.776 1.00 10.15 670 LEU A C 1
ATOM 5232 O O . LEU A 1 670 ? 36.552 35.797 24.203 1.00 10.68 670 LEU A O 1
ATOM 5237 N N . ILE A 1 671 ? 38.686 36.278 24.812 1.00 10.56 671 ILE A N 1
ATOM 5238 C CA . ILE A 1 671 ? 39.299 35.147 24.082 1.00 10.35 671 ILE A CA 1
ATOM 5239 C C . ILE A 1 671 ? 40.289 34.397 24.966 1.00 10.77 671 ILE A C 1
ATOM 5240 O O . ILE A 1 671 ? 41.093 35.013 25.684 1.00 11.14 671 ILE A O 1
ATOM 5245 N N . ASN A 1 672 ? 40.268 33.060 24.976 1.00 11.13 672 ASN A N 1
ATOM 5246 C CA . ASN A 1 672 ? 41.169 32.250 25.817 1.00 11.66 672 ASN A CA 1
ATOM 5247 C C . ASN A 1 672 ? 42.603 32.387 25.330 1.00 12.56 672 ASN A C 1
ATOM 5248 O O . ASN A 1 672 ? 42.847 32.422 24.120 1.00 12.38 672 ASN A O 1
ATOM 5253 N N . PRO A 1 673 ? 43.591 32.412 26.216 1.00 13.47 673 PRO A N 1
ATOM 5254 C CA . PRO A 1 673 ? 44.995 32.538 25.847 1.00 14.24 673 PRO A CA 1
ATOM 5255 C C . PRO A 1 673 ? 45.478 31.516 24.834 1.00 14.13 673 PRO A C 1
ATOM 5256 O O . PRO A 1 673 ? 46.321 31.854 23.971 1.00 15.03 673 PRO A O 1
ATOM 5260 N N . ALA A 1 674 ? 44.974 30.281 24.839 1.00 13.71 674 ALA A N 1
ATOM 5261 C CA . ALA A 1 674 ? 45.410 29.268 23.870 1.00 14.39 674 ALA A CA 1
ATOM 5262 C C . ALA A 1 674 ? 44.933 29.588 22.461 1.00 14.22 674 ALA A C 1
ATOM 5263 O O . ALA A 1 674 ? 45.685 29.454 21.483 1.00 14.72 674 ALA A O 1
ATOM 5265 N N . ASP A 1 675 ? 43.691 30.062 22.314 1.00 13.41 675 ASP A N 1
ATOM 5266 C CA . ASP A 1 675 ? 43.126 30.437 21.013 1.00 13.24 675 ASP A CA 1
ATOM 5267 C C . ASP A 1 675 ? 43.780 31.721 20.505 1.00 13.05 675 ASP A C 1
ATOM 5268 O O . ASP A 1 675 ? 43.999 31.887 19.290 1.00 13.30 675 ASP A O 1
ATOM 5273 N N . ALA A 1 676 ? 44.116 32.658 21.394 1.00 12.50 676 ALA A N 1
ATOM 5274 C CA . ALA A 1 676 ? 44.793 33.894 21.015 1.00 13.27 676 ALA A CA 1
ATOM 5275 C C . ALA A 1 676 ? 46.231 33.636 20.550 1.00 13.10 676 ALA A C 1
ATOM 5276 O O . ALA A 1 676 ? 46.643 34.106 19.476 1.00 13.18 676 ALA A O 1
ATOM 5278 N N . ALA A 1 677 ? 46.994 32.856 21.321 1.00 13.41 677 ALA A N 1
ATOM 5279 C CA . ALA A 1 677 ? 48.388 32.567 20.958 1.00 13.85 677 ALA A CA 1
ATOM 5280 C C . ALA A 1 677 ? 48.498 31.847 19.631 1.00 14.03 677 ALA A C 1
ATOM 5281 O O . ALA A 1 677 ? 49.416 32.106 18.825 1.00 14.49 677 ALA A O 1
ATOM 5283 N N . ALA A 1 678 ? 47.557 30.953 19.305 1.00 13.29 678 ALA A N 1
ATOM 5284 C CA . ALA A 1 678 ? 47.550 30.235 18.043 1.00 13.79 678 ALA A CA 1
ATOM 5285 C C . ALA A 1 678 ? 47.399 31.150 16.827 1.00 13.99 678 ALA A C 1
ATOM 5286 O O . ALA A 1 678 ? 47.734 30.739 15.708 1.00 15.61 678 ALA A O 1
ATOM 5288 N N . ARG A 1 679 ? 46.868 32.350 16.992 1.00 13.80 679 ARG A N 1
ATOM 5289 C CA . ARG A 1 679 ? 46.631 33.327 15.949 1.00 13.66 679 ARG A CA 1
ATOM 5290 C C . ARG A 1 679 ? 47.551 34.536 16.047 1.00 14.33 679 ARG A C 1
ATOM 5291 O O . ARG A 1 679 ? 47.375 35.536 15.323 1.00 15.56 679 ARG A O 1
ATOM 5299 N N . GLY A 1 680 ? 48.522 34.541 16.970 1.00 14.59 680 GLY A N 1
ATOM 5300 C CA . GLY A 1 680 ? 49.419 35.676 17.152 1.00 15.53 680 GLY A CA 1
ATOM 5301 C C . GLY A 1 680 ? 48.715 36.909 17.714 1.00 15.99 680 GLY A C 1
ATOM 5302 O O . GLY A 1 680 ? 49.195 38.039 17.532 1.00 18.73 680 GLY A O 1
ATOM 5303 N N . ILE A 1 681 ? 47.619 36.733 18.451 1.00 14.76 681 ILE A N 1
ATOM 5304 C CA . ILE A 1 681 ? 46.844 37.821 19.030 1.00 14.15 681 ILE A CA 1
ATOM 5305 C C . ILE A 1 681 ? 47.298 38.161 20.441 1.00 14.94 681 ILE A C 1
ATOM 5306 O O . ILE A 1 681 ? 47.535 37.271 21.268 1.00 16.24 681 ILE A O 1
ATOM 5311 N N . ALA A 1 682 ? 47.449 39.452 20.719 1.00 14.98 682 ALA A N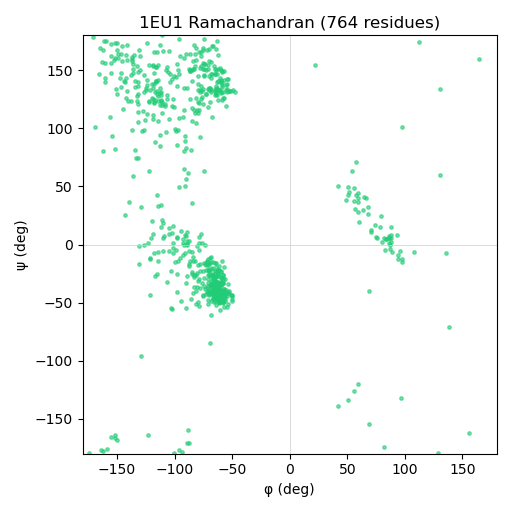 1
ATOM 5312 C CA . ALA A 1 682 ? 47.808 39.968 22.026 1.00 15.30 682 ALA A CA 1
ATOM 5313 C C . ALA A 1 682 ? 46.673 40.824 22.602 1.00 14.72 682 ALA A C 1
ATOM 5314 O O . ALA A 1 682 ? 45.887 41.438 21.863 1.00 14.56 682 ALA A O 1
ATOM 5316 N N . ASP A 1 683 ? 46.592 40.886 23.923 1.00 14.54 683 ASP A N 1
ATOM 5317 C CA . ASP A 1 683 ? 45.593 41.710 24.611 1.00 14.72 683 ASP A CA 1
ATOM 5318 C C . ASP A 1 683 ? 45.657 43.138 24.086 1.00 13.80 683 ASP A C 1
ATOM 5319 O O . ASP A 1 683 ? 46.736 43.734 23.944 1.00 14.77 683 ASP A O 1
ATOM 5324 N N . GLY A 1 684 ? 44.510 43.731 23.747 1.00 12.85 684 GLY A N 1
ATOM 5325 C CA . GLY A 1 684 ? 44.431 45.085 23.234 1.00 12.05 684 GLY A CA 1
ATOM 5326 C C . GLY A 1 684 ? 44.438 45.249 21.724 1.00 11.90 684 GLY A C 1
ATOM 5327 O O . GLY A 1 684 ? 44.155 46.347 21.224 1.00 12.47 684 GLY A O 1
ATOM 5328 N N . ASP A 1 685 ? 44.771 44.202 20.977 1.00 11.35 685 ASP A N 1
ATOM 5329 C CA . ASP A 1 685 ? 44.816 44.270 19.522 1.00 11.84 685 ASP A CA 1
ATOM 5330 C C . ASP A 1 685 ? 43.430 44.448 18.882 1.00 11.24 685 ASP A C 1
ATOM 5331 O O . ASP A 1 685 ? 42.421 43.908 19.370 1.00 11.22 685 ASP A O 1
ATOM 5336 N N . VAL A 1 686 ? 43.379 45.165 17.756 1.00 10.81 686 VAL A N 1
ATOM 5337 C CA . VAL A 1 686 ? 42.160 45.267 16.947 1.00 10.77 686 VAL A CA 1
ATOM 5338 C C . VAL A 1 686 ? 42.021 43.946 16.171 1.00 10.60 686 VAL A C 1
ATOM 5339 O O . VAL A 1 686 ? 42.987 43.501 15.499 1.00 11.16 686 VAL A O 1
ATOM 5343 N N . LEU A 1 687 ? 40.870 43.273 16.260 1.00 10.39 687 LEU A N 1
ATOM 5344 C CA . LEU A 1 687 ? 40.593 42.009 15.598 1.00 10.11 687 LEU A CA 1
ATOM 5345 C C . LEU A 1 687 ? 39.422 42.082 14.604 1.00 9.64 687 LEU A C 1
ATOM 5346 O O . LEU A 1 687 ? 38.554 42.952 14.755 1.00 10.32 687 LEU A O 1
ATOM 5351 N N . ARG A 1 688 ? 39.418 41.193 13.614 1.00 10.21 688 ARG A N 1
ATOM 5352 C CA . ARG A 1 688 ? 38.294 41.004 12.700 1.00 9.99 688 ARG A CA 1
ATOM 5353 C C . ARG A 1 688 ? 37.668 39.627 13.003 1.00 10.15 688 ARG A C 1
ATOM 5354 O O . ARG A 1 688 ? 38.393 38.619 13.024 1.00 10.88 688 ARG A O 1
ATOM 5362 N N . VAL A 1 689 ? 36.379 39.585 13.328 1.00 9.67 689 VAL A N 1
ATOM 5363 C CA . VAL A 1 689 ? 35.595 38.380 13.599 1.00 9.76 689 VAL A CA 1
ATOM 5364 C C . VAL A 1 689 ? 34.668 38.157 12.392 1.00 9.91 689 VAL A C 1
ATOM 5365 O O . VAL A 1 689 ? 33.989 39.117 11.975 1.00 10.59 689 VAL A O 1
ATOM 5369 N N . PHE A 1 690 ? 34.659 36.958 11.809 1.00 10.47 690 PHE A N 1
ATOM 5370 C CA . PHE A 1 690 ? 33.933 36.736 10.559 1.00 10.51 690 PHE A CA 1
ATOM 5371 C C . PHE A 1 690 ? 33.441 35.319 10.314 1.00 10.23 690 PHE A C 1
ATOM 5372 O O . PHE A 1 690 ? 33.947 34.331 10.872 1.00 10.72 690 PHE A O 1
ATOM 5380 N N . ASN A 1 691 ? 32.433 35.205 9.446 1.00 10.29 691 ASN A N 1
ATOM 5381 C CA . ASN A 1 691 ? 31.894 33.933 8.964 1.00 10.81 691 ASN A CA 1
ATOM 5382 C C . ASN A 1 691 ? 31.308 34.147 7.566 1.00 10.93 691 ASN A C 1
ATOM 5383 O O . ASN A 1 691 ? 31.606 35.178 6.928 1.00 12.19 691 ASN A O 1
ATOM 5388 N N . ASP A 1 692 ? 30.482 33.234 7.038 1.00 11.32 692 ASP A N 1
ATOM 5389 C CA . ASP A 1 692 ? 29.926 33.447 5.695 1.00 12.16 692 ASP A CA 1
ATOM 5390 C C . ASP A 1 692 ? 28.819 34.499 5.663 1.00 12.11 692 ASP A C 1
ATOM 5391 O O . ASP A 1 692 ? 28.471 34.993 4.575 1.00 13.73 692 ASP A O 1
ATOM 5396 N N . ARG A 1 693 ? 28.253 34.867 6.813 1.00 10.85 693 ARG A N 1
ATOM 5397 C CA . ARG A 1 693 ? 27.176 35.838 6.901 1.00 10.57 693 ARG A CA 1
ATOM 5398 C C . ARG A 1 693 ? 27.622 37.279 7.075 1.00 10.09 693 ARG A C 1
ATOM 5399 O O . ARG A 1 693 ? 26.931 38.200 6.586 1.00 11.07 693 ARG A O 1
ATOM 5407 N N . GLY A 1 694 ? 28.731 37.545 7.768 1.00 10.18 694 GLY A N 1
ATOM 5408 C CA . GLY A 1 694 ? 29.191 38.908 8.009 1.00 10.12 694 GLY A CA 1
ATOM 5409 C C . GLY A 1 694 ? 30.577 39.014 8.635 1.00 9.87 694 GLY A C 1
ATOM 5410 O O . GLY A 1 694 ? 31.232 37.998 8.897 1.00 11.03 694 GLY A O 1
ATOM 5411 N N . GLN A 1 695 ? 31.034 40.250 8.848 1.00 10.01 695 GLN A N 1
ATOM 5412 C CA . GLN A 1 695 ? 32.346 40.569 9.416 1.00 9.81 695 GLN A CA 1
ATOM 5413 C C . GLN A 1 695 ? 32.289 41.843 10.258 1.00 9.38 695 GLN A C 1
ATOM 5414 O O . GLN A 1 695 ? 31.673 42.850 9.850 1.00 9.30 695 GLN A O 1
ATOM 5420 N N . ILE A 1 696 ? 32.924 41.809 11.438 1.00 9.54 696 ILE A N 1
ATOM 5421 C CA . ILE A 1 696 ? 32.966 42.935 12.369 1.00 9.16 696 ILE A CA 1
ATOM 5422 C C . ILE A 1 696 ? 34.365 43.142 12.973 1.00 9.53 696 ILE A C 1
ATOM 5423 O O . ILE A 1 696 ? 35.198 42.220 12.985 1.00 9.85 696 ILE A O 1
ATOM 5428 N N . LEU A 1 697 ? 34.625 44.359 13.452 1.00 9.60 697 LEU A N 1
ATOM 5429 C CA . LEU A 1 697 ? 35.801 44.658 14.258 1.00 9.51 697 LEU A CA 1
ATOM 5430 C C . LEU A 1 697 ? 35.436 44.593 15.752 1.00 9.81 697 LEU A C 1
ATOM 5431 O O . LEU A 1 697 ? 34.320 44.926 16.176 1.00 10.34 697 LEU A O 1
ATOM 5436 N N . VAL A 1 698 ? 36.390 44.163 16.581 1.00 9.55 698 VAL A N 1
ATOM 5437 C CA . VAL A 1 698 ? 36.340 44.090 18.033 1.00 9.54 698 VAL A CA 1
ATOM 5438 C C . VAL A 1 698 ? 37.745 44.376 18.602 1.00 9.99 698 VAL A C 1
ATOM 5439 O O . VAL A 1 698 ? 38.709 44.434 17.826 1.00 10.86 698 VAL A O 1
ATOM 5443 N N . GLY A 1 699 ? 37.864 44.543 19.914 1.00 9.94 699 GLY A N 1
ATOM 5444 C CA . GLY A 1 699 ? 39.169 44.720 20.573 1.00 10.11 699 GLY A CA 1
ATOM 5445 C C . GLY A 1 699 ? 39.419 43.531 21.499 1.00 9.99 699 GLY A C 1
ATOM 5446 O O . GLY A 1 699 ? 38.545 43.158 22.299 1.00 10.36 699 GLY A O 1
ATOM 5447 N N . ALA A 1 700 ? 40.606 42.918 21.441 1.00 10.16 700 ALA A N 1
ATOM 5448 C CA . ALA A 1 700 ? 40.914 41.739 22.232 1.00 10.69 700 ALA A CA 1
ATOM 5449 C C . ALA A 1 700 ? 41.024 41.912 23.746 1.00 10.63 700 ALA A C 1
ATOM 5450 O O . ALA A 1 700 ? 41.707 42.844 24.202 1.00 11.03 700 ALA A O 1
ATOM 5452 N N . LYS A 1 701 ? 40.368 41.014 24.498 1.00 11.05 701 LYS A N 1
ATOM 5453 C CA . LYS A 1 701 ? 40.511 40.945 25.957 1.00 11.67 701 LYS A CA 1
ATOM 5454 C C . LYS A 1 701 ? 40.888 39.489 26.243 1.00 11.45 701 LYS A C 1
ATOM 5455 O O . LYS A 1 701 ? 40.030 38.596 26.246 1.00 11.63 701 LYS A O 1
ATOM 5466 N N . VAL A 1 702 ? 42.183 39.211 26.432 1.00 12.18 702 VAL A N 1
ATOM 5467 C CA . VAL A 1 702 ? 42.682 37.851 26.655 1.00 12.46 702 VAL A CA 1
ATOM 5468 C C . VAL A 1 702 ? 42.464 37.404 28.100 1.00 13.06 702 VAL A C 1
ATOM 5469 O O . VAL A 1 702 ? 42.930 38.059 29.047 1.00 14.38 702 VAL A O 1
ATOM 5473 N N . SER A 1 703 ? 41.761 36.290 28.296 1.00 12.02 703 SER A N 1
ATOM 5474 C CA . SER A 1 703 ? 41.449 35.766 29.626 1.00 12.98 703 SER A CA 1
ATOM 5475 C C . SER A 1 703 ? 41.059 34.298 29.625 1.00 12.40 703 SER A C 1
ATOM 5476 O O . SER A 1 703 ? 40.302 33.859 28.739 1.00 12.80 703 SER A O 1
ATOM 5479 N N . ASP A 1 704 ? 41.514 33.524 30.618 1.00 13.00 704 ASP A N 1
ATOM 5480 C CA . ASP A 1 704 ? 41.123 32.131 30.752 1.00 14.24 704 ASP A CA 1
ATOM 5481 C C . ASP A 1 704 ? 39.731 31.956 31.362 1.00 13.60 704 ASP A C 1
ATOM 5482 O O . ASP A 1 704 ? 39.280 30.818 31.557 1.00 14.31 704 ASP A O 1
ATOM 5487 N N . ALA A 1 705 ? 38.978 33.047 31.582 1.00 12.17 705 ALA A N 1
ATOM 5488 C CA . ALA A 1 705 ? 37.600 32.922 32.066 1.00 12.23 705 ALA A CA 1
ATOM 5489 C C . ALA A 1 705 ? 36.702 32.259 31.019 1.00 11.80 705 ALA A C 1
ATOM 5490 O O . ALA A 1 705 ? 35.713 31.621 31.413 1.00 12.97 705 ALA A O 1
ATOM 5492 N N . VAL A 1 706 ? 36.986 32.387 29.717 1.00 10.75 706 VAL A N 1
ATOM 5493 C CA . VAL A 1 706 ? 36.192 31.706 28.684 1.00 10.82 706 VAL A CA 1
ATOM 5494 C C . VAL A 1 706 ? 36.893 30.412 28.266 1.00 11.03 706 VAL A C 1
ATOM 5495 O O . VAL A 1 706 ? 38.122 30.391 28.112 1.00 11.58 706 VAL A O 1
ATOM 5499 N N . MET A 1 707 ? 36.163 29.307 28.110 1.00 10.53 707 MET A N 1
ATOM 5500 C CA . MET A 1 707 ? 36.764 28.022 27.733 1.00 10.84 707 MET A CA 1
ATOM 5501 C C . MET A 1 707 ? 37.406 28.035 26.358 1.00 11.06 707 MET A C 1
ATOM 5502 O O . MET A 1 707 ? 36.934 28.744 25.463 1.00 11.06 707 MET A O 1
ATOM 5507 N N . PRO A 1 708 ? 38.447 27.229 26.131 1.00 11.24 708 PRO A N 1
ATOM 5508 C CA . PRO A 1 708 ? 39.023 27.068 24.792 1.00 11.47 708 PRO A CA 1
ATOM 5509 C C . PRO A 1 708 ? 37.910 26.652 23.835 1.00 11.60 708 PRO A C 1
ATOM 5510 O O . PRO A 1 708 ? 37.057 25.811 24.180 1.00 12.97 708 PRO A O 1
ATOM 5514 N N . GLY A 1 709 ? 37.880 27.207 22.622 1.00 11.05 709 GLY A N 1
ATOM 5515 C CA . GLY A 1 709 ? 36.857 26.909 21.624 1.00 11.50 709 GLY A CA 1
ATOM 5516 C C . GLY A 1 709 ? 35.692 27.897 21.583 1.00 10.57 709 GLY A C 1
ATOM 5517 O O . GLY A 1 709 ? 34.842 27.803 20.671 1.00 11.14 709 GLY A O 1
ATOM 5518 N N . ALA A 1 710 ? 35.638 28.860 22.505 1.00 10.29 710 ALA A N 1
ATOM 5519 C CA . ALA A 1 710 ? 34.575 29.859 22.555 1.00 10.30 710 ALA A CA 1
ATOM 5520 C C . ALA A 1 710 ? 35.120 31.259 22.805 1.00 10.07 710 ALA A C 1
ATOM 5521 O O . ALA A 1 710 ? 36.136 31.436 23.484 1.00 10.86 710 ALA A O 1
ATOM 5523 N N . ILE A 1 711 ? 34.456 32.273 22.237 1.00 9.59 711 ILE A N 1
ATOM 5524 C CA . ILE A 1 711 ? 34.782 33.693 22.450 1.00 9.68 711 ILE A CA 1
ATOM 5525 C C . ILE A 1 711 ? 33.514 34.423 22.905 1.00 10.01 711 ILE A C 1
ATOM 5526 O O . ILE A 1 711 ? 32.415 34.007 22.483 1.00 12.67 711 ILE A O 1
ATOM 5531 N N . GLN A 1 712 ? 33.595 35.433 23.759 1.00 9.55 712 GLN A N 1
ATOM 5532 C CA . GLN A 1 712 ? 32.404 36.158 24.237 1.00 9.30 712 GLN A CA 1
ATOM 5533 C C . GLN A 1 712 ? 32.352 37.579 23.680 1.00 9.10 712 GLN A C 1
ATOM 5534 O O . GLN A 1 712 ? 33.283 38.376 23.880 1.00 9.23 712 GLN A O 1
ATOM 5540 N N . ILE A 1 713 ? 31.288 37.896 22.934 1.00 9.13 713 ILE A N 1
ATOM 5541 C CA . ILE A 1 713 ? 31.026 39.212 22.339 1.00 9.01 713 ILE A CA 1
ATOM 5542 C C . ILE A 1 713 ? 29.560 39.516 22.692 1.00 8.32 713 ILE A C 1
ATOM 5543 O O . ILE A 1 713 ? 28.633 38.922 22.106 1.00 8.78 713 ILE A O 1
ATOM 5548 N N . TYR A 1 714 ? 29.335 40.423 23.650 1.00 8.77 714 TYR A N 1
ATOM 5549 C CA . TYR A 1 714 ? 27.983 40.725 24.115 1.00 8.31 714 TYR A CA 1
ATOM 5550 C C . TYR A 1 714 ? 27.078 41.365 23.057 1.00 8.66 714 TYR A C 1
ATOM 5551 O O . TYR A 1 714 ? 27.574 42.137 22.219 1.00 9.49 714 TYR A O 1
ATOM 5560 N N . GLU A 1 715 ? 25.779 41.062 23.113 1.00 8.66 715 GLU A N 1
ATOM 5561 C CA . GLU A 1 715 ? 24.798 41.738 22.251 1.00 8.25 715 GLU A CA 1
ATOM 5562 C C . GLU A 1 715 ? 24.631 43.212 22.644 1.00 8.06 715 GLU A C 1
ATOM 5563 O O . GLU A 1 715 ? 24.953 43.637 23.777 1.00 8.52 715 GLU A O 1
ATOM 5569 N N . GLY A 1 716 ? 24.158 44.024 21.687 1.00 7.72 716 GLY A N 1
ATOM 5570 C CA . GLY A 1 716 ? 23.819 45.414 21.911 1.00 8.15 716 GLY A CA 1
ATOM 5571 C C . GLY A 1 716 ? 24.729 46.475 21.317 1.00 7.97 716 GLY A C 1
ATOM 5572 O O . GLY A 1 716 ? 24.429 47.682 21.375 1.00 8.59 716 GLY A O 1
ATOM 5573 N N . GLY A 1 717 ? 25.860 46.059 20.735 1.00 7.99 717 GLY A N 1
ATOM 5574 C CA . GLY A 1 717 ? 26.783 47.035 20.144 1.00 8.23 717 GLY A CA 1
ATOM 5575 C C . GLY A 1 717 ? 26.122 47.778 18.976 1.00 7.89 717 GLY A C 1
ATOM 5576 O O . GLY A 1 717 ? 25.346 47.187 18.203 1.00 8.63 717 GLY A O 1
ATOM 5577 N N . TRP A 1 718 ? 26.474 49.052 18.791 1.00 8.14 718 TRP A N 1
ATOM 5578 C CA . TRP A 1 718 ? 25.901 49.882 17.734 1.00 8.03 718 TRP A CA 1
ATOM 5579 C C . TRP A 1 718 ? 26.617 49.654 16.395 1.00 8.23 718 TRP A C 1
ATOM 5580 O O . TRP A 1 718 ? 27.800 49.996 16.202 1.00 9.03 718 TRP A O 1
ATOM 5591 N N . TYR A 1 719 ? 25.865 49.123 15.426 1.00 8.18 719 TYR A N 1
ATOM 5592 C CA . TYR A 1 719 ? 26.311 48.829 14.061 1.00 8.46 719 TYR A CA 1
ATOM 5593 C C . TYR A 1 719 ? 26.814 50.092 13.367 1.00 8.64 719 TYR A C 1
ATOM 5594 O O . TYR A 1 719 ? 26.045 51.062 13.216 1.00 9.47 719 TYR A O 1
ATOM 5603 N N . ASP A 1 720 ? 28.057 50.067 12.859 1.00 9.39 720 ASP A N 1
ATOM 5604 C CA . ASP A 1 720 ? 28.687 51.239 12.242 1.00 9.25 720 ASP A CA 1
ATOM 5605 C C . ASP A 1 720 ? 29.368 50.866 10.932 1.00 9.89 720 ASP A C 1
ATOM 5606 O O . ASP A 1 720 ? 30.592 50.641 10.839 1.00 10.00 720 ASP A O 1
ATOM 5611 N N . PRO A 1 721 ? 28.604 50.767 9.846 1.00 10.83 721 PRO A N 1
ATOM 5612 C CA . PRO A 1 721 ? 29.120 50.320 8.555 1.00 10.91 721 PRO A CA 1
ATOM 5613 C C . PRO A 1 721 ? 30.225 51.168 7.957 1.00 11.17 721 PRO A C 1
ATOM 5614 O O . PRO A 1 721 ? 30.105 52.389 7.830 1.00 12.34 721 PRO A O 1
ATOM 5618 N N . LEU A 1 722 ? 31.299 50.520 7.474 1.00 10.92 722 LEU A N 1
ATOM 5619 C CA . LEU A 1 722 ? 32.408 51.236 6.820 1.00 11.45 722 LEU A CA 1
ATOM 5620 C C . LEU A 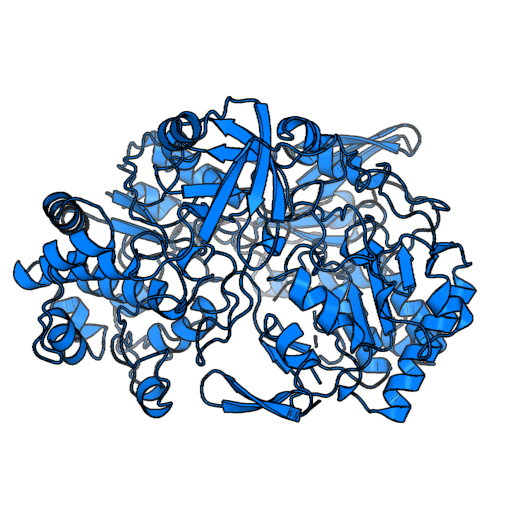1 722 ? 31.926 51.967 5.568 1.00 11.65 722 LEU A C 1
ATOM 5621 O O . LEU A 1 722 ? 32.224 53.157 5.385 1.00 13.23 722 LEU A O 1
ATOM 5626 N N . ASP A 1 723 ? 31.201 51.286 4.685 1.00 11.80 723 ASP A N 1
ATOM 5627 C CA . ASP A 1 723 ? 30.644 51.880 3.465 1.00 13.04 723 ASP A CA 1
ATOM 5628 C C . ASP A 1 723 ? 29.215 51.367 3.330 1.00 13.38 723 ASP A C 1
ATOM 5629 O O . ASP A 1 723 ? 28.969 50.257 2.846 1.00 13.12 723 ASP A O 1
ATOM 5634 N N . PRO A 1 724 ? 28.237 52.162 3.738 1.00 13.91 724 PRO A N 1
ATOM 5635 C CA . PRO A 1 724 ? 26.829 51.816 3.701 1.00 14.44 724 PRO A CA 1
ATOM 5636 C C . PRO A 1 724 ? 26.284 51.441 2.330 1.00 15.12 724 PRO A C 1
ATOM 5637 O O . PRO A 1 724 ? 25.256 50.749 2.246 1.00 16.63 724 PRO A O 1
ATOM 5641 N N . SER A 1 725 ? 26.954 51.809 1.240 1.00 14.89 725 SER A N 1
ATOM 5642 C CA . SER A 1 725 ? 26.529 51.481 -0.112 1.00 16.10 725 SER A CA 1
ATOM 5643 C C . SER A 1 725 ? 27.056 50.133 -0.596 1.00 16.16 725 SER A C 1
ATOM 5644 O O . SER A 1 725 ? 26.666 49.701 -1.688 1.00 17.49 725 SER A O 1
ATOM 5647 N N . GLU A 1 726 ? 27.914 49.467 0.176 1.00 15.39 726 GLU A N 1
ATOM 5648 C CA . GLU A 1 726 ? 28.494 48.190 -0.233 1.00 16.46 726 GLU A CA 1
ATOM 5649 C C . GLU A 1 726 ? 27.918 46.994 0.507 1.00 14.79 726 GLU A C 1
ATOM 5650 O O . GLU A 1 726 ? 27.961 46.951 1.752 1.00 14.48 726 GLU A O 1
ATOM 5656 N N . GLU A 1 727 ? 27.420 45.999 -0.226 1.00 15.32 727 GLU A N 1
ATOM 5657 C CA . GLU A 1 727 ? 26.881 44.782 0.375 1.00 15.64 727 GLU A CA 1
ATOM 5658 C C . GLU A 1 727 ? 27.962 44.049 1.164 1.00 14.24 727 GLU A C 1
ATOM 5659 O O . GLU A 1 727 ? 29.098 43.883 0.697 1.00 15.06 727 GLU A O 1
ATOM 5670 N N . GLY A 1 728 ? 27.659 43.617 2.390 1.00 12.85 728 GLY A N 1
ATOM 5671 C CA . GLY A 1 728 ? 28.610 42.895 3.221 1.00 11.85 728 GLY A CA 1
ATOM 5672 C C . GLY A 1 728 ? 29.722 43.720 3.844 1.00 11.52 728 GLY A C 1
ATOM 5673 O O . GLY A 1 728 ? 30.703 43.153 4.352 1.00 13.02 728 GLY A O 1
ATOM 5674 N N . THR A 1 729 ? 29.587 45.040 3.883 1.00 11.22 729 THR A N 1
ATOM 5675 C CA . THR A 1 729 ? 30.619 45.914 4.432 1.00 10.99 729 THR A CA 1
ATOM 5676 C C . THR A 1 729 ? 30.984 45.594 5.871 1.00 10.46 729 THR A C 1
ATOM 5677 O O . THR A 1 729 ? 30.169 45.130 6.677 1.00 11.03 729 THR A O 1
ATOM 5681 N N . LEU A 1 730 ? 32.243 45.853 6.225 1.00 10.47 730 LEU A N 1
ATOM 5682 C CA . LEU A 1 730 ? 32.754 45.669 7.582 1.00 10.35 730 LEU A CA 1
ATOM 5683 C C . LEU A 1 730 ? 32.085 46.610 8.588 1.00 10.49 730 LEU A C 1
ATOM 5684 O O . LEU A 1 730 ? 31.940 47.808 8.318 1.00 11.00 730 LEU A O 1
ATOM 5689 N N . ASP A 1 731 ? 31.682 46.072 9.740 1.00 9.67 731 ASP A N 1
ATOM 5690 C CA . ASP A 1 731 ? 31.146 46.877 10.849 1.00 9.40 731 ASP A CA 1
ATOM 5691 C C . ASP A 1 731 ? 32.347 47.386 11.668 1.00 9.41 731 ASP A C 1
ATOM 5692 O O . ASP A 1 731 ? 33.134 46.575 12.195 1.00 9.95 731 ASP A O 1
ATOM 5697 N N . LYS A 1 732 ? 32.548 48.704 11.747 1.00 9.28 732 LYS A N 1
ATOM 5698 C CA . LYS A 1 732 ? 33.659 49.315 12.460 1.00 9.05 732 LYS A CA 1
ATOM 5699 C C . LYS A 1 732 ? 33.625 49.222 13.978 1.00 8.98 732 LYS A C 1
ATOM 5700 O O . LYS A 1 732 ? 34.709 49.361 14.597 1.00 9.34 732 LYS A O 1
ATOM 5706 N N . TYR A 1 733 ? 32.461 49.031 14.608 1.00 9.14 733 TYR A N 1
ATOM 5707 C CA . TYR A 1 733 ? 32.337 49.023 16.058 1.00 8.93 733 TYR A CA 1
ATOM 5708 C C . TYR A 1 733 ? 32.203 47.651 16.716 1.00 8.82 733 TYR A C 1
ATOM 5709 O O . TYR A 1 733 ? 32.956 47.349 17.672 1.00 9.00 733 TYR A O 1
ATOM 5718 N N . GLY A 1 734 ? 31.228 46.837 16.290 1.00 8.95 734 GLY A N 1
ATOM 5719 C CA . GLY A 1 734 ? 31.014 45.517 16.849 1.00 9.28 734 GLY A CA 1
ATOM 5720 C C . GLY A 1 734 ? 29.625 45.079 17.286 1.00 8.66 734 GLY A C 1
ATOM 5721 O O . GLY A 1 734 ? 29.439 44.756 18.477 1.00 9.50 734 GLY A O 1
ATOM 5722 N N . ASP A 1 735 ? 28.652 45.054 16.378 1.00 8.58 735 ASP A N 1
ATOM 5723 C CA . ASP A 1 735 ? 27.301 44.528 16.573 1.00 8.46 735 ASP A CA 1
ATOM 5724 C C . ASP A 1 735 ? 27.365 43.018 16.300 1.00 8.22 735 ASP A C 1
ATOM 5725 O O . ASP A 1 735 ? 27.501 42.577 15.135 1.00 8.77 735 ASP A O 1
ATOM 5730 N N . VAL A 1 736 ? 27.290 42.179 17.347 1.00 8.44 736 VAL A N 1
ATOM 5731 C CA . VAL A 1 736 ? 27.417 40.724 17.190 1.00 8.11 736 VAL A CA 1
ATOM 5732 C C . VAL A 1 736 ? 26.369 40.105 16.277 1.00 8.11 736 VAL A C 1
ATOM 5733 O O . VAL A 1 736 ? 26.612 39.032 15.688 1.00 8.70 736 VAL A O 1
ATOM 5737 N N . ASN A 1 737 ? 25.206 40.756 16.101 1.00 8.04 737 ASN A N 1
ATOM 5738 C CA . ASN A 1 737 ? 24.151 40.256 15.222 1.00 8.12 737 ASN A CA 1
ATOM 5739 C C . ASN A 1 737 ? 24.449 40.406 13.733 1.00 8.32 737 ASN A C 1
ATOM 5740 O O . ASN A 1 737 ? 23.663 39.948 12.874 1.00 9.02 737 ASN A O 1
ATOM 5745 N N . VAL A 1 738 ? 25.606 40.965 13.355 1.00 8.31 738 VAL A N 1
ATOM 5746 C CA . VAL A 1 738 ? 26.117 40.906 11.985 1.00 8.11 738 VAL A CA 1
ATOM 5747 C C . VAL A 1 738 ? 26.567 39.456 11.701 1.00 8.98 738 VAL A C 1
ATOM 5748 O O . VAL A 1 738 ? 26.617 39.018 10.539 1.00 9.35 738 VAL A O 1
ATOM 5752 N N . LEU A 1 739 ? 26.857 38.647 12.737 1.00 8.72 739 LEU A N 1
ATOM 5753 C CA . LEU A 1 739 ? 27.331 37.278 12.591 1.00 8.95 739 LEU A CA 1
ATOM 5754 C C . LEU A 1 739 ? 26.281 36.183 12.754 1.00 9.03 739 LEU A C 1
ATOM 5755 O O . LEU A 1 739 ? 26.554 35.011 12.419 1.00 9.40 739 LEU A O 1
ATOM 5760 N N . SER A 1 740 ? 25.105 36.515 13.306 1.00 8.96 740 SER A N 1
ATOM 5761 C CA . SER A 1 740 ? 24.094 35.511 13.619 1.00 8.85 740 SER A CA 1
ATOM 5762 C C . SER A 1 740 ? 23.265 35.033 12.436 1.00 9.25 740 SER A C 1
ATOM 5763 O O . SER A 1 740 ? 23.285 35.621 11.353 1.00 9.96 740 SER A O 1
ATOM 5766 N N . LEU A 1 741 ? 22.556 33.929 12.647 1.00 10.10 741 LEU A N 1
ATOM 5767 C CA . LEU A 1 741 ? 21.675 33.236 11.698 1.00 11.23 741 LEU A CA 1
ATOM 5768 C C . LEU A 1 741 ? 20.218 33.573 12.044 1.00 10.77 741 LEU A C 1
ATOM 5769 O O . LEU A 1 741 ? 19.886 33.645 13.238 1.00 11.62 741 LEU A O 1
ATOM 5774 N N . ASP A 1 742 ? 19.362 33.738 11.040 1.00 10.07 742 ASP A N 1
ATOM 5775 C CA . ASP A 1 742 ? 17.954 34.107 11.246 1.00 9.94 742 ASP A CA 1
ATOM 5776 C C . ASP A 1 742 ? 17.013 32.977 10.844 1.00 10.12 742 ASP A C 1
ATOM 5777 O O . ASP A 1 742 ? 16.545 32.906 9.695 1.00 10.67 742 ASP A O 1
ATOM 5782 N N . VAL A 1 743 ? 16.751 32.026 11.743 1.00 10.28 743 VAL A N 1
ATOM 5783 C CA . VAL A 1 743 ? 15.870 30.882 11.516 1.00 10.66 743 VAL A CA 1
ATOM 5784 C C . VAL A 1 743 ? 15.059 30.595 12.788 1.00 10.56 743 VAL A C 1
ATOM 5785 O O . VAL A 1 743 ? 15.484 30.975 13.890 1.00 10.40 743 VAL A O 1
ATOM 5789 N N . GLY A 1 744 ? 13.926 29.899 12.682 1.00 10.49 744 GLY A N 1
ATOM 5790 C CA . GLY A 1 744 ? 13.137 29.554 13.861 1.00 10.25 744 GLY A CA 1
ATOM 5791 C C . GLY A 1 744 ? 13.750 28.421 14.677 1.00 10.54 744 GLY A C 1
ATOM 5792 O O . GLY A 1 744 ? 14.411 27.511 14.154 1.00 11.19 744 GLY A O 1
ATOM 5793 N N . THR A 1 745 ? 13.481 28.437 15.989 1.00 10.65 745 THR A N 1
ATOM 5794 C CA . THR A 1 745 ? 13.923 27.361 16.883 1.00 10.09 745 THR A CA 1
ATOM 5795 C C . THR A 1 745 ? 13.439 26.005 16.348 1.00 10.52 745 THR A C 1
ATOM 5796 O O . THR A 1 745 ? 14.167 24.997 16.356 1.00 10.69 745 THR A O 1
ATOM 5800 N N . SER A 1 746 ? 12.182 25.956 15.931 1.00 10.75 746 SER A N 1
ATOM 5801 C CA . SER A 1 746 ? 11.469 24.846 15.337 1.00 10.56 746 SER A CA 1
ATOM 5802 C C . SER A 1 746 ? 10.083 25.361 14.914 1.00 11.04 746 SER A C 1
ATOM 5803 O O . SER A 1 746 ? 9.734 26.524 15.184 1.00 11.37 746 SER A O 1
ATOM 5806 N N . LYS A 1 747 ? 9.252 24.475 14.349 1.00 11.74 747 LYS A N 1
ATOM 5807 C CA . LYS A 1 747 ? 7.875 24.809 13.995 1.00 12.23 747 LYS A CA 1
ATOM 5808 C C . LYS A 1 747 ? 6.978 24.969 15.228 1.00 12.39 747 LYS A C 1
ATOM 5809 O O . LYS A 1 747 ? 5.890 25.579 15.133 1.00 12.50 747 LYS A O 1
ATOM 5815 N N . LEU A 1 748 ? 7.384 24.470 16.398 1.00 11.08 748 LEU A N 1
ATOM 5816 C CA . LEU A 1 748 ? 6.586 24.642 17.607 1.00 11.50 748 LEU A CA 1
ATOM 5817 C C . LEU A 1 748 ? 6.545 26.096 18.070 1.00 11.50 748 LEU A C 1
ATOM 5818 O O . LEU A 1 748 ? 5.460 26.701 18.082 1.00 12.69 748 LEU A O 1
ATOM 5823 N N . ALA A 1 749 ? 7.673 26.733 18.405 1.00 10.68 749 ALA A N 1
ATOM 5824 C CA . ALA A 1 749 ? 7.701 28.091 18.924 1.00 10.44 749 ALA A CA 1
ATOM 5825 C C . ALA A 1 749 ? 8.132 29.182 17.955 1.00 10.45 749 ALA A C 1
ATOM 5826 O O . ALA A 1 749 ? 7.865 30.374 18.203 1.00 10.85 749 ALA A O 1
ATOM 5828 N N . GLN A 1 750 ? 8.877 28.858 16.897 1.00 9.87 750 GLN A N 1
ATOM 5829 C CA . GLN A 1 750 ? 9.354 29.857 15.929 1.00 10.30 750 GLN A CA 1
ATOM 5830 C C . GLN A 1 750 ? 10.145 30.970 16.619 1.00 10.37 750 GLN A C 1
ATOM 5831 O O . GLN A 1 750 ? 10.092 32.148 16.223 1.00 10.73 750 GLN A O 1
ATOM 5837 N N . GLY A 1 751 ? 10.933 30.624 17.650 1.00 9.83 751 GLY A N 1
ATOM 5838 C CA . GLY A 1 751 ? 11.726 31.600 18.389 1.00 9.39 751 GLY A CA 1
ATOM 5839 C C . GLY A 1 751 ? 13.034 31.939 17.691 1.00 9.56 751 GLY A C 1
ATOM 5840 O O . GLY A 1 751 ? 13.467 31.260 16.752 1.00 10.41 751 GLY A O 1
ATOM 5841 N N . ASN A 1 752 ? 13.726 32.992 18.162 1.00 9.36 752 ASN A N 1
ATOM 5842 C CA . ASN A 1 752 ? 15.032 33.346 17.592 1.00 9.30 752 ASN A CA 1
ATOM 5843 C C . ASN A 1 752 ? 16.131 32.400 18.101 1.00 9.02 752 ASN A C 1
ATOM 5844 O O . ASN A 1 752 ? 16.069 31.823 19.208 1.00 9.55 752 ASN A O 1
ATOM 5849 N N . CYS A 1 753 ? 17.178 32.261 17.283 1.00 9.09 753 CYS A N 1
ATOM 5850 C CA . CYS A 1 753 ? 18.352 31.439 17.544 1.00 8.89 753 CYS A CA 1
ATOM 5851 C C . CYS A 1 753 ? 19.603 32.314 17.661 1.00 9.26 753 CYS A C 1
ATOM 5852 O O . CYS A 1 753 ? 20.682 31.960 17.146 1.00 9.95 753 CYS A O 1
ATOM 5855 N N . GLY A 1 754 ? 19.520 33.458 18.354 1.00 9.07 754 GLY A N 1
ATOM 5856 C CA . GLY A 1 754 ? 20.612 34.401 18.511 1.00 9.37 754 GLY A CA 1
ATOM 5857 C C . GLY A 1 754 ? 21.909 33.952 19.152 1.00 9.08 754 GLY A C 1
ATOM 5858 O O . GLY A 1 754 ? 22.930 34.680 19.031 1.00 9.42 754 GLY A O 1
ATOM 5859 N N . GLN A 1 755 ? 21.942 32.795 19.809 1.00 9.62 755 GLN A N 1
ATOM 5860 C CA . GLN A 1 755 ? 23.160 32.247 20.395 1.00 9.45 755 GLN A CA 1
ATOM 5861 C C . GLN A 1 755 ? 23.645 30.982 19.687 1.00 9.57 755 GLN A C 1
ATOM 5862 O O . GLN A 1 755 ? 24.532 30.284 20.213 1.00 10.56 755 GLN A O 1
ATOM 5868 N N . THR A 1 756 ? 23.157 30.673 18.480 1.00 9.34 756 THR A N 1
ATOM 5869 C CA . THR A 1 756 ? 23.655 29.595 17.622 1.00 9.37 756 THR A CA 1
ATOM 5870 C C . THR A 1 756 ? 24.614 30.244 16.613 1.00 10.05 756 THR A C 1
ATOM 5871 O O . THR A 1 756 ? 24.203 30.674 15.523 1.00 10.39 756 THR A O 1
ATOM 5875 N N . ILE A 1 757 ? 25.903 30.435 16.958 1.00 9.63 757 ILE A N 1
ATOM 5876 C CA . ILE A 1 757 ? 26.871 31.136 16.126 1.00 9.40 757 ILE A CA 1
ATOM 5877 C C . ILE A 1 757 ? 28.281 30.532 16.148 1.00 9.66 757 ILE A C 1
ATOM 5878 O O . ILE A 1 757 ? 28.893 30.437 17.224 1.00 10.45 757 ILE A O 1
ATOM 5883 N N . LEU A 1 758 ? 28.834 30.229 14.975 1.00 10.03 758 LEU A N 1
ATOM 5884 C CA . LEU A 1 758 ? 30.228 29.840 14.799 1.00 10.21 758 LEU A CA 1
ATOM 5885 C C . LEU A 1 758 ? 30.938 30.900 13.928 1.00 10.49 758 LEU A C 1
ATOM 5886 O O . LEU A 1 758 ? 30.345 31.436 12.975 1.00 10.26 758 LEU A O 1
ATOM 5891 N N . ALA A 1 759 ? 32.187 31.232 14.249 1.00 10.65 759 ALA A N 1
ATOM 5892 C CA . ALA A 1 759 ? 32.993 32.189 13.487 1.00 10.74 759 ALA A CA 1
ATOM 5893 C C . ALA A 1 759 ? 34.497 31.924 13.680 1.00 10.85 759 ALA A C 1
ATOM 5894 O O . ALA A 1 759 ? 34.898 31.064 14.478 1.00 11.09 759 ALA A O 1
ATOM 5896 N N . ASP A 1 760 ? 35.345 32.623 12.914 1.00 10.93 760 ASP A N 1
ATOM 5897 C CA . ASP A 1 760 ? 36.785 32.651 13.117 1.00 11.25 760 ASP A CA 1
ATOM 5898 C C . ASP A 1 760 ? 37.146 34.105 13.507 1.00 11.12 760 ASP A C 1
ATOM 5899 O O . ASP A 1 760 ? 36.329 35.041 13.400 1.00 10.52 760 ASP A O 1
ATOM 5904 N N . VAL A 1 761 ? 38.368 34.275 14.026 1.00 11.26 761 VAL A N 1
ATOM 5905 C CA . VAL A 1 761 ? 38.906 35.572 14.413 1.00 11.68 761 VAL A CA 1
ATOM 5906 C C . VAL A 1 761 ? 40.372 35.684 13.982 1.00 11.75 761 VAL A C 1
ATOM 5907 O O . VAL A 1 761 ? 41.087 34.668 13.973 1.00 12.66 761 VAL A O 1
ATOM 5911 N N . GLU A 1 762 ? 40.803 36.881 13.600 1.00 11.67 762 GLU A N 1
ATOM 5912 C CA . GLU A 1 762 ? 42.184 37.144 13.207 1.00 11.79 762 GLU A CA 1
ATOM 5913 C C . GLU A 1 762 ? 42.606 38.549 13.638 1.00 12.30 762 GLU A C 1
ATOM 5914 O O . GLU A 1 762 ? 41.763 39.425 13.860 1.00 12.10 762 GLU A O 1
ATOM 5920 N N . LYS A 1 763 ? 43.910 38.795 13.766 1.00 12.94 763 LYS A N 1
ATOM 5921 C CA . LYS A 1 763 ? 44.414 40.156 13.984 1.00 14.05 763 LYS A CA 1
ATOM 5922 C C . LYS A 1 763 ? 44.016 40.948 12.726 1.00 13.47 763 LYS A C 1
ATOM 5923 O O . LYS A 1 763 ? 44.250 40.489 11.592 1.00 14.52 763 LYS A O 1
ATOM 5929 N N . TYR A 1 764 ? 43.378 42.112 12.866 1.00 12.89 764 TYR A N 1
ATOM 5930 C CA . TYR A 1 764 ? 42.982 42.920 11.707 1.00 12.95 764 TYR A CA 1
ATOM 5931 C C . TYR A 1 764 ? 44.218 43.373 10.929 1.00 14.78 764 TYR A C 1
ATOM 5932 O O . TYR A 1 764 ? 45.177 43.869 11.541 1.00 15.67 764 TYR A O 1
ATOM 5941 N N . ALA A 1 765 ? 44.179 43.239 9.611 1.00 15.77 765 ALA A N 1
ATOM 5942 C CA . ALA A 1 765 ? 45.314 43.599 8.759 1.00 16.94 765 ALA A CA 1
ATOM 5943 C C . ALA A 1 765 ? 45.037 44.670 7.715 1.00 16.92 765 ALA A C 1
ATOM 5944 O O . ALA A 1 765 ? 45.901 44.978 6.866 1.00 18.68 765 ALA A O 1
ATOM 5946 N N . GLY A 1 766 ? 43.854 45.274 7.733 1.00 15.82 766 GLY A N 1
ATOM 5947 C CA . GLY A 1 766 ? 43.483 46.296 6.773 1.00 15.32 766 GLY A CA 1
ATOM 5948 C C . GLY A 1 766 ? 43.891 47.698 7.194 1.00 15.24 766 GLY A C 1
ATOM 5949 O O . GLY A 1 766 ? 44.596 47.902 8.184 1.00 16.17 766 GLY A O 1
ATOM 5950 N N . ALA A 1 767 ? 43.421 48.703 6.460 1.00 14.92 767 ALA A N 1
ATOM 5951 C CA . ALA A 1 767 ? 43.736 50.094 6.778 1.00 15.19 767 ALA A CA 1
ATOM 5952 C C . ALA A 1 767 ? 42.977 50.613 7.988 1.00 14.28 767 ALA A C 1
ATOM 5953 O O . ALA A 1 767 ? 41.848 50.192 8.278 1.00 14.20 767 ALA A O 1
ATOM 5955 N N . PRO A 1 768 ? 43.544 51.554 8.718 1.00 14.09 768 PRO A N 1
ATOM 5956 C CA . PRO A 1 768 ? 42.866 52.186 9.849 1.00 13.78 768 PRO A CA 1
ATOM 5957 C C . PRO A 1 768 ? 41.510 52.755 9.427 1.00 13.41 768 PRO A C 1
ATOM 5958 O O . PRO A 1 768 ? 41.312 53.243 8.304 1.00 13.95 768 PRO A O 1
ATOM 5962 N N . VAL A 1 769 ? 40.519 52.653 10.313 1.00 12.66 769 VAL A N 1
ATOM 5963 C CA . VAL A 1 769 ? 39.161 53.159 10.152 1.00 12.83 769 VAL A CA 1
ATOM 5964 C C . VAL A 1 769 ? 38.786 53.962 11.409 1.00 12.35 769 VAL A C 1
ATOM 5965 O O . VAL A 1 769 ? 39.438 53.805 12.450 1.00 13.29 769 VAL A O 1
ATOM 5969 N N . THR A 1 770 ? 37.759 54.800 11.325 1.00 12.40 770 THR A N 1
ATOM 5970 C CA . THR A 1 770 ? 37.319 55.625 12.437 1.00 13.58 770 THR A CA 1
ATOM 5971 C C . THR A 1 770 ? 35.859 55.386 12.806 1.00 12.65 770 THR A C 1
ATOM 5972 O O . THR A 1 770 ? 34.970 55.550 11.956 1.00 13.33 770 THR A O 1
ATOM 5976 N N . VAL A 1 771 ? 35.571 55.018 14.054 1.00 12.27 771 VAL A N 1
ATOM 5977 C CA . VAL A 1 771 ? 34.194 54.841 14.525 1.00 11.87 771 VAL A CA 1
ATOM 5978 C C . VAL A 1 771 ? 33.499 56.202 14.569 1.00 11.58 771 VAL A C 1
ATOM 5979 O O . VAL A 1 771 ? 34.068 57.181 15.074 1.00 12.82 771 VAL A O 1
ATOM 5983 N N . THR A 1 772 ? 32.290 56.309 14.004 1.00 10.90 772 THR A N 1
ATOM 5984 C CA . THR A 1 772 ? 31.509 57.542 14.010 1.00 11.54 772 THR A CA 1
ATOM 5985 C C . THR A 1 772 ? 30.086 57.385 14.556 1.00 10.67 772 THR A C 1
ATOM 5986 O O . THR A 1 772 ? 29.383 58.409 14.707 1.00 10.76 772 THR A O 1
ATOM 5990 N N . VAL A 1 773 ? 29.664 56.193 14.971 1.00 9.94 773 VAL A N 1
ATOM 5991 C CA . VAL A 1 773 ? 28.290 55.952 15.437 1.00 9.65 773 VAL A CA 1
ATOM 5992 C C . VAL A 1 773 ? 27.953 56.585 16.780 1.00 9.28 773 VAL A C 1
ATOM 5993 O O . VAL A 1 773 ? 26.750 56.643 17.134 1.00 9.21 773 VAL A O 1
ATOM 5997 N N . PHE A 1 774 ? 28.942 57.069 17.536 1.00 9.20 774 PHE A N 1
ATOM 5998 C CA . PHE A 1 774 ? 28.694 57.770 18.800 1.00 9.46 774 PHE A CA 1
ATOM 5999 C C . PHE A 1 774 ? 28.824 59.287 18.627 1.00 10.13 774 PHE A C 1
ATOM 6000 O O . PHE A 1 774 ? 28.772 60.045 19.617 1.00 10.12 774 PHE A O 1
ATOM 6008 N N . ASP A 1 775 ? 28.937 59.791 17.392 1.00 10.56 775 ASP A N 1
ATOM 6009 C CA . ASP A 1 775 ? 29.009 61.213 17.099 1.00 11.35 775 ASP A CA 1
ATOM 6010 C C . ASP A 1 775 ? 27.636 61.763 16.690 1.00 11.19 775 ASP A C 1
ATOM 6011 O O . ASP A 1 775 ? 26.771 61.048 16.169 1.00 11.95 775 ASP A O 1
ATOM 6016 N N . THR A 1 776 ? 27.416 63.070 16.873 1.00 11.22 776 THR A N 1
ATOM 6017 C CA . THR A 1 776 ? 26.168 63.683 16.408 1.00 11.49 776 THR A CA 1
ATOM 6018 C C . THR A 1 776 ? 26.088 63.628 14.882 1.00 11.96 776 THR A C 1
ATOM 6019 O O . THR A 1 776 ? 27.054 64.050 14.204 1.00 12.87 776 THR A O 1
ATOM 6023 N N . PRO A 1 777 ? 25.019 63.142 14.273 1.00 12.12 777 PRO A N 1
ATOM 6024 C CA . PRO A 1 777 ? 24.881 63.124 12.818 1.00 13.25 777 PRO A CA 1
ATOM 6025 C C . PRO A 1 777 ? 24.955 64.527 12.214 1.00 14.63 777 PRO A C 1
ATOM 6026 O O . PRO A 1 777 ? 24.563 65.514 12.850 1.00 14.17 777 PRO A O 1
ATOM 6030 N N . LYS A 1 778 ? 25.445 64.660 10.978 1.00 17.45 778 LYS A N 1
ATOM 6031 C CA . LYS A 1 778 ? 25.514 65.960 10.309 1.00 19.84 778 LYS A CA 1
ATOM 6032 C C . LYS A 1 778 ? 24.121 66.565 10.178 1.00 19.17 778 LYS A C 1
ATOM 6033 O O . LYS A 1 778 ? 23.172 65.869 9.801 1.00 20.41 778 LYS A O 1
ATOM 6039 N N . GLY A 1 779 ? 23.956 67.820 10.559 1.00 18.65 779 GLY A N 1
ATOM 6040 C CA . GLY A 1 779 ? 22.685 68.518 10.503 1.00 19.15 779 GLY A CA 1
ATOM 6041 C C . GLY A 1 779 ? 21.802 68.345 11.732 1.00 17.98 779 GLY A C 1
ATOM 6042 O O . GLY A 1 779 ? 20.741 68.984 11.831 1.00 19.05 779 GLY A O 1
ATOM 6043 N N . ALA A 1 780 ? 22.217 67.522 12.692 1.00 16.38 780 ALA A N 1
ATOM 6044 C CA . ALA A 1 780 ? 21.453 67.259 13.908 1.00 15.06 780 ALA A CA 1
ATOM 6045 C C . ALA A 1 780 ? 22.110 67.851 15.148 1.00 14.92 780 ALA A C 1
ATOM 6046 O O . ALA A 1 780 ? 22.920 68.800 14.992 1.00 17.35 780 ALA A O 1
#

CATH classification: 3.40.50.740 (+3 more: 3.40.228.10, 3.90.55.10, 2.40.40.20)

InterPro domains:
  IPR006311 Twin-arginine translocation pathway, signal sequence [PS51318] (1-42)
  IPR006655 Molybdopterin oxidoreductase, prokaryotic, conserved site [PS00490] (505-522)
  IPR006655 Molybdopterin oxidoreductase, prokaryotic, conserved site [PS00932] (718-745)
  IPR006656 Molybdopterin oxidoreductase [PF00384] (96-563)
  IPR006657 Molybdopterin dinucleotide-binding domain [PF01568] (679-795)
  IPR006658 Molybdopterin guanine dinucleotide-containing S/N-oxide reductase [TIGR00509] (54-820)
  IPR009010 Aspartate decarboxylase-like domain superfamily [SSF50692] (673-819)
  IPR019546 Twin-arginine translocation pathway, signal sequence, bacterial/archaeal [TIGR01409] (13-42)
  IPR041460 Molybdopterin oxidoreductase, N-terminal [PF18364] (52-92)
  IPR041954 Trimethylamine-N-oxide reductase-like, molybdopterin-binding domain [cd02793] (677-805)
  IPR050612 Prokaryotic Molybdopterin Oxidoreductases [PTHR43742] (11-806)

Organism: Cereibacter sphaeroides (NCBI:txid1063)

Nearest PDB structures (foldseek):
  1eu1-assembly1_A  TM=1.001E+00  e=0.000E+00  Cereibacter sphaeroides
  1e60-assembly2_C  TM=9.950E-01  e=0.000E+00  Rhodobacter capsulatus
  1dms-assembly1_A  TM=9.963E-01  e=0.000E+00  Rhodobacter capsulatus
  1h5n-assembly2_C  TM=9.957E-01  e=0.000E+00  Rhodobacter capsulatus
  2dmr-assembly1_A  TM=9.950E-01  e=0.000E+00  Rhodobacter capsulatus

Foldseek 3Di:
DFDWDWFFKQQFTWIFGDDPQATDFTHDDPQFPDGDPQRVLVSQLQPFQQFDFAWKFAPQCVPPFLPGPLLCQLVQRIDGDHLVVQLVVVLVVLLVQCVPPNALAEELQQDALFIAFQAQPLSLLVLLLSVLSGHYFHADDHQFALQQQQLCCQFQVHSQQQDFAFALVLQLVFAQEEEEAAFDQVQQQSGASFRFRSLLSVSLVSNQVSLHAYEEDLFCDPSCVSNVHHYHYWFQLLQLLLLLQLLLLCVVVVNFDPVLCVQFEPDPVVVVCVCCCVVPNDHSHLVVSCLRGVDDSVVSNVVSVVLLPGAYEAEYGGLCLLAALSNLNVLSLQVSQSRSPCAQPRSHGYHNPSRHRNRNNFAFPAFDFHHDGSVVHLCDSYYHVLCVLVLLVAAQDWAFEQQDIHGRRQYAEYAHENRDCCFPHFQNLSSSVSCSSHSAYEYEERGLFSSQSSHSIYAYAHGLQQAWGKTAYGSRHSFKIFTRDHNGHGHNPHYRSNVSSLSSCVVVVRNCVSCVPADRVRRRQVRVVVSCVVCVVVVHDDDHPVVCVVVGMDGGDGDCSNRDGHCNVCVVPQVVQFHNHPVSHRYQFRPSQCVSPFPSHHRHNDDDDGPATASDDPHDFFAFEQAAADSNARFQHSCLGPSVVVAAQVQAFEKEAEPVLQVVQVHDQRFWKWKDDPSAIEIGGYDYDVSRPHRYMYGYGRKGFAFPRSSDRRGYGHHGSPSNFGDRFASTSHSRHHRRRRGGIGMHRDDDDDDDGPSSRNRPPD

Radius of gyration: 26.02 Å; Cα contacts (8 Å, |Δi|>4): 1828; chains: 1; bounding box: 60×75×61 Å

Secondary structure (DSSP, 8-state):
--EEEEEEETTEEEEEEEETTEEEEEEEPTT-SS--TTHHHHHHTTTSTTB--S-EEEHHHHHHGGGS-GGGTTSS-EEE--HHHHHHHHHHHHHHHHHHH-GGGEE----------SS--HHHHHHHHHHHHT--BEEES-SSSTTHHHHHHHHTSS--TTSPPSPHHHHHHH-SEEEEES--HHHHTT--SSB---HHHHHHHHHHHHT-EE---SB--HHHHHHT-----PPTT-HHHHHHHHHHHHHHTT-S-HHHHHHHEE-HHHHHHHHTTTTTS----HHHHHHHH-S-HHHHHHHHHHHHSS-EEEEE-SGGGSSTTTHHHHHHHHHHHHHHT-TTSTT-EEES-TTSTTTTSPP-SPPP------------SEEEGGGHHHHHH-TT-EEEETTEEEE-----EEEEES--HHHHSS-HHHHHHHGGG-SEEEEEESB--HHHHT-SEEEEBPPGGGS-EEEEE-TTT--EEEEE---SPPPTT-B-HHHHHHHHHHHTT-HHHHHTT--HHHHHHHHHHHHHHHHHHTT-----HHHHHHH-EEE---SGGGG--TTHHHHH-TTTS--SSTTSSEESS-HHHHHH--TTS-SS------SS-TT-TT--SSEEEE----SSSBTTBTTTSGGGGGT-BTTB-EEEE-HHHHHTTT--TT-EEEEE-SS-EEEEEEEE-TTBPTTEEE--TT----BS-TTSTTPPBSS--GGGS-----S-TTT----TT--EEEEEE--S------TTSPPTT-

Sequence (766 aa):
ANGEVMSGCHWGVFKARVENGRAVAFEPWDKDPAPSHQLPGVLDSIYSPTRIKYPMVRREFLEKGVNADRSTRGNGDFVRVTWDEALDLVARELKRVQESYGPTGTFGGSYGWKSPGRLHNCQVLMRRALNLAGGFVNSSGDYSTAAAQIIMPHVMGTLEVYEQQTAWPVVVENTDLMVFWAADPMKTNEIGWVIPDHGAYAGMKALKEKGTRVIINPVRTETADYFGADVVSPRPQTDVALMLGMAHTLYSEDLHDKDFLENCTTGFDLFAAYLTGESDGTPKTAEWAAEICGLPAEQIRELARSFVAGRTMLAAGWSIQRMHHGEQAHWMLVTLASMIGQIGLPGGGFGLSYHYSNGGSPTSDGPALGGISDGGEGGATSIPCARVVDMLLNPGGEFQFNGATATYPDVKLAYWAGGNPFAHHQDRNRMLKAWEKLETFIVQDFQWTATARHADIVLPATTSYERNDIESVGDYSNRAILAMKKVVDPLYEARSDYDIFAALAERLGKGAEFTEGRDEMGWISSFYEAAVKQAEFKNVAMPSFEDFWSEGIVEFPITEGANFVRYADFREDPLFNPLGTPSGLIEIYSKNIEKMGYDDCPAHPTWMEPAERLGGAGAKYPLHVVASHPKSRLHSQLNGTSLRDLYAVAGHEPCLINPADAAARGIADGDVLRVFNDRGQILVGAKVSDAVMPGAIQIYEGGWYDPLDPSEEGTLDKYGDVNVLSLDVGTSKLAQGNCGQTILADVEKYAGAPVTVTVFDTPKGA

B-factor: mean 15.37, std 7.96, range [6.91, 63.96]

Solvent-accessible surface area: 26640 Å² total